Protein 7LHV (pdb70)

Organism: Arabidopsis thaliana (NCBI:txid3702)

Foldseek 3Di:
DDPVVVQCVQWVLVVDVVVDDCPPQVVLLLLLLVLLLLLQLLLLQLLCVLLVAQSVLSLLQQFQLLVLLSGQANFFLWHKGGENVLSNLLSVLCVVPPPPPSVVSLLSQLLLLLLLLVVLQVCLVVVVLVVQQLFDVLLVLLLLLLSLVQSLLCLCCQLQLHDFDDDLADVRSVVRCVVCNVVGDDPSNVLLVVLLVQLLVQCVVLVVDDPNVSSPSVSLVVSQVVSLVCCVPVVDPRFAWSAADDADFFDFDARDPCVCVVVSVVSSVVVSSCQSHPQLVLRVVLCVVQPHDDDSSSNSSSQSSSSNVSSRRRHGRMGTYPSSSVSSSVSVNRGSSSSVSSSVSSNCCSHPVRVVRRSGTSSSSSSVSSSSSVVSNCCVVLVVCVVPPVVSNVLNVVLNVCVHHPPSVRSVVVSVVVSVVVVLVDLQAFDKAWFWDFPTTHCPPDDVDQPVGTHDFQETEMEGQEAEEDSHLVVVLVVLCVLVVVLVVCVPDPDHDHRHAEYEYECPNHPAYDPSNLVSVLVSCVVCVVSNHQYAYAAADPRRVVVNVVNCVCVVRHVVRYYHGSVVNVVVVVD/DDPVVVQCVQWVLVVDVVVDDCPPQVVLLLLLLVLLLLLQLLLLQLLCVLLVAQSVLSLLQQFQLLVLLSGQANFFLWHKGGENVLSNLLSVLCVVPPPPPSVVSLLSQLLLLLLLLVVLQVCLVVVVLVVQQLFDVLLVLLLLLLSLVQSLLCLCCQLQLHDFDDDLADVRSVVRCVVCNVVGDDPSNVLLVVLLVQLLVQCVVLVVDDPNVSSPSVSLVVSQVVSLVCCVPVVDPRFAWSAADDADFFDFDARDPCVCVVVSVVSSVVVSSCQSHPQLVLRVVLCVVQPHDDDSSSNSSSQSSSSNVSSRRRHGRMGTYPSSSVSSSVSVNRGSSSSVSSSVSSNCCSHPVRVVRRSGTSSSSSSVSSSSSVVSNCCVVLVVCVVPPVVSNVLNVVLNVCVHHPPSVRSVVVSVVVSVVVVLVDLQAFDKAWFWDFPTTHCPPDDVDQPVGTHDFQETEMEGQEAEEDSHLVVVLVVLCVLVVVLVVCVPDPDHDHRHAEYEYECPNHPAYDPSNLVSVLVSCVVCVVSNHQYAYAAADPRRVVVNVVNCVCVVRHVVRYYHGSVVNVVVVVD

Secondary structure (DSSP, 8-state):
--HHHHHHHH-TTHHHHSS--HHHHHHHHHHHHHHHHHHHHHHHHHHHHHTTS-THHHHHHHHHHHHHHHHH-S-SS--EE--HHHHHHHHHHHHHH-SS-SSHHHHHHHHHHHHHHHHHHHHHHTT-GGGTTTS-HHHHHHHHHHHHHHHHHHHHHHHHSS-----SSHHHHHHHHHHHGGG--HHHHHHHHHHHHHHHHHHHHHHHSSS--THHHHHHHHHHHHHHHHHTTT--SS--B------S---------GGGHHHHHHHHHHHHHHIIIIIHHHHHHHHHHTT----HHHHHHHHHHHHHHHHHTT----EE-HHHHHHHHHTT--STHHHHHHHHHHHHIIIIIHHHHTT-BHHHHHHHHHHHHHTT--HHHHHHHHHH-HHHHHHHHHHHHHHHHS-HHHHHHHHHHHHHHHHHHHHTS--EEEE-STT--BTTTT----SS----TEEEEEEE-S-B-TTTHHHHHHHHHHHHHHHHHHHTSSS----EEEEEEE-SS---B-HHHHHHHHHHHHHHHHTT-EEEE-S--HHHHHHHHHHTHHHHH-GGGB-S-HHHHHHHHH-/--HHHHHHHH-TTHHHHSS--HHHHHHHHHHHHHHHHHHHHHHHHHHHHHTTS-THHHHHHHHHHHHHHHHH-S-SS--EE--HHHHHHHHHHHHHH-SS-SSHHHHHHHHHHHHHHHHHHHHHHTT-GGGTTTS-HHHHHHHHHHHHHHHHHHHHHHHHSS-----SSHHHHHHHHHHHGGG--HHHHHHHHHHHHHHHHHHHHHHHSSS--THHHHHHHHHHHHHHHHHTTT--SS--B------S---------GGGHHHHHHHHHHHHHHIIIIIHHHHHHHHHHTT----HHHHHHHHHHHHHHHHHTT----EE-HHHHHHHHHTT--STHHHHHHHHHHHHIIIIIHHHHTT-BHHHHHHHHHHHHHTT--HHHHHHHHHH-HHHHHHHHHHHHHHHHS-HHHHHHHHHHHHHHHHHHHHTS--EEEE-STT--BTTTT----SS----TEEEEEEE-S-B-TTTHHHHHHHHHHHHHHHHHHHTSSS----EEEEEEE-SS---B-HHHHHHHHHHHHHHHHTT-EEEE-S--HHHHHHHHHHTHHHHH-GGGB-S-HHHHHHHHH-

Structure (mmCIF, N/CA/C/O backbone):
data_7LHV
#
_entry.id   7LHV
#
_cell.length_a   1.00
_cell.length_b   1.00
_cell.length_c   1.00
_cell.angle_alpha   90.00
_cell.angle_beta   90.00
_cell.angle_gamma   90.00
#
_symmetry.space_group_name_H-M   'P 1'
#
loop_
_entity.id
_entity.type
_entity.pdbx_description
1 polymer 'Sulfate transporter 4.1, chloroplastic'
2 non-polymer '(2S,3R,4E)-2-amino-3-hydroxyoctadec-4-en-1-yl dihydrogen phosphate'
3 non-polymer 'SULFATE ION'
4 non-polymer 1-palmitoyl-2-oleoyl-sn-glycero-3-phosphocholine
5 water water
#
loop_
_atom_site.group_PDB
_atom_site.id
_atom_site.type_symbol
_atom_site.label_atom_id
_atom_site.label_alt_id
_atom_site.label_comp_id
_atom_site.label_asym_id
_atom_site.label_entity_id
_atom_site.label_seq_id
_atom_site.pdbx_PDB_ins_code
_atom_site.Cartn_x
_atom_site.Cartn_y
_atom_site.Cartn_z
_atom_site.occupancy
_atom_site.B_iso_or_equiv
_atom_site.auth_seq_id
_atom_site.auth_comp_id
_atom_site.auth_asym_id
_atom_site.auth_atom_id
_atom_site.pdbx_PDB_model_num
ATOM 1 N N . MET A 1 70 ? 112.808 61.816 91.335 1.00 126.38 70 MET A N 1
ATOM 2 C CA . MET A 1 70 ? 113.816 62.869 91.353 1.00 126.38 70 MET A CA 1
ATOM 3 C C . MET A 1 70 ? 115.215 62.284 91.516 1.00 126.38 70 MET A C 1
ATOM 4 O O . MET A 1 70 ? 115.557 61.753 92.573 1.00 126.38 70 MET A O 1
ATOM 9 N N . ARG A 1 71 ? 116.019 62.384 90.462 1.00 124.16 71 ARG A N 1
ATOM 10 C CA . ARG A 1 71 ? 117.370 61.850 90.487 1.00 124.16 71 ARG A CA 1
ATOM 11 C C . ARG A 1 71 ? 118.300 62.765 91.279 1.00 124.16 71 ARG A C 1
ATOM 12 O O . ARG A 1 71 ? 118.000 63.934 91.536 1.00 124.16 71 ARG A O 1
ATOM 20 N N . LEU A 1 72 ? 119.449 62.207 91.667 1.00 117.48 72 LEU A N 1
ATOM 21 C CA . LEU A 1 72 ? 120.409 62.962 92.466 1.00 117.48 72 LEU A CA 1
ATOM 22 C C . LEU A 1 72 ? 121.010 64.123 91.685 1.00 117.48 72 LEU A C 1
ATOM 23 O O . LEU A 1 72 ? 121.278 65.180 92.266 1.00 117.48 72 LEU A O 1
ATOM 28 N N . VAL A 1 73 ? 121.220 63.952 90.377 1.00 115.44 73 VAL A N 1
ATOM 29 C CA . VAL A 1 73 ? 121.854 64.998 89.579 1.00 115.44 73 VAL A CA 1
ATOM 30 C C . VAL A 1 73 ? 121.008 66.265 89.557 1.00 115.44 73 VAL A C 1
ATOM 31 O O . VAL A 1 73 ? 121.546 67.378 89.495 1.00 115.44 73 VAL A O 1
ATOM 35 N N . ASP A 1 74 ? 119.684 66.127 89.603 1.00 114.52 74 ASP A N 1
ATOM 36 C CA . ASP A 1 74 ? 118.803 67.289 89.621 1.00 114.52 74 ASP A CA 1
ATOM 37 C C . ASP A 1 74 ? 118.516 67.775 91.036 1.00 114.52 74 ASP A C 1
ATOM 38 O O . ASP A 1 74 ? 118.487 68.986 91.279 1.00 114.52 74 ASP A O 1
ATOM 43 N N . TRP A 1 75 ? 118.307 66.850 91.976 1.00 112.52 75 TRP A N 1
ATOM 44 C CA . TRP A 1 75 ? 118.013 67.233 93.355 1.00 112.52 75 TRP A CA 1
ATOM 45 C C . TRP A 1 75 ? 119.183 67.977 93.989 1.00 112.52 75 TRP A C 1
ATOM 46 O O . TRP A 1 75 ? 118.989 68.994 94.671 1.00 112.52 75 TRP A O 1
ATOM 57 N N . ILE A 1 76 ? 120.406 67.485 93.774 1.00 105.08 76 ILE A N 1
ATOM 58 C CA . ILE A 1 76 ? 121.586 68.125 94.347 1.00 105.08 76 ILE A CA 1
ATOM 59 C C . ILE A 1 76 ? 121.760 69.528 93.784 1.00 105.08 76 ILE A C 1
ATOM 60 O O . ILE A 1 76 ? 122.033 70.481 94.523 1.00 105.08 76 ILE A O 1
ATOM 65 N N . ASP A 1 77 ? 121.601 69.679 92.466 1.00 101.25 77 ASP A N 1
ATOM 66 C CA . ASP A 1 77 ? 121.714 71.000 91.859 1.00 101.25 77 ASP A CA 1
ATOM 67 C C . ASP A 1 77 ? 120.610 71.932 92.338 1.00 101.25 77 ASP A C 1
ATOM 68 O O . ASP A 1 77 ? 120.835 73.140 92.474 1.00 101.25 77 ASP A O 1
ATOM 73 N N . THR A 1 78 ? 119.412 71.399 92.582 1.00 101.45 78 THR A N 1
ATOM 74 C CA . THR A 1 78 ? 118.317 72.229 93.073 1.00 101.45 78 THR A CA 1
ATOM 75 C C . THR A 1 78 ? 118.595 72.732 94.486 1.00 101.45 78 THR A C 1
ATOM 76 O O . THR A 1 78 ? 118.397 73.915 94.784 1.00 101.45 78 THR A O 1
ATOM 80 N N . LEU A 1 79 ? 119.058 71.847 95.369 1.00 95.34 79 LEU A N 1
ATOM 81 C CA . LEU A 1 79 ? 119.263 72.250 96.756 1.00 95.34 79 LEU A CA 1
ATOM 82 C C . LEU A 1 79 ? 120.584 72.980 96.969 1.00 95.34 79 LEU A C 1
ATOM 83 O O . LEU A 1 79 ? 120.665 73.861 97.832 1.00 95.34 79 LEU A O 1
ATOM 88 N N . PHE A 1 80 ? 121.622 72.640 96.203 1.00 86.27 80 PHE A N 1
ATOM 89 C CA . PHE A 1 80 ? 122.964 73.186 96.397 1.00 86.27 80 PHE A CA 1
ATOM 90 C C . PHE A 1 80 ? 123.401 73.900 95.124 1.00 86.27 80 PHE A C 1
ATOM 91 O O . PHE A 1 80 ? 123.964 73.273 94.214 1.00 86.27 80 PHE A O 1
ATOM 99 N N . PRO A 1 81 ? 123.167 75.208 95.018 1.00 77.96 81 PRO A N 1
ATOM 100 C CA . PRO A 1 81 ? 123.608 75.935 93.816 1.00 77.96 81 PRO A CA 1
ATOM 101 C C . PRO A 1 81 ? 125.116 75.984 93.648 1.00 77.96 81 PRO A C 1
ATOM 102 O O . PRO A 1 81 ? 125.587 76.291 92.546 1.00 77.96 81 PRO A O 1
ATOM 106 N N . CYS A 1 82 ? 125.886 75.694 94.701 1.00 79.96 82 CYS A N 1
ATOM 107 C CA . CYS A 1 82 ? 127.341 75.737 94.596 1.00 79.96 82 CYS A CA 1
ATOM 108 C C . CYS A 1 82 ? 127.847 74.802 93.505 1.00 79.96 82 CYS A C 1
ATOM 109 O O . CYS A 1 82 ? 128.801 75.130 92.787 1.00 79.96 82 CYS A O 1
ATOM 112 N N . PHE A 1 83 ? 127.199 73.646 93.346 1.00 85.64 83 PHE A N 1
ATOM 113 C CA . PHE A 1 83 ? 127.626 72.688 92.334 1.00 85.64 83 PHE A CA 1
ATOM 114 C C . PHE A 1 83 ? 127.562 73.269 90.930 1.00 85.64 83 PHE A C 1
ATOM 115 O O . PHE A 1 83 ? 128.233 72.753 90.031 1.00 85.64 83 PHE A O 1
ATOM 123 N N . ARG A 1 84 ? 126.793 74.345 90.730 1.00 81.69 84 ARG A N 1
ATOM 124 C CA . ARG A 1 84 ? 126.763 74.999 89.427 1.00 81.69 84 ARG A CA 1
ATOM 125 C C . ARG A 1 84 ? 128.156 75.406 88.971 1.00 81.69 84 ARG A C 1
ATOM 126 O O . ARG A 1 84 ? 128.425 75.440 87.766 1.00 81.69 84 ARG A O 1
ATOM 134 N N . TRP A 1 85 ? 129.055 75.717 89.907 1.00 80.02 85 TRP A N 1
ATOM 135 C CA . TRP A 1 85 ? 130.441 75.976 89.544 1.00 80.02 85 TRP A CA 1
ATOM 136 C C . TRP A 1 85 ? 131.379 74.833 89.905 1.00 80.02 85 TRP A C 1
ATOM 137 O O . TRP A 1 85 ? 132.555 74.881 89.529 1.00 80.02 85 TRP A O 1
ATOM 148 N N . ILE A 1 86 ? 130.901 73.813 90.619 1.00 84.57 86 ILE A N 1
ATOM 149 C CA . ILE A 1 86 ? 131.761 72.676 90.929 1.00 84.57 86 ILE A CA 1
ATOM 150 C C . ILE A 1 86 ? 131.961 71.799 89.701 1.00 84.57 86 ILE A C 1
ATOM 151 O O . ILE A 1 86 ? 133.081 71.361 89.412 1.00 84.57 86 ILE A O 1
ATOM 156 N N . ARG A 1 87 ? 130.885 71.525 88.959 1.00 90.85 87 ARG A N 1
ATOM 157 C CA . ARG A 1 87 ? 130.994 70.666 87.784 1.00 90.85 87 ARG A CA 1
ATOM 158 C C . ARG A 1 87 ? 131.863 71.309 86.712 1.00 90.85 87 ARG A C 1
ATOM 159 O O . ARG A 1 87 ? 132.744 70.660 86.136 1.00 90.85 87 ARG A O 1
ATOM 167 N N . THR A 1 88 ? 131.636 72.590 86.433 1.00 92.18 88 THR A N 1
ATOM 168 C CA . THR A 1 88 ? 132.418 73.312 85.432 1.00 92.18 88 THR A CA 1
ATOM 169 C C . THR A 1 88 ? 133.553 74.064 86.124 1.00 92.18 88 THR A C 1
ATOM 170 O O . THR A 1 88 ? 133.538 75.285 86.280 1.00 92.18 88 THR A O 1
ATOM 174 N N . TYR A 1 89 ? 134.557 73.297 86.541 1.00 92.73 89 TYR A N 1
ATOM 175 C CA . TYR A 1 89 ? 135.674 73.822 87.319 1.00 92.73 89 TYR A CA 1
ATOM 176 C C . TYR A 1 89 ? 136.975 73.457 86.614 1.00 92.73 89 TYR A C 1
ATOM 177 O O . TYR A 1 89 ? 137.361 72.284 86.583 1.00 92.73 89 TYR A O 1
ATOM 186 N N . ARG A 1 90 ? 137.648 74.460 86.058 1.00 95.70 90 ARG A N 1
ATOM 187 C CA . ARG A 1 90 ? 138.937 74.269 85.395 1.00 95.70 90 ARG A CA 1
ATOM 188 C C . ARG A 1 90 ? 140.024 74.453 86.445 1.00 95.70 90 ARG A C 1
ATOM 189 O O . ARG A 1 90 ? 140.385 75.579 86.790 1.00 95.70 90 ARG A O 1
ATOM 197 N N . TRP A 1 91 ? 140.573 73.336 86.926 1.00 96.24 91 TRP A N 1
ATOM 198 C CA . TRP A 1 91 ? 141.398 73.352 88.130 1.00 96.24 91 TRP A CA 1
ATOM 199 C C . TRP A 1 91 ? 142.596 74.284 87.986 1.00 96.24 91 TRP A C 1
ATOM 200 O O . TRP A 1 91 ? 142.872 75.097 88.876 1.00 96.24 91 TRP A O 1
ATOM 211 N N . SER A 1 92 ? 143.291 74.209 86.846 1.00 96.26 92 SER A N 1
ATOM 212 C CA . SER A 1 92 ? 144.625 74.798 86.726 1.00 96.26 92 SER A CA 1
ATOM 213 C C . SER A 1 92 ? 144.622 76.292 87.034 1.00 96.26 92 SER A C 1
ATOM 214 O O . SER A 1 92 ? 145.413 76.767 87.856 1.00 96.26 92 SER A O 1
ATOM 217 N N . GLU A 1 93 ? 143.742 77.051 86.386 1.00 96.24 93 GLU A N 1
ATOM 218 C CA . GLU A 1 93 ? 143.719 78.494 86.606 1.00 96.24 93 GLU A CA 1
ATOM 219 C C . GLU A 1 93 ? 142.728 78.902 87.686 1.00 96.24 93 GLU A C 1
ATOM 220 O O . GLU A 1 93 ? 142.995 79.839 88.456 1.00 96.24 93 GLU A O 1
ATOM 226 N N . TYR A 1 94 ? 141.588 78.213 87.758 1.00 90.06 94 TYR A N 1
ATOM 227 C CA . TYR A 1 94 ? 140.566 78.592 88.725 1.00 90.06 94 TYR A CA 1
ATOM 228 C C . TYR A 1 94 ? 141.065 78.417 90.150 1.00 90.06 94 TYR A C 1
ATOM 229 O O . TYR A 1 94 ? 140.764 79.244 91.014 1.00 90.06 94 TYR A O 1
ATOM 238 N N . PHE A 1 95 ? 141.825 77.353 90.427 1.00 88.64 95 PHE A N 1
ATOM 239 C CA . PHE A 1 95 ? 142.276 77.139 91.798 1.00 88.64 95 PHE A CA 1
ATOM 240 C C . PHE A 1 95 ? 143.202 78.264 92.242 1.00 88.64 95 PHE A C 1
ATOM 241 O O . PHE A 1 95 ? 143.034 78.824 93.329 1.00 88.64 95 PHE A O 1
ATOM 249 N N . LYS A 1 96 ? 144.189 78.613 91.414 1.00 86.16 96 LYS A N 1
ATOM 250 C CA . LYS A 1 96 ? 145.127 79.657 91.811 1.00 86.16 96 LYS A CA 1
ATOM 251 C C . LYS A 1 96 ? 144.418 81.000 91.951 1.00 86.16 96 LYS A C 1
ATOM 252 O O . LYS A 1 96 ? 144.656 81.744 92.913 1.00 86.16 96 LYS A O 1
ATOM 258 N N . LEU A 1 97 ? 143.522 81.320 91.010 1.00 81.78 97 LEU A N 1
ATOM 259 C CA . LEU A 1 97 ? 142.805 82.590 91.093 1.00 81.78 97 LEU A CA 1
ATOM 260 C C . LEU A 1 97 ? 141.909 82.645 92.325 1.00 81.78 97 LEU A C 1
ATOM 261 O O . LEU A 1 97 ? 141.864 83.665 93.023 1.00 81.78 97 LEU A O 1
ATOM 266 N N . ASP A 1 98 ? 141.197 81.554 92.617 1.00 78.16 98 ASP A N 1
ATOM 267 C CA . ASP A 1 98 ? 140.329 81.515 93.784 1.00 78.16 98 ASP A CA 1
ATOM 268 C C . ASP A 1 98 ? 141.129 81.609 95.075 1.00 78.16 98 ASP A C 1
ATOM 269 O O . ASP A 1 98 ? 140.716 82.295 96.011 1.00 78.16 98 ASP A O 1
ATOM 274 N N . LEU A 1 99 ? 142.269 80.920 95.148 1.00 76.54 99 LEU A N 1
ATOM 275 C CA . LEU A 1 99 ? 143.089 80.975 96.352 1.00 76.54 99 LEU A CA 1
ATOM 276 C C . LEU A 1 99 ? 143.610 82.386 96.591 1.00 76.54 99 LEU A C 1
ATOM 277 O O . LEU A 1 99 ? 143.547 82.904 97.715 1.00 76.54 99 LEU A O 1
ATOM 282 N N . MET A 1 100 ? 144.121 83.030 95.539 1.00 76.48 100 MET A N 1
ATOM 283 C CA . MET A 1 100 ? 144.616 84.392 95.694 1.00 76.48 100 MET A CA 1
ATOM 284 C C . MET A 1 100 ? 143.496 85.345 96.089 1.00 76.48 100 MET A C 1
ATOM 285 O O . MET A 1 100 ? 143.668 86.176 96.990 1.00 76.48 100 MET A O 1
ATOM 290 N N . ALA A 1 101 ? 142.334 85.232 95.438 1.00 70.01 101 ALA A N 1
ATOM 291 C CA . ALA A 1 101 ? 141.217 86.112 95.761 1.00 70.01 101 ALA A CA 1
ATOM 292 C C . ALA A 1 101 ? 140.734 85.893 97.188 1.00 70.01 101 ALA A C 1
ATOM 293 O O . ALA A 1 101 ? 140.422 86.855 97.898 1.00 70.01 101 ALA A O 1
ATOM 295 N N . GLY A 1 102 ? 140.663 84.636 97.626 1.00 66.42 102 GLY A N 1
ATOM 296 C CA . GLY A 1 102 ? 140.227 84.361 98.983 1.00 66.42 102 GLY A CA 1
ATOM 297 C C . GLY A 1 102 ? 141.187 84.896 100.024 1.00 66.42 102 GLY A C 1
ATOM 298 O O . GLY A 1 102 ? 140.763 85.483 101.022 1.00 66.42 102 GLY A O 1
ATOM 299 N N . ILE A 1 103 ? 142.492 84.710 99.807 1.00 65.90 103 ILE A N 1
ATOM 300 C CA . ILE A 1 103 ? 143.478 85.247 100.742 1.00 65.90 103 ILE A CA 1
ATOM 301 C C . ILE A 1 103 ? 143.376 86.765 100.801 1.00 65.90 103 ILE A C 1
ATOM 302 O O . ILE A 1 103 ? 143.379 87.367 101.884 1.00 65.90 103 ILE A O 1
ATOM 307 N N . THR A 1 104 ? 143.267 87.405 99.635 1.00 65.66 104 THR A N 1
ATOM 308 C CA . THR A 1 104 ? 143.175 88.860 99.581 1.00 65.66 104 THR A CA 1
ATOM 309 C C . THR A 1 104 ? 141.938 89.365 100.315 1.00 65.66 104 THR A C 1
ATOM 310 O O . THR A 1 104 ? 142.012 90.308 101.115 1.00 65.66 104 THR A O 1
ATOM 314 N N . VAL A 1 105 ? 140.790 88.730 100.074 1.00 61.87 105 VAL A N 1
ATOM 315 C CA . VAL A 1 105 ? 139.551 89.176 100.697 1.00 61.87 105 VAL A CA 1
ATOM 316 C C . VAL A 1 105 ? 139.588 88.937 102.201 1.00 61.87 105 VAL A C 1
ATOM 317 O O . VAL A 1 105 ? 139.124 89.773 102.977 1.00 61.87 105 VAL A O 1
ATOM 321 N N . GLY A 1 106 ? 140.138 87.804 102.643 1.00 61.41 106 GLY A N 1
ATOM 322 C CA . GLY A 1 106 ? 140.236 87.561 104.074 1.00 61.41 106 GLY A CA 1
ATOM 323 C C . GLY A 1 106 ? 141.136 88.559 104.776 1.00 61.41 106 GLY A C 1
ATOM 324 O O . GLY A 1 106 ? 140.823 89.032 105.877 1.00 61.41 106 GLY A O 1
ATOM 325 N N . ILE A 1 107 ? 142.266 88.896 104.148 1.00 59.55 107 ILE A N 1
ATOM 326 C CA . ILE A 1 107 ? 143.165 89.896 104.717 1.00 59.55 107 ILE A CA 1
ATOM 327 C C . ILE A 1 107 ? 142.469 91.246 104.807 1.00 59.55 107 ILE A C 1
ATOM 328 O O . ILE A 1 107 ? 142.589 91.956 105.812 1.00 59.55 107 ILE A O 1
ATOM 333 N N . MET A 1 108 ? 141.727 91.623 103.763 1.00 60.73 108 MET A N 1
ATOM 334 C CA . MET A 1 108 ? 140.981 92.877 103.818 1.00 60.73 108 MET A CA 1
ATOM 335 C C . MET A 1 108 ? 139.836 92.812 104.822 1.00 60.73 108 MET A C 1
ATOM 336 O O . MET A 1 108 ? 139.423 93.844 105.361 1.00 60.73 108 MET A O 1
ATOM 341 N N . LEU A 1 109 ? 139.327 91.612 105.102 1.00 57.88 109 LEU A N 1
ATOM 342 C CA . LEU A 1 109 ? 138.076 91.470 105.838 1.00 57.88 109 LEU A CA 1
ATOM 343 C C . LEU A 1 109 ? 138.281 91.439 107.346 1.00 57.88 109 LEU A C 1
ATOM 344 O O . LEU A 1 109 ? 137.484 92.027 108.085 1.00 57.88 109 LEU A O 1
ATOM 349 N N . VAL A 1 110 ? 139.318 90.756 107.825 1.00 59.19 110 VAL A N 1
ATOM 350 C CA . VAL A 1 110 ? 139.485 90.571 109.269 1.00 59.19 110 VAL A CA 1
ATOM 351 C C . VAL A 1 110 ? 139.487 91.917 110.000 1.00 59.19 110 VAL A C 1
ATOM 352 O O . VAL A 1 110 ? 138.641 92.130 110.892 1.00 59.19 110 VAL A O 1
ATOM 356 N N . PRO A 1 111 ? 140.373 92.868 109.656 1.00 58.39 111 PRO A N 1
ATOM 357 C CA . PRO A 1 111 ? 140.307 94.172 110.334 1.00 58.39 111 PRO A CA 1
ATOM 358 C C . PRO A 1 111 ? 139.009 94.911 110.082 1.00 58.39 111 PRO A C 1
ATOM 359 O O . PRO A 1 111 ? 138.483 95.566 110.989 1.00 58.39 111 PRO A O 1
ATOM 363 N N . GLN A 1 112 ? 138.471 94.815 108.865 1.00 56.02 112 GLN A N 1
ATOM 364 C CA . GLN A 1 112 ? 137.194 95.452 108.574 1.00 56.02 112 GLN A CA 1
ATOM 365 C C . GLN A 1 112 ? 136.071 94.818 109.379 1.00 56.02 112 GLN A C 1
ATOM 366 O O . GLN A 1 112 ? 135.161 95.516 109.834 1.00 56.02 112 GLN A O 1
ATOM 372 N N . ALA A 1 113 ? 136.115 93.497 109.560 1.00 55.25 113 ALA A N 1
ATOM 373 C CA . ALA A 1 113 ? 135.099 92.830 110.366 1.00 55.25 113 ALA A CA 1
ATOM 374 C C . ALA A 1 113 ? 135.131 93.324 111.805 1.00 55.25 113 ALA A C 1
ATOM 375 O O . ALA A 1 113 ? 134.087 93.653 112.382 1.00 55.25 113 ALA A O 1
ATOM 377 N N . MET A 1 114 ? 136.326 93.399 112.401 1.00 57.94 114 MET A N 1
ATOM 378 C CA . MET A 1 114 ? 136.407 93.898 113.774 1.00 57.94 114 MET A CA 1
ATOM 379 C C . MET A 1 114 ? 135.967 95.357 113.866 1.00 57.94 114 MET A C 1
ATOM 380 O O . MET A 1 114 ? 135.269 95.745 114.812 1.00 57.94 114 MET A O 1
ATOM 385 N N . SER A 1 115 ? 136.360 96.180 112.890 1.00 54.63 115 SER A N 1
ATOM 386 C CA . SER A 1 115 ? 135.986 97.591 112.913 1.00 54.63 115 SER A CA 1
ATOM 387 C C . SER A 1 115 ? 134.477 97.771 112.802 1.00 54.63 115 SER A C 1
ATOM 388 O O . SER A 1 115 ? 133.888 98.597 113.510 1.00 54.63 115 SER A O 1
ATOM 391 N N . TYR A 1 116 ? 133.832 97.007 111.918 1.00 54.46 116 TYR A N 1
ATOM 392 C CA . TYR A 1 116 ? 132.385 97.103 111.775 1.00 54.46 116 TYR A CA 1
ATOM 393 C C . TYR A 1 116 ? 131.662 96.574 113.004 1.00 54.46 116 TYR A C 1
ATOM 394 O O . TYR A 1 116 ? 130.614 97.110 113.379 1.00 54.46 116 TYR A O 1
ATOM 403 N N . ALA A 1 117 ? 132.191 95.524 113.638 1.00 53.29 117 ALA A N 1
ATOM 404 C CA . ALA A 1 117 ? 131.602 95.060 114.889 1.00 53.29 117 ALA A CA 1
ATOM 405 C C . ALA A 1 117 ? 131.686 96.135 115.959 1.00 53.29 117 ALA A C 1
ATOM 406 O O . ALA A 1 117 ? 130.741 96.328 116.732 1.00 53.29 117 ALA A O 1
ATOM 408 N N . LYS A 1 118 ? 132.815 96.842 116.025 1.00 56.61 118 LYS A N 1
ATOM 409 C CA . LYS A 1 118 ? 132.927 97.963 116.953 1.00 56.61 118 LYS A CA 1
ATOM 410 C C . LYS A 1 118 ? 131.926 99.060 116.615 1.00 56.61 118 LYS A C 1
ATOM 411 O O . LYS A 1 118 ? 131.370 99.702 117.512 1.00 56.61 118 LYS A O 1
ATOM 417 N N . LEU A 1 119 ? 131.693 99.297 115.321 1.00 53.87 119 LEU A N 1
ATOM 418 C CA . LEU A 1 119 ? 130.733 100.319 114.914 1.00 53.87 119 LEU A CA 1
ATOM 419 C C . LEU A 1 119 ? 129.319 99.972 115.364 1.00 53.87 119 LEU A C 1
ATOM 420 O O . LEU A 1 119 ? 128.557 100.855 115.775 1.00 53.87 119 LEU A O 1
ATOM 425 N N . ALA A 1 120 ? 128.948 98.694 115.293 1.00 52.95 120 ALA A N 1
ATOM 426 C CA . ALA A 1 120 ? 127.601 98.274 115.659 1.00 52.95 120 ALA A CA 1
ATOM 427 C C . ALA A 1 120 ? 127.353 98.304 117.159 1.00 52.95 120 ALA A C 1
ATOM 428 O O . ALA A 1 120 ? 126.208 98.118 117.582 1.00 52.95 120 ALA A O 1
ATOM 430 N N . GLY A 1 121 ? 128.383 98.531 117.971 1.00 54.37 121 GLY A N 1
ATOM 431 C CA . GLY A 1 121 ? 128.250 98.504 119.409 1.00 54.37 121 GLY A CA 1
ATOM 432 C C . GLY A 1 121 ? 128.584 97.178 120.051 1.00 54.37 121 GLY A C 1
ATOM 433 O O . GLY A 1 121 ? 128.680 97.111 121.284 1.00 54.37 121 GLY A O 1
ATOM 434 N N . LEU A 1 122 ? 128.755 96.124 119.266 1.00 51.70 122 LEU A N 1
ATOM 435 C CA . LEU A 1 122 ? 129.152 94.831 119.787 1.00 51.70 122 LEU A CA 1
ATOM 436 C C . LEU A 1 122 ? 130.660 94.789 120.007 1.00 51.70 122 LEU A C 1
ATOM 437 O O . LEU A 1 122 ? 131.403 95.583 119.427 1.00 51.70 122 LEU A O 1
ATOM 442 N N . PRO A 1 123 ? 131.139 93.881 120.855 1.00 54.53 123 PRO A N 1
ATOM 443 C CA . PRO A 1 123 ? 132.580 93.690 120.971 1.00 54.53 123 PRO A CA 1
ATOM 444 C C . PRO A 1 123 ? 133.158 93.213 119.654 1.00 54.53 123 PRO A C 1
ATOM 445 O O . PRO A 1 123 ? 132.459 92.579 118.842 1.00 54.53 123 PRO A O 1
ATOM 449 N N . PRO A 1 124 ? 134.435 93.506 119.393 1.00 56.55 124 PRO A N 1
ATOM 450 C CA . PRO A 1 124 ? 134.989 93.255 118.051 1.00 56.55 124 PRO A CA 1
ATOM 451 C C . PRO A 1 124 ? 134.905 91.809 117.596 1.00 56.55 124 PRO A C 1
ATOM 452 O O . PRO A 1 124 ? 134.739 91.560 116.397 1.00 56.55 124 PRO A O 1
ATOM 456 N N . ILE A 1 125 ? 135.007 90.847 118.516 1.00 59.01 125 ILE A N 1
ATOM 457 C CA . ILE A 1 125 ? 135.056 89.441 118.123 1.00 59.01 125 ILE A CA 1
ATOM 458 C C . ILE A 1 125 ? 133.805 89.047 117.351 1.00 59.01 125 ILE A C 1
ATOM 459 O O . ILE A 1 125 ? 133.865 88.212 116.441 1.00 59.01 125 ILE A O 1
ATOM 464 N N . TYR A 1 126 ? 132.663 89.656 117.672 1.00 56.56 126 TYR A N 1
ATOM 465 C CA . TYR A 1 126 ? 131.419 89.288 117.009 1.00 56.56 126 TYR A CA 1
ATOM 466 C C . TYR A 1 126 ? 131.404 89.677 115.540 1.00 56.56 126 TYR A C 1
ATOM 467 O O . TYR A 1 126 ? 130.526 89.219 114.802 1.00 56.56 126 TYR A O 1
ATOM 476 N N . GLY A 1 127 ? 132.338 90.518 115.096 1.00 56.20 127 GLY A N 1
ATOM 477 C CA . GLY A 1 127 ? 132.519 90.699 113.667 1.00 56.20 127 GLY A CA 1
ATOM 478 C C . GLY A 1 127 ? 133.066 89.450 113.001 1.00 56.20 127 GLY A C 1
ATOM 479 O O . GLY A 1 127 ? 132.556 89.008 111.968 1.00 56.20 127 GLY A O 1
ATOM 480 N N . LEU A 1 128 ? 134.093 88.845 113.607 1.00 57.39 128 LEU A N 1
ATOM 481 C CA . LEU A 1 128 ? 134.702 87.656 113.021 1.00 57.39 128 LEU A CA 1
ATOM 482 C C . LEU A 1 128 ? 133.702 86.515 112.930 1.00 57.39 128 LEU A C 1
ATOM 483 O O . LEU A 1 128 ? 133.646 85.808 111.918 1.00 57.39 128 LEU A O 1
ATOM 488 N N . TYR A 1 129 ? 132.900 86.322 113.980 1.00 56.16 129 TYR A N 1
ATOM 489 C CA . TYR A 1 129 ? 131.811 85.354 113.913 1.00 56.16 129 TYR A CA 1
ATOM 490 C C . TYR A 1 129 ? 130.916 85.643 112.717 1.00 56.16 129 TYR A C 1
ATOM 491 O O . TYR A 1 129 ? 130.573 84.739 111.946 1.00 56.16 129 TYR A O 1
ATOM 500 N N . SER A 1 130 ? 130.568 86.916 112.519 1.00 53.31 130 SER A N 1
ATOM 501 C CA . SER A 1 130 ? 129.707 87.306 111.412 1.00 53.31 130 SER A CA 1
ATOM 502 C C . SER A 1 130 ? 130.356 87.081 110.057 1.00 53.31 130 SER A C 1
ATOM 503 O O . SER A 1 130 ? 129.664 87.167 109.039 1.00 53.31 130 SER A O 1
ATOM 506 N N . SER A 1 131 ? 131.661 86.818 110.015 1.00 58.52 131 SER A N 1
ATOM 507 C CA . SER A 1 131 ? 132.333 86.450 108.781 1.00 58.52 131 SER A CA 1
ATOM 508 C C . SER A 1 131 ? 132.664 84.970 108.699 1.00 58.52 131 SER A C 1
ATOM 509 O O . SER A 1 131 ? 133.084 84.508 107.636 1.00 58.52 131 SER A O 1
ATOM 512 N N . PHE A 1 132 ? 132.509 84.219 109.791 1.00 58.22 132 PHE A N 1
ATOM 513 C CA . PHE A 1 132 ? 132.956 82.832 109.783 1.00 58.22 132 PHE A CA 1
ATOM 514 C C . PHE A 1 132 ? 131.895 81.892 109.225 1.00 58.22 132 PHE A C 1
ATOM 515 O O . PHE A 1 132 ? 132.073 81.302 108.156 1.00 58.22 132 PHE A O 1
ATOM 523 N N . VAL A 1 133 ? 130.775 81.755 109.924 1.00 57.47 133 VAL A N 1
ATOM 524 C CA . VAL A 1 133 ? 129.802 80.713 109.604 1.00 57.47 133 VAL A CA 1
ATOM 525 C C . VAL A 1 133 ? 128.956 81.084 108.388 1.00 57.47 133 VAL A C 1
ATOM 526 O O . VAL A 1 133 ? 128.787 80.237 107.501 1.00 57.47 133 VAL A O 1
ATOM 530 N N . PRO A 1 134 ? 128.398 82.298 108.287 1.00 55.01 134 PRO A N 1
ATOM 531 C CA . PRO A 1 134 ? 127.601 82.603 107.087 1.00 55.01 134 PRO A CA 1
ATOM 532 C C . PRO A 1 134 ? 128.372 82.445 105.789 1.00 55.01 134 PRO A C 1
ATOM 533 O O . PRO A 1 134 ? 127.805 81.956 104.804 1.00 55.01 134 PRO A O 1
ATOM 537 N N . VAL A 1 135 ? 129.658 82.802 105.766 1.00 56.61 135 VAL A N 1
ATOM 538 C CA . VAL A 1 135 ? 130.434 82.684 104.533 1.00 56.61 135 VAL A CA 1
ATOM 539 C C . VAL A 1 135 ? 130.456 81.239 104.052 1.00 56.61 135 VAL A C 1
ATOM 540 O O . VAL A 1 135 ? 130.086 80.945 102.909 1.00 56.61 135 VAL A O 1
ATOM 544 N N . PHE A 1 136 ? 130.836 80.307 104.935 1.00 58.98 136 PHE A N 1
ATOM 545 C CA . PHE A 1 136 ? 130.777 78.892 104.578 1.00 58.98 136 PHE A CA 1
ATOM 546 C C . PHE A 1 136 ? 129.386 78.494 104.122 1.00 58.98 136 PHE A C 1
ATOM 547 O O . PHE A 1 136 ? 129.235 77.669 103.215 1.00 58.98 136 PHE A O 1
ATOM 555 N N . VAL A 1 137 ? 128.353 79.063 104.739 1.00 54.60 137 VAL A N 1
ATOM 556 C CA . VAL A 1 137 ? 127.003 78.753 104.295 1.00 54.60 137 VAL A CA 1
ATOM 557 C C . VAL A 1 137 ? 126.744 79.369 102.929 1.00 54.60 137 VAL A C 1
ATOM 558 O O . VAL A 1 137 ? 126.222 78.706 102.025 1.00 54.60 137 VAL A O 1
ATOM 562 N N . TYR A 1 138 ? 127.143 80.629 102.738 1.00 55.06 138 TYR A N 1
ATOM 563 C CA . TYR A 1 138 ? 126.826 81.299 101.483 1.00 55.06 138 TYR A CA 1
ATOM 564 C C . TYR A 1 138 ? 127.491 80.600 100.309 1.00 55.06 138 TYR A C 1
ATOM 565 O O . TYR A 1 138 ? 126.859 80.378 99.269 1.00 55.06 138 TYR A O 1
ATOM 574 N N . ALA A 1 139 ? 128.754 80.204 100.471 1.00 57.21 139 ALA A N 1
ATOM 575 C CA . ALA A 1 139 ? 129.461 79.510 99.403 1.00 57.21 139 ALA A CA 1
ATOM 576 C C . ALA A 1 139 ? 128.762 78.223 98.999 1.00 57.21 139 ALA A C 1
ATOM 577 O O . ALA A 1 139 ? 128.987 77.731 97.890 1.00 57.21 139 ALA A O 1
ATOM 579 N N . ILE A 1 140 ? 127.924 77.667 99.871 1.00 61.55 140 ILE A N 1
ATOM 580 C CA . ILE A 1 140 ? 127.143 76.494 99.505 1.00 61.55 140 ILE A CA 1
ATOM 581 C C . ILE A 1 140 ? 125.778 76.878 98.942 1.00 61.55 140 ILE A C 1
ATOM 582 O O . ILE A 1 140 ? 125.264 76.195 98.052 1.00 61.55 140 ILE A O 1
ATOM 587 N N . PHE A 1 141 ? 125.184 77.971 99.421 1.00 58.30 141 PHE A N 1
ATOM 588 C CA . PHE A 1 141 ? 123.813 78.315 99.066 1.00 58.30 141 PHE A CA 1
ATOM 589 C C . PHE A 1 141 ? 123.700 79.621 98.292 1.00 58.30 141 PHE A C 1
ATOM 590 O O . PHE A 1 141 ? 122.582 80.086 98.049 1.00 58.30 141 PHE A O 1
ATOM 598 N N . GLY A 1 142 ? 124.813 80.223 97.898 1.00 57.22 142 GLY A N 1
ATOM 599 C CA . GLY A 1 142 ? 124.795 81.486 97.189 1.00 57.22 142 GLY A CA 1
ATOM 600 C C . GLY A 1 142 ? 124.933 81.306 95.690 1.00 57.22 142 GLY A C 1
ATOM 601 O O . GLY A 1 142 ? 125.676 80.451 95.216 1.00 57.22 142 GLY A O 1
ATOM 602 N N . SER A 1 143 ? 124.205 82.135 94.945 1.00 62.09 143 SER A N 1
ATOM 603 C CA . SER A 1 143 ? 124.247 82.084 93.490 1.00 62.09 143 SER A CA 1
ATOM 604 C C . SER A 1 143 ? 125.409 82.871 92.905 1.00 62.09 143 SER A C 1
ATOM 605 O O . SER A 1 143 ? 125.948 82.480 91.864 1.00 62.09 143 SER A O 1
ATOM 608 N N . SER A 1 144 ? 125.802 83.969 93.542 1.00 62.31 144 SER A N 1
ATOM 609 C CA . SER A 1 144 ? 126.895 84.781 93.026 1.00 62.31 144 SER A CA 1
ATOM 610 C C . SER A 1 144 ? 128.232 84.093 93.265 1.00 62.31 144 SER A C 1
ATOM 611 O O . SER A 1 144 ? 128.429 83.412 94.273 1.00 62.31 144 SER A O 1
ATOM 614 N N . ARG A 1 145 ? 129.155 84.271 92.322 1.00 66.38 145 ARG A N 1
ATOM 615 C CA . ARG A 1 145 ? 130.477 83.672 92.415 1.00 66.38 145 ARG A CA 1
ATOM 616 C C . ARG A 1 145 ? 131.562 84.663 92.813 1.00 66.38 145 ARG A C 1
ATOM 617 O O . ARG A 1 145 ? 132.687 84.240 93.095 1.00 66.38 145 ARG A O 1
ATOM 625 N N . GLN A 1 146 ? 131.260 85.960 92.844 1.00 63.42 146 GLN A N 1
ATOM 626 C CA . GLN A 1 146 ? 132.219 86.964 93.273 1.00 63.42 146 GLN A CA 1
ATOM 627 C C . GLN A 1 146 ? 131.768 87.770 94.481 1.00 63.42 146 GLN A C 1
ATOM 628 O O . GLN A 1 146 ? 132.570 88.544 95.013 1.00 63.42 146 GLN A O 1
ATOM 634 N N . LEU A 1 147 ? 130.523 87.625 94.921 1.00 55.48 147 LEU A N 1
ATOM 635 C CA . LEU A 1 147 ? 130.034 88.409 96.046 1.00 55.48 147 LEU A CA 1
ATOM 636 C C . LEU A 1 147 ? 130.708 87.976 97.340 1.00 55.48 147 LEU A C 1
ATOM 637 O O . LEU A 1 147 ? 130.884 86.784 97.600 1.00 55.48 147 LEU A O 1
ATOM 642 N N . ALA A 1 148 ? 131.081 88.957 98.156 1.00 55.07 148 ALA A N 1
ATOM 643 C CA . ALA A 1 148 ? 131.709 88.719 99.448 1.00 55.07 148 ALA A CA 1
ATOM 644 C C . ALA A 1 148 ? 130.714 89.035 100.554 1.00 55.07 148 ALA A C 1
ATOM 645 O O . ALA A 1 148 ? 130.143 90.129 100.587 1.00 55.07 148 ALA A O 1
ATOM 647 N N . ILE A 1 149 ? 130.523 88.082 101.464 1.00 53.77 149 ILE A N 1
ATOM 648 C CA . ILE A 1 149 ? 129.491 88.147 102.492 1.00 53.77 149 ILE A CA 1
ATOM 649 C C . ILE A 1 149 ? 130.152 88.416 103.834 1.00 53.77 149 ILE A C 1
ATOM 650 O O . ILE A 1 149 ? 131.144 87.768 104.187 1.00 53.77 149 ILE A O 1
ATOM 655 N N . GLY A 1 150 ? 129.611 89.377 104.577 1.00 50.88 150 GLY A N 1
ATOM 656 C CA . GLY A 1 150 ? 130.139 89.726 105.871 1.00 50.88 150 GLY A CA 1
ATOM 657 C C . GLY A 1 150 ? 129.566 91.030 106.380 1.00 50.88 150 GLY A C 1
ATOM 658 O O . GLY A 1 150 ? 128.590 91.556 105.838 1.00 50.88 150 GLY A O 1
ATOM 659 N N . PRO A 1 151 ? 130.153 91.569 107.446 1.00 50.39 151 PRO A N 1
ATOM 660 C CA . PRO A 1 151 ? 129.706 92.870 107.950 1.00 50.39 151 PRO A CA 1
ATOM 661 C C . PRO A 1 151 ? 129.913 93.966 106.918 1.00 50.39 151 PRO A C 1
ATOM 662 O O . PRO A 1 151 ? 130.898 93.971 106.178 1.00 50.39 151 PRO A O 1
ATOM 666 N N . VAL A 1 152 ? 128.969 94.904 106.876 1.00 51.56 152 VAL A N 1
ATOM 667 C CA . VAL A 1 152 ? 129.075 96.089 106.037 1.00 51.56 152 VAL A CA 1
ATOM 668 C C . VAL A 1 152 ? 128.757 97.304 106.897 1.00 51.56 152 VAL A C 1
ATOM 669 O O . VAL A 1 152 ? 128.201 97.192 107.991 1.00 51.56 152 VAL A O 1
ATOM 673 N N . ALA A 1 153 ? 129.140 98.478 106.395 1.00 52.24 153 ALA A N 1
ATOM 674 C CA . ALA A 1 153 ? 128.983 99.698 107.179 1.00 52.24 153 ALA A CA 1
ATOM 675 C C . ALA A 1 153 ? 127.514 100.020 107.431 1.00 52.24 153 ALA A C 1
ATOM 676 O O . ALA A 1 153 ? 127.131 100.360 108.555 1.00 52.24 153 ALA A O 1
ATOM 678 N N . LEU A 1 154 ? 126.673 99.902 106.403 1.00 49.18 154 LEU A N 1
ATOM 679 C CA . LEU A 1 154 ? 125.285 100.332 106.530 1.00 49.18 154 LEU A CA 1
ATOM 680 C C . LEU A 1 154 ? 124.494 99.408 107.449 1.00 49.18 154 LEU A C 1
ATOM 681 O O . LEU A 1 154 ? 123.739 99.872 108.312 1.00 49.18 154 LEU A O 1
ATOM 686 N N . VAL A 1 155 ? 124.640 98.095 107.272 1.00 47.87 155 VAL A N 1
ATOM 687 C CA . VAL A 1 155 ? 123.913 97.155 108.117 1.00 47.87 155 VAL A CA 1
ATOM 688 C C . VAL A 1 155 ? 124.391 97.257 109.559 1.00 47.87 155 VAL A C 1
ATOM 689 O O . VAL A 1 155 ? 123.594 97.157 110.497 1.00 47.87 155 VAL A O 1
ATOM 693 N N . SER A 1 156 ? 125.693 97.469 109.760 1.00 49.41 156 SER A N 1
ATOM 694 C CA . SER A 1 156 ? 126.203 97.678 111.111 1.00 49.41 156 SER A CA 1
ATOM 695 C C . SER A 1 156 ? 125.615 98.938 111.733 1.00 49.41 156 SER A C 1
ATOM 696 O O . SER A 1 156 ? 125.266 98.949 112.918 1.00 49.41 156 SER A O 1
ATOM 699 N N . LEU A 1 157 ? 125.495 100.010 110.947 1.00 49.56 157 LEU A N 1
ATOM 700 C CA . LEU A 1 157 ? 124.881 101.232 111.455 1.00 49.56 157 LEU A CA 1
ATOM 701 C C . LEU A 1 157 ? 123.424 101.008 111.838 1.00 49.56 157 LEU A C 1
ATOM 702 O O . LEU A 1 157 ? 122.968 101.490 112.879 1.00 49.56 157 LEU A O 1
ATOM 707 N N . LEU A 1 158 ? 122.674 100.285 111.004 1.00 51.84 158 LEU A N 1
ATOM 708 C CA . LEU A 1 158 ? 121.270 100.021 111.315 1.00 51.84 158 LEU A CA 1
ATOM 709 C C . LEU A 1 158 ? 121.131 99.148 112.558 1.00 51.84 158 LEU A C 1
ATOM 710 O O . LEU A 1 158 ? 120.245 99.375 113.393 1.00 51.84 158 LEU A O 1
ATOM 715 N N . VAL A 1 159 ? 121.992 98.138 112.691 1.00 51.63 159 VAL A N 1
ATOM 716 C CA . VAL A 1 159 ? 121.977 97.286 113.875 1.00 51.63 159 VAL A CA 1
ATOM 717 C C . VAL A 1 159 ? 122.273 98.108 115.119 1.00 51.63 159 VAL A C 1
ATOM 718 O O . VAL A 1 159 ? 121.604 97.965 116.149 1.00 51.63 159 VAL A O 1
ATOM 722 N N . SER A 1 160 ? 123.276 98.985 115.043 1.00 57.91 160 SER A N 1
ATOM 723 C CA . SER A 1 160 ? 123.583 99.853 116.173 1.00 57.91 160 SER A CA 1
ATOM 724 C C . SER A 1 160 ? 122.406 100.756 116.504 1.00 57.91 160 SER A C 1
ATOM 725 O O . SER A 1 160 ? 122.092 100.970 117.680 1.00 57.91 160 SER A O 1
ATOM 728 N N . ASN A 1 161 ? 121.744 101.292 115.479 1.00 60.34 161 ASN A N 1
ATOM 729 C CA . ASN A 1 161 ? 120.593 102.159 115.697 1.00 60.34 161 ASN A CA 1
ATOM 730 C C . ASN A 1 161 ? 119.498 101.424 116.462 1.00 60.34 161 ASN A C 1
ATOM 731 O O . ASN A 1 161 ? 118.990 101.919 117.476 1.00 60.34 161 ASN A O 1
ATOM 736 N N . ALA A 1 162 ? 119.151 100.219 116.007 1.00 61.73 162 ALA A N 1
ATOM 737 C CA . ALA A 1 162 ? 118.098 99.454 116.670 1.00 61.73 162 ALA A CA 1
ATOM 738 C C . ALA A 1 162 ? 118.488 99.086 118.099 1.00 61.73 162 ALA A C 1
ATOM 739 O O . ALA A 1 162 ? 117.696 99.257 119.037 1.00 61.73 162 ALA A O 1
ATOM 741 N N . LEU A 1 163 ? 119.713 98.590 118.290 1.00 67.69 163 LEU A N 1
ATOM 742 C CA . LEU A 1 163 ? 120.125 98.163 119.623 1.00 67.69 163 LEU A CA 1
ATOM 743 C C . LEU A 1 163 ? 120.142 99.333 120.596 1.00 67.69 163 LEU A C 1
ATOM 744 O O . LEU A 1 163 ? 119.653 99.215 121.724 1.00 67.69 163 LEU A O 1
ATOM 749 N N . GLY A 1 164 ? 120.697 100.472 120.178 1.00 71.05 164 GLY A N 1
ATOM 750 C CA . GLY A 1 164 ? 120.693 101.642 121.036 1.00 71.05 164 GLY A CA 1
ATOM 751 C C . GLY A 1 164 ? 119.299 102.151 121.324 1.00 71.05 164 GLY A C 1
ATOM 752 O O . GLY A 1 164 ? 119.034 102.659 122.417 1.00 71.05 164 GLY A O 1
ATOM 753 N N . GLY A 1 165 ? 118.389 102.030 120.355 1.00 73.92 165 GLY A N 1
ATOM 754 C CA . GLY A 1 165 ? 117.001 102.345 120.631 1.00 73.92 165 GLY A CA 1
ATOM 755 C C . GLY A 1 165 ? 116.348 101.396 121.611 1.00 73.92 165 GLY A C 1
ATOM 756 O O . GLY A 1 165 ? 115.362 101.769 122.254 1.00 73.92 165 GLY A O 1
ATOM 757 N N . ILE A 1 166 ? 116.876 100.180 121.744 1.00 75.93 166 ILE A N 1
ATOM 758 C CA . ILE A 1 166 ? 116.320 99.228 122.702 1.00 75.93 166 ILE A CA 1
ATOM 759 C C . ILE A 1 166 ? 117.165 99.170 123.972 1.00 75.93 166 ILE A C 1
ATOM 760 O O . ILE A 1 166 ? 116.677 99.477 125.065 1.00 75.93 166 ILE A O 1
ATOM 765 N N . ALA A 1 167 ? 118.430 98.779 123.842 1.00 83.51 167 ALA A N 1
ATOM 766 C CA . ALA A 1 167 ? 119.310 98.570 124.986 1.00 83.51 167 ALA A CA 1
ATOM 767 C C . ALA A 1 167 ? 120.350 99.680 125.063 1.00 83.51 167 ALA A C 1
ATOM 768 O O . ALA A 1 167 ? 120.896 100.104 124.040 1.00 83.51 167 ALA A O 1
ATOM 770 N N . ASP A 1 168 ? 120.626 100.146 126.281 1.00 96.56 168 ASP A N 1
ATOM 771 C CA . ASP A 1 168 ? 121.514 101.290 126.462 1.00 96.56 168 ASP A CA 1
ATOM 772 C C . ASP A 1 168 ? 122.963 100.875 126.721 1.00 96.56 168 ASP A C 1
ATOM 773 O O . ASP A 1 168 ? 123.856 101.205 125.935 1.00 96.56 168 ASP A O 1
ATOM 778 N N . THR A 1 169 ? 123.213 100.149 127.816 1.00 99.27 169 THR A N 1
ATOM 779 C CA . THR A 1 169 ? 124.577 99.797 128.197 1.00 99.27 169 THR A CA 1
ATOM 780 C C . THR A 1 169 ? 124.668 98.381 128.754 1.00 99.27 169 THR A C 1
ATOM 781 O O . THR A 1 169 ? 125.569 98.083 129.546 1.00 99.27 169 THR A O 1
ATOM 785 N N . ASN A 1 170 ? 123.744 97.500 128.366 1.00 94.98 170 ASN A N 1
ATOM 786 C CA . ASN A 1 170 ? 123.764 96.141 128.897 1.00 94.98 170 ASN A CA 1
ATOM 787 C C . ASN A 1 170 ? 125.023 95.394 128.476 1.00 94.98 170 ASN A C 1
ATOM 788 O O . ASN A 1 170 ? 125.627 94.683 129.287 1.00 94.98 170 ASN A O 1
ATOM 793 N N . GLU A 1 171 ? 125.410 95.516 127.202 1.00 94.40 171 GLU A N 1
ATOM 794 C CA . GLU A 1 171 ? 126.586 94.866 126.626 1.00 94.40 171 GLU A CA 1
ATOM 795 C C . GLU A 1 171 ? 126.393 93.352 126.571 1.00 94.40 171 GLU A C 1
ATOM 796 O O . GLU A 1 171 ? 127.217 92.629 126.004 1.00 94.40 171 GLU A O 1
ATOM 802 N N . GLU A 1 172 ? 125.291 92.870 127.129 1.00 88.51 172 GLU A N 1
ATOM 803 C CA . GLU A 1 172 ? 124.909 91.467 127.071 1.00 88.51 172 GLU A CA 1
ATOM 804 C C . GLU A 1 172 ? 123.588 91.259 126.355 1.00 88.51 172 GLU A C 1
ATOM 805 O O . GLU A 1 172 ? 123.440 90.288 125.609 1.00 88.51 172 GLU A O 1
ATOM 811 N N . LEU A 1 173 ? 122.618 92.148 126.571 1.00 80.43 173 LEU A N 1
ATOM 812 C CA . LEU A 1 173 ? 121.404 92.123 125.766 1.00 80.43 173 LEU A CA 1
ATOM 813 C C . LEU A 1 173 ? 121.677 92.578 124.340 1.00 80.43 173 LEU A C 1
ATOM 814 O O . LEU A 1 173 ? 120.941 92.201 123.423 1.00 80.43 173 LEU A O 1
ATOM 819 N N . HIS A 1 174 ? 122.728 93.377 124.132 1.00 80.37 174 HIS A N 1
ATOM 820 C CA . HIS A 1 174 ? 123.089 93.795 122.781 1.00 80.37 174 HIS A CA 1
ATOM 821 C C . HIS A 1 174 ? 123.419 92.597 121.902 1.00 80.37 174 HIS A C 1
ATOM 822 O O . HIS A 1 174 ? 122.990 92.526 120.745 1.00 80.37 174 HIS A O 1
ATOM 829 N N . ILE A 1 175 ? 124.183 91.645 122.437 1.00 70.23 175 ILE A N 1
ATOM 830 C CA . ILE A 1 175 ? 124.604 90.489 121.651 1.00 70.23 175 ILE A CA 1
ATOM 831 C C . ILE A 1 175 ? 123.401 89.640 121.260 1.00 70.23 175 ILE A C 1
ATOM 832 O O . ILE A 1 175 ? 123.241 89.251 120.096 1.00 70.23 175 ILE A O 1
ATOM 837 N N . GLU A 1 176 ? 122.541 89.332 122.235 1.00 72.26 176 GLU A N 1
ATOM 838 C CA . GLU A 1 176 ? 121.364 88.520 121.950 1.00 72.26 176 GLU A CA 1
ATOM 839 C C . GLU A 1 176 ? 120.426 89.234 120.989 1.00 72.26 176 GLU A C 1
ATOM 840 O O . GLU A 1 176 ? 119.832 88.605 120.108 1.00 72.26 176 GLU A O 1
ATOM 846 N N . LEU A 1 177 ? 120.280 90.550 121.144 1.00 67.17 177 LEU A N 1
ATOM 847 C CA . LEU A 1 177 ? 119.435 91.310 120.233 1.00 67.17 177 LEU A CA 1
ATOM 848 C C . LEU A 1 177 ? 119.992 91.295 118.818 1.00 67.17 177 LEU A C 1
ATOM 849 O O . LEU A 1 177 ? 119.235 91.170 117.852 1.00 67.17 177 LEU A O 1
ATOM 854 N N . ALA A 1 178 ? 121.313 91.418 118.670 1.00 58.94 178 ALA A N 1
ATOM 855 C CA . ALA A 1 178 ? 121.914 91.372 117.339 1.00 58.94 178 ALA A CA 1
ATOM 856 C C . ALA A 1 178 ? 121.740 90.001 116.695 1.00 58.94 178 ALA A C 1
ATOM 857 O O . ALA A 1 178 ? 121.437 89.902 115.498 1.00 58.94 178 ALA A O 1
ATOM 859 N N . ILE A 1 179 ? 121.924 88.931 117.470 1.00 56.51 179 ILE A N 1
ATOM 860 C CA . ILE A 1 179 ? 121.757 87.585 116.927 1.00 56.51 179 ILE A CA 1
ATOM 861 C C . ILE A 1 179 ? 120.304 87.340 116.528 1.00 56.51 179 ILE A C 1
ATOM 862 O O . ILE A 1 179 ? 120.020 86.765 115.465 1.00 56.51 179 ILE A O 1
ATOM 867 N N . LEU A 1 180 ? 119.360 87.773 117.366 1.00 56.32 180 LEU A N 1
ATOM 868 C CA . LEU A 1 180 ? 117.950 87.645 117.016 1.00 56.32 180 LEU A CA 1
ATOM 869 C C . LEU A 1 180 ? 117.611 88.470 115.784 1.00 56.32 180 LEU A C 1
ATOM 870 O O . LEU A 1 180 ? 116.805 88.048 114.947 1.00 56.32 180 LEU A O 1
ATOM 875 N N . LEU A 1 181 ? 118.207 89.657 115.659 1.00 52.48 181 LEU A N 1
ATOM 876 C CA . LEU A 1 181 ? 117.992 90.474 114.474 1.00 52.48 181 LEU A CA 1
ATOM 877 C C . LEU A 1 181 ? 118.495 89.764 113.230 1.00 52.48 181 LEU A C 1
ATOM 878 O O . LEU A 1 181 ? 117.853 89.812 112.176 1.00 52.48 181 LEU A O 1
ATOM 883 N N . ALA A 1 182 ? 119.643 89.095 113.334 1.00 50.64 182 ALA A N 1
ATOM 884 C CA . ALA A 1 182 ? 120.151 88.326 112.203 1.00 50.64 182 ALA A CA 1
ATOM 885 C C . ALA A 1 182 ? 119.205 87.192 111.834 1.00 50.64 182 ALA A C 1
ATOM 886 O O . ALA A 1 182 ? 118.956 86.942 110.650 1.00 50.64 182 ALA A O 1
ATOM 888 N N . LEU A 1 183 ? 118.669 86.492 112.838 1.00 51.41 183 LEU A N 1
ATOM 889 C CA . LEU A 1 183 ? 117.723 85.411 112.559 1.00 51.41 183 LEU A CA 1
ATOM 890 C C . LEU A 1 183 ? 116.462 85.932 111.882 1.00 51.41 183 LEU A C 1
ATOM 891 O O . LEU A 1 183 ? 115.964 85.327 110.924 1.00 51.41 183 LEU A O 1
ATOM 896 N N . LEU A 1 184 ? 115.926 87.052 112.370 1.00 49.20 184 LEU A N 1
ATOM 897 C CA . LEU A 1 184 ? 114.729 87.626 111.765 1.00 49.20 184 LEU A CA 1
ATOM 898 C C . LEU A 1 184 ? 115.001 88.087 110.340 1.00 49.20 184 LEU A C 1
ATOM 899 O O . LEU A 1 184 ? 114.164 87.903 109.450 1.00 49.20 184 LEU A O 1
ATOM 904 N N . VAL A 1 185 ? 116.168 88.691 110.105 1.00 50.17 185 VAL A N 1
ATOM 905 C CA . VAL A 1 185 ? 116.527 89.117 108.759 1.00 50.17 185 VAL A CA 1
ATOM 906 C C . VAL A 1 185 ? 116.628 87.915 107.834 1.00 50.17 185 VAL A C 1
ATOM 907 O O . VAL A 1 185 ? 116.145 87.946 106.697 1.00 50.17 185 VAL A O 1
ATOM 911 N N . GLY A 1 186 ? 117.249 86.833 108.305 1.00 49.53 186 GLY A N 1
ATOM 912 C CA . GLY A 1 186 ? 117.349 85.639 107.484 1.00 49.53 186 GLY A CA 1
ATOM 913 C C . GLY A 1 186 ? 115.997 85.039 107.155 1.00 49.53 186 GLY A C 1
ATOM 914 O O . GLY A 1 186 ? 115.756 84.615 106.023 1.00 49.53 186 GLY A O 1
ATOM 915 N N . ILE A 1 187 ? 115.095 84.999 108.137 1.00 49.92 187 ILE A N 1
ATOM 916 C CA . ILE A 1 187 ? 113.758 84.462 107.892 1.00 49.92 187 ILE A CA 1
ATOM 917 C C . ILE A 1 187 ? 113.009 85.327 106.885 1.00 49.92 187 ILE A C 1
ATOM 918 O O . ILE A 1 187 ? 112.370 84.812 105.958 1.00 49.92 187 ILE A O 1
ATOM 923 N N . LEU A 1 188 ? 113.077 86.651 107.043 1.00 50.49 188 LEU A N 1
ATOM 924 C CA . LEU A 1 188 ? 112.398 87.535 106.098 1.00 50.49 188 LEU A CA 1
ATOM 925 C C . LEU A 1 188 ? 112.975 87.396 104.697 1.00 50.49 188 LEU A C 1
ATOM 926 O O . LEU A 1 188 ? 112.230 87.399 103.712 1.00 50.49 188 LEU A O 1
ATOM 931 N N . GLU A 1 189 ? 114.300 87.279 104.583 1.00 53.07 189 GLU A N 1
ATOM 932 C CA . GLU A 1 189 ? 114.922 87.113 103.274 1.00 53.07 189 GLU A CA 1
ATOM 933 C C . GLU A 1 189 ? 114.517 85.795 102.630 1.00 53.07 189 GLU A C 1
ATOM 934 O O . GLU A 1 189 ? 114.239 85.745 101.428 1.00 53.07 189 GLU A O 1
ATOM 940 N N . CYS A 1 190 ? 114.482 84.712 103.410 1.00 53.59 190 CYS A N 1
ATOM 941 C CA . CYS A 1 190 ? 114.053 83.430 102.862 1.00 53.59 190 CYS A CA 1
ATOM 942 C C . CYS A 1 190 ? 112.601 83.483 102.409 1.00 53.59 190 CYS A C 1
ATOM 943 O O . CYS A 1 190 ? 112.246 82.913 101.370 1.00 53.59 190 CYS A O 1
ATOM 946 N N . ILE A 1 191 ? 111.744 84.160 103.176 1.00 53.78 191 ILE A N 1
ATOM 947 C CA . ILE A 1 191 ? 110.340 84.288 102.790 1.00 53.78 191 ILE A CA 1
ATOM 948 C C . ILE A 1 191 ? 110.212 85.089 101.500 1.00 53.78 191 ILE A C 1
ATOM 949 O O . ILE A 1 191 ? 109.481 84.705 100.580 1.00 53.78 191 ILE A O 1
ATOM 954 N N . MET A 1 192 ? 110.930 86.210 101.405 1.00 58.29 192 MET A N 1
ATOM 955 C CA . MET A 1 192 ? 110.837 87.054 100.219 1.00 58.29 192 MET A CA 1
ATOM 956 C C . MET A 1 192 ? 111.523 86.434 99.010 1.00 58.29 192 MET A C 1
ATOM 957 O O . MET A 1 192 ? 111.255 86.855 97.880 1.00 58.29 192 MET A O 1
ATOM 962 N N . GLY A 1 193 ? 112.414 85.470 99.215 1.00 54.86 193 GLY A N 1
ATOM 963 C CA . GLY A 1 193 ? 113.028 84.768 98.108 1.00 54.86 193 GLY A CA 1
ATOM 964 C C . GLY A 1 193 ? 112.199 83.600 97.618 1.00 54.86 193 GLY A C 1
ATOM 965 O O . GLY A 1 193 ? 112.138 83.340 96.413 1.00 54.86 193 GLY A O 1
ATOM 966 N N . LEU A 1 194 ? 111.570 82.874 98.546 1.00 59.38 194 LEU A N 1
ATOM 967 C CA . LEU A 1 194 ? 110.693 81.777 98.151 1.00 59.38 194 LEU A CA 1
ATOM 968 C C . LEU A 1 194 ? 109.444 82.291 97.447 1.00 59.38 194 LEU A C 1
ATOM 969 O O . LEU A 1 194 ? 109.015 81.723 96.436 1.00 59.38 194 LEU A O 1
ATOM 974 N N . LEU A 1 195 ? 108.850 83.365 97.962 1.00 60.30 195 LEU A N 1
ATOM 975 C CA . LEU A 1 195 ? 107.651 83.937 97.368 1.00 60.30 195 LEU A CA 1
ATOM 976 C C . LEU A 1 195 ? 107.951 84.854 96.192 1.00 60.30 195 LEU A C 1
ATOM 977 O O . LEU A 1 195 ? 107.011 85.341 95.558 1.00 60.30 195 LEU A O 1
ATOM 982 N N . ARG A 1 196 ? 109.227 85.100 95.894 1.00 61.52 196 ARG A N 1
ATOM 983 C CA . ARG A 1 196 ? 109.632 85.959 94.782 1.00 61.52 196 ARG A CA 1
ATOM 984 C C . ARG A 1 196 ? 108.979 87.335 94.871 1.00 61.52 196 ARG A C 1
ATOM 985 O O . ARG A 1 196 ? 108.493 87.878 93.880 1.00 61.52 196 ARG A O 1
ATOM 993 N N . LEU A 1 197 ? 108.975 87.906 96.075 1.00 60.88 197 LEU A N 1
ATOM 994 C CA . LEU A 1 197 ? 108.378 89.209 96.328 1.00 60.88 197 LEU A CA 1
ATOM 995 C C . LEU A 1 197 ? 109.406 90.332 96.328 1.00 60.88 197 LEU A C 1
ATOM 996 O O . LEU A 1 197 ? 109.143 91.402 96.884 1.00 60.88 197 LEU A O 1
ATOM 1001 N N . GLY A 1 198 ? 110.572 90.111 95.721 1.00 56.25 198 GLY A N 1
ATOM 1002 C CA . GLY A 1 198 ? 111.597 91.137 95.705 1.00 56.25 198 GLY A CA 1
ATOM 1003 C C . GLY A 1 198 ? 111.255 92.341 94.856 1.00 56.25 198 GLY A C 1
ATOM 1004 O O . GLY A 1 198 ? 111.803 93.422 95.087 1.00 56.25 198 GLY A O 1
ATOM 1005 N N . TRP A 1 199 ? 110.358 92.182 93.881 1.00 56.06 199 TRP A N 1
ATOM 1006 C CA . TRP A 1 199 ? 109.998 93.295 93.011 1.00 56.06 199 TRP A CA 1
ATOM 1007 C C . TRP A 1 199 ? 109.194 94.367 93.734 1.00 56.06 199 TRP A C 1
ATOM 1008 O O . TRP A 1 199 ? 109.063 95.478 93.213 1.00 56.06 199 TRP A O 1
ATOM 1019 N N . LEU A 1 200 ? 108.654 94.065 94.915 1.00 54.82 200 LEU A N 1
ATOM 1020 C CA . LEU A 1 200 ? 107.886 95.051 95.666 1.00 54.82 200 LEU A CA 1
ATOM 1021 C C . LEU A 1 200 ? 108.748 96.170 96.227 1.00 54.82 200 LEU A C 1
ATOM 1022 O O . LEU A 1 200 ? 108.202 97.192 96.653 1.00 54.82 200 LEU A O 1
ATOM 1027 N N . ILE A 1 201 ? 110.068 96.006 96.238 1.00 54.29 201 ILE A N 1
ATOM 1028 C CA . ILE A 1 201 ? 110.961 96.997 96.808 1.00 54.29 201 ILE A CA 1
ATOM 1029 C C . ILE A 1 201 ? 111.773 97.726 95.742 1.00 54.29 201 ILE A C 1
ATOM 1030 O O . ILE A 1 201 ? 112.121 98.896 95.938 1.00 54.29 201 ILE A O 1
ATOM 1035 N N . ARG A 1 202 ? 112.049 97.088 94.605 1.00 53.93 202 ARG A N 1
ATOM 1036 C CA . ARG A 1 202 ? 112.927 97.655 93.588 1.00 53.93 202 ARG A CA 1
ATOM 1037 C C . ARG A 1 202 ? 112.327 98.853 92.865 1.00 53.93 202 ARG A C 1
ATOM 1038 O O . ARG A 1 202 ? 112.944 99.339 91.912 1.00 53.93 202 ARG A O 1
ATOM 1046 N N . PHE A 1 203 ? 111.156 99.339 93.272 1.00 48.71 203 PHE A N 1
ATOM 1047 C CA . PHE A 1 203 ? 110.630 100.574 92.709 1.00 48.71 203 PHE A CA 1
ATOM 1048 C C . PHE A 1 203 ? 111.308 101.812 93.276 1.00 48.71 203 PHE A C 1
ATOM 1049 O O . PHE A 1 203 ? 111.096 102.908 92.749 1.00 48.71 203 PHE A O 1
ATOM 1057 N N . ILE A 1 204 ? 112.103 101.667 94.335 1.00 50.22 204 ILE A N 1
ATOM 1058 C CA . ILE A 1 204 ? 112.745 102.817 94.960 1.00 50.22 204 ILE A CA 1
ATOM 1059 C C . ILE A 1 204 ? 113.851 103.333 94.052 1.00 50.22 204 ILE A C 1
ATOM 1060 O O . ILE A 1 204 ? 114.701 102.565 93.584 1.00 50.22 204 ILE A O 1
ATOM 1065 N N . SER A 1 205 ? 113.843 104.638 93.796 1.00 51.43 205 SER A N 1
ATOM 1066 C CA . SER A 1 205 ? 114.795 105.228 92.870 1.00 51.43 205 SER A CA 1
ATOM 1067 C C . SER A 1 205 ? 116.211 105.131 93.418 1.00 51.43 205 SER A C 1
ATOM 1068 O O . SER A 1 205 ? 116.432 105.096 94.630 1.00 51.43 205 SER A O 1
ATOM 1071 N N . HIS A 1 206 ? 117.180 105.074 92.504 1.00 53.13 206 HIS A N 1
ATOM 1072 C CA . HIS A 1 206 ? 118.573 104.988 92.923 1.00 53.13 206 HIS A CA 1
ATOM 1073 C C . HIS A 1 206 ? 119.048 106.282 93.566 1.00 53.13 206 HIS A C 1
ATOM 1074 O O . HIS A 1 206 ? 119.975 106.259 94.381 1.00 53.13 206 HIS A O 1
ATOM 1081 N N . SER A 1 207 ? 118.439 107.416 93.215 1.00 50.88 207 SER A N 1
ATOM 1082 C CA . SER A 1 207 ? 118.810 108.678 93.846 1.00 50.88 207 SER A CA 1
ATOM 1083 C C . SER A 1 207 ? 118.487 108.665 95.333 1.00 50.88 207 SER A C 1
ATOM 1084 O O . SER A 1 207 ? 119.272 109.155 96.151 1.00 50.88 207 SER A O 1
ATOM 1087 N N . VAL A 1 208 ? 117.330 108.114 95.697 1.00 48.57 208 VAL A N 1
ATOM 1088 C CA . VAL A 1 208 ? 116.948 108.033 97.102 1.00 48.57 208 VAL A CA 1
ATOM 1089 C C . VAL A 1 208 ? 117.936 107.169 97.874 1.00 48.57 208 VAL A C 1
ATOM 1090 O O . VAL A 1 208 ? 118.391 107.538 98.965 1.00 48.57 208 VAL A O 1
ATOM 1094 N N . ILE A 1 209 ? 118.294 106.013 97.313 1.00 50.07 209 ILE A N 1
ATOM 1095 C CA . ILE A 1 209 ? 119.241 105.119 97.971 1.00 50.07 209 ILE A CA 1
ATOM 1096 C C . ILE A 1 209 ? 120.604 105.784 98.097 1.00 50.07 209 ILE A C 1
ATOM 1097 O O . ILE A 1 209 ? 121.267 105.677 99.133 1.00 50.07 209 ILE A O 1
ATOM 1102 N N . SER A 1 210 ? 121.047 106.476 97.046 1.00 49.00 210 SER A N 1
ATOM 1103 C CA . SER A 1 210 ? 122.344 107.142 97.087 1.00 49.00 210 SER A CA 1
ATOM 1104 C C . SER A 1 210 ? 122.373 108.241 98.141 1.00 49.00 210 SER A C 1
ATOM 1105 O O . SER A 1 210 ? 123.355 108.373 98.880 1.00 49.00 210 SER A O 1
ATOM 1108 N N . GLY A 1 211 ? 121.308 109.039 98.227 1.00 48.15 211 GLY A N 1
ATOM 1109 C CA . GLY A 1 211 ? 121.264 110.080 99.243 1.00 48.15 211 GLY A CA 1
ATOM 1110 C C . GLY A 1 211 ? 121.232 109.520 100.649 1.00 48.15 211 GLY A C 1
ATOM 1111 O O . GLY A 1 211 ? 121.928 110.013 101.543 1.00 48.15 211 GLY A O 1
ATOM 1112 N N . PHE A 1 212 ? 120.430 108.474 100.864 1.00 48.32 212 PHE A N 1
ATOM 1113 C CA . PHE A 1 212 ? 120.383 107.838 102.173 1.00 48.32 212 PHE A CA 1
ATOM 1114 C C . PHE A 1 212 ? 121.740 107.260 102.552 1.00 48.32 212 PHE A C 1
ATOM 1115 O O . PHE A 1 212 ? 122.183 107.397 103.697 1.00 48.32 212 PHE A O 1
ATOM 1123 N N . THR A 1 213 ? 122.421 106.626 101.598 1.00 48.81 213 THR A N 1
ATOM 1124 C CA . THR A 1 213 ? 123.733 106.051 101.869 1.00 48.81 213 THR A CA 1
ATOM 1125 C C . THR A 1 213 ? 124.768 107.129 102.168 1.00 48.81 213 THR A C 1
ATOM 1126 O O . THR A 1 213 ? 125.611 106.953 103.052 1.00 48.81 213 THR A O 1
ATOM 1130 N N . SER A 1 214 ? 124.731 108.249 101.441 1.00 48.11 214 SER A N 1
ATOM 1131 C CA . SER A 1 214 ? 125.667 109.335 101.719 1.00 48.11 214 SER A CA 1
ATOM 1132 C C . SER A 1 214 ? 125.447 109.916 103.112 1.00 48.11 214 SER A C 1
ATOM 1133 O O . SER A 1 214 ? 126.409 110.161 103.857 1.00 48.11 214 SER A O 1
ATOM 1136 N N . ALA A 1 215 ? 124.185 110.149 103.481 1.00 49.21 215 ALA A N 1
ATOM 1137 C CA . ALA A 1 215 ? 123.900 110.656 104.819 1.00 49.21 215 ALA A CA 1
ATOM 1138 C C . ALA A 1 215 ? 124.329 109.658 105.886 1.00 49.21 215 ALA A C 1
ATOM 1139 O O . ALA A 1 215 ? 124.873 110.045 106.927 1.00 49.21 215 ALA A O 1
ATOM 1141 N N . SER A 1 216 ? 124.096 108.366 105.643 1.00 49.61 216 SER A N 1
ATOM 1142 C CA . SER A 1 216 ? 124.534 107.346 106.586 1.00 49.61 216 SER A CA 1
ATOM 1143 C C . SER A 1 216 ? 126.049 107.333 106.721 1.00 49.61 216 SER A C 1
ATOM 1144 O O . SER A 1 216 ? 126.576 107.129 107.816 1.00 49.61 216 SER A O 1
ATOM 1147 N N . ALA A 1 217 ? 126.769 107.532 105.616 1.00 47.05 217 ALA A N 1
ATOM 1148 C CA . ALA A 1 217 ? 128.226 107.569 105.679 1.00 47.05 217 ALA A CA 1
ATOM 1149 C C . ALA A 1 217 ? 128.713 108.746 106.512 1.00 47.05 217 ALA A C 1
ATOM 1150 O O . ALA A 1 217 ? 129.641 108.606 107.321 1.00 47.05 217 ALA A O 1
ATOM 1152 N N . ILE A 1 218 ? 128.101 109.917 106.329 1.00 47.99 218 ILE A N 1
ATOM 1153 C CA . ILE A 1 218 ? 128.488 111.074 107.136 1.00 47.99 218 ILE A CA 1
ATOM 1154 C C . ILE A 1 218 ? 128.191 110.821 108.611 1.00 47.99 218 ILE A C 1
ATOM 1155 O O . ILE A 1 218 ? 128.997 111.155 109.489 1.00 47.99 218 ILE A O 1
ATOM 1160 N N . VAL A 1 219 ? 127.034 110.226 108.905 1.00 49.22 219 VAL A N 1
ATOM 1161 C CA . VAL A 1 219 ? 126.682 109.918 110.290 1.00 49.22 219 VAL A CA 1
ATOM 1162 C C . VAL A 1 219 ? 127.674 108.929 110.889 1.00 49.22 219 VAL A C 1
ATOM 1163 O O . VAL A 1 219 ? 128.086 109.066 112.046 1.00 49.22 219 VAL A O 1
ATOM 1167 N N . ILE A 1 220 ? 128.072 107.918 110.116 1.00 50.02 220 ILE A N 1
ATOM 1168 C CA . ILE A 1 220 ? 129.026 106.925 110.601 1.00 50.02 220 ILE A CA 1
ATOM 1169 C C . ILE A 1 220 ? 130.366 107.576 110.914 1.00 50.02 220 ILE A C 1
ATOM 1170 O O . ILE A 1 220 ? 130.976 107.310 111.958 1.00 50.02 220 ILE A O 1
ATOM 1175 N N . GLY A 1 221 ? 130.846 108.441 110.018 1.00 54.01 221 GLY A N 1
ATOM 1176 C CA . GLY A 1 221 ? 132.102 109.126 110.276 1.00 54.01 221 GLY A CA 1
ATOM 1177 C C . GLY A 1 221 ? 132.046 110.013 111.506 1.00 54.01 221 GLY A C 1
ATOM 1178 O O . GLY A 1 221 ? 132.972 110.021 112.326 1.00 54.01 221 GLY A O 1
ATOM 1179 N N . LEU A 1 222 ? 130.957 110.771 111.656 1.00 59.46 222 LEU A N 1
ATOM 1180 C CA . LEU A 1 222 ? 130.828 111.638 112.821 1.00 59.46 222 LEU A CA 1
ATOM 1181 C C . LEU A 1 222 ? 130.620 110.853 114.108 1.00 59.46 222 LEU A C 1
ATOM 1182 O O . LEU A 1 222 ? 130.918 111.370 115.187 1.00 59.46 222 LEU A O 1
ATOM 1187 N N . SER A 1 223 ? 130.108 109.627 114.024 1.00 59.63 223 SER A N 1
ATOM 1188 C CA . SER A 1 223 ? 130.027 108.787 115.212 1.00 59.63 223 SER A CA 1
ATOM 1189 C C . SER A 1 223 ? 131.389 108.213 115.572 1.00 59.63 223 SER A C 1
ATOM 1190 O O . SER A 1 223 ? 131.716 108.079 116.756 1.00 59.63 223 SER A O 1
ATOM 1193 N N . GLN A 1 224 ? 132.192 107.871 114.566 1.00 60.90 224 GLN A N 1
ATOM 1194 C CA . GLN A 1 224 ? 133.493 107.266 114.814 1.00 60.90 224 GLN A CA 1
ATOM 1195 C C . GLN A 1 224 ? 134.571 108.281 115.165 1.00 60.90 224 GLN A C 1
ATOM 1196 O O . GLN A 1 224 ? 135.635 107.880 115.646 1.00 60.90 224 GLN A O 1
ATOM 1202 N N . ILE A 1 225 ? 134.335 109.575 114.935 1.00 66.72 225 ILE A N 1
ATOM 1203 C CA . ILE A 1 225 ? 135.330 110.575 115.319 1.00 66.72 225 ILE A CA 1
ATOM 1204 C C . ILE A 1 225 ? 135.533 110.618 116.833 1.00 66.72 225 ILE A C 1
ATOM 1205 O O . ILE A 1 225 ? 136.529 111.175 117.311 1.00 66.72 225 ILE A O 1
ATOM 1210 N N . LYS A 1 226 ? 134.614 110.032 117.607 1.00 68.19 226 LYS A N 1
ATOM 1211 C CA . LYS A 1 226 ? 134.739 110.071 119.061 1.00 68.19 226 LYS A CA 1
ATOM 1212 C C . LYS A 1 226 ? 135.967 109.312 119.546 1.00 68.19 226 LYS A C 1
ATOM 1213 O O . LYS A 1 226 ? 136.540 109.662 120.583 1.00 68.19 226 LYS A O 1
ATOM 1219 N N . TYR A 1 227 ? 136.381 108.270 118.822 1.00 68.77 227 TYR A N 1
ATOM 1220 C CA . TYR A 1 227 ? 137.603 107.564 119.190 1.00 68.77 227 TYR A CA 1
ATOM 1221 C C . TYR A 1 227 ? 138.831 108.421 118.917 1.00 68.77 227 TYR A C 1
ATOM 1222 O O . TYR A 1 227 ? 139.816 108.361 119.661 1.00 68.77 227 TYR A O 1
ATOM 1231 N N . PHE A 1 228 ? 138.796 109.211 117.843 1.00 72.12 228 PHE A N 1
ATOM 1232 C CA . PHE A 1 228 ? 139.875 110.158 117.591 1.00 72.12 228 PHE A CA 1
ATOM 1233 C C . PHE A 1 228 ? 139.940 111.208 118.690 1.00 72.12 228 PHE A C 1
ATOM 1234 O O . PHE A 1 228 ? 141.026 111.554 119.167 1.00 72.12 228 PHE A O 1
ATOM 1242 N N . LEU A 1 229 ? 138.781 111.726 119.103 1.00 73.57 229 LEU A N 1
ATOM 1243 C CA . LEU A 1 229 ? 138.753 112.770 120.123 1.00 73.57 229 LEU A CA 1
ATOM 1244 C C . LEU A 1 229 ? 139.275 112.256 121.456 1.00 73.57 229 LEU A C 1
ATOM 1245 O O . LEU A 1 229 ? 140.015 112.957 122.156 1.00 73.57 229 LEU A O 1
ATOM 1250 N N . GLY A 1 230 ? 138.904 111.034 121.827 1.00 75.16 230 GLY A N 1
ATOM 1251 C CA . GLY A 1 230 ? 139.349 110.433 123.064 1.00 75.16 230 GLY A CA 1
ATOM 1252 C C . GLY A 1 230 ? 138.349 110.459 124.197 1.00 75.16 230 GLY A C 1
ATOM 1253 O O . GLY A 1 230 ? 138.621 109.868 125.248 1.00 75.16 230 GLY A O 1
ATOM 1254 N N . TYR A 1 231 ? 137.205 111.118 124.025 1.00 75.43 231 TYR A N 1
ATOM 1255 C CA . TYR A 1 231 ? 136.172 111.155 125.048 1.00 75.43 231 TYR A CA 1
ATOM 1256 C C . TYR A 1 231 ? 134.845 110.710 124.452 1.00 75.43 231 TYR A C 1
ATOM 1257 O O . TYR A 1 231 ? 134.578 110.913 123.265 1.00 75.43 231 TYR A O 1
ATOM 1266 N N . SER A 1 232 ? 134.018 110.093 125.292 1.00 74.65 232 SER A N 1
ATOM 1267 C CA . SER A 1 232 ? 132.722 109.607 124.845 1.00 74.65 232 SER A CA 1
ATOM 1268 C C . SER A 1 232 ? 131.809 110.771 124.484 1.00 74.65 232 SER A C 1
ATOM 1269 O O . SER A 1 232 ? 131.765 111.788 125.180 1.00 74.65 232 SER A O 1
ATOM 1272 N N . ILE A 1 233 ? 131.077 110.616 123.387 1.00 72.48 233 ILE A N 1
ATOM 1273 C CA . ILE A 1 233 ? 130.158 111.635 122.912 1.00 72.48 233 ILE A CA 1
ATOM 1274 C C . ILE A 1 233 ? 128.741 111.081 122.986 1.00 72.48 233 ILE A C 1
ATOM 1275 O O . ILE A 1 233 ? 128.526 109.878 123.134 1.00 72.48 233 ILE A O 1
ATOM 1280 N N . ALA A 1 234 ? 127.763 111.980 122.893 1.00 76.54 234 ALA A N 1
ATOM 1281 C CA . ALA A 1 234 ? 126.370 111.558 122.935 1.00 76.54 234 ALA A CA 1
ATOM 1282 C C . ALA A 1 234 ? 126.055 110.666 121.745 1.00 76.54 234 ALA A C 1
ATOM 1283 O O . ALA A 1 234 ? 126.401 110.979 120.603 1.00 76.54 234 ALA A O 1
ATOM 1285 N N . ARG A 1 235 ? 125.392 109.550 122.022 1.00 74.49 235 ARG A N 1
ATOM 1286 C CA . ARG A 1 235 ? 125.069 108.556 121.007 1.00 74.49 235 ARG A CA 1
ATOM 1287 C C . ARG A 1 235 ? 123.747 108.933 120.349 1.00 74.49 235 ARG A C 1
ATOM 1288 O O . ARG A 1 235 ? 122.697 108.926 120.998 1.00 74.49 235 ARG A O 1
ATOM 1296 N N . SER A 1 236 ? 123.799 109.260 119.060 1.00 72.25 236 SER A N 1
ATOM 1297 C CA . SER A 1 236 ? 122.595 109.584 118.310 1.00 72.25 236 SER A CA 1
ATOM 1298 C C . SER A 1 236 ? 122.873 109.409 116.825 1.00 72.25 236 SER A C 1
ATOM 1299 O O . SER A 1 236 ? 124.026 109.345 116.394 1.00 72.25 236 SER A O 1
ATOM 1302 N N . SER A 1 237 ? 121.793 109.327 116.054 1.00 67.30 237 SER A N 1
ATOM 1303 C CA . SER A 1 237 ? 121.860 109.199 114.607 1.00 67.30 237 SER A CA 1
ATOM 1304 C C . SER A 1 237 ? 121.631 110.523 113.891 1.00 67.30 237 SER A C 1
ATOM 1305 O O . SER A 1 237 ? 121.467 110.534 112.667 1.00 67.30 237 SER A O 1
ATOM 1308 N N . LYS A 1 238 ? 121.603 111.632 114.620 1.00 64.00 238 LYS A N 1
ATOM 1309 C CA . LYS A 1 238 ? 121.401 112.954 114.051 1.00 64.00 238 LYS A CA 1
ATOM 1310 C C . LYS A 1 238 ? 122.658 113.794 114.235 1.00 64.00 238 LYS A C 1
ATOM 1311 O O . LYS A 1 238 ? 123.380 113.649 115.224 1.00 64.00 238 LYS A O 1
ATOM 1317 N N . ILE A 1 239 ? 122.913 114.678 113.269 1.00 64.32 239 ILE A N 1
ATOM 1318 C CA . ILE A 1 239 ? 124.159 115.438 113.269 1.00 64.32 239 ILE A CA 1
ATOM 1319 C C . ILE A 1 239 ? 124.179 116.465 114.393 1.00 64.32 239 ILE A C 1
ATOM 1320 O O . ILE A 1 239 ? 125.217 116.684 115.030 1.00 64.32 239 ILE A O 1
ATOM 1325 N N . VAL A 1 240 ? 123.048 117.128 114.641 1.00 68.61 240 VAL A N 1
ATOM 1326 C CA . VAL A 1 240 ? 123.029 118.222 115.611 1.00 68.61 240 VAL A CA 1
ATOM 1327 C C . VAL A 1 240 ? 123.389 117.755 117.019 1.00 68.61 240 VAL A C 1
ATOM 1328 O O . VAL A 1 240 ? 124.258 118.380 117.647 1.00 68.61 240 VAL A O 1
ATOM 1332 N N . PRO A 1 241 ? 122.773 116.701 117.577 1.00 67.09 241 PRO A N 1
ATOM 1333 C CA . PRO A 1 241 ? 123.218 116.242 118.905 1.00 67.09 241 PRO A CA 1
ATOM 1334 C C . PRO A 1 241 ? 124.664 115.782 118.936 1.00 67.09 241 PRO A C 1
ATOM 1335 O O . PRO A 1 241 ? 125.353 116.000 119.939 1.00 67.09 241 PRO A O 1
ATOM 1339 N N . ILE A 1 242 ? 125.152 115.161 117.860 1.00 67.44 242 ILE A N 1
ATOM 1340 C CA . ILE A 1 242 ? 126.540 114.705 117.832 1.00 67.44 242 ILE A CA 1
ATOM 1341 C C . ILE A 1 242 ? 127.489 115.892 117.921 1.00 67.44 242 ILE A C 1
ATOM 1342 O O . ILE A 1 242 ? 128.443 115.895 118.709 1.00 67.44 242 ILE A O 1
ATOM 1347 N N . VAL A 1 243 ? 127.234 116.926 117.117 1.00 68.95 243 VAL A N 1
ATOM 1348 C CA . VAL A 1 243 ? 128.101 118.099 117.123 1.00 68.95 243 VAL A CA 1
ATOM 1349 C C . VAL A 1 243 ? 127.996 118.833 118.453 1.00 68.95 243 VAL A C 1
ATOM 1350 O O . VAL A 1 243 ? 128.997 119.333 118.983 1.00 68.95 243 VAL A O 1
ATOM 1354 N N . GLU A 1 244 ? 126.788 118.905 119.021 1.00 73.61 244 GLU A N 1
ATOM 1355 C CA . GLU A 1 244 ? 126.624 119.544 120.322 1.00 73.61 244 GLU A CA 1
ATOM 1356 C C . GLU A 1 244 ? 127.417 118.814 121.398 1.00 73.61 244 GLU A C 1
ATOM 1357 O O . GLU A 1 244 ? 128.078 119.447 122.228 1.00 73.61 244 GLU A O 1
ATOM 1363 N N . SER A 1 245 ? 127.369 117.481 121.395 1.00 72.91 245 SER A N 1
ATOM 1364 C CA . SER A 1 245 ? 128.126 116.710 122.373 1.00 72.91 245 SER A CA 1
ATOM 1365 C C . SER A 1 245 ? 129.625 116.879 122.178 1.00 72.91 245 SER A C 1
ATOM 1366 O O . SER A 1 245 ? 130.377 116.969 123.155 1.00 72.91 245 SER A O 1
ATOM 1369 N N . ILE A 1 246 ? 130.081 116.907 120.924 1.00 73.32 246 ILE A N 1
ATOM 1370 C CA . ILE A 1 246 ? 131.505 117.094 120.662 1.00 73.32 246 ILE A CA 1
ATOM 1371 C C . ILE A 1 246 ? 131.965 118.447 121.190 1.00 73.32 246 ILE A C 1
ATOM 1372 O O . ILE A 1 246 ? 133.011 118.556 121.844 1.00 73.32 246 ILE A O 1
ATOM 1377 N N . ILE A 1 247 ? 131.181 119.496 120.930 1.00 77.55 247 ILE A N 1
ATOM 1378 C CA . ILE A 1 247 ? 131.523 120.825 121.430 1.00 77.55 247 ILE A CA 1
ATOM 1379 C C . ILE A 1 247 ? 131.520 120.839 122.953 1.00 77.55 247 ILE A C 1
ATOM 1380 O O . ILE A 1 247 ? 132.400 121.437 123.586 1.00 77.55 247 ILE A O 1
ATOM 1385 N N . ALA A 1 248 ? 130.532 120.182 123.569 1.00 78.91 248 ALA A N 1
ATOM 1386 C CA . ALA A 1 248 ? 130.453 120.154 125.025 1.00 78.91 248 ALA A CA 1
ATOM 1387 C C . ALA A 1 248 ? 131.665 119.462 125.635 1.00 78.91 248 ALA A C 1
ATOM 1388 O O . ALA A 1 248 ? 132.223 119.935 126.632 1.00 78.91 248 ALA A O 1
ATOM 1390 N N . GLY A 1 249 ? 132.086 118.346 125.052 1.00 79.45 249 GLY A N 1
ATOM 1391 C CA . GLY A 1 249 ? 133.198 117.588 125.580 1.00 79.45 249 GLY A CA 1
ATOM 1392 C C . GLY A 1 249 ? 134.570 118.016 125.120 1.00 79.45 249 GLY A C 1
ATOM 1393 O O . GLY A 1 249 ? 135.561 117.438 125.578 1.00 79.45 249 GLY A O 1
ATOM 1394 N N . ALA A 1 250 ? 134.665 119.011 124.233 1.00 80.63 250 ALA A N 1
ATOM 1395 C CA . ALA A 1 250 ? 135.962 119.471 123.742 1.00 80.63 250 ALA A CA 1
ATOM 1396 C C . ALA A 1 250 ? 136.967 119.767 124.849 1.00 80.63 250 ALA A C 1
ATOM 1397 O O . ALA A 1 250 ? 138.172 119.810 124.580 1.00 80.63 250 ALA A O 1
ATOM 1399 N N . ASP A 1 251 ? 136.509 119.979 126.084 1.00 84.29 251 ASP A N 1
ATOM 1400 C CA . ASP A 1 251 ? 137.426 120.180 127.200 1.00 84.29 251 ASP A CA 1
ATOM 1401 C C . ASP A 1 251 ? 138.143 118.903 127.625 1.00 84.29 251 ASP A C 1
ATOM 1402 O O . ASP A 1 251 ? 139.078 118.981 128.428 1.00 84.29 251 ASP A O 1
ATOM 1407 N N . LYS A 1 252 ? 137.731 117.740 127.117 1.00 82.11 252 LYS A N 1
ATOM 1408 C CA . LYS A 1 252 ? 138.361 116.465 127.442 1.00 82.11 252 LYS A CA 1
ATOM 1409 C C . LYS A 1 252 ? 139.167 115.910 126.271 1.00 82.11 252 LYS A C 1
ATOM 1410 O O . LYS A 1 252 ? 139.306 114.694 126.126 1.00 82.11 252 LYS A O 1
ATOM 1416 N N . PHE A 1 253 ? 139.703 116.789 125.431 1.00 82.60 253 PHE A N 1
ATOM 1417 C CA . PHE A 1 253 ? 140.435 116.358 124.248 1.00 82.60 253 PHE A CA 1
ATOM 1418 C C . PHE A 1 253 ? 141.795 115.783 124.626 1.00 82.60 253 PHE A C 1
ATOM 1419 O O . PHE A 1 253 ? 142.460 116.268 125.546 1.00 82.60 253 PHE A O 1
ATOM 1427 N N . GLN A 1 254 ? 142.207 114.737 123.909 1.00 85.01 254 GLN A N 1
ATOM 1428 C CA . GLN A 1 254 ? 143.524 114.135 124.069 1.00 85.01 254 GLN A CA 1
ATOM 1429 C C . GLN A 1 254 ? 144.262 114.155 122.738 1.00 85.01 254 GLN A C 1
ATOM 1430 O O . GLN A 1 254 ? 143.672 113.890 121.687 1.00 85.01 254 GLN A O 1
ATOM 1436 N N . TRP A 1 255 ? 145.555 114.465 122.791 1.00 89.72 255 TRP A N 1
ATOM 1437 C CA . TRP A 1 255 ? 146.393 114.564 121.599 1.00 89.72 255 TRP A CA 1
ATOM 1438 C C . TRP A 1 255 ? 146.836 113.210 121.040 1.00 89.72 255 TRP A C 1
ATOM 1439 O O . TRP A 1 255 ? 146.796 113.028 119.816 1.00 89.72 255 TRP A O 1
ATOM 1450 N N . PRO A 1 256 ? 147.294 112.258 121.860 1.00 87.15 256 PRO A N 1
ATOM 1451 C CA . PRO A 1 256 ? 147.825 110.998 121.304 1.00 87.15 256 PRO A CA 1
ATOM 1452 C C . PRO A 1 256 ? 146.810 110.248 120.453 1.00 87.15 256 PRO A C 1
ATOM 1453 O O . PRO A 1 256 ? 147.142 109.852 119.325 1.00 87.15 256 PRO A O 1
ATOM 1457 N N . PRO A 1 257 ? 145.584 109.986 120.944 1.00 83.83 257 PRO A N 1
ATOM 1458 C CA . PRO A 1 257 ? 144.649 109.232 120.092 1.00 83.83 257 PRO A CA 1
ATOM 1459 C C . PRO A 1 257 ? 144.286 109.965 118.816 1.00 83.83 257 PRO A C 1
ATOM 1460 O O . PRO A 1 257 ? 144.150 109.332 117.763 1.00 83.83 257 PRO A O 1
ATOM 1464 N N . PHE A 1 258 ? 144.140 111.291 118.876 1.00 79.72 258 PHE A N 1
ATOM 1465 C CA . PHE A 1 258 ? 143.810 112.045 117.673 1.00 79.72 258 PHE A CA 1
ATOM 1466 C C . PHE A 1 258 ? 144.940 111.985 116.656 1.00 79.72 258 PHE A C 1
ATOM 1467 O O . PHE A 1 258 ? 144.694 111.805 115.459 1.00 79.72 258 PHE A O 1
ATOM 1475 N N . VAL A 1 259 ? 146.186 112.129 117.113 1.00 80.40 259 VAL A N 1
ATOM 1476 C CA . VAL A 1 259 ? 147.323 112.065 116.197 1.00 80.40 259 VAL A CA 1
ATOM 1477 C C . VAL A 1 259 ? 147.430 110.676 115.581 1.00 80.40 259 VAL A C 1
ATOM 1478 O O . VAL A 1 259 ? 147.651 110.527 114.372 1.00 80.40 259 VAL A O 1
ATOM 1482 N N . MET A 1 260 ? 147.269 109.637 116.403 1.00 80.98 260 MET A N 1
ATOM 1483 C CA . MET A 1 260 ? 147.337 108.272 115.893 1.00 80.98 260 MET A CA 1
ATOM 1484 C C . MET A 1 260 ? 146.254 108.024 114.851 1.00 80.98 260 MET A C 1
ATOM 1485 O O . MET A 1 260 ? 146.524 107.479 113.772 1.00 80.98 260 MET A O 1
ATOM 1490 N N . GLY A 1 261 ? 145.021 108.434 115.150 1.00 75.83 261 GLY A N 1
ATOM 1491 C CA . GLY A 1 261 ? 143.940 108.238 114.203 1.00 75.83 261 GLY A CA 1
ATOM 1492 C C . GLY A 1 261 ? 144.142 109.011 112.917 1.00 75.83 261 GLY A C 1
ATOM 1493 O O . GLY A 1 261 ? 143.898 108.488 111.828 1.00 75.83 261 GLY A O 1
ATOM 1494 N N . SER A 1 262 ? 144.594 110.263 113.021 1.00 77.35 262 SER A N 1
ATOM 1495 C CA . SER A 1 262 ? 144.819 111.066 111.825 1.00 77.35 262 SER A CA 1
ATOM 1496 C C . SER A 1 262 ? 145.906 110.460 110.947 1.00 77.35 262 SER A C 1
ATOM 1497 O O . SER A 1 262 ? 145.746 110.369 109.725 1.00 77.35 262 SER A O 1
ATOM 1500 N N . LEU A 1 263 ? 147.018 110.028 111.552 1.00 76.25 263 LEU A N 1
ATOM 1501 C CA . LEU A 1 263 ? 148.087 109.423 110.764 1.00 76.25 263 LEU A CA 1
ATOM 1502 C C . LEU A 1 263 ? 147.635 108.119 110.119 1.00 76.25 263 LEU A C 1
ATOM 1503 O O . LEU A 1 263 ? 147.933 107.865 108.944 1.00 76.25 263 LEU A O 1
ATOM 1508 N N . ILE A 1 264 ? 146.913 107.280 110.865 1.00 73.78 264 ILE A N 1
ATOM 1509 C CA . ILE A 1 264 ? 146.456 106.015 110.298 1.00 73.78 264 ILE A CA 1
ATOM 1510 C C . ILE A 1 264 ? 145.488 106.264 109.149 1.00 73.78 264 ILE A C 1
ATOM 1511 O O . ILE A 1 264 ? 145.571 105.618 108.099 1.00 73.78 264 ILE A O 1
ATOM 1516 N N . LEU A 1 265 ? 144.561 107.210 109.322 1.00 72.37 265 LEU A N 1
ATOM 1517 C CA . LEU A 1 265 ? 143.608 107.519 108.263 1.00 72.37 265 LEU A CA 1
ATOM 1518 C C . LEU A 1 265 ? 144.309 108.076 107.031 1.00 72.37 265 LEU A C 1
ATOM 1519 O O . LEU A 1 265 ? 143.959 107.727 105.898 1.00 72.37 265 LEU A O 1
ATOM 1524 N N . VAL A 1 266 ? 145.304 108.945 107.232 1.00 76.79 266 VAL A N 1
ATOM 1525 C CA . VAL A 1 266 ? 146.046 109.499 106.102 1.00 76.79 266 VAL A CA 1
ATOM 1526 C C . VAL A 1 266 ? 146.773 108.393 105.350 1.00 76.79 266 VAL A C 1
ATOM 1527 O O . VAL A 1 266 ? 146.747 108.345 104.113 1.00 76.79 266 VAL A O 1
ATOM 1531 N N . ILE A 1 267 ? 147.426 107.485 106.078 1.00 77.49 267 ILE A N 1
ATOM 1532 C CA . ILE A 1 267 ? 148.142 106.390 105.430 1.00 77.49 267 ILE A CA 1
ATOM 1533 C C . ILE A 1 267 ? 147.175 105.501 104.660 1.00 77.49 267 ILE A C 1
ATOM 1534 O O . ILE A 1 267 ? 147.448 105.100 103.522 1.00 77.49 267 ILE A O 1
ATOM 1539 N N . LEU A 1 268 ? 146.027 105.182 105.264 1.00 75.32 268 LEU A N 1
ATOM 1540 C CA . LEU A 1 268 ? 145.048 104.328 104.600 1.00 75.32 268 LEU A CA 1
ATOM 1541 C C . LEU A 1 268 ? 144.523 104.975 103.326 1.00 75.32 268 LEU A C 1
ATOM 1542 O O . LEU A 1 268 ? 144.412 104.315 102.286 1.00 75.32 268 LEU A O 1
ATOM 1547 N N . GLN A 1 269 ? 144.195 106.267 103.385 1.00 79.80 269 GLN A N 1
ATOM 1548 C CA . GLN A 1 269 ? 143.662 106.940 102.207 1.00 79.80 269 GLN A CA 1
ATOM 1549 C C . GLN A 1 269 ? 144.719 107.077 101.118 1.00 79.80 269 GLN A C 1
ATOM 1550 O O . GLN A 1 269 ? 144.412 106.935 99.929 1.00 79.80 269 GLN A O 1
ATOM 1556 N N . VAL A 1 270 ? 145.971 107.341 101.500 1.00 82.45 270 VAL A N 1
ATOM 1557 C CA . VAL A 1 270 ? 147.048 107.412 100.516 1.00 82.45 270 VAL A CA 1
ATOM 1558 C C . VAL A 1 270 ? 147.237 106.063 99.835 1.00 82.45 270 VAL A C 1
ATOM 1559 O O . VAL A 1 270 ? 147.379 105.984 98.607 1.00 82.45 270 VAL A O 1
ATOM 1563 N N . MET A 1 271 ? 147.237 104.980 100.618 1.00 83.75 271 MET A N 1
ATOM 1564 C CA . MET A 1 271 ? 147.382 103.650 100.036 1.00 83.75 271 MET A CA 1
ATOM 1565 C C . MET A 1 271 ? 146.227 103.331 99.097 1.00 83.75 271 MET A C 1
ATOM 1566 O O . MET A 1 271 ? 146.438 102.788 98.007 1.00 83.75 271 MET A O 1
ATOM 1571 N N . LYS A 1 272 ? 145.000 103.662 99.502 1.00 83.79 272 LYS A N 1
ATOM 1572 C CA . LYS A 1 272 ? 143.844 103.383 98.657 1.00 83.79 272 LYS A CA 1
ATOM 1573 C C . LYS A 1 272 ? 143.907 104.172 97.355 1.00 83.79 272 LYS A C 1
ATOM 1574 O O . LYS A 1 272 ? 143.626 103.630 96.278 1.00 83.79 272 LYS A O 1
ATOM 1580 N N . HIS A 1 273 ? 144.280 105.453 97.430 1.00 91.70 273 HIS A N 1
ATOM 1581 C CA . HIS A 1 273 ? 144.374 106.265 96.221 1.00 91.70 273 HIS A CA 1
ATOM 1582 C C . HIS A 1 273 ? 145.476 105.767 95.296 1.00 91.70 273 HIS A C 1
ATOM 1583 O O . HIS A 1 273 ? 145.299 105.741 94.075 1.00 91.70 273 HIS A O 1
ATOM 1590 N N . VAL A 1 274 ? 146.621 105.369 95.855 1.00 93.05 274 VAL A N 1
ATOM 1591 C CA . VAL A 1 274 ? 147.695 104.833 95.023 1.00 93.05 274 VAL A CA 1
ATOM 1592 C C . VAL A 1 274 ? 147.255 103.536 94.359 1.00 93.05 274 VAL A C 1
ATOM 1593 O O . VAL A 1 274 ? 147.511 103.312 93.168 1.00 93.05 274 VAL A O 1
ATOM 1597 N N . GLY A 1 275 ? 146.582 102.664 95.112 1.00 96.10 275 GLY A N 1
ATOM 1598 C CA . GLY A 1 275 ? 146.111 101.416 94.537 1.00 96.10 275 GLY A CA 1
ATOM 1599 C C . GLY A 1 275 ? 145.102 101.623 93.423 1.00 96.10 275 GLY A C 1
ATOM 1600 O O . GLY A 1 275 ? 145.139 100.931 92.404 1.00 96.10 275 GLY A O 1
ATOM 1601 N N . LYS A 1 276 ? 144.184 102.573 93.606 1.00 99.31 276 LYS A N 1
ATOM 1602 C CA . LYS A 1 276 ? 143.179 102.818 92.576 1.00 99.31 276 LYS A CA 1
ATOM 1603 C C . LYS A 1 276 ? 143.765 103.557 91.379 1.00 99.31 276 LYS A C 1
ATOM 1604 O O . LYS A 1 276 ? 143.268 103.407 90.257 1.00 99.31 276 LYS A O 1
ATOM 1610 N N . ALA A 1 277 ? 144.819 104.347 91.591 1.00 101.15 277 ALA A N 1
ATOM 1611 C CA . ALA A 1 277 ? 145.427 105.079 90.483 1.00 101.15 277 ALA A CA 1
ATOM 1612 C C . ALA A 1 277 ? 146.169 104.143 89.538 1.00 101.15 277 ALA A C 1
ATOM 1613 O O . ALA A 1 277 ? 146.051 104.267 88.314 1.00 101.15 277 ALA A O 1
ATOM 1615 N N . LYS A 1 278 ? 146.934 103.204 90.084 1.00 104.05 278 LYS A N 1
ATOM 1616 C CA . LYS A 1 278 ? 147.692 102.264 89.274 1.00 104.05 278 LYS A CA 1
ATOM 1617 C C . LYS A 1 278 ? 146.835 101.056 88.913 1.00 104.05 278 LYS A C 1
ATOM 1618 O O . LYS A 1 278 ? 145.864 100.721 89.597 1.00 104.05 278 LYS A O 1
ATOM 1624 N N . LYS A 1 279 ? 147.207 100.402 87.814 1.00 107.24 279 LYS A N 1
ATOM 1625 C CA . LYS A 1 279 ? 146.468 99.244 87.331 1.00 107.24 279 LYS A CA 1
ATOM 1626 C C . LYS A 1 279 ? 147.004 97.931 87.880 1.00 107.24 279 LYS A C 1
ATOM 1627 O O . LYS A 1 279 ? 146.225 96.996 88.100 1.00 107.24 279 LYS A O 1
ATOM 1633 N N . GLU A 1 280 ? 148.313 97.836 88.103 1.00 105.71 280 GLU A N 1
ATOM 1634 C CA . GLU A 1 280 ? 148.928 96.616 88.612 1.00 105.71 280 GLU A CA 1
ATOM 1635 C C . GLU A 1 280 ? 149.135 96.630 90.117 1.00 105.71 280 GLU A C 1
ATOM 1636 O O . GLU A 1 280 ? 149.067 95.571 90.748 1.00 105.71 280 GLU A O 1
ATOM 1642 N N . LEU A 1 281 ? 149.385 97.796 90.703 1.00 99.69 281 LEU A N 1
ATOM 1643 C CA . LEU A 1 281 ? 149.582 97.921 92.147 1.00 99.69 281 LEU A CA 1
ATOM 1644 C C . LEU A 1 281 ? 148.263 98.204 92.859 1.00 99.69 281 LEU A C 1
ATOM 1645 O O . LEU A 1 281 ? 148.144 99.137 93.650 1.00 99.69 281 LEU A O 1
ATOM 1650 N N . GLN A 1 282 ? 147.255 97.383 92.578 1.00 94.78 282 GLN A N 1
ATOM 1651 C CA . GLN A 1 282 ? 145.911 97.583 93.102 1.00 94.78 282 GLN A CA 1
ATOM 1652 C C . GLN A 1 282 ? 145.611 96.723 94.321 1.00 94.78 282 GLN A C 1
ATOM 1653 O O . GLN A 1 282 ? 144.495 96.787 94.846 1.00 94.78 282 GLN A O 1
ATOM 1659 N N . PHE A 1 283 ? 146.569 95.923 94.785 1.00 92.87 283 PHE A N 1
ATOM 1660 C CA . PHE A 1 283 ? 146.349 95.111 95.972 1.00 92.87 283 PHE A CA 1
ATOM 1661 C C . PHE A 1 283 ? 146.417 95.925 97.256 1.00 92.87 283 PHE A C 1
ATOM 1662 O O . PHE A 1 283 ? 145.944 95.455 98.296 1.00 92.87 283 PHE A O 1
ATOM 1670 N N . LEU A 1 284 ? 146.979 97.135 97.200 1.00 84.54 284 LEU A N 1
ATOM 1671 C CA . LEU A 1 284 ? 147.097 97.960 98.397 1.00 84.54 284 LEU A CA 1
ATOM 1672 C C . LEU A 1 284 ? 145.740 98.249 99.018 1.00 84.54 284 LEU A C 1
ATOM 1673 O O . LEU A 1 284 ? 145.630 98.343 100.245 1.00 84.54 284 LEU A O 1
ATOM 1678 N N . ARG A 1 285 ? 144.696 98.381 98.192 1.00 80.11 285 ARG A N 1
ATOM 1679 C CA . ARG A 1 285 ? 143.353 98.596 98.721 1.00 80.11 285 ARG A CA 1
ATOM 1680 C C . ARG A 1 285 ? 142.965 97.502 99.704 1.00 80.11 285 ARG A C 1
ATOM 1681 O O . ARG A 1 285 ? 142.303 97.766 100.714 1.00 80.11 285 ARG A O 1
ATOM 1689 N N . ALA A 1 286 ? 143.361 96.262 99.421 1.00 73.59 286 ALA A N 1
ATOM 1690 C CA . ALA A 1 286 ? 143.091 95.175 100.351 1.00 73.59 286 ALA A CA 1
ATOM 1691 C C . ALA A 1 286 ? 144.041 95.189 101.536 1.00 73.59 286 ALA A C 1
ATOM 1692 O O . ALA A 1 286 ? 143.657 94.773 102.635 1.00 73.59 286 ALA A O 1
ATOM 1694 N N . ALA A 1 287 ? 145.275 95.649 101.340 1.00 75.22 287 ALA A N 1
ATOM 1695 C CA . ALA A 1 287 ? 146.253 95.664 102.417 1.00 75.22 287 ALA A CA 1
ATOM 1696 C C . ALA A 1 287 ? 146.182 96.924 103.267 1.00 75.22 287 ALA A C 1
ATOM 1697 O O . ALA A 1 287 ? 146.851 96.987 104.303 1.00 75.22 287 ALA A O 1
ATOM 1699 N N . ALA A 1 288 ? 145.401 97.921 102.856 1.00 73.92 288 ALA A N 1
ATOM 1700 C CA . ALA A 1 288 ? 145.323 99.162 103.624 1.00 73.92 288 ALA A CA 1
ATOM 1701 C C . ALA A 1 288 ? 144.747 98.966 105.021 1.00 73.92 288 ALA A C 1
ATOM 1702 O O . ALA A 1 288 ? 145.379 99.426 105.988 1.00 73.92 288 ALA A O 1
ATOM 1704 N N . PRO A 1 289 ? 143.586 98.323 105.216 1.00 71.75 289 PRO A N 1
ATOM 1705 C CA . PRO A 1 289 ? 143.076 98.184 106.590 1.00 71.75 289 PRO A CA 1
ATOM 1706 C C . PRO A 1 289 ? 144.000 97.405 107.509 1.00 71.75 289 PRO A C 1
ATOM 1707 O O . PRO A 1 289 ? 144.117 97.747 108.691 1.00 71.75 289 PRO A O 1
ATOM 1711 N N . LEU A 1 290 ? 144.668 96.370 107.001 1.00 73.54 290 LEU A N 1
ATOM 1712 C CA . LEU A 1 290 ? 145.581 95.604 107.843 1.00 73.54 290 LEU A CA 1
ATOM 1713 C C . LEU A 1 290 ? 146.820 96.418 108.191 1.00 73.54 290 LEU A C 1
ATOM 1714 O O . LEU A 1 290 ? 147.198 96.521 109.366 1.00 73.54 290 LEU A O 1
ATOM 1719 N N . THR A 1 291 ? 147.443 97.032 107.182 1.00 77.58 291 THR A N 1
ATOM 1720 C CA . THR A 1 291 ? 148.712 97.722 107.388 1.00 77.58 291 THR A CA 1
ATOM 1721 C C . THR A 1 291 ? 148.591 98.775 108.480 1.00 77.58 291 THR A C 1
ATOM 1722 O O . THR A 1 291 ? 149.452 98.870 109.363 1.00 77.58 291 THR A O 1
ATOM 1726 N N . GLY A 1 292 ? 147.503 99.546 108.458 1.00 79.20 292 GLY A N 1
ATOM 1727 C CA . GLY A 1 292 ? 147.309 100.557 109.483 1.00 79.20 292 GLY A CA 1
ATOM 1728 C C . GLY A 1 292 ? 147.379 99.972 110.879 1.00 79.20 292 GLY A C 1
ATOM 1729 O O . GLY A 1 292 ? 148.099 100.482 111.742 1.00 79.20 292 GLY A O 1
ATOM 1730 N N . ILE A 1 293 ? 146.681 98.856 111.102 1.00 77.49 293 ILE A N 1
ATOM 1731 C CA . ILE A 1 293 ? 146.784 98.185 112.394 1.00 77.49 293 ILE A CA 1
ATOM 1732 C C . ILE A 1 293 ? 148.222 97.768 112.653 1.00 77.49 293 ILE A C 1
ATOM 1733 O O . ILE A 1 293 ? 148.791 98.066 113.712 1.00 77.49 293 ILE A O 1
ATOM 1738 N N . VAL A 1 294 ? 148.849 97.126 111.664 1.00 80.82 294 VAL A N 1
ATOM 1739 C CA . VAL A 1 294 ? 150.244 96.731 111.804 1.00 80.82 294 VAL A CA 1
ATOM 1740 C C . VAL A 1 294 ? 151.096 97.948 112.117 1.00 80.82 294 VAL A C 1
ATOM 1741 O O . VAL A 1 294 ? 152.077 97.858 112.866 1.00 80.82 294 VAL A O 1
ATOM 1745 N N . LEU A 1 295 ? 150.713 99.110 111.592 1.00 85.46 295 LEU A N 1
ATOM 1746 C CA . LEU A 1 295 ? 151.382 100.341 111.982 1.00 85.46 295 LEU A CA 1
ATOM 1747 C C . LEU A 1 295 ? 151.019 100.719 113.412 1.00 85.46 295 LEU A C 1
ATOM 1748 O O . LEU A 1 295 ? 151.893 100.816 114.283 1.00 85.46 295 LEU A O 1
ATOM 1753 N N . GLY A 1 296 ? 149.722 100.881 113.685 1.00 84.77 296 GLY A N 1
ATOM 1754 C CA . GLY A 1 296 ? 149.314 101.487 114.944 1.00 84.77 296 GLY A CA 1
ATOM 1755 C C . GLY A 1 296 ? 149.787 100.704 116.150 1.00 84.77 296 GLY A C 1
ATOM 1756 O O . GLY A 1 296 ? 150.396 101.261 117.069 1.00 84.77 296 GLY A O 1
ATOM 1757 N N . THR A 1 297 ? 149.561 99.387 116.134 1.00 86.75 297 THR A N 1
ATOM 1758 C CA . THR A 1 297 ? 149.992 98.535 117.236 1.00 86.75 297 THR A CA 1
ATOM 1759 C C . THR A 1 297 ? 151.472 98.724 117.526 1.00 86.75 297 THR A C 1
ATOM 1760 O O . THR A 1 297 ? 151.889 98.736 118.690 1.00 86.75 297 THR A O 1
ATOM 1764 N N . THR A 1 298 ? 152.275 98.908 116.475 1.00 89.69 298 THR A N 1
ATOM 1765 C CA . THR A 1 298 ? 153.709 99.093 116.661 1.00 89.69 298 THR A CA 1
ATOM 1766 C C . THR A 1 298 ? 153.986 100.275 117.581 1.00 89.69 298 THR A C 1
ATOM 1767 O O . THR A 1 298 ? 154.733 100.151 118.560 1.00 89.69 298 THR A O 1
ATOM 1771 N N . ILE A 1 299 ? 153.352 101.420 117.312 1.00 91.87 299 ILE A N 1
ATOM 1772 C CA . ILE A 1 299 ? 153.527 102.569 118.197 1.00 91.87 299 ILE A CA 1
ATOM 1773 C C . ILE A 1 299 ? 152.944 102.275 119.571 1.00 91.87 299 ILE A C 1
ATOM 1774 O O . ILE A 1 299 ? 153.481 102.722 120.592 1.00 91.87 299 ILE A O 1
ATOM 1779 N N . ALA A 1 300 ? 151.851 101.513 119.628 1.00 94.71 300 ALA A N 1
ATOM 1780 C CA . ALA A 1 300 ? 151.309 101.116 120.920 1.00 94.71 300 ALA A CA 1
ATOM 1781 C C . ALA A 1 300 ? 152.258 100.205 121.686 1.00 94.71 300 ALA A C 1
ATOM 1782 O O . ALA A 1 300 ? 152.118 100.072 122.907 1.00 94.71 300 ALA A O 1
ATOM 1784 N N . LYS A 1 301 ? 153.219 99.581 121.005 1.00 97.03 301 LYS A N 1
ATOM 1785 C CA . LYS A 1 301 ? 154.176 98.692 121.647 1.00 97.03 301 LYS A CA 1
ATOM 1786 C C . LYS A 1 301 ? 155.572 99.289 121.745 1.00 97.03 301 LYS A C 1
ATOM 1787 O O . LYS A 1 301 ? 156.505 98.581 122.139 1.00 97.03 301 LYS A O 1
ATOM 1793 N N . VAL A 1 302 ? 155.745 100.564 121.403 1.00 102.02 302 VAL A N 1
ATOM 1794 C CA . VAL A 1 302 ? 157.053 101.204 121.477 1.00 102.02 302 VAL A CA 1
ATOM 1795 C C . VAL A 1 302 ? 156.987 102.390 122.429 1.00 102.02 302 VAL A C 1
ATOM 1796 O O . VAL A 1 302 ? 157.694 102.428 123.441 1.00 102.02 302 VAL A O 1
ATOM 1800 N N . PHE A 1 303 ? 156.136 103.363 122.112 1.00 105.06 303 PHE A N 1
ATOM 1801 C CA . PHE A 1 303 ? 156.032 104.575 122.914 1.00 105.06 303 PHE A CA 1
ATOM 1802 C C . PHE A 1 303 ? 155.026 104.450 124.048 1.00 105.06 303 PHE A C 1
ATOM 1803 O O . PHE A 1 303 ? 155.165 105.141 125.066 1.00 105.06 303 PHE A O 1
ATOM 1811 N N . HIS A 1 304 ? 154.025 103.582 123.899 1.00 104.54 304 HIS A N 1
ATOM 1812 C CA . HIS A 1 304 ? 152.975 103.358 124.887 1.00 104.54 304 HIS A CA 1
ATOM 1813 C C . HIS A 1 304 ? 152.321 104.667 125.313 1.00 104.54 304 HIS A C 1
ATOM 1814 O O . HIS A 1 304 ? 152.511 105.109 126.454 1.00 104.54 304 HIS A O 1
ATOM 1821 N N . PRO A 1 305 ? 151.564 105.321 124.435 1.00 103.62 305 PRO A N 1
ATOM 1822 C CA . PRO A 1 305 ? 150.858 106.547 124.828 1.00 103.62 305 PRO A CA 1
ATOM 1823 C C . PRO A 1 305 ? 149.867 106.270 125.942 1.00 103.62 305 PRO A C 1
ATOM 1824 O O . PRO A 1 305 ? 149.241 105.200 125.979 1.00 103.62 305 PRO A O 1
ATOM 1828 N N . PRO A 1 306 ? 149.698 107.209 126.876 1.00 101.92 306 PRO A N 1
ATOM 1829 C CA . PRO A 1 306 ? 148.832 106.924 128.033 1.00 101.92 306 PRO A CA 1
ATOM 1830 C C . PRO A 1 306 ? 147.351 106.967 127.706 1.00 101.92 306 PRO A C 1
ATOM 1831 O O . PRO A 1 306 ? 146.579 106.176 128.262 1.00 101.92 306 PRO A O 1
ATOM 1835 N N . SER A 1 307 ? 146.929 107.864 126.819 1.00 97.00 307 SER A N 1
ATOM 1836 C CA . SER A 1 307 ? 145.513 108.130 126.602 1.00 97.00 307 SER A CA 1
ATOM 1837 C C . SER A 1 307 ? 144.893 107.275 125.506 1.00 97.00 307 SER A C 1
ATOM 1838 O O . SER A 1 307 ? 143.693 107.411 125.245 1.00 97.00 307 SER A O 1
ATOM 1841 N N . ILE A 1 308 ? 145.663 106.406 124.863 1.00 96.40 308 ILE A N 1
ATOM 1842 C CA . ILE A 1 308 ? 145.106 105.522 123.846 1.00 96.40 308 ILE A CA 1
ATOM 1843 C C . ILE A 1 308 ? 144.426 104.342 124.525 1.00 96.40 308 ILE A C 1
ATOM 1844 O O . ILE A 1 308 ? 144.763 103.962 125.652 1.00 96.40 308 ILE A O 1
ATOM 1849 N N . SER A 1 309 ? 143.456 103.755 123.833 1.00 85.81 309 SER A N 1
ATOM 1850 C CA . SER A 1 309 ? 142.684 102.637 124.353 1.00 85.81 309 SER A CA 1
ATOM 1851 C C . SER A 1 309 ? 142.804 101.448 123.412 1.00 85.81 309 SER A C 1
ATOM 1852 O O . SER A 1 309 ? 142.771 101.606 122.188 1.00 85.81 309 SER A O 1
ATOM 1855 N N . LEU A 1 310 ? 142.947 100.263 123.989 1.00 83.65 310 LEU A N 1
ATOM 1856 C CA . LEU A 1 310 ? 143.052 99.024 123.238 1.00 83.65 310 LEU A CA 1
ATOM 1857 C C . LEU A 1 310 ? 141.731 98.266 123.293 1.00 83.65 310 LEU A C 1
ATOM 1858 O O . LEU A 1 310 ? 140.877 98.520 124.144 1.00 83.65 310 LEU A O 1
ATOM 1863 N N . VAL A 1 311 ? 141.570 97.320 122.364 1.00 81.75 311 VAL A N 1
ATOM 1864 C CA . VAL A 1 311 ? 140.318 96.578 122.286 1.00 81.75 311 VAL A CA 1
ATOM 1865 C C . VAL A 1 311 ? 140.140 95.637 123.468 1.00 81.75 311 VAL A C 1
ATOM 1866 O O . VAL A 1 311 ? 139.025 95.162 123.714 1.00 81.75 311 VAL A O 1
ATOM 1870 N N . GLY A 1 312 ? 141.206 95.349 124.206 1.00 86.17 312 GLY A N 1
ATOM 1871 C CA . GLY A 1 312 ? 141.110 94.473 125.352 1.00 86.17 312 GLY A CA 1
ATOM 1872 C C . GLY A 1 312 ? 141.126 93.007 124.965 1.00 86.17 312 GLY A C 1
ATOM 1873 O O . GLY A 1 312 ? 141.328 92.630 123.809 1.00 86.17 312 GLY A O 1
ATOM 1874 N N . GLU A 1 313 ? 140.904 92.166 125.974 1.00 87.74 313 GLU A N 1
ATOM 1875 C CA . GLU A 1 313 ? 140.925 90.724 125.768 1.00 87.74 313 GLU A CA 1
ATOM 1876 C C . GLU A 1 313 ? 139.812 90.300 124.819 1.00 87.74 313 GLU A C 1
ATOM 1877 O O . GLU A 1 313 ? 138.680 90.782 124.912 1.00 87.74 313 GLU A O 1
ATOM 1883 N N . ILE A 1 314 ? 140.141 89.395 123.903 1.00 79.96 314 ILE A N 1
ATOM 1884 C CA . ILE A 1 314 ? 139.209 88.888 122.907 1.00 79.96 314 ILE A CA 1
ATOM 1885 C C . ILE A 1 314 ? 139.104 87.380 123.098 1.00 79.96 314 ILE A C 1
ATOM 1886 O O . ILE A 1 314 ? 140.133 86.705 123.167 1.00 79.96 314 ILE A O 1
ATOM 1891 N N . PRO A 1 315 ? 137.901 86.819 123.208 1.00 78.93 315 PRO A N 1
ATOM 1892 C CA . PRO A 1 315 ? 137.779 85.370 123.405 1.00 78.93 315 PRO A CA 1
ATOM 1893 C C . PRO A 1 315 ? 138.328 84.591 122.218 1.00 78.93 315 PRO A C 1
ATOM 1894 O O . PRO A 1 315 ? 138.230 85.016 121.066 1.00 78.93 315 PRO A O 1
ATOM 1898 N N . GLN A 1 316 ? 138.902 83.430 122.516 1.00 78.07 316 GLN A N 1
ATOM 1899 C CA . GLN A 1 316 ? 139.548 82.587 121.524 1.00 78.07 316 GLN A CA 1
ATOM 1900 C C . GLN A 1 316 ? 138.711 81.343 121.268 1.00 78.07 316 GLN A C 1
ATOM 1901 O O . GLN A 1 316 ? 138.234 80.702 122.209 1.00 78.07 316 GLN A O 1
ATOM 1907 N N . GLY A 1 317 ? 138.536 81.004 119.995 1.00 73.14 317 GLY A N 1
ATOM 1908 C CA . GLY A 1 317 ? 137.827 79.793 119.639 1.00 73.14 317 GLY A CA 1
ATOM 1909 C C . GLY A 1 317 ? 136.648 80.024 118.719 1.00 73.14 317 GLY A C 1
ATOM 1910 O O . GLY A 1 317 ? 136.120 81.137 118.638 1.00 73.14 317 GLY A O 1
ATOM 1911 N N . LEU A 1 318 ? 136.229 78.974 118.019 1.00 66.77 318 LEU A N 1
ATOM 1912 C CA . LEU A 1 318 ? 135.095 79.076 117.120 1.00 66.77 318 LEU A CA 1
ATOM 1913 C C . LEU A 1 318 ? 133.800 79.239 117.915 1.00 66.77 318 LEU A C 1
ATOM 1914 O O . LEU A 1 318 ? 133.684 78.743 119.038 1.00 66.77 318 LEU A O 1
ATOM 1919 N N . PRO A 1 319 ? 132.814 79.939 117.358 1.00 66.12 319 PRO A N 1
ATOM 1920 C CA . PRO A 1 319 ? 131.525 80.065 118.043 1.00 66.12 319 PRO A CA 1
ATOM 1921 C C . PRO A 1 319 ? 130.815 78.726 118.149 1.00 66.12 319 PRO A C 1
ATOM 1922 O O . PRO A 1 319 ? 130.993 77.833 117.316 1.00 66.12 319 PRO A O 1
ATOM 1926 N N . THR A 1 320 ? 130.004 78.593 119.193 1.00 68.75 320 THR A N 1
ATOM 1927 C CA . THR A 1 320 ? 129.255 77.374 119.456 1.00 68.75 320 THR A CA 1
ATOM 1928 C C . THR A 1 320 ? 127.780 77.561 119.122 1.00 68.75 320 THR A C 1
ATOM 1929 O O . THR A 1 320 ? 127.258 78.678 119.096 1.00 68.75 320 THR A O 1
ATOM 1933 N N . PHE A 1 321 ? 127.110 76.440 118.861 1.00 67.86 321 PHE A N 1
ATOM 1934 C CA . PHE A 1 321 ? 125.695 76.470 118.521 1.00 67.86 321 PHE A CA 1
ATOM 1935 C C . PHE A 1 321 ? 124.870 76.920 119.719 1.00 67.86 321 PHE A C 1
ATOM 1936 O O . PHE A 1 321 ? 125.063 76.433 120.837 1.00 67.86 321 PHE A O 1
ATOM 1944 N N . SER A 1 322 ? 123.945 77.847 119.482 1.00 70.51 322 SER A N 1
ATOM 1945 C CA . SER A 1 322 ? 123.068 78.341 120.540 1.00 70.51 322 SER A CA 1
ATOM 1946 C C . SER A 1 322 ? 121.868 79.015 119.898 1.00 70.51 322 SER A C 1
ATOM 1947 O O . SER A 1 322 ? 122.035 79.962 119.123 1.00 70.51 322 SER A O 1
ATOM 1950 N N . PHE A 1 323 ? 120.670 78.533 120.215 1.00 75.97 323 PHE A N 1
ATOM 1951 C CA . PHE A 1 323 ? 119.462 79.197 119.760 1.00 75.97 323 PHE A CA 1
ATOM 1952 C C . PHE A 1 323 ? 119.322 80.550 120.453 1.00 75.97 323 PHE A C 1
ATOM 1953 O O . PHE A 1 323 ? 119.786 80.727 121.581 1.00 75.97 323 PHE A O 1
ATOM 1961 N N . PRO A 1 324 ? 118.701 81.527 119.795 1.00 80.25 324 PRO A N 1
ATOM 1962 C CA . PRO A 1 324 ? 118.444 82.811 120.459 1.00 80.25 324 PRO A CA 1
ATOM 1963 C C . PRO A 1 324 ? 117.516 82.642 121.654 1.00 80.25 324 PRO A C 1
ATOM 1964 O O . PRO A 1 324 ? 116.620 81.797 121.659 1.00 80.25 324 PRO A O 1
ATOM 1968 N N . ARG A 1 325 ? 117.743 83.463 122.680 1.00 87.46 325 ARG A N 1
ATOM 1969 C CA . ARG A 1 325 ? 116.965 83.393 123.909 1.00 87.46 325 ARG A CA 1
ATOM 1970 C C . ARG A 1 325 ? 116.155 84.649 124.199 1.00 87.46 325 ARG A C 1
ATOM 1971 O O . ARG A 1 325 ? 115.479 84.702 125.233 1.00 87.46 325 ARG A O 1
ATOM 1979 N N . SER A 1 326 ? 116.193 85.653 123.330 1.00 79.24 326 SER A N 1
ATOM 1980 C CA . SER A 1 326 ? 115.538 86.931 123.580 1.00 79.24 326 SER A CA 1
ATOM 1981 C C . SER A 1 326 ? 114.407 87.178 122.590 1.00 79.24 326 SER A C 1
ATOM 1982 O O . SER A 1 326 ? 114.265 88.274 122.046 1.00 79.24 326 SER A O 1
ATOM 1985 N N . PHE A 1 327 ? 113.576 86.159 122.360 1.00 71.09 327 PHE A N 1
ATOM 1986 C CA . PHE A 1 327 ? 112.445 86.313 121.450 1.00 71.09 327 PHE A CA 1
ATOM 1987 C C . PHE A 1 327 ? 111.439 87.344 121.948 1.00 71.09 327 PHE A C 1
ATOM 1988 O O . PHE A 1 327 ? 110.600 87.801 121.164 1.00 71.09 327 PHE A O 1
ATOM 1996 N N . ASP A 1 328 ? 111.509 87.721 123.228 1.00 74.53 328 ASP A N 1
ATOM 1997 C CA . ASP A 1 328 ? 110.536 88.645 123.801 1.00 74.53 328 ASP A CA 1
ATOM 1998 C C . ASP A 1 328 ? 110.588 90.012 123.132 1.00 74.53 328 ASP A C 1
ATOM 1999 O O . ASP A 1 328 ? 109.571 90.714 123.077 1.00 74.53 328 ASP A O 1
ATOM 2004 N N . HIS A 1 329 ? 111.751 90.407 122.620 1.00 69.06 329 HIS A N 1
ATOM 2005 C CA . HIS A 1 329 ? 111.900 91.670 121.912 1.00 69.06 329 HIS A CA 1
ATOM 2006 C C . HIS A 1 329 ? 111.698 91.529 120.414 1.00 69.06 329 HIS A C 1
ATOM 2007 O O . HIS A 1 329 ? 111.856 92.514 119.687 1.00 69.06 329 HIS A O 1
ATOM 2014 N N . ALA A 1 330 ? 111.348 90.332 119.941 1.00 64.64 330 ALA A N 1
ATOM 2015 C CA . ALA A 1 330 ? 111.296 90.090 118.504 1.00 64.64 330 ALA A CA 1
ATOM 2016 C C . ALA A 1 330 ? 110.342 91.048 117.808 1.00 64.64 330 ALA A C 1
ATOM 2017 O O . ALA A 1 330 ? 110.657 91.563 116.732 1.00 64.64 330 ALA A O 1
ATOM 2019 N N . LYS A 1 331 ? 109.177 91.313 118.406 1.00 69.98 331 LYS A N 1
ATOM 2020 C CA . LYS A 1 331 ? 108.213 92.207 117.769 1.00 69.98 331 LYS A CA 1
ATOM 2021 C C . LYS A 1 331 ? 108.755 93.623 117.630 1.00 69.98 331 LYS A C 1
ATOM 2022 O O . LYS A 1 331 ? 108.350 94.357 116.721 1.00 69.98 331 LYS A O 1
ATOM 2028 N N . THR A 1 332 ? 109.665 94.026 118.513 1.00 68.91 332 THR A N 1
ATOM 2029 C CA . THR A 1 332 ? 110.273 95.344 118.391 1.00 68.91 332 THR A CA 1
ATOM 2030 C C . THR A 1 332 ? 111.226 95.409 117.204 1.00 68.91 332 THR A C 1
ATOM 2031 O O . THR A 1 332 ? 111.498 96.498 116.686 1.00 68.91 332 THR A O 1
ATOM 2035 N N . LEU A 1 333 ? 111.739 94.261 116.760 1.00 60.42 333 LEU A N 1
ATOM 2036 C CA . LEU A 1 333 ? 112.794 94.216 115.758 1.00 60.42 333 LEU A CA 1
ATOM 2037 C C . LEU A 1 333 ? 112.291 93.999 114.336 1.00 60.42 333 LEU A C 1
ATOM 2038 O O . LEU A 1 333 ? 113.102 94.022 113.408 1.00 60.42 333 LEU A O 1
ATOM 2043 N N . LEU A 1 334 ? 110.992 93.780 114.133 1.00 58.68 334 LEU A N 1
ATOM 2044 C CA . LEU A 1 334 ? 110.478 93.693 112.766 1.00 58.68 334 LEU A CA 1
ATOM 2045 C C . LEU A 1 334 ? 110.737 94.958 111.954 1.00 58.68 334 LEU A C 1
ATOM 2046 O O . LEU A 1 334 ? 111.158 94.835 110.790 1.00 58.68 334 LEU A O 1
ATOM 2051 N N . PRO A 1 335 ? 110.507 96.177 112.464 1.00 60.65 335 PRO A N 1
ATOM 2052 C CA . PRO A 1 335 ? 110.775 97.359 111.626 1.00 60.65 335 PRO A CA 1
ATOM 2053 C C . PRO A 1 335 ? 112.219 97.462 111.165 1.00 60.65 335 PRO A C 1
ATOM 2054 O O . PRO A 1 335 ? 112.470 97.954 110.059 1.00 60.65 335 PRO A O 1
ATOM 2058 N N . THR A 1 336 ? 113.179 97.024 111.983 1.00 56.56 336 THR A N 1
ATOM 2059 C CA . THR A 1 336 ? 114.570 97.006 111.539 1.00 56.56 336 THR A CA 1
ATOM 2060 C C . THR A 1 336 ? 114.848 95.807 110.638 1.00 56.56 336 THR A C 1
ATOM 2061 O O . THR A 1 336 ? 115.494 95.947 109.594 1.00 56.56 336 THR A O 1
ATOM 2065 N N . SER A 1 337 ? 114.339 94.628 111.012 1.00 53.55 337 SER A N 1
ATOM 2066 C CA . SER A 1 337 ? 114.578 93.420 110.227 1.00 53.55 337 SER A CA 1
ATOM 2067 C C . SER A 1 337 ? 114.103 93.586 108.792 1.00 53.55 337 SER A C 1
ATOM 2068 O O . SER A 1 337 ? 114.746 93.096 107.858 1.00 53.55 337 SER A O 1
ATOM 2071 N N . ALA A 1 338 ? 112.964 94.250 108.597 1.00 54.36 338 ALA A N 1
ATOM 2072 C CA . ALA A 1 338 ? 112.520 94.559 107.245 1.00 54.36 338 ALA A CA 1
ATOM 2073 C C . ALA A 1 338 ? 113.490 95.512 106.562 1.00 54.36 338 ALA A C 1
ATOM 2074 O O . ALA A 1 338 ? 113.939 95.258 105.437 1.00 54.36 338 ALA A O 1
ATOM 2076 N N . LEU A 1 339 ? 113.860 96.594 107.251 1.00 53.22 339 LEU A N 1
ATOM 2077 C CA . LEU A 1 339 ? 114.717 97.611 106.650 1.00 53.22 339 LEU A CA 1
ATOM 2078 C C . LEU A 1 339 ? 116.024 97.006 106.161 1.00 53.22 339 LEU A C 1
ATOM 2079 O O . LEU A 1 339 ? 116.392 97.158 104.988 1.00 53.22 339 LEU A O 1
ATOM 2084 N N . ILE A 1 340 ? 116.720 96.280 107.037 1.00 50.26 340 ILE A N 1
ATOM 2085 C CA . ILE A 1 340 ? 117.944 95.596 106.632 1.00 50.26 340 ILE A CA 1
ATOM 2086 C C . ILE A 1 340 ? 117.668 94.682 105.451 1.00 50.26 340 ILE A C 1
ATOM 2087 O O . ILE A 1 340 ? 118.411 94.682 104.461 1.00 50.26 340 ILE A O 1
ATOM 2092 N N . THR A 1 341 ? 116.571 93.921 105.512 1.00 50.78 341 THR A N 1
ATOM 2093 C CA . THR A 1 341 ? 116.222 93.050 104.398 1.00 50.78 341 THR A CA 1
ATOM 2094 C C . THR A 1 341 ? 116.059 93.853 103.118 1.00 50.78 341 THR A C 1
ATOM 2095 O O . THR A 1 341 ? 116.551 93.449 102.058 1.00 50.78 341 THR A O 1
ATOM 2099 N N . GLY A 1 342 ? 115.411 95.016 103.207 1.00 49.37 342 GLY A N 1
ATOM 2100 C CA . GLY A 1 342 ? 115.280 95.859 102.033 1.00 49.37 342 GLY A CA 1
ATOM 2101 C C . GLY A 1 342 ? 116.627 96.208 101.438 1.00 49.37 342 GLY A C 1
ATOM 2102 O O . GLY A 1 342 ? 116.810 96.155 100.219 1.00 49.37 342 GLY A O 1
ATOM 2103 N N . VAL A 1 343 ? 117.603 96.513 102.296 1.00 51.76 343 VAL A N 1
ATOM 2104 C CA . VAL A 1 343 ? 118.956 96.782 101.821 1.00 51.76 343 VAL A CA 1
ATOM 2105 C C . VAL A 1 343 ? 119.465 95.603 101.005 1.00 51.76 343 VAL A C 1
ATOM 2106 O O . VAL A 1 343 ? 119.962 95.769 99.883 1.00 51.76 343 VAL A O 1
ATOM 2110 N N . ALA A 1 344 ? 119.298 94.388 101.531 1.00 50.72 344 ALA A N 1
ATOM 2111 C CA . ALA A 1 344 ? 119.754 93.210 100.807 1.00 50.72 344 ALA A CA 1
ATOM 2112 C C . ALA A 1 344 ? 119.047 93.070 99.470 1.00 50.72 344 ALA A C 1
ATOM 2113 O O . ALA A 1 344 ? 119.641 92.582 98.504 1.00 50.72 344 ALA A O 1
ATOM 2115 N N . ILE A 1 345 ? 117.782 93.485 99.391 1.00 51.35 345 ILE A N 1
ATOM 2116 C CA . ILE A 1 345 ? 117.077 93.430 98.117 1.00 51.35 345 ILE A CA 1
ATOM 2117 C C . ILE A 1 345 ? 117.627 94.478 97.161 1.00 51.35 345 ILE A C 1
ATOM 2118 O O . ILE A 1 345 ? 117.735 94.242 95.952 1.00 51.35 345 ILE A O 1
ATOM 2123 N N . LEU A 1 346 ? 118.001 95.643 97.684 1.00 52.24 346 LEU A N 1
ATOM 2124 C CA . LEU A 1 346 ? 118.347 96.764 96.820 1.00 52.24 346 LEU A CA 1
ATOM 2125 C C . LEU A 1 346 ? 119.833 96.823 96.498 1.00 52.24 346 LEU A C 1
ATOM 2126 O O . LEU A 1 346 ? 120.204 97.165 95.370 1.00 52.24 346 LEU A O 1
ATOM 2131 N N . GLU A 1 347 ? 120.695 96.497 97.459 1.00 55.18 347 GLU A N 1
ATOM 2132 C CA . GLU A 1 347 ? 122.136 96.634 97.279 1.00 55.18 347 GLU A CA 1
ATOM 2133 C C . GLU A 1 347 ? 122.819 95.306 96.971 1.00 55.18 347 GLU A C 1
ATOM 2134 O O . GLU A 1 347 ? 123.482 95.177 95.939 1.00 55.18 347 GLU A O 1
ATOM 2140 N N . SER A 1 348 ? 122.671 94.313 97.851 1.00 52.65 348 SER A N 1
ATOM 2141 C CA . SER A 1 348 ? 123.394 93.055 97.679 1.00 52.65 348 SER A CA 1
ATOM 2142 C C . SER A 1 348 ? 122.982 92.342 96.398 1.00 52.65 348 SER A C 1
ATOM 2143 O O . SER A 1 348 ? 123.834 91.837 95.654 1.00 52.65 348 SER A O 1
ATOM 2146 N N . VAL A 1 349 ? 121.679 92.290 96.121 1.00 53.99 349 VAL A N 1
ATOM 2147 C CA . VAL A 1 349 ? 121.211 91.647 94.899 1.00 53.99 349 VAL A CA 1
ATOM 2148 C C . VAL A 1 349 ? 121.676 92.427 93.677 1.00 53.99 349 VAL A C 1
ATOM 2149 O O . VAL A 1 349 ? 122.011 91.841 92.642 1.00 53.99 349 VAL A O 1
ATOM 2153 N N . GLY A 1 350 ? 121.709 93.756 93.773 1.00 54.97 350 GLY A N 1
ATOM 2154 C CA . GLY A 1 350 ? 122.228 94.551 92.672 1.00 54.97 350 GLY A CA 1
ATOM 2155 C C . GLY A 1 350 ? 123.689 94.267 92.388 1.00 54.97 350 GLY A C 1
ATOM 2156 O O . GLY A 1 350 ? 124.095 94.155 91.227 1.00 54.97 350 GLY A O 1
ATOM 2157 N N . ILE A 1 351 ? 124.498 94.141 93.442 1.00 53.63 351 ILE A N 1
ATOM 2158 C CA . ILE A 1 351 ? 125.907 93.799 93.267 1.00 53.63 351 ILE A CA 1
ATOM 2159 C C . ILE A 1 351 ? 126.043 92.426 92.626 1.00 53.63 351 ILE A C 1
ATOM 2160 O O . ILE A 1 351 ? 126.855 92.226 91.715 1.00 53.63 351 ILE A O 1
ATOM 2165 N N . ALA A 1 352 ? 125.251 91.457 93.095 1.00 55.02 352 ALA A N 1
ATOM 2166 C CA . ALA A 1 352 ? 125.318 90.118 92.522 1.00 55.02 352 ALA A CA 1
ATOM 2167 C C . ALA A 1 352 ? 124.950 90.128 91.044 1.00 55.02 352 ALA A C 1
ATOM 2168 O O . ALA A 1 352 ? 125.623 89.491 90.227 1.00 55.02 352 ALA A O 1
ATOM 2170 N N . LYS A 1 353 ? 123.889 90.853 90.680 1.00 57.46 353 LYS A N 1
ATOM 2171 C CA . LYS A 1 353 ? 123.464 90.901 89.284 1.00 57.46 353 LYS A CA 1
ATOM 2172 C C . LYS A 1 353 ? 124.499 91.595 88.407 1.00 57.46 353 LYS A C 1
ATOM 2173 O O . LYS A 1 353 ? 124.779 91.139 87.292 1.00 57.46 353 LYS A O 1
ATOM 2179 N N . ALA A 1 354 ? 125.075 92.699 88.890 1.00 57.98 354 ALA A N 1
ATOM 2180 C CA . ALA A 1 354 ? 126.100 93.388 88.113 1.00 57.98 354 ALA A CA 1
ATOM 2181 C C . ALA A 1 354 ? 127.318 92.500 87.901 1.00 57.98 354 ALA A C 1
ATOM 2182 O O . ALA A 1 354 ? 127.858 92.428 86.790 1.00 57.98 354 ALA A O 1
ATOM 2184 N N . LEU A 1 355 ? 127.758 91.804 88.953 1.00 59.59 355 LEU A N 1
ATOM 2185 C CA . LEU A 1 355 ? 128.905 90.913 88.816 1.00 59.59 355 LEU A CA 1
ATOM 2186 C C . LEU A 1 355 ? 128.598 89.753 87.879 1.00 59.59 355 LEU A C 1
ATOM 2187 O O . LEU A 1 355 ? 129.461 89.337 87.100 1.00 59.59 355 LEU A O 1
ATOM 2192 N N . ALA A 1 356 ? 127.382 89.208 87.948 1.00 60.27 356 ALA A N 1
ATOM 2193 C CA . ALA A 1 356 ? 127.013 88.112 87.060 1.00 60.27 356 ALA A CA 1
ATOM 2194 C C . ALA A 1 356 ? 126.992 88.562 85.607 1.00 60.27 356 ALA A C 1
ATOM 2195 O O . ALA A 1 356 ? 127.440 87.832 84.716 1.00 60.27 356 ALA A O 1
ATOM 2197 N N . ALA A 1 357 ? 126.467 89.761 85.346 1.00 61.69 357 ALA A N 1
ATOM 2198 C CA . ALA A 1 357 ? 126.475 90.288 83.987 1.00 61.69 357 ALA A CA 1
ATOM 2199 C C . ALA A 1 357 ? 127.898 90.528 83.499 1.00 61.69 357 ALA A C 1
ATOM 2200 O O . ALA A 1 357 ? 128.211 90.284 82.328 1.00 61.69 357 ALA A O 1
ATOM 2202 N N . LYS A 1 358 ? 128.774 91.013 84.382 1.00 65.28 358 LYS A N 1
ATOM 2203 C CA . LYS A 1 358 ? 130.163 91.236 83.993 1.00 65.28 358 LYS A CA 1
ATOM 2204 C C . LYS A 1 358 ? 130.884 89.926 83.698 1.00 65.28 358 LYS A C 1
ATOM 2205 O O . LYS A 1 358 ? 131.681 89.848 82.756 1.00 65.28 358 LYS A O 1
ATOM 2211 N N . ASN A 1 359 ? 130.625 88.887 84.492 1.00 68.39 359 ASN A N 1
ATOM 2212 C CA . ASN A 1 359 ? 131.417 87.666 84.462 1.00 68.39 359 ASN A CA 1
ATOM 2213 C C . ASN A 1 359 ? 130.767 86.538 83.669 1.00 68.39 359 ASN A C 1
ATOM 2214 O O . ASN A 1 359 ? 131.223 85.394 83.761 1.00 68.39 359 ASN A O 1
ATOM 2219 N N . ARG A 1 360 ? 129.710 86.828 82.910 1.00 74.55 360 ARG A N 1
ATOM 2220 C CA . ARG A 1 360 ? 129.162 85.901 81.921 1.00 74.55 360 ARG A CA 1
ATOM 2221 C C . ARG A 1 360 ? 128.618 84.625 82.567 1.00 74.55 360 ARG A C 1
ATOM 2222 O O . ARG A 1 360 ? 129.015 83.508 82.231 1.00 74.55 360 ARG A O 1
ATOM 2230 N N . TYR A 1 361 ? 127.691 84.804 83.506 1.00 65.86 361 TYR A N 1
ATOM 2231 C CA . TYR A 1 361 ? 126.953 83.671 84.046 1.00 65.86 361 TYR A CA 1
ATOM 2232 C C . TYR A 1 361 ? 125.581 84.145 84.504 1.00 65.86 361 TYR A C 1
ATOM 2233 O O . TYR A 1 361 ? 125.360 85.334 84.745 1.00 65.86 361 TYR A O 1
ATOM 2242 N N . GLU A 1 362 ? 124.656 83.194 84.605 1.00 70.30 362 GLU A N 1
ATOM 2243 C CA . GLU A 1 362 ? 123.274 83.504 84.943 1.00 70.30 362 GLU A CA 1
ATOM 2244 C C . GLU A 1 362 ? 123.105 83.697 86.441 1.00 70.30 362 GLU A C 1
ATOM 2245 O O . GLU A 1 362 ? 123.785 83.058 87.248 1.00 70.30 362 GLU A O 1
ATOM 2251 N N . LEU A 1 363 ? 122.178 84.577 86.810 1.00 63.21 363 LEU A N 1
ATOM 2252 C CA . LEU A 1 363 ? 121.842 84.804 88.206 1.00 63.21 363 LEU A CA 1
ATOM 2253 C C . LEU A 1 363 ? 120.421 85.337 88.281 1.00 63.21 363 LEU A C 1
ATOM 2254 O O . LEU A 1 363 ? 120.005 86.134 87.436 1.00 63.21 363 LEU A O 1
ATOM 2259 N N . ASP A 1 364 ? 119.685 84.896 89.296 1.00 62.19 364 ASP A N 1
ATOM 2260 C CA . ASP A 1 364 ? 118.325 85.348 89.538 1.00 62.19 364 ASP A CA 1
ATOM 2261 C C . ASP A 1 364 ? 118.227 85.996 90.912 1.00 62.19 364 ASP A C 1
ATOM 2262 O O . ASP A 1 364 ? 118.948 85.624 91.842 1.00 62.19 364 ASP A O 1
ATOM 2267 N N . SER A 1 365 ? 117.334 86.977 91.029 1.00 57.78 365 SER A N 1
ATOM 2268 C CA . SER A 1 365 ? 117.230 87.768 92.246 1.00 57.78 365 SER A CA 1
ATOM 2269 C C . SER A 1 365 ? 116.508 87.043 93.371 1.00 57.78 365 SER A C 1
ATOM 2270 O O . SER A 1 365 ? 116.482 87.556 94.493 1.00 57.78 365 SER A O 1
ATOM 2273 N N . ASN A 1 366 ? 115.914 85.883 93.105 1.00 57.78 366 ASN A N 1
ATOM 2274 C CA . ASN A 1 366 ? 115.186 85.156 94.137 1.00 57.78 366 ASN A CA 1
ATOM 2275 C C . ASN A 1 366 ? 116.048 84.102 94.819 1.00 57.78 366 ASN A C 1
ATOM 2276 O O . ASN A 1 366 ? 116.037 83.995 96.052 1.00 57.78 366 ASN A O 1
ATOM 2281 N N . SER A 1 367 ? 116.803 83.322 94.043 1.00 58.51 367 SER A N 1
ATOM 2282 C CA . SER A 1 367 ? 117.706 82.349 94.648 1.00 58.51 367 SER A CA 1
ATOM 2283 C C . SER A 1 367 ? 118.808 83.044 95.435 1.00 58.51 367 SER A C 1
ATOM 2284 O O . SER A 1 367 ? 119.280 82.521 96.450 1.00 58.51 367 SER A O 1
ATOM 2287 N N . GLU A 1 368 ? 119.231 84.226 94.983 1.00 54.81 368 GLU A N 1
ATOM 2288 C CA . GLU A 1 368 ? 120.229 84.979 95.734 1.00 54.81 368 GLU A CA 1
ATOM 2289 C C . GLU A 1 368 ? 119.689 85.421 97.088 1.00 54.81 368 GLU A C 1
ATOM 2290 O O . GLU A 1 368 ? 120.386 85.320 98.106 1.00 54.81 368 GLU A O 1
ATOM 2296 N N . LEU A 1 369 ? 118.448 85.913 97.126 1.00 51.85 369 LEU A N 1
ATOM 2297 C CA . LEU A 1 369 ? 117.843 86.272 98.406 1.00 51.85 369 LEU A CA 1
ATOM 2298 C C . LEU A 1 369 ? 117.665 85.052 99.296 1.00 51.85 369 LEU A C 1
ATOM 2299 O O . LEU A 1 369 ? 117.854 85.132 100.513 1.00 51.85 369 LEU A O 1
ATOM 2304 N N . PHE A 1 370 ? 117.288 83.914 98.712 1.00 52.78 370 PHE A N 1
ATOM 2305 C CA . PHE A 1 370 ? 117.156 82.704 99.513 1.00 52.78 370 PHE A CA 1
ATOM 2306 C C . PHE A 1 370 ? 118.501 82.295 100.107 1.00 52.78 370 PHE A C 1
ATOM 2307 O O . PHE A 1 370 ? 118.577 81.885 101.272 1.00 52.78 370 PHE A O 1
ATOM 2315 N N . GLY A 1 371 ? 119.574 82.404 99.322 1.00 51.72 371 GLY A N 1
ATOM 2316 C CA . GLY A 1 371 ? 120.895 82.086 99.838 1.00 51.72 371 GLY A CA 1
ATOM 2317 C C . GLY A 1 371 ? 121.334 83.024 100.945 1.00 51.72 371 GLY A C 1
ATOM 2318 O O . GLY A 1 371 ? 121.901 82.589 101.952 1.00 51.72 371 GLY A O 1
ATOM 2319 N N . LEU A 1 372 ? 121.077 84.324 100.777 1.00 50.53 372 LEU A N 1
ATOM 2320 C CA . LEU A 1 372 ? 121.381 85.276 101.843 1.00 50.53 372 LEU A CA 1
ATOM 2321 C C . LEU A 1 372 ? 120.597 84.955 103.107 1.00 50.53 372 LEU A C 1
ATOM 2322 O O . LEU A 1 372 ? 121.139 85.025 104.215 1.00 50.53 372 LEU A O 1
ATOM 2327 N N . GLY A 1 373 ? 119.317 84.614 102.962 1.00 50.06 373 GLY A N 1
ATOM 2328 C CA . GLY A 1 373 ? 118.519 84.274 104.126 1.00 50.06 373 GLY A CA 1
ATOM 2329 C C . GLY A 1 373 ? 119.019 83.036 104.843 1.00 50.06 373 GLY A C 1
ATOM 2330 O O . GLY A 1 373 ? 119.076 83.002 106.073 1.00 50.06 373 GLY A O 1
ATOM 2331 N N . VAL A 1 374 ? 119.383 82.001 104.085 1.00 49.19 374 VAL A N 1
ATOM 2332 C CA . VAL A 1 374 ? 119.910 80.787 104.703 1.00 49.19 374 VAL A CA 1
ATOM 2333 C C . VAL A 1 374 ? 121.219 81.084 105.426 1.00 49.19 374 VAL A C 1
ATOM 2334 O O . VAL A 1 374 ? 121.451 80.612 106.549 1.00 49.19 374 VAL A O 1
ATOM 2338 N N . ALA A 1 375 ? 122.092 81.875 104.795 1.00 48.56 375 ALA A N 1
ATOM 2339 C CA . ALA A 1 375 ? 123.349 82.244 105.435 1.00 48.56 375 ALA A CA 1
ATOM 2340 C C . ALA A 1 375 ? 123.104 83.005 106.729 1.00 48.56 375 ALA A C 1
ATOM 2341 O O . ALA A 1 375 ? 123.755 82.740 107.745 1.00 48.56 375 ALA A O 1
ATOM 2343 N N . ASN A 1 376 ? 122.160 83.946 106.714 1.00 47.09 376 ASN A N 1
ATOM 2344 C CA . ASN A 1 376 ? 121.859 84.713 107.918 1.00 47.09 376 ASN A CA 1
ATOM 2345 C C . ASN A 1 376 ? 121.282 83.826 109.013 1.00 47.09 376 ASN A C 1
ATOM 2346 O O . ASN A 1 376 ? 121.616 83.990 110.191 1.00 47.09 376 ASN A O 1
ATOM 2351 N N . ILE A 1 377 ? 120.410 82.884 108.648 1.00 49.83 377 ILE A N 1
ATOM 2352 C CA . ILE A 1 377 ? 119.808 82.001 109.646 1.00 49.83 377 ILE A CA 1
ATOM 2353 C C . ILE A 1 377 ? 120.878 81.151 110.321 1.00 49.83 377 ILE A C 1
ATOM 2354 O O . ILE A 1 377 ? 120.922 81.032 111.554 1.00 49.83 377 ILE A O 1
ATOM 2359 N N . LEU A 1 378 ? 121.769 80.555 109.524 1.00 51.48 378 LEU A N 1
ATOM 2360 C CA . LEU A 1 378 ? 122.830 79.744 110.114 1.00 51.48 378 LEU A CA 1
ATOM 2361 C C . LEU A 1 378 ? 123.805 80.590 110.928 1.00 51.48 378 LEU A C 1
ATOM 2362 O O . LEU A 1 378 ? 124.264 80.154 111.994 1.00 51.48 378 LEU A O 1
ATOM 2367 N N . GLY A 1 379 ? 124.128 81.796 110.461 1.00 53.12 379 GLY A N 1
ATOM 2368 C CA . GLY A 1 379 ? 124.970 82.675 111.251 1.00 53.12 379 GLY A CA 1
ATOM 2369 C C . GLY A 1 379 ? 124.347 83.020 112.590 1.00 53.12 379 GLY A C 1
ATOM 2370 O O . GLY A 1 379 ? 125.036 83.060 113.611 1.00 53.12 379 GLY A O 1
ATOM 2371 N N . SER A 1 380 ? 123.037 83.268 112.605 1.00 52.15 380 SER A N 1
ATOM 2372 C CA . SER A 1 380 ? 122.348 83.509 113.866 1.00 52.15 380 SER A CA 1
ATOM 2373 C C . SER A 1 380 ? 122.434 82.291 114.768 1.00 52.15 380 SER A C 1
ATOM 2374 O O . SER A 1 380 ? 122.654 82.416 115.978 1.00 52.15 380 SER A O 1
ATOM 2377 N N . LEU A 1 381 ? 122.264 81.100 114.196 1.00 58.03 381 LEU A N 1
ATOM 2378 C CA . LEU A 1 381 ? 122.448 79.888 114.982 1.00 58.03 381 LEU A CA 1
ATOM 2379 C C . LEU A 1 381 ? 123.868 79.743 115.509 1.00 58.03 381 LEU A C 1
ATOM 2380 O O . LEU A 1 381 ? 124.070 79.029 116.495 1.00 58.03 381 LEU A O 1
ATOM 2385 N N . PHE A 1 382 ? 124.847 80.398 114.890 1.00 58.46 382 PHE A N 1
ATOM 2386 C CA . PHE A 1 382 ? 126.230 80.325 115.352 1.00 58.46 382 PHE A CA 1
ATOM 2387 C C . PHE A 1 382 ? 126.749 81.692 115.785 1.00 58.46 382 PHE A C 1
ATOM 2388 O O . PHE A 1 382 ? 127.899 82.050 115.520 1.00 58.46 382 PHE A O 1
ATOM 2396 N N . SER A 1 383 ? 125.904 82.473 116.461 1.00 55.93 383 SER A N 1
ATOM 2397 C CA . SER A 1 383 ? 126.297 83.723 117.117 1.00 55.93 383 SER A CA 1
ATOM 2398 C C . SER A 1 383 ? 126.894 84.730 116.131 1.00 55.93 383 SER A C 1
ATOM 2399 O O . SER A 1 383 ? 128.048 85.140 116.244 1.00 55.93 383 SER A O 1
ATOM 2402 N N . ALA A 1 384 ? 126.077 85.143 115.165 1.00 51.28 384 ALA A N 1
ATOM 2403 C CA . ALA A 1 384 ? 126.473 86.156 114.200 1.00 51.28 384 ALA A CA 1
ATOM 2404 C C . ALA A 1 384 ? 125.354 87.170 114.022 1.00 51.28 384 ALA A C 1
ATOM 2405 O O . ALA A 1 384 ? 124.178 86.858 114.215 1.00 51.28 384 ALA A O 1
ATOM 2407 N N . TYR A 1 385 ? 125.730 88.385 113.649 1.00 48.64 385 TYR A N 1
ATOM 2408 C CA . TYR A 1 385 ? 124.794 89.467 113.391 1.00 48.64 385 TYR A CA 1
ATOM 2409 C C . TYR A 1 385 ? 124.712 89.732 111.889 1.00 48.64 385 TYR A C 1
ATOM 2410 O O . TYR A 1 385 ? 125.597 89.309 111.138 1.00 48.64 385 TYR A O 1
ATOM 2419 N N . PRO A 1 386 ? 123.657 90.405 111.408 1.00 46.89 386 PRO A N 1
ATOM 2420 C CA . PRO A 1 386 ? 123.311 90.317 109.980 1.00 46.89 386 PRO A CA 1
ATOM 2421 C C . PRO A 1 386 ? 124.472 90.660 109.055 1.00 46.89 386 PRO A C 1
ATOM 2422 O O . PRO A 1 386 ? 125.223 91.609 109.288 1.00 46.89 386 PRO A O 1
ATOM 2426 N N . ALA A 1 387 ? 124.606 89.870 107.993 1.00 48.16 387 ALA A N 1
ATOM 2427 C CA . ALA A 1 387 ? 125.684 90.012 107.028 1.00 48.16 387 ALA A CA 1
ATOM 2428 C C . ALA A 1 387 ? 125.102 90.034 105.624 1.00 48.16 387 ALA A C 1
ATOM 2429 O O . ALA A 1 387 ? 124.306 89.160 105.267 1.00 48.16 387 ALA A O 1
ATOM 2431 N N . THR A 1 388 ? 125.500 91.029 104.831 1.00 49.88 388 THR A N 1
ATOM 2432 C CA . THR A 1 388 ? 125.059 91.123 103.445 1.00 49.88 388 THR A CA 1
ATOM 2433 C C . THR A 1 388 ? 126.250 91.321 102.517 1.00 49.88 388 THR A C 1
ATOM 2434 O O . THR A 1 388 ? 127.401 91.266 102.958 1.00 49.88 388 THR A O 1
ATOM 2438 N N . GLY A 1 389 ? 125.984 91.549 101.234 1.00 52.71 389 GLY A N 1
ATOM 2439 C CA . GLY A 1 389 ? 127.061 91.766 100.287 1.00 52.71 389 GLY A CA 1
ATOM 2440 C C . GLY A 1 389 ? 127.785 93.075 100.537 1.00 52.71 389 GLY A C 1
ATOM 2441 O O . GLY A 1 389 ? 127.211 94.055 101.008 1.00 52.71 389 GLY A O 1
ATOM 2442 N N . SER A 1 390 ? 129.072 93.086 100.208 1.00 54.61 390 SER A N 1
ATOM 2443 C CA . SER A 1 390 ? 129.941 94.228 100.456 1.00 54.61 390 SER A CA 1
ATOM 2444 C C . SER A 1 390 ? 130.325 94.879 99.137 1.00 54.61 390 SER A C 1
ATOM 2445 O O . SER A 1 390 ? 130.783 94.199 98.218 1.00 54.61 390 SER A O 1
ATOM 2448 N N A PHE A 1 391 ? 130.132 96.197 99.051 0.50 56.97 391 PHE A N 1
ATOM 2449 N N B PHE A 1 391 ? 130.142 96.196 99.047 0.50 56.97 391 PHE A N 1
ATOM 2450 C CA A PHE A 1 391 ? 130.534 96.930 97.855 0.50 56.97 391 PHE A CA 1
ATOM 2451 C CA B PHE A 1 391 ? 130.532 96.908 97.837 0.50 56.97 391 PHE A CA 1
ATOM 2452 C C A PHE A 1 391 ? 132.044 96.885 97.663 0.50 56.97 391 PHE A C 1
ATOM 2453 C C B PHE A 1 391 ? 132.045 96.934 97.659 0.50 56.97 391 PHE A C 1
ATOM 2454 O O A PHE A 1 391 ? 132.529 96.756 96.534 0.50 56.97 391 PHE A O 1
ATOM 2455 O O B PHE A 1 391 ? 132.532 96.901 96.523 0.50 56.97 391 PHE A O 1
ATOM 2470 N N . SER A 1 392 ? 132.801 97.001 98.755 1.00 59.07 392 SER A N 1
ATOM 2471 C CA . SER A 1 392 ? 134.255 97.050 98.657 1.00 59.07 392 SER A CA 1
ATOM 2472 C C . SER A 1 392 ? 134.851 95.661 98.472 1.00 59.07 392 SER A C 1
ATOM 2473 O O . SER A 1 392 ? 135.686 95.443 97.587 1.00 59.07 392 SER A O 1
ATOM 2476 N N . ARG A 1 393 ? 134.434 94.711 99.309 1.00 56.80 393 ARG A N 1
ATOM 2477 C CA . ARG A 1 393 ? 135.034 93.383 99.280 1.00 56.80 393 ARG A CA 1
ATOM 2478 C C . ARG A 1 393 ? 134.654 92.626 98.014 1.00 56.80 393 ARG A C 1
ATOM 2479 O O . ARG A 1 393 ? 135.479 91.896 97.457 1.00 56.80 393 ARG A O 1
ATOM 2487 N N . SER A 1 394 ? 133.414 92.781 97.544 1.00 59.10 394 SER A N 1
ATOM 2488 C CA . SER A 1 394 ? 133.022 92.129 96.298 1.00 59.10 394 SER A CA 1
ATOM 2489 C C . SER A 1 394 ? 133.820 92.672 95.124 1.00 59.10 394 SER A C 1
ATOM 2490 O O . SER A 1 394 ? 134.243 91.912 94.249 1.00 59.10 394 SER A O 1
ATOM 2493 N N . ALA A 1 395 ? 134.040 93.987 95.088 1.00 63.67 395 ALA A N 1
ATOM 2494 C CA . ALA A 1 395 ? 134.901 94.549 94.055 1.00 63.67 395 ALA A CA 1
ATOM 2495 C C . ALA A 1 395 ? 136.298 93.951 94.136 1.00 63.67 395 ALA A C 1
ATOM 2496 O O . ALA A 1 395 ? 136.785 93.357 93.167 1.00 63.67 395 ALA A O 1
ATOM 2498 N N . VAL A 1 396 ? 136.917 94.017 95.319 1.00 64.39 396 VAL A N 1
ATOM 2499 C CA . VAL A 1 396 ? 138.278 93.510 95.486 1.00 64.39 396 VAL A CA 1
ATOM 2500 C C . VAL A 1 396 ? 138.361 92.052 95.052 1.00 64.39 396 VAL A C 1
ATOM 2501 O O . VAL A 1 396 ? 139.355 91.618 94.459 1.00 64.39 396 VAL A O 1
ATOM 2505 N N . ASN A 1 397 ? 137.310 91.281 95.323 1.00 66.28 397 ASN A N 1
ATOM 2506 C CA . ASN A 1 397 ? 137.211 89.933 94.780 1.00 66.28 397 ASN A CA 1
ATOM 2507 C C . ASN A 1 397 ? 137.149 89.960 93.256 1.00 66.28 397 ASN A C 1
ATOM 2508 O O . ASN A 1 397 ? 137.701 89.079 92.588 1.00 66.28 397 ASN A O 1
ATOM 2513 N N . ASN A 1 398 ? 136.464 90.958 92.692 1.00 69.79 398 ASN A N 1
ATOM 2514 C CA . ASN A 1 398 ? 136.269 91.003 91.247 1.00 69.79 398 ASN A CA 1
ATOM 2515 C C . ASN A 1 398 ? 137.580 91.242 90.505 1.00 69.79 398 ASN A C 1
ATOM 2516 O O . ASN A 1 398 ? 137.909 90.502 89.572 1.00 69.79 398 ASN A O 1
ATOM 2521 N N . GLU A 1 399 ? 138.353 92.264 90.894 1.00 74.03 399 GLU A N 1
ATOM 2522 C CA . GLU A 1 399 ? 139.613 92.416 90.165 1.00 74.03 399 GLU A CA 1
ATOM 2523 C C . GLU A 1 399 ? 140.692 91.451 90.636 1.00 74.03 399 GLU A C 1
ATOM 2524 O O . GLU A 1 399 ? 141.773 91.426 90.040 1.00 74.03 399 GLU A O 1
ATOM 2530 N N . SER A 1 400 ? 140.437 90.661 91.675 1.00 74.50 400 SER A N 1
ATOM 2531 C CA . SER A 1 400 ? 141.341 89.573 92.026 1.00 74.50 400 SER A CA 1
ATOM 2532 C C . SER A 1 400 ? 141.137 88.343 91.153 1.00 74.50 400 SER A C 1
ATOM 2533 O O . SER A 1 400 ? 141.686 87.282 91.463 1.00 74.50 400 SER A O 1
ATOM 2536 N N . GLU A 1 401 ? 140.358 88.475 90.077 1.00 79.82 401 GLU A N 1
ATOM 2537 C CA . GLU A 1 401 ? 140.116 87.396 89.118 1.00 79.82 401 GLU A CA 1
ATOM 2538 C C . GLU A 1 401 ? 139.466 86.185 89.784 1.00 79.82 401 GLU A C 1
ATOM 2539 O O . GLU A 1 401 ? 139.743 85.039 89.429 1.00 79.82 401 GLU A O 1
ATOM 2545 N N . ALA A 1 402 ? 138.590 86.437 90.751 1.00 75.02 402 ALA A N 1
ATOM 2546 C CA . ALA A 1 402 ? 137.844 85.353 91.375 1.00 75.02 402 ALA A CA 1
ATOM 2547 C C . ALA A 1 402 ? 136.861 84.763 90.374 1.00 75.02 402 ALA A C 1
ATOM 2548 O O . ALA A 1 402 ? 136.113 85.494 89.718 1.00 75.02 402 ALA A O 1
ATOM 2550 N N . LYS A 1 403 ? 136.854 83.437 90.262 1.00 76.88 403 LYS A N 1
ATOM 2551 C CA . LYS A 1 403 ? 136.054 82.741 89.264 1.00 76.88 403 LYS A CA 1
ATOM 2552 C C . LYS A 1 403 ? 134.848 82.029 89.855 1.00 76.88 403 LYS A C 1
ATOM 2553 O O . LYS A 1 403 ? 133.734 82.175 89.343 1.00 76.88 403 LYS A O 1
ATOM 2559 N N . THR A 1 404 ? 135.035 81.260 90.917 1.00 73.51 404 THR A N 1
ATOM 2560 C CA . THR A 1 404 ? 133.961 80.496 91.531 1.00 73.51 404 THR A CA 1
ATOM 2561 C C . THR A 1 404 ? 133.725 80.987 92.956 1.00 73.51 404 THR A C 1
ATOM 2562 O O . THR A 1 404 ? 134.334 81.953 93.416 1.00 73.51 404 THR A O 1
ATOM 2566 N N . GLY A 1 405 ? 132.818 80.305 93.651 1.00 72.37 405 GLY A N 1
ATOM 2567 C CA . GLY A 1 405 ? 132.542 80.613 95.040 1.00 72.37 405 GLY A CA 1
ATOM 2568 C C . GLY A 1 405 ? 133.556 80.080 96.022 1.00 72.37 405 GLY A C 1
ATOM 2569 O O . GLY A 1 405 ? 133.452 80.369 97.217 1.00 72.37 405 GLY A O 1
ATOM 2570 N N . LEU A 1 406 ? 134.532 79.303 95.544 1.00 71.56 406 LEU A N 1
ATOM 2571 C CA . LEU A 1 406 ? 135.589 78.814 96.422 1.00 71.56 406 LEU A CA 1
ATOM 2572 C C . LEU A 1 406 ? 136.350 79.962 97.067 1.00 71.56 406 LEU A C 1
ATOM 2573 O O . LEU A 1 406 ? 136.818 79.833 98.204 1.00 71.56 406 LEU A O 1
ATOM 2578 N N . SER A 1 407 ? 136.471 81.094 96.368 1.00 69.73 407 SER A N 1
ATOM 2579 C CA . SER A 1 407 ? 137.108 82.267 96.954 1.00 69.73 407 SER A CA 1
ATOM 2580 C C . SER A 1 407 ? 136.436 82.671 98.256 1.00 69.73 407 SER A C 1
ATOM 2581 O O . SER A 1 407 ? 137.098 83.191 99.162 1.00 69.73 407 SER A O 1
ATOM 2584 N N . GLY A 1 408 ? 135.125 82.455 98.368 1.00 67.86 408 GLY A N 1
ATOM 2585 C CA . GLY A 1 408 ? 134.466 82.671 99.644 1.00 67.86 408 GLY A CA 1
ATOM 2586 C C . GLY A 1 408 ? 134.950 81.705 100.707 1.00 67.86 408 GLY A C 1
ATOM 2587 O O . GLY A 1 408 ? 135.360 82.117 101.795 1.00 67.86 408 GLY A O 1
ATOM 2588 N N . LEU A 1 409 ? 134.950 80.407 100.386 1.00 66.68 409 LEU A N 1
ATOM 2589 C CA . LEU A 1 409 ? 135.334 79.397 101.368 1.00 66.68 409 LEU A CA 1
ATOM 2590 C C . LEU A 1 409 ? 136.719 79.680 101.928 1.00 66.68 409 LEU A C 1
ATOM 2591 O O . LEU A 1 409 ? 136.909 79.728 103.149 1.00 66.68 409 LEU A O 1
ATOM 2596 N N . ILE A 1 410 ? 137.691 79.911 101.042 1.00 65.72 410 ILE A N 1
ATOM 2597 C CA . ILE A 1 410 ? 139.044 80.224 101.487 1.00 65.72 410 ILE A CA 1
ATOM 2598 C C . ILE A 1 410 ? 139.020 81.418 102.428 1.00 65.72 410 ILE A C 1
ATOM 2599 O O . ILE A 1 410 ? 139.618 81.388 103.511 1.00 65.72 410 ILE A O 1
ATOM 2604 N N . THR A 1 411 ? 138.282 82.466 102.052 1.00 63.43 411 THR A N 1
ATOM 2605 C CA . THR A 1 411 ? 138.148 83.624 102.927 1.00 63.43 411 THR A CA 1
ATOM 2606 C C . THR A 1 411 ? 137.663 83.196 104.301 1.00 63.43 411 THR A C 1
ATOM 2607 O O . THR A 1 411 ? 138.286 83.515 105.321 1.00 63.43 411 THR A O 1
ATOM 2611 N N . GLY A 1 412 ? 136.586 82.410 104.338 1.00 62.69 412 GLY A N 1
ATOM 2612 C CA . GLY A 1 412 ? 136.090 81.925 105.612 1.00 62.69 412 GLY A CA 1
ATOM 2613 C C . GLY A 1 412 ? 137.144 81.154 106.376 1.00 62.69 412 GLY A C 1
ATOM 2614 O O . GLY A 1 412 ? 137.309 81.341 107.584 1.00 62.69 412 GLY A O 1
ATOM 2615 N N . ILE A 1 413 ? 137.906 80.313 105.671 1.00 61.73 413 ILE A N 1
ATOM 2616 C CA . ILE A 1 413 ? 138.968 79.558 106.327 1.00 61.73 413 ILE A CA 1
ATOM 2617 C C . ILE A 1 413 ? 139.939 80.511 107.004 1.00 61.73 413 ILE A C 1
ATOM 2618 O O . ILE A 1 413 ? 140.317 80.310 108.167 1.00 61.73 413 ILE A O 1
ATOM 2623 N N . ILE A 1 414 ? 140.311 81.592 106.314 1.00 62.94 414 ILE A N 1
ATOM 2624 C CA . ILE A 1 414 ? 141.196 82.584 106.915 1.00 62.94 414 ILE A CA 1
ATOM 2625 C C . ILE A 1 414 ? 140.601 83.082 108.223 1.00 62.94 414 ILE A C 1
ATOM 2626 O O . ILE A 1 414 ? 141.270 83.100 109.264 1.00 62.94 414 ILE A O 1
ATOM 2631 N N . ILE A 1 415 ? 139.311 83.430 108.199 1.00 63.10 415 ILE A N 1
ATOM 2632 C CA . ILE A 1 415 ? 138.643 83.878 109.416 1.00 63.10 415 ILE A CA 1
ATOM 2633 C C . ILE A 1 415 ? 138.789 82.828 110.504 1.00 63.10 415 ILE A C 1
ATOM 2634 O O . ILE A 1 415 ? 139.200 83.129 111.632 1.00 63.10 415 ILE A O 1
ATOM 2639 N N . GLY A 1 416 ? 138.519 81.567 110.158 1.00 65.72 416 GLY A N 1
ATOM 2640 C CA . GLY A 1 416 ? 138.657 80.506 111.138 1.00 65.72 416 GLY A CA 1
ATOM 2641 C C . GLY A 1 416 ? 140.047 80.466 111.733 1.00 65.72 416 GLY A C 1
ATOM 2642 O O . GLY A 1 416 ? 140.207 80.360 112.953 1.00 65.72 416 GLY A O 1
ATOM 2643 N N . CYS A 1 417 ? 141.070 80.619 110.885 1.00 68.67 417 CYS A N 1
ATOM 2644 C CA . CYS A 1 417 ? 142.439 80.627 111.382 1.00 68.67 417 CYS A CA 1
ATOM 2645 C C . CYS A 1 417 ? 142.618 81.711 112.435 1.00 68.67 417 CYS A C 1
ATOM 2646 O O . CYS A 1 417 ? 143.166 81.458 113.515 1.00 68.67 417 CYS A O 1
ATOM 2649 N N . SER A 1 418 ? 142.116 82.916 112.153 1.00 68.10 418 SER A N 1
ATOM 2650 C CA . SER A 1 418 ? 142.170 83.977 113.150 1.00 68.10 418 SER A CA 1
ATOM 2651 C C . SER A 1 418 ? 141.505 83.526 114.441 1.00 68.10 418 SER A C 1
ATOM 2652 O O . SER A 1 418 ? 142.116 83.566 115.517 1.00 68.10 418 SER A O 1
ATOM 2655 N N . LEU A 1 419 ? 140.288 82.988 114.331 1.00 66.29 419 LEU A N 1
ATOM 2656 C CA . LEU A 1 419 ? 139.541 82.587 115.514 1.00 66.29 419 LEU A CA 1
ATOM 2657 C C . LEU A 1 419 ? 140.252 81.487 116.281 1.00 66.29 419 LEU A C 1
ATOM 2658 O O . LEU A 1 419 ? 139.913 81.232 117.441 1.00 66.29 419 LEU A O 1
ATOM 2663 N N . LEU A 1 420 ? 141.231 80.833 115.661 1.00 68.77 420 LEU A N 1
ATOM 2664 C CA . LEU A 1 420 ? 142.008 79.815 116.345 1.00 68.77 420 LEU A CA 1
ATOM 2665 C C . LEU A 1 420 ? 143.389 80.293 116.760 1.00 68.77 420 LEU A C 1
ATOM 2666 O O . LEU A 1 420 ? 143.953 79.750 117.715 1.00 68.77 420 LEU A O 1
ATOM 2671 N N . PHE A 1 421 ? 143.957 81.288 116.077 1.00 73.02 421 PHE A N 1
ATOM 2672 C CA . PHE A 1 421 ? 145.368 81.572 116.310 1.00 73.02 421 PHE A CA 1
ATOM 2673 C C . PHE A 1 421 ? 145.689 83.048 116.506 1.00 73.02 421 PHE A C 1
ATOM 2674 O O . PHE A 1 421 ? 146.658 83.383 117.195 1.00 73.02 421 PHE A O 1
ATOM 2682 N N . LEU A 1 422 ? 144.896 83.938 115.915 1.00 75.15 422 LEU A N 1
ATOM 2683 C CA . LEU A 1 422 ? 145.243 85.352 115.897 1.00 75.15 422 LEU A CA 1
ATOM 2684 C C . LEU A 1 422 ? 144.535 86.172 116.965 1.00 75.15 422 LEU A C 1
ATOM 2685 O O . LEU A 1 422 ? 144.870 87.348 117.138 1.00 75.15 422 LEU A O 1
ATOM 2690 N N . THR A 1 423 ? 143.575 85.592 117.684 1.00 76.46 423 THR A N 1
ATOM 2691 C CA . THR A 1 423 ? 142.891 86.340 118.735 1.00 76.46 423 THR A CA 1
ATOM 2692 C C . THR A 1 423 ? 143.807 86.817 119.861 1.00 76.46 423 THR A C 1
ATOM 2693 O O . THR A 1 423 ? 143.608 87.952 120.327 1.00 76.46 423 THR A O 1
ATOM 2697 N N . PRO A 1 424 ? 144.782 86.041 120.360 1.00 78.24 424 PRO A N 1
ATOM 2698 C CA . PRO A 1 424 ? 145.638 86.582 121.430 1.00 78.24 424 PRO A CA 1
ATOM 2699 C C . PRO A 1 424 ? 146.405 87.828 121.023 1.00 78.24 424 PRO A C 1
ATOM 2700 O O . PRO A 1 424 ? 146.643 88.700 121.868 1.00 78.24 424 PRO A O 1
ATOM 2704 N N . MET A 1 425 ? 146.800 87.940 119.756 1.00 81.22 425 MET A N 1
ATOM 2705 C CA . MET A 1 425 ? 147.532 89.108 119.287 1.00 81.22 425 MET A CA 1
ATOM 2706 C C . MET A 1 425 ? 146.627 90.285 118.960 1.00 81.22 425 MET A C 1
ATOM 2707 O O . MET A 1 425 ? 147.135 91.378 118.691 1.00 81.22 425 MET A O 1
ATOM 2712 N N . PHE A 1 426 ? 145.307 90.094 118.970 1.00 76.26 426 PHE A N 1
ATOM 2713 C CA . PHE A 1 426 ? 144.392 91.169 118.613 1.00 76.26 426 PHE A CA 1
ATOM 2714 C C . PHE A 1 426 ? 144.155 92.153 119.748 1.00 76.26 426 PHE A C 1
ATOM 2715 O O . PHE A 1 426 ? 143.653 93.251 119.495 1.00 76.26 426 PHE A O 1
ATOM 2723 N N . LYS A 1 427 ? 144.515 91.798 120.984 1.00 82.14 427 LYS A N 1
ATOM 2724 C CA . LYS A 1 427 ? 144.225 92.655 122.127 1.00 82.14 427 LYS A CA 1
ATOM 2725 C C . LYS A 1 427 ? 145.094 93.904 122.176 1.00 82.14 427 LYS A C 1
ATOM 2726 O O . LYS A 1 427 ? 144.811 94.800 122.977 1.00 82.14 427 LYS A O 1
ATOM 2732 N N . TYR A 1 428 ? 146.134 93.990 121.352 1.00 83.93 428 TYR A N 1
ATOM 2733 C CA . TYR A 1 428 ? 146.992 95.165 121.309 1.00 83.93 428 TYR A CA 1
ATOM 2734 C C . TYR A 1 428 ? 146.565 96.175 120.253 1.00 83.93 428 TYR A C 1
ATOM 2735 O O . TYR A 1 428 ? 147.251 97.186 120.074 1.00 83.93 428 TYR A O 1
ATOM 2744 N N . ILE A 1 429 ? 145.465 95.930 119.550 1.00 77.88 429 ILE A N 1
ATOM 2745 C CA . ILE A 1 429 ? 145.002 96.831 118.499 1.00 77.88 429 ILE A CA 1
ATOM 2746 C C . ILE A 1 429 ? 144.343 98.048 119.137 1.00 77.88 429 ILE A C 1
ATOM 2747 O O . ILE A 1 429 ? 143.391 97.896 119.915 1.00 77.88 429 ILE A O 1
ATOM 2752 N N . PRO A 1 430 ? 144.811 99.260 118.852 1.00 75.04 430 PRO A N 1
ATOM 2753 C CA . PRO A 1 430 ? 144.142 100.450 119.385 1.00 75.04 430 PRO A CA 1
ATOM 2754 C C . PRO A 1 430 ? 142.755 100.625 118.787 1.00 75.04 430 PRO A C 1
ATOM 2755 O O . PRO A 1 430 ? 142.486 100.228 117.653 1.00 75.04 430 PRO A O 1
ATOM 2759 N N . GLN A 1 431 ? 141.864 101.225 119.578 1.00 72.26 431 GLN A N 1
ATOM 2760 C CA . GLN A 1 431 ? 140.515 101.496 119.093 1.00 72.26 431 GLN A CA 1
ATOM 2761 C C . GLN A 1 431 ? 140.506 102.605 118.051 1.00 72.26 431 GLN A C 1
ATOM 2762 O O . GLN A 1 431 ? 139.663 102.598 117.144 1.00 72.26 431 GLN A O 1
ATOM 2768 N N . CYS A 1 432 ? 141.422 103.568 118.164 1.00 69.48 432 CYS A N 1
ATOM 2769 C CA . CYS A 1 432 ? 141.496 104.628 117.165 1.00 69.48 432 CYS A CA 1
ATOM 2770 C C . CYS A 1 432 ? 141.868 104.079 115.796 1.00 69.48 432 CYS A C 1
ATOM 2771 O O . CYS A 1 432 ? 141.448 104.631 114.775 1.00 69.48 432 CYS A O 1
ATOM 2774 N N . ALA A 1 433 ? 142.641 102.990 115.747 1.00 63.06 433 ALA A N 1
ATOM 2775 C CA . ALA A 1 433 ? 142.941 102.357 114.464 1.00 63.06 433 ALA A CA 1
ATOM 2776 C C . ALA A 1 433 ? 141.681 101.807 113.810 1.00 63.06 433 ALA A C 1
ATOM 2777 O O . ALA A 1 433 ? 141.468 101.984 112.605 1.00 63.06 433 ALA A O 1
ATOM 2779 N N . LEU A 1 434 ? 140.830 101.135 114.587 1.00 60.90 434 LEU A N 1
ATOM 2780 C CA . LEU A 1 434 ? 139.574 100.629 114.045 1.00 60.90 434 LEU A CA 1
ATOM 2781 C C . LEU A 1 434 ? 138.661 101.772 113.619 1.00 60.90 434 LEU A C 1
ATOM 2782 O O . LEU A 1 434 ? 137.968 101.680 112.598 1.00 60.90 434 LEU A O 1
ATOM 2787 N N . ALA A 1 435 ? 138.644 102.859 114.394 1.00 60.42 435 ALA A N 1
ATOM 2788 C CA . ALA A 1 435 ? 137.861 104.024 113.998 1.00 60.42 435 ALA A CA 1
ATOM 2789 C C . ALA A 1 435 ? 138.358 104.597 112.677 1.00 60.42 435 ALA A C 1
ATOM 2790 O O . ALA A 1 435 ? 137.558 104.979 111.816 1.00 60.42 435 ALA A O 1
ATOM 2792 N N . ALA A 1 436 ? 139.679 104.668 112.504 1.00 58.95 436 ALA A N 1
ATOM 2793 C CA . ALA A 1 436 ? 140.238 105.159 111.251 1.00 58.95 436 ALA A CA 1
ATOM 2794 C C . ALA A 1 436 ? 139.884 104.237 110.094 1.00 58.95 436 ALA A C 1
ATOM 2795 O O . ALA A 1 436 ? 139.620 104.700 108.981 1.00 58.95 436 ALA A O 1
ATOM 2797 N N . ILE A 1 437 ? 139.876 102.927 110.338 1.00 56.30 437 ILE A N 1
ATOM 2798 C CA . ILE A 1 437 ? 139.494 101.983 109.289 1.00 56.30 437 ILE A CA 1
ATOM 2799 C C . ILE A 1 437 ? 138.043 102.199 108.877 1.00 56.30 437 ILE A C 1
ATOM 2800 O O . ILE A 1 437 ? 137.718 102.198 107.684 1.00 56.30 437 ILE A O 1
ATOM 2805 N N . VAL A 1 438 ? 137.148 102.389 109.849 1.00 53.61 438 VAL A N 1
ATOM 2806 C CA . VAL A 1 438 ? 135.743 102.636 109.522 1.00 53.61 438 VAL A CA 1
ATOM 2807 C C . VAL A 1 438 ? 135.591 103.943 108.752 1.00 53.61 438 VAL A C 1
ATOM 2808 O O . VAL A 1 438 ? 134.823 104.026 107.783 1.00 53.61 438 VAL A O 1
ATOM 2812 N N . ILE A 1 439 ? 136.304 104.987 109.177 1.00 55.85 439 ILE A N 1
ATOM 2813 C CA . ILE A 1 439 ? 136.213 106.276 108.497 1.00 55.85 439 ILE A CA 1
ATOM 2814 C C . ILE A 1 439 ? 136.699 106.156 107.059 1.00 55.85 439 ILE A C 1
ATOM 2815 O O . ILE A 1 439 ? 136.081 106.692 106.132 1.00 55.85 439 ILE A O 1
ATOM 2820 N N . SER A 1 440 ? 137.811 105.449 106.848 1.00 56.68 440 SER A N 1
ATOM 2821 C CA . SER A 1 440 ? 138.315 105.241 105.495 1.00 56.68 440 SER A CA 1
ATOM 2822 C C . SER A 1 440 ? 137.336 104.428 104.659 1.00 56.68 440 SER A C 1
ATOM 2823 O O . SER A 1 440 ? 137.154 104.698 103.467 1.00 56.68 440 SER A O 1
ATOM 2826 N N . ALA A 1 441 ? 136.705 103.421 105.262 1.00 52.12 441 ALA A N 1
ATOM 2827 C CA . ALA A 1 441 ? 135.749 102.599 104.528 1.00 52.12 441 ALA A CA 1
ATOM 2828 C C . ALA A 1 441 ? 134.537 103.409 104.092 1.00 52.12 441 ALA A C 1
ATOM 2829 O O . ALA A 1 441 ? 134.031 103.226 102.979 1.00 52.12 441 ALA A O 1
ATOM 2831 N N . VAL A 1 442 ? 134.046 104.302 104.957 1.00 53.82 442 VAL A N 1
ATOM 2832 C CA . VAL A 1 442 ? 132.844 105.070 104.631 1.00 53.82 442 VAL A CA 1
ATOM 2833 C C . VAL A 1 442 ? 133.131 106.372 103.897 1.00 53.82 442 VAL A C 1
ATOM 2834 O O . VAL A 1 442 ? 132.185 107.033 103.446 1.00 53.82 442 VAL A O 1
ATOM 2838 N N . SER A 1 443 ? 134.398 106.772 103.768 1.00 55.61 443 SER A N 1
ATOM 2839 C CA . SER A 1 443 ? 134.702 107.964 102.984 1.00 55.61 443 SER A CA 1
ATOM 2840 C C . SER A 1 443 ? 134.326 107.778 101.522 1.00 55.61 443 SER A C 1
ATOM 2841 O O . SER A 1 443 ? 133.945 108.744 100.852 1.00 55.61 443 SER A O 1
ATOM 2844 N N . GLY A 1 444 ? 134.427 106.554 101.009 1.00 54.61 444 GLY A N 1
ATOM 2845 C CA . GLY A 1 444 ? 134.015 106.277 99.648 1.00 54.61 444 GLY A CA 1
ATOM 2846 C C . GLY A 1 444 ? 132.524 106.145 99.444 1.00 54.61 444 GLY A C 1
ATOM 2847 O O . GLY A 1 444 ? 132.075 106.080 98.296 1.00 54.61 444 GLY A O 1
ATOM 2848 N N . LEU A 1 445 ? 131.748 106.097 100.525 1.00 53.09 445 LEU A N 1
ATOM 2849 C CA . LEU A 1 445 ? 130.299 106.007 100.430 1.00 53.09 445 LEU A CA 1
ATOM 2850 C C . LEU A 1 445 ? 129.620 107.363 100.296 1.00 53.09 445 LEU A C 1
ATOM 2851 O O . LEU A 1 445 ? 128.433 107.408 99.959 1.00 53.09 445 LEU A O 1
ATOM 2856 N N . VAL A 1 446 ? 130.332 108.462 100.541 1.00 55.37 446 VAL A N 1
ATOM 2857 C CA . VAL A 1 446 ? 129.769 109.797 100.358 1.00 55.37 446 VAL A CA 1
ATOM 2858 C C . VAL A 1 446 ? 129.811 110.078 98.859 1.00 55.37 446 VAL A C 1
ATOM 2859 O O . VAL A 1 446 ? 130.818 110.545 98.326 1.00 55.37 446 VAL A O 1
ATOM 2863 N N . ASP A 1 447 ? 128.708 109.788 98.179 1.00 59.15 447 ASP A N 1
ATOM 2864 C CA . ASP A 1 447 ? 128.702 109.683 96.725 1.00 59.15 447 ASP A CA 1
ATOM 2865 C C . ASP A 1 447 ? 128.137 110.963 96.108 1.00 59.15 447 ASP A C 1
ATOM 2866 O O . ASP A 1 447 ? 127.024 111.012 95.588 1.00 59.15 447 ASP A O 1
ATOM 2871 N N . TYR A 1 448 ? 128.948 112.020 96.183 1.00 61.46 448 TYR A N 1
ATOM 2872 C CA . TYR A 1 448 ? 128.585 113.312 95.613 1.00 61.46 448 TYR A CA 1
ATOM 2873 C C . TYR A 1 448 ? 128.700 113.342 94.095 1.00 61.46 448 TYR A C 1
ATOM 2874 O O . TYR A 1 448 ? 128.132 114.240 93.460 1.00 61.46 448 TYR A O 1
ATOM 2883 N N . ASP A 1 449 ? 129.428 112.395 93.500 1.00 64.09 449 ASP A N 1
ATOM 2884 C CA . ASP A 1 449 ? 129.517 112.339 92.046 1.00 64.09 449 ASP A CA 1
ATOM 2885 C C . ASP A 1 449 ? 128.149 112.097 91.424 1.00 64.09 449 ASP A C 1
ATOM 2886 O O . ASP A 1 449 ? 127.805 112.706 90.405 1.00 64.09 449 ASP A O 1
ATOM 2891 N N . GLU A 1 450 ? 127.351 111.215 92.029 1.00 60.69 450 GLU A N 1
ATOM 2892 C CA . GLU A 1 450 ? 125.995 111.010 91.537 1.00 60.69 450 GLU A CA 1
ATOM 2893 C C . GLU A 1 450 ? 125.152 112.259 91.731 1.00 60.69 450 GLU A C 1
ATOM 2894 O O . GLU A 1 450 ? 124.277 112.550 90.915 1.00 60.69 450 GLU A O 1
ATOM 2900 N N . ALA A 1 451 ? 125.390 113.008 92.809 1.00 56.08 451 ALA A N 1
ATOM 2901 C CA . ALA A 1 451 ? 124.662 114.259 92.999 1.00 56.08 451 ALA A CA 1
ATOM 2902 C C . ALA A 1 451 ? 124.971 115.247 91.883 1.00 56.08 451 ALA A C 1
ATOM 2903 O O . ALA A 1 451 ? 124.065 115.897 91.346 1.00 56.08 451 ALA A O 1
ATOM 2905 N N . ILE A 1 452 ? 126.246 115.364 91.510 1.00 59.02 452 ILE A N 1
ATOM 2906 C CA . ILE A 1 452 ? 126.621 116.248 90.409 1.00 59.02 452 ILE A CA 1
ATOM 2907 C C . ILE A 1 452 ? 126.006 115.764 89.101 1.00 59.02 452 ILE A C 1
ATOM 2908 O O . ILE A 1 452 ? 125.497 116.560 88.301 1.00 59.02 452 ILE A O 1
ATOM 2913 N N . PHE A 1 453 ? 126.039 114.450 88.865 1.00 59.55 453 PHE A N 1
ATOM 2914 C CA . PHE A 1 453 ? 125.451 113.900 87.647 1.00 59.55 453 PHE A CA 1
ATOM 2915 C C . PHE A 1 453 ? 123.954 114.177 87.579 1.00 59.55 453 PHE A C 1
ATOM 2916 O O . PHE A 1 453 ? 123.431 114.553 86.523 1.00 59.55 453 PHE A O 1
ATOM 2924 N N . LEU A 1 454 ? 123.249 113.995 88.697 1.00 56.55 454 LEU A N 1
ATOM 2925 C CA . LEU A 1 454 ? 121.819 114.276 88.734 1.00 56.55 454 LEU A CA 1
ATOM 2926 C C . LEU A 1 454 ? 121.543 115.750 88.490 1.00 56.55 454 LEU A C 1
ATOM 2927 O O . LEU A 1 454 ? 120.610 116.100 87.761 1.00 56.55 454 LEU A O 1
ATOM 2932 N N . TRP A 1 455 ? 122.340 116.633 89.094 1.00 58.80 455 TRP A N 1
ATOM 2933 C CA . TRP A 1 455 ? 122.157 118.057 88.846 1.00 58.80 455 TRP A CA 1
ATOM 2934 C C . TRP A 1 455 ? 122.347 118.374 87.370 1.00 58.80 455 TRP A C 1
ATOM 2935 O O . TRP A 1 455 ? 121.643 119.224 86.813 1.00 58.80 455 TRP A O 1
ATOM 2946 N N . ARG A 1 456 ? 123.295 117.699 86.721 1.00 64.79 456 ARG A N 1
ATOM 2947 C CA . ARG A 1 456 ? 123.530 117.945 85.304 1.00 64.79 456 ARG A CA 1
ATOM 2948 C C . ARG A 1 456 ? 122.387 117.416 84.444 1.00 64.79 456 ARG A C 1
ATOM 2949 O O . ARG A 1 456 ? 122.008 118.052 83.454 1.00 64.79 456 ARG A O 1
ATOM 2957 N N . VAL A 1 457 ? 121.822 116.264 84.801 1.00 63.35 457 VAL A N 1
ATOM 2958 C CA . VAL A 1 457 ? 120.885 115.585 83.909 1.00 63.35 457 VAL A CA 1
ATOM 2959 C C . VAL A 1 457 ? 119.436 115.777 84.344 1.00 63.35 457 VAL A C 1
ATOM 2960 O O . VAL A 1 457 ? 118.636 116.370 83.612 1.00 63.35 457 VAL A O 1
ATOM 2964 N N . ASP A 1 458 ? 119.082 115.281 85.529 1.00 59.82 458 ASP A N 1
ATOM 2965 C CA . ASP A 1 458 ? 117.689 115.211 85.963 1.00 59.82 458 ASP A CA 1
ATOM 2966 C C . ASP A 1 458 ? 117.542 115.920 87.301 1.00 59.82 458 ASP A C 1
ATOM 2967 O O . ASP A 1 458 ? 117.963 115.392 88.334 1.00 59.82 458 ASP A O 1
ATOM 2972 N N . LYS A 1 459 ? 116.927 117.104 87.288 1.00 55.64 459 LYS A N 1
ATOM 2973 C CA . LYS A 1 459 ? 116.818 117.892 88.510 1.00 55.64 459 LYS A CA 1
ATOM 2974 C C . LYS A 1 459 ? 115.756 117.363 89.466 1.00 55.64 459 LYS A C 1
ATOM 2975 O O . LYS A 1 459 ? 115.824 117.660 90.661 1.00 55.64 459 LYS A O 1
ATOM 2981 N N . ARG A 1 460 ? 114.780 116.596 88.982 1.00 54.27 460 ARG A N 1
ATOM 2982 C CA . ARG A 1 460 ? 113.859 115.931 89.898 1.00 54.27 460 ARG A CA 1
ATOM 2983 C C . ARG A 1 460 ? 114.583 114.879 90.731 1.00 54.27 460 ARG A C 1
ATOM 2984 O O . ARG A 1 460 ? 114.378 114.784 91.947 1.00 54.27 460 ARG A O 1
ATOM 2992 N N . ASP A 1 461 ? 115.442 114.086 90.088 1.00 55.18 461 ASP A N 1
ATOM 2993 C CA . ASP A 1 461 ? 116.240 113.110 90.817 1.00 55.18 461 ASP A CA 1
ATOM 2994 C C . ASP A 1 461 ? 117.214 113.797 91.762 1.00 55.18 461 ASP A C 1
ATOM 2995 O O . ASP A 1 461 ? 117.466 113.307 92.868 1.00 55.18 461 ASP A O 1
ATOM 3000 N N . PHE A 1 462 ? 117.778 114.933 91.344 1.00 51.11 462 PHE A N 1
ATOM 3001 C CA . PHE A 1 462 ? 118.649 115.689 92.237 1.00 51.11 462 PHE A CA 1
ATOM 3002 C C . PHE A 1 462 ? 117.885 116.193 93.452 1.00 51.11 462 PHE A C 1
ATOM 3003 O O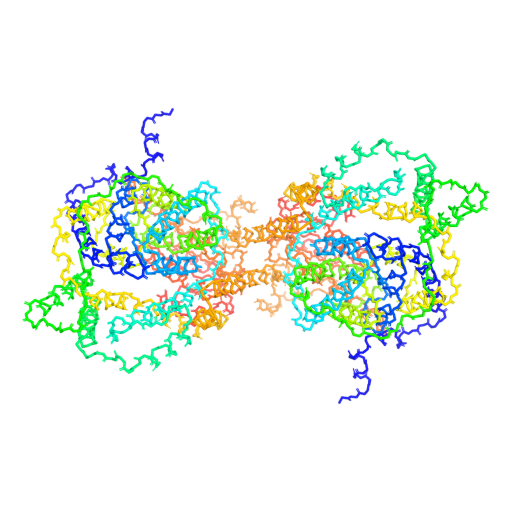 . PHE A 1 462 ? 118.408 116.182 94.571 1.00 51.11 462 PHE A O 1
ATOM 3011 N N . SER A 1 463 ? 116.651 116.660 93.249 1.00 50.46 463 SER A N 1
ATOM 3012 C CA . SER A 1 463 ? 115.838 117.107 94.374 1.00 50.46 463 SER A CA 1
ATOM 3013 C C . SER A 1 463 ? 115.542 115.958 95.326 1.00 50.46 463 SER A C 1
ATOM 3014 O O . SER A 1 463 ? 115.600 116.126 96.549 1.00 50.46 463 SER A O 1
ATOM 3017 N N . LEU A 1 464 ? 115.220 114.782 94.784 1.00 48.23 464 LEU A N 1
ATOM 3018 C CA . LEU A 1 464 ? 114.998 113.615 95.633 1.00 48.23 464 LEU A CA 1
ATOM 3019 C C . LEU A 1 464 ? 116.254 113.268 96.424 1.00 48.23 464 LEU A C 1
ATOM 3020 O O . LEU A 1 464 ? 116.190 112.996 97.630 1.00 48.23 464 LEU A O 1
ATOM 3025 N N . TRP A 1 465 ? 117.409 113.278 95.758 1.00 49.18 465 TRP A N 1
ATOM 3026 C CA . TRP A 1 465 ? 118.669 112.963 96.421 1.00 49.18 465 TRP A CA 1
ATOM 3027 C C . TRP A 1 465 ? 118.942 113.942 97.552 1.00 49.18 465 TRP A C 1
ATOM 3028 O O . TRP A 1 465 ? 119.269 113.540 98.674 1.00 49.18 465 TRP A O 1
ATOM 3039 N N . THR A 1 466 ? 118.791 115.239 97.276 1.00 48.07 466 THR A N 1
ATOM 3040 C CA . THR A 1 466 ? 119.079 116.256 98.280 1.00 48.07 466 THR A CA 1
ATOM 3041 C C . THR A 1 466 ? 118.118 116.165 99.457 1.00 48.07 466 THR A C 1
ATOM 3042 O O . THR A 1 466 ? 118.537 116.263 100.616 1.00 48.07 466 THR A O 1
ATOM 3046 N N . ILE A 1 467 ? 116.825 115.975 99.183 1.00 45.88 467 ILE A N 1
ATOM 3047 C CA . ILE A 1 467 ? 115.846 115.891 100.262 1.00 45.88 467 ILE A CA 1
ATOM 3048 C C . ILE A 1 467 ? 116.129 114.684 101.143 1.00 45.88 467 ILE A C 1
ATOM 3049 O O . ILE A 1 467 ? 116.152 114.785 102.375 1.00 45.88 467 ILE A O 1
ATOM 3054 N N . THR A 1 468 ? 116.363 113.522 100.525 1.00 44.96 468 THR A N 1
ATOM 3055 C CA . THR A 1 468 ? 116.624 112.321 101.310 1.00 44.96 468 THR A CA 1
ATOM 3056 C C . THR A 1 468 ? 117.894 112.470 102.134 1.00 44.96 468 THR A C 1
ATOM 3057 O O . THR A 1 468 ? 117.914 112.124 103.322 1.00 44.96 468 THR A O 1
ATOM 3061 N N . SER A 1 469 ? 118.959 113.004 101.530 1.00 47.09 469 SER A N 1
ATOM 3062 C CA . SER A 1 469 ? 120.215 113.164 102.250 1.00 47.09 469 SER A CA 1
ATOM 3063 C C . SER A 1 469 ? 120.061 114.120 103.424 1.00 47.09 469 SER A C 1
ATOM 3064 O O . SER A 1 469 ? 120.499 113.822 104.541 1.00 47.09 469 SER A O 1
ATOM 3067 N N . THR A 1 470 ? 119.422 115.271 103.197 1.00 47.50 470 THR A N 1
ATOM 3068 C CA . THR A 1 470 ? 119.273 116.256 104.263 1.00 47.50 470 THR A CA 1
ATOM 3069 C C . THR A 1 470 ? 118.409 115.724 105.398 1.00 47.50 470 THR A C 1
ATOM 3070 O O . THR A 1 470 ? 118.737 115.906 106.577 1.00 47.50 470 THR A O 1
ATOM 3074 N N . ILE A 1 471 ? 117.305 115.055 105.066 1.00 46.77 471 ILE A N 1
ATOM 3075 C CA . ILE A 1 471 ? 116.411 114.564 106.107 1.00 46.77 471 ILE A CA 1
ATOM 3076 C C . ILE A 1 471 ? 117.071 113.443 106.899 1.00 46.77 471 ILE A C 1
ATOM 3077 O O . ILE A 1 471 ? 116.960 113.392 108.129 1.00 46.77 471 ILE A O 1
ATOM 3082 N N . THR A 1 472 ? 117.782 112.537 106.223 1.00 47.53 472 THR A N 1
ATOM 3083 C CA . THR A 1 472 ? 118.494 111.493 106.950 1.00 47.53 472 THR A CA 1
ATOM 3084 C C . THR A 1 472 ? 119.613 112.073 107.805 1.00 47.53 472 THR A C 1
ATOM 3085 O O . THR A 1 472 ? 119.893 111.554 108.891 1.00 47.53 472 THR A O 1
ATOM 3089 N N . LEU A 1 473 ? 120.251 113.148 107.346 1.00 49.54 473 LEU A N 1
ATOM 3090 C CA . LEU A 1 473 ? 121.322 113.764 108.117 1.00 49.54 473 LEU A CA 1
ATOM 3091 C C . LEU A 1 473 ? 120.786 114.422 109.382 1.00 49.54 473 LEU A C 1
ATOM 3092 O O . LEU A 1 473 ? 121.312 114.200 110.480 1.00 49.54 473 LEU A O 1
ATOM 3097 N N . PHE A 1 474 ? 119.734 115.230 109.254 1.00 50.20 474 PHE A N 1
ATOM 3098 C CA . PHE A 1 474 ? 119.254 116.026 110.378 1.00 50.20 474 PHE A CA 1
ATOM 3099 C C . PHE A 1 474 ? 118.243 115.282 111.239 1.00 50.20 474 PHE A C 1
ATOM 3100 O O . PHE A 1 474 ? 118.236 115.445 112.462 1.00 50.20 474 PHE A O 1
ATOM 3108 N N . PHE A 1 475 ? 117.387 114.477 110.628 1.00 53.82 475 PHE A N 1
ATOM 3109 C CA . PHE A 1 475 ? 116.441 113.653 111.355 1.00 53.82 475 PHE A CA 1
ATOM 3110 C C . PHE A 1 475 ? 116.978 112.226 111.421 1.00 53.82 475 PHE A C 1
ATOM 3111 O O . PHE A 1 475 ? 118.112 111.947 111.025 1.00 53.82 475 PHE A O 1
ATOM 3119 N N . GLY A 1 476 ? 116.168 111.308 111.924 1.00 58.37 476 GLY A N 1
ATOM 3120 C CA . GLY A 1 476 ? 116.628 109.951 112.122 1.00 58.37 476 GLY A CA 1
ATOM 3121 C C . GLY A 1 476 ? 116.831 109.202 110.819 1.00 58.37 476 GLY A C 1
ATOM 3122 O O . GLY A 1 476 ? 116.466 109.646 109.730 1.00 58.37 476 GLY A O 1
ATOM 3123 N N . ILE A 1 477 ?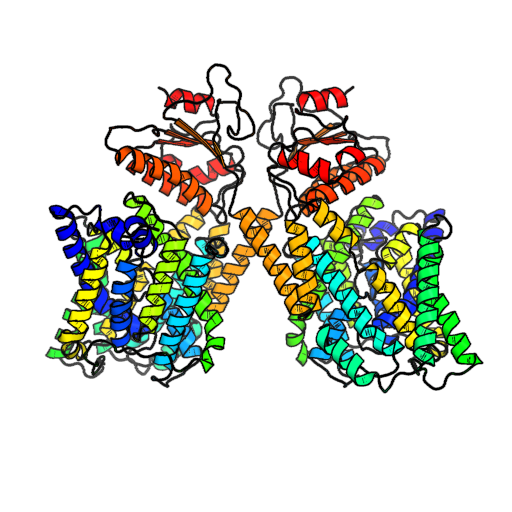 117.461 108.033 110.944 1.00 58.68 477 ILE A N 1
ATOM 3124 C CA . ILE A 1 477 ? 117.572 107.123 109.809 1.00 58.68 477 ILE A CA 1
ATOM 3125 C C . ILE A 1 477 ? 116.192 106.649 109.377 1.00 58.68 477 ILE A C 1
ATOM 3126 O O . ILE A 1 477 ? 115.886 106.582 108.182 1.00 58.68 477 ILE A O 1
ATOM 3131 N N . GLU A 1 478 ? 115.340 106.306 110.346 1.00 62.72 478 GLU A N 1
ATOM 3132 C CA . GLU A 1 478 ? 114.008 105.804 110.028 1.00 62.72 478 GLU A CA 1
ATOM 3133 C C . GLU A 1 478 ? 113.160 106.864 109.338 1.00 62.72 478 GLU A C 1
ATOM 3134 O O . GLU A 1 478 ? 112.425 106.562 108.393 1.00 62.72 478 GLU A O 1
ATOM 3140 N N . ILE A 1 479 ? 113.247 108.114 109.798 1.00 59.57 479 ILE A N 1
ATOM 3141 C CA . ILE A 1 479 ? 112.503 109.191 109.150 1.00 59.57 479 ILE A CA 1
ATOM 3142 C C . ILE A 1 479 ? 112.981 109.383 107.718 1.00 59.57 479 ILE A C 1
ATOM 3143 O O . ILE A 1 479 ? 112.173 109.565 106.801 1.00 59.57 479 ILE A O 1
ATOM 3148 N N . GLY A 1 480 ? 114.297 109.351 107.501 1.00 53.61 480 GLY A N 1
ATOM 3149 C CA . GLY A 1 480 ? 114.816 109.482 106.149 1.00 53.61 480 GLY A CA 1
ATOM 3150 C C . GLY A 1 480 ? 114.385 108.345 105.242 1.00 53.61 480 GLY A C 1
ATOM 3151 O O . GLY A 1 480 ? 114.046 108.561 104.078 1.00 53.61 480 GLY A O 1
ATOM 3152 N N . VAL A 1 481 ? 114.390 107.118 105.767 1.00 55.74 481 VAL A N 1
ATOM 3153 C CA . VAL A 1 481 ? 113.931 105.970 104.991 1.00 55.74 481 VAL A CA 1
ATOM 3154 C C . VAL A 1 481 ? 112.464 106.133 104.622 1.00 55.74 481 VAL A C 1
ATOM 3155 O O . VAL A 1 481 ? 112.062 105.886 103.477 1.00 55.74 481 VAL A O 1
ATOM 3159 N N . LEU A 1 482 ? 111.641 106.547 105.587 1.00 54.24 482 LEU A N 1
ATOM 3160 C CA . LEU A 1 482 ? 110.219 106.728 105.322 1.00 54.24 482 LEU A CA 1
ATOM 3161 C C . LEU A 1 482 ? 109.986 107.817 104.286 1.00 54.24 482 LEU A C 1
ATOM 3162 O O . LEU A 1 482 ? 109.156 107.656 103.388 1.00 54.24 482 LEU A O 1
ATOM 3167 N N . VAL A 1 483 ? 110.716 108.929 104.386 1.00 49.17 483 VAL A N 1
ATOM 3168 C CA . VAL A 1 483 ? 110.565 110.009 103.412 1.00 49.17 483 VAL A CA 1
ATOM 3169 C C . VAL A 1 483 ? 110.977 109.547 102.022 1.00 49.17 483 VAL A C 1
ATOM 3170 O O . VAL A 1 483 ? 110.293 109.834 101.033 1.00 49.17 483 VAL A O 1
ATOM 3174 N N . GLY A 1 484 ? 112.098 108.831 101.917 1.00 48.81 484 GLY A N 1
ATOM 3175 C CA . GLY A 1 484 ? 112.535 108.362 100.611 1.00 48.81 484 GLY A CA 1
ATOM 3176 C C . GLY A 1 484 ? 111.555 107.392 99.981 1.00 48.81 484 GLY A C 1
ATOM 3177 O O . GLY A 1 484 ? 111.211 107.511 98.801 1.00 48.81 484 GLY A O 1
ATOM 3178 N N . VAL A 1 485 ? 111.077 106.425 100.767 1.00 49.75 485 VAL A N 1
ATOM 3179 C CA . VAL A 1 485 ? 110.113 105.458 100.250 1.00 49.75 485 VAL A CA 1
ATOM 3180 C C . VAL A 1 485 ? 108.811 106.153 99.874 1.00 49.75 485 VAL A C 1
ATOM 3181 O O . VAL A 1 485 ? 108.202 105.845 98.841 1.00 49.75 485 VAL A O 1
ATOM 3185 N N . GLY A 1 486 ? 108.366 107.104 100.696 1.00 49.67 486 GLY A N 1
ATOM 3186 C CA . GLY A 1 486 ? 107.136 107.811 100.396 1.00 49.67 486 GLY A CA 1
ATOM 3187 C C . GLY A 1 486 ? 107.230 108.648 99.137 1.00 49.67 486 GLY A C 1
ATOM 3188 O O . GLY A 1 486 ? 106.289 108.698 98.349 1.00 49.67 486 GLY A O 1
ATOM 3189 N N . PHE A 1 487 ? 108.362 109.322 98.933 1.00 49.73 487 PHE A N 1
ATOM 3190 C CA . PHE A 1 487 ? 108.531 110.115 97.721 1.00 49.73 487 PHE A CA 1
ATOM 3191 C C . PHE A 1 487 ? 108.632 109.227 96.487 1.00 49.73 487 PHE A C 1
ATOM 3192 O O . PHE A 1 487 ? 108.091 109.564 95.427 1.00 49.73 487 PHE A O 1
ATOM 3200 N N . SER A 1 488 ? 109.314 108.084 96.603 1.00 47.89 488 SER A N 1
ATOM 3201 C CA . SER A 1 488 ? 109.353 107.147 95.486 1.00 47.89 488 SER A CA 1
ATOM 3202 C C . SER A 1 488 ? 107.958 106.636 95.147 1.00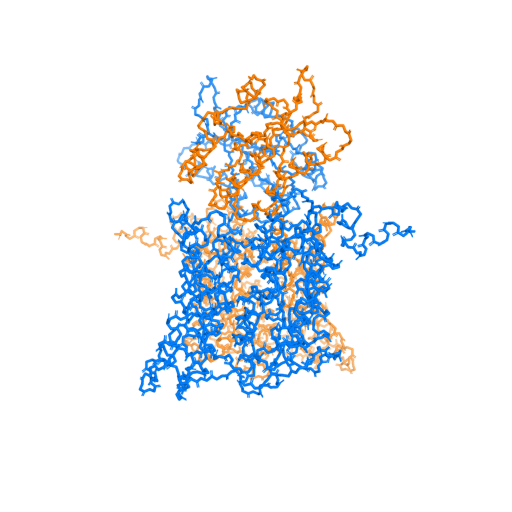 47.89 488 SER A C 1
ATOM 3203 O O . SER A 1 488 ? 107.588 106.552 93.969 1.00 47.89 488 SER A O 1
ATOM 3206 N N . LEU A 1 489 ? 107.166 106.296 96.168 1.00 46.69 489 LEU A N 1
ATOM 3207 C CA . LEU A 1 489 ? 105.792 105.863 95.929 1.00 46.69 489 LEU A CA 1
ATOM 3208 C C . LEU A 1 489 ? 104.959 106.977 95.314 1.00 46.69 489 LEU A C 1
ATOM 3209 O O . LEU A 1 489 ? 104.141 106.728 94.423 1.00 46.69 489 LEU A O 1
ATOM 3214 N N . ALA A 1 490 ? 105.139 108.209 95.787 1.00 48.60 490 ALA A N 1
ATOM 3215 C CA . ALA A 1 490 ? 104.388 109.328 95.237 1.00 48.60 490 ALA A CA 1
ATOM 3216 C C . ALA A 1 490 ? 104.701 109.518 93.764 1.00 48.60 490 ALA A C 1
ATOM 3217 O O . ALA A 1 490 ? 103.799 109.765 92.959 1.00 48.60 490 ALA A O 1
ATOM 3219 N N . PHE A 1 491 ? 105.973 109.394 93.386 1.00 51.32 491 PHE A N 1
ATOM 3220 C CA . PHE A 1 491 ? 106.332 109.585 91.984 1.00 51.32 491 PHE A CA 1
ATOM 3221 C C . PHE A 1 491 ? 105.872 108.412 91.124 1.00 51.32 491 PHE A C 1
ATOM 3222 O O . PHE A 1 491 ? 105.466 108.604 89.971 1.00 51.32 491 PHE A O 1
ATOM 3230 N N . VAL A 1 492 ? 105.902 107.193 91.670 1.00 48.77 492 VAL A N 1
ATOM 3231 C CA . VAL A 1 492 ? 105.357 106.046 90.945 1.00 48.77 492 VAL A CA 1
ATOM 3232 C C . VAL A 1 492 ? 103.866 106.235 90.698 1.00 48.77 492 VAL A C 1
ATOM 3233 O O . VAL A 1 492 ? 103.366 105.991 89.591 1.00 48.77 492 VAL A O 1
ATOM 3237 N N . ILE A 1 493 ? 103.135 106.681 91.719 1.00 48.13 493 ILE A N 1
ATOM 3238 C CA . ILE A 1 493 ? 101.698 106.893 91.587 1.00 48.13 493 ILE A CA 1
ATOM 3239 C C . ILE A 1 493 ? 101.410 108.032 90.618 1.00 48.13 493 ILE A C 1
ATOM 3240 O O . ILE A 1 493 ? 100.466 107.963 89.825 1.00 48.13 493 ILE A O 1
ATOM 3245 N N . HIS A 1 494 ? 102.213 109.096 90.663 1.00 51.15 494 HIS A N 1
ATOM 3246 C CA . HIS A 1 494 ? 102.030 110.198 89.727 1.00 51.15 494 HIS A CA 1
ATOM 3247 C C . HIS A 1 494 ? 102.253 109.747 88.291 1.00 51.15 494 HIS A C 1
ATOM 3248 O O . HIS A 1 494 ? 101.519 110.154 87.386 1.00 51.15 494 HIS A O 1
ATOM 3255 N N . GLU A 1 495 ? 103.273 108.920 88.057 1.00 51.47 495 GLU A N 1
ATOM 3256 C CA . GLU A 1 495 ? 103.499 108.414 86.707 1.00 51.47 495 GLU A CA 1
ATOM 3257 C C . GLU A 1 495 ? 102.367 107.500 86.260 1.00 51.47 495 GLU A C 1
ATOM 3258 O O . GLU A 1 495 ? 101.926 107.571 85.107 1.00 51.47 495 GLU A O 1
ATOM 3264 N N . SER A 1 496 ? 101.886 106.632 87.151 1.00 51.19 496 SER A N 1
ATOM 3265 C CA . SER A 1 496 ? 100.813 105.715 86.779 1.00 51.19 496 SER A CA 1
ATOM 3266 C C . SER A 1 496 ? 99.515 106.462 86.501 1.00 51.19 496 SER A C 1
ATOM 3267 O O . SER A 1 496 ? 98.750 106.078 85.612 1.00 51.19 496 SER A O 1
ATOM 3270 N N . ALA A 1 497 ? 99.256 107.533 87.244 1.00 50.18 497 ALA A N 1
ATOM 3271 C CA . ALA A 1 497 ? 97.991 108.248 87.185 1.00 50.18 497 ALA A CA 1
ATOM 3272 C C . ALA A 1 497 ? 97.933 109.302 86.090 1.00 50.18 497 ALA A C 1
ATOM 3273 O O . ALA A 1 497 ? 96.900 109.962 85.947 1.00 50.18 497 ALA A O 1
ATOM 3275 N N . ASN A 1 498 ? 98.998 109.489 85.316 1.00 50.78 498 ASN A N 1
ATOM 3276 C CA . ASN A 1 498 ? 99.018 110.471 84.231 1.00 50.78 498 ASN A CA 1
ATOM 3277 C C . ASN A 1 498 ? 99.523 109.816 82.953 1.00 50.78 498 ASN A C 1
ATOM 3278 O O . ASN A 1 498 ? 100.622 110.121 82.477 1.00 50.78 498 ASN A O 1
ATOM 3283 N N . PRO A 1 499 ? 98.739 108.917 82.364 1.00 51.67 499 PRO A N 1
ATOM 3284 C CA . PRO A 1 499 ? 99.158 108.288 81.111 1.00 51.67 499 PRO A CA 1
ATOM 3285 C C . PRO A 1 499 ? 99.113 109.271 79.953 1.00 51.67 499 PRO A C 1
ATOM 3286 O O . PRO A 1 499 ? 98.392 110.270 79.969 1.00 51.67 499 PRO A O 1
ATOM 3290 N N . HIS A 1 500 ? 99.910 108.971 78.934 1.00 60.29 500 HIS A N 1
ATOM 3291 C CA . HIS A 1 500 ? 99.963 109.809 77.746 1.00 60.29 500 HIS A CA 1
ATOM 3292 C C . HIS A 1 500 ? 98.820 109.449 76.810 1.00 60.29 500 HIS A C 1
ATOM 3293 O O . HIS A 1 500 ? 98.601 108.274 76.505 1.00 60.29 500 HIS A O 1
ATOM 3300 N N . ILE A 1 501 ? 98.085 110.463 76.364 1.00 60.11 501 ILE A N 1
ATOM 3301 C CA . ILE A 1 501 ? 96.970 110.297 75.443 1.00 60.11 501 ILE A CA 1
ATOM 3302 C C . ILE A 1 501 ? 97.229 111.180 74.231 1.00 60.11 501 ILE A C 1
ATOM 3303 O O . ILE A 1 501 ? 97.496 112.377 74.377 1.00 60.11 501 ILE A O 1
ATOM 3308 N N . ALA A 1 502 ? 97.147 110.593 73.042 1.00 63.36 502 ALA A N 1
ATOM 3309 C CA . ALA A 1 502 ? 97.532 111.266 71.813 1.00 63.36 502 ALA A CA 1
ATOM 3310 C C . ALA A 1 502 ? 96.316 111.527 70.936 1.00 63.36 502 ALA A C 1
ATOM 3311 O O . ALA A 1 502 ? 95.490 110.635 70.721 1.00 63.36 502 ALA A O 1
ATOM 3313 N N . VAL A 1 503 ? 96.218 112.752 70.426 1.00 67.03 503 VAL A N 1
ATOM 3314 C CA . VAL A 1 503 ? 95.178 113.125 69.475 1.00 67.03 503 VAL A CA 1
ATOM 3315 C C . VAL A 1 503 ? 95.769 112.935 68.083 1.00 67.03 503 VAL A C 1
ATOM 3316 O O . VAL A 1 503 ? 96.606 113.717 67.635 1.00 67.03 503 VAL A O 1
ATOM 3320 N N . LEU A 1 504 ? 95.328 111.887 67.397 1.00 66.05 504 LEU A N 1
ATOM 3321 C CA . LEU A 1 504 ? 95.908 111.529 66.111 1.00 66.05 504 LEU A CA 1
ATOM 3322 C C . LEU A 1 504 ? 95.369 112.413 64.995 1.00 66.05 504 LEU A C 1
ATOM 3323 O O . LEU A 1 504 ? 94.236 112.895 65.042 1.00 66.05 504 LEU A O 1
ATOM 3328 N N . GLY A 1 505 ? 96.201 112.615 63.981 1.00 82.69 505 GLY A N 1
ATOM 3329 C CA . GLY A 1 505 ? 95.806 113.391 62.828 1.00 82.69 505 GLY A CA 1
ATOM 3330 C C . GLY A 1 505 ? 95.471 112.506 61.651 1.00 82.69 505 GLY A C 1
ATOM 3331 O O . GLY A 1 505 ? 94.403 111.889 61.620 1.00 82.69 505 GLY A O 1
ATOM 3332 N N . ARG A 1 506 ? 96.375 112.427 60.680 1.00 92.47 506 ARG A N 1
ATOM 3333 C CA . ARG A 1 506 ? 96.150 111.567 59.529 1.00 92.47 506 ARG A CA 1
ATOM 3334 C C . ARG A 1 506 ? 96.088 110.112 59.977 1.00 92.47 506 ARG A C 1
ATOM 3335 O O . ARG A 1 506 ? 96.678 109.726 60.990 1.00 92.47 506 ARG A O 1
ATOM 3343 N N . LEU A 1 507 ? 95.352 109.304 59.213 1.00 92.35 507 LEU A N 1
ATOM 3344 C CA . LEU A 1 507 ? 95.008 107.956 59.658 1.00 92.35 507 LEU A CA 1
ATOM 3345 C C . LEU A 1 507 ? 96.232 107.108 59.981 1.00 92.35 507 LEU A C 1
ATOM 3346 O O . LEU A 1 507 ? 96.297 106.565 61.097 1.00 92.35 507 LEU A O 1
ATOM 3351 N N . PRO A 1 508 ? 97.257 106.964 59.084 1.00 92.84 508 PRO A N 1
ATOM 3352 C CA . PRO A 1 508 ? 98.504 106.298 59.480 1.00 92.84 508 PRO A CA 1
ATOM 3353 C C . PRO A 1 508 ? 99.468 107.259 60.168 1.00 92.84 508 PRO A C 1
ATOM 3354 O O . PRO A 1 508 ? 100.659 107.302 59.860 1.00 92.84 508 PRO A O 1
ATOM 3358 N N . GLY A 1 509 ? 98.943 108.039 61.111 1.00 85.36 509 GLY A N 1
ATOM 3359 C CA . GLY A 1 509 ? 99.745 109.034 61.789 1.00 85.36 509 GLY A CA 1
ATOM 3360 C C . GLY A 1 509 ? 99.810 108.830 63.285 1.00 85.36 509 GLY A C 1
ATOM 3361 O O . GLY A 1 509 ? 99.420 107.779 63.801 1.00 85.36 509 GLY A O 1
ATOM 3362 N N . THR A 1 510 ? 100.288 109.845 63.991 1.00 79.56 510 THR A N 1
ATOM 3363 C CA . THR A 1 510 ? 100.517 109.764 65.424 1.00 79.56 510 THR A CA 1
ATOM 3364 C C . THR A 1 510 ? 100.255 111.149 66.005 1.00 79.56 510 THR A C 1
ATOM 3365 O O . THR A 1 510 ? 99.603 111.981 65.367 1.00 79.56 510 THR A O 1
ATOM 3369 N N . THR A 1 511 ? 100.748 111.388 67.219 1.00 79.98 511 THR A N 1
ATOM 3370 C CA . THR A 1 511 ? 100.451 112.621 67.936 1.00 79.98 511 THR A CA 1
ATOM 3371 C C . THR A 1 511 ? 100.700 113.839 67.060 1.00 79.98 511 THR A C 1
ATOM 3372 O O . THR A 1 511 ? 101.730 113.940 66.389 1.00 79.98 511 THR A O 1
ATOM 3376 N N . VAL A 1 512 ? 99.735 114.757 67.054 1.00 85.80 512 VAL A N 1
ATOM 3377 C CA . VAL A 1 512 ? 99.863 115.974 66.261 1.00 85.80 512 VAL A CA 1
ATOM 3378 C C . VAL A 1 512 ? 100.587 117.087 67.008 1.00 85.80 512 VAL A C 1
ATOM 3379 O O . VAL A 1 512 ? 101.100 118.015 66.368 1.00 85.80 512 VAL A O 1
ATOM 3383 N N . TYR A 1 513 ? 100.648 117.021 68.340 1.00 93.71 513 TYR A N 1
ATOM 3384 C CA . TYR A 1 513 ? 101.229 118.116 69.106 1.00 93.71 513 TYR A CA 1
ATOM 3385 C C . TYR A 1 513 ? 102.731 118.219 68.879 1.00 93.71 513 TYR A C 1
ATOM 3386 O O . TYR A 1 513 ? 103.263 119.317 68.679 1.00 93.71 513 TYR A O 1
ATOM 3395 N N . ARG A 1 514 ? 103.431 117.093 68.903 1.00 96.48 514 ARG A N 1
ATOM 3396 C CA . ARG A 1 514 ? 104.886 117.117 68.815 1.00 96.48 514 ARG A CA 1
ATOM 3397 C C . ARG A 1 514 ? 105.453 116.211 67.736 1.00 96.48 514 ARG A C 1
ATOM 3398 O O . ARG A 1 514 ? 106.459 116.564 67.114 1.00 96.48 514 ARG A O 1
ATOM 3400 N N . ASN A 1 515 ? 104.837 115.056 67.487 1.00 90.77 515 ASN A N 1
ATOM 3401 C CA . ASN A 1 515 ? 105.473 114.054 66.638 1.00 90.77 515 ASN A CA 1
ATOM 3402 C C . ASN A 1 515 ? 105.445 114.466 65.169 1.00 90.77 515 ASN A C 1
ATOM 3403 O O . ASN A 1 515 ? 106.495 114.615 64.534 1.00 90.77 515 ASN A O 1
ATOM 3408 N N . ILE A 1 516 ? 104.253 114.651 64.608 1.00 92.72 516 ILE A N 1
ATOM 3409 C CA . ILE A 1 516 ? 104.094 114.939 63.188 1.00 92.72 516 ILE A CA 1
ATOM 3410 C C . ILE A 1 516 ? 103.269 116.207 63.026 1.00 92.72 516 ILE A C 1
ATOM 3411 O O . ILE A 1 516 ? 102.190 116.333 63.615 1.00 92.72 516 ILE A O 1
ATOM 3416 N N . LYS A 1 517 ? 103.780 117.142 62.224 1.00 102.24 517 LYS A N 1
ATOM 3417 C CA . LYS A 1 517 ? 103.056 118.353 61.859 1.00 102.24 517 LYS A CA 1
ATOM 3418 C C . LYS A 1 517 ? 102.783 118.429 60.362 1.00 102.24 517 LYS A C 1
ATOM 3419 O O . LYS A 1 517 ? 102.320 119.468 59.878 1.00 102.24 517 LYS A O 1
ATOM 3425 N N . GLN A 1 518 ? 103.053 117.358 59.621 1.00 108.13 518 GLN A N 1
ATOM 3426 C CA . GLN A 1 518 ? 102.909 117.380 58.174 1.00 108.13 518 GLN A CA 1
ATOM 3427 C C . GLN A 1 518 ? 101.438 117.419 57.773 1.00 108.13 518 GLN A C 1
ATOM 3428 O O . GLN A 1 518 ? 100.538 117.131 58.563 1.00 108.13 518 GLN A O 1
ATOM 3434 N N . TYR A 1 519 ? 101.203 117.802 56.519 1.00 113.52 519 TYR A N 1
ATOM 3435 C CA . TYR A 1 519 ? 99.861 117.875 55.944 1.00 113.52 519 TYR A CA 1
ATOM 3436 C C . TYR A 1 519 ? 99.873 117.184 54.587 1.00 113.52 519 TYR A C 1
ATOM 3437 O O . TYR A 1 519 ? 100.034 117.840 53.547 1.00 113.52 519 TYR A O 1
ATOM 3446 N N . PRO A 1 520 ? 99.702 115.856 54.549 1.00 113.18 520 PRO A N 1
ATOM 3447 C CA . PRO A 1 520 ? 99.624 115.166 53.252 1.00 113.18 520 PRO A CA 1
ATOM 3448 C C . PRO A 1 520 ? 98.307 115.424 52.532 1.00 113.18 520 PRO A C 1
ATOM 3449 O O . PRO A 1 520 ? 97.594 114.484 52.165 1.00 113.18 520 PRO A O 1
ATOM 3453 N N . GLU A 1 521 ? 97.975 116.709 52.361 1.00 114.15 521 GLU A N 1
ATOM 3454 C CA . GLU A 1 521 ? 96.789 117.204 51.661 1.00 114.15 521 GLU A CA 1
ATOM 3455 C C . GLU A 1 521 ? 95.514 116.952 52.459 1.00 114.15 521 GLU A C 1
ATOM 3456 O O . GLU A 1 521 ? 94.442 117.446 52.093 1.00 114.15 521 GLU A O 1
ATOM 3462 N N . ALA A 1 522 ? 95.621 116.198 53.549 1.00 105.77 522 ALA A N 1
ATOM 3463 C CA . ALA A 1 522 ? 94.492 115.958 54.444 1.00 105.77 522 ALA A CA 1
ATOM 3464 C C . ALA A 1 522 ? 95.048 115.405 55.743 1.00 105.77 522 ALA A C 1
ATOM 3465 O O . ALA A 1 522 ? 95.611 114.307 55.749 1.00 105.77 522 ALA A O 1
ATOM 3467 N N . TYR A 1 523 ? 94.899 116.150 56.836 1.00 97.78 523 TYR A N 1
ATOM 3468 C CA . TYR A 1 523 ? 95.460 115.727 58.112 1.00 97.78 523 TYR A CA 1
ATOM 3469 C C . TYR A 1 523 ? 94.388 115.465 59.161 1.00 97.78 523 TYR A C 1
ATOM 3470 O O . TYR A 1 523 ? 94.327 114.359 59.705 1.00 97.78 523 TYR A O 1
ATOM 3479 N N . THR A 1 524 ? 93.534 116.438 59.457 1.00 93.05 524 THR A N 1
ATOM 3480 C CA . THR A 1 524 ? 92.493 116.275 60.459 1.00 93.05 524 THR A CA 1
ATOM 3481 C C . THR A 1 524 ? 91.130 116.531 59.834 1.00 93.05 524 THR A C 1
ATOM 3482 O O . THR A 1 524 ? 91.012 117.230 58.822 1.00 93.05 524 THR A O 1
ATOM 3486 N N . TYR A 1 525 ? 90.103 115.944 60.438 1.00 88.33 525 TYR A N 1
ATOM 3487 C CA . TYR A 1 525 ? 88.739 116.039 59.941 1.00 88.33 525 TYR A CA 1
ATOM 3488 C C . TYR A 1 525 ? 87.876 116.810 60.929 1.00 88.33 525 TYR A C 1
ATOM 3489 O O . TYR A 1 525 ? 87.975 116.612 62.142 1.00 88.33 525 TYR A O 1
ATOM 3498 N N . ASN A 1 526 ? 87.034 117.694 60.398 1.00 86.34 526 ASN A N 1
ATOM 3499 C CA . ASN A 1 526 ? 86.121 118.454 61.239 1.00 86.34 526 ASN A CA 1
ATOM 3500 C C . ASN A 1 526 ? 85.015 117.547 61.760 1.00 86.34 526 ASN A C 1
ATOM 3501 O O . ASN A 1 526 ? 84.358 116.843 60.987 1.00 86.34 526 ASN A O 1
ATOM 3506 N N . GLY A 1 527 ? 84.811 117.564 63.072 1.00 79.59 527 GLY A N 1
ATOM 3507 C CA . GLY A 1 527 ? 83.777 116.789 63.710 1.00 79.59 527 GLY A CA 1
ATOM 3508 C C . GLY A 1 527 ? 84.242 115.483 64.317 1.00 79.59 527 GLY A C 1
ATOM 3509 O O . GLY A 1 527 ? 83.550 114.947 65.186 1.00 79.59 527 GLY A O 1
ATOM 3510 N N . ILE A 1 528 ? 85.399 114.972 63.908 1.00 68.99 528 ILE A N 1
ATOM 3511 C CA . ILE A 1 528 ? 85.901 113.682 64.364 1.00 68.99 528 ILE A CA 1
ATOM 3512 C C . ILE A 1 528 ? 87.171 113.910 65.167 1.00 68.99 528 ILE A C 1
ATOM 3513 O O . ILE A 1 528 ? 88.049 114.671 64.745 1.00 68.99 528 ILE A O 1
ATOM 3518 N N . VAL A 1 529 ? 87.260 113.261 66.325 1.00 64.08 529 VAL A N 1
ATOM 3519 C CA . VAL A 1 529 ? 88.456 113.271 67.155 1.00 64.08 529 VAL A CA 1
ATOM 3520 C C . VAL A 1 529 ? 88.920 111.834 67.332 1.00 64.08 529 VAL A C 1
ATOM 3521 O O . VAL A 1 529 ? 88.140 110.974 67.754 1.00 64.08 529 VAL A O 1
ATOM 3525 N N . ILE A 1 530 ? 90.184 111.576 67.007 1.00 59.25 530 ILE A N 1
ATOM 3526 C CA . ILE A 1 530 ? 90.785 110.253 67.136 1.00 59.25 530 ILE A CA 1
ATOM 3527 C C . ILE A 1 530 ? 91.743 110.292 68.316 1.00 59.25 530 ILE A C 1
ATOM 3528 O O . ILE A 1 530 ? 92.699 111.076 68.322 1.00 59.25 530 ILE A O 1
ATOM 3533 N N . VAL A 1 531 ? 91.495 109.442 69.308 1.00 58.97 531 VAL A N 1
ATOM 3534 C CA . VAL A 1 531 ? 92.238 109.439 70.561 1.00 58.97 531 VAL A CA 1
ATOM 3535 C C . VAL A 1 531 ? 92.888 108.076 70.739 1.00 58.97 531 VAL A C 1
ATOM 3536 O O . VAL A 1 531 ? 92.229 107.044 70.581 1.00 58.97 531 VAL A O 1
ATOM 3540 N N . ARG A 1 532 ? 94.176 108.073 71.070 1.00 60.15 532 ARG A N 1
ATOM 3541 C CA . ARG A 1 532 ? 94.921 106.855 71.352 1.00 60.15 532 ARG A CA 1
ATOM 3542 C C . ARG A 1 532 ? 95.441 106.913 72.778 1.00 60.15 532 ARG A C 1
ATOM 3543 O O . ARG A 1 532 ? 96.085 107.893 73.168 1.00 60.15 532 ARG A O 1
ATOM 3551 N N . ILE A 1 533 ? 95.159 105.871 73.552 1.00 57.03 533 ILE A N 1
ATOM 3552 C CA . ILE A 1 533 ? 95.647 105.763 74.919 1.00 57.03 533 ILE A CA 1
ATOM 3553 C C . ILE A 1 533 ? 96.946 104.969 74.881 1.00 57.03 533 ILE A C 1
ATOM 3554 O O . ILE A 1 533 ? 96.931 103.751 74.697 1.00 57.03 533 ILE A O 1
ATOM 3559 N N . ASP A 1 534 ? 98.071 105.656 75.064 1.00 56.87 534 ASP A N 1
ATOM 3560 C CA . ASP A 1 534 ? 99.375 105.018 74.942 1.00 56.87 534 ASP A CA 1
ATOM 3561 C C . ASP A 1 534 ? 99.767 104.283 76.216 1.00 56.87 534 ASP A C 1
ATOM 3562 O O . ASP A 1 534 ? 100.870 104.486 76.733 1.00 56.87 534 ASP A O 1
ATOM 3567 N N . SER A 1 535 ? 98.887 103.415 76.715 1.00 53.21 535 SER A N 1
ATOM 3568 C CA . SER A 1 535 ? 99.140 102.659 77.935 1.00 53.21 535 SER A CA 1
ATOM 3569 C C . SER A 1 535 ? 98.018 101.661 78.180 1.00 53.21 535 SER A C 1
ATOM 3570 O O . SER A 1 535 ? 96.898 101.859 77.694 1.00 53.21 535 SER A O 1
ATOM 3573 N N . PRO A 1 536 ? 98.272 100.579 78.913 1.00 50.56 536 PRO A N 1
ATOM 3574 C CA . PRO A 1 536 ? 97.166 99.736 79.371 1.00 50.56 536 PRO A CA 1
ATOM 3575 C C . PRO A 1 536 ? 96.275 100.501 80.334 1.00 50.56 536 PRO A C 1
ATOM 3576 O O . PRO A 1 536 ? 96.737 101.344 81.105 1.00 50.56 536 PRO A O 1
ATOM 3580 N N . ILE A 1 537 ? 94.984 100.195 80.290 1.00 48.83 537 ILE A N 1
ATOM 3581 C CA . ILE A 1 537 ? 93.992 100.866 81.118 1.00 48.83 537 ILE A CA 1
ATOM 3582 C C . ILE A 1 537 ? 93.664 99.965 82.299 1.00 48.83 537 ILE A C 1
ATOM 3583 O O . ILE A 1 537 ? 93.260 98.812 82.118 1.00 48.83 537 ILE A O 1
ATOM 3588 N N . TYR A 1 538 ? 93.838 100.488 83.507 1.00 48.51 538 TYR A N 1
ATOM 3589 C CA . TYR A 1 538 ? 93.508 99.756 84.721 1.00 48.51 538 TYR A CA 1
ATOM 3590 C C . TYR A 1 538 ? 93.068 100.767 85.773 1.00 48.51 538 TYR A C 1
ATOM 3591 O O . TYR A 1 538 ? 92.895 101.953 85.478 1.00 48.51 538 TYR A O 1
ATOM 3600 N N . PHE A 1 539 ? 92.878 100.297 87.006 1.00 47.67 539 PHE A N 1
ATOM 3601 C CA . PHE A 1 539 ? 92.214 101.120 88.012 1.00 47.67 539 PHE A CA 1
ATOM 3602 C C . PHE A 1 539 ? 93.007 102.365 88.385 1.00 47.67 539 PHE A C 1
ATOM 3603 O O . PHE A 1 539 ? 92.414 103.333 88.868 1.00 47.67 539 PHE A O 1
ATOM 3611 N N . ALA A 1 540 ? 94.325 102.365 88.185 1.00 49.22 540 ALA A N 1
ATOM 3612 C CA . ALA A 1 540 ? 95.124 103.507 88.618 1.00 49.22 540 ALA A CA 1
ATOM 3613 C C . ALA A 1 540 ? 94.947 104.704 87.691 1.00 49.22 540 ALA A C 1
ATOM 3614 O O . ALA A 1 540 ? 94.832 105.842 88.160 1.00 49.22 540 ALA A O 1
ATOM 3616 N N . ASN A 1 541 ? 94.927 104.481 86.380 1.00 48.47 541 ASN A N 1
ATOM 3617 C CA . ASN A 1 541 ? 94.882 105.578 85.422 1.00 48.47 541 ASN A CA 1
ATOM 3618 C C . ASN A 1 541 ? 93.506 105.775 84.802 1.00 48.47 541 ASN A C 1
ATOM 3619 O O . ASN A 1 541 ? 93.385 106.511 83.821 1.00 48.47 541 ASN A O 1
ATOM 3624 N N . ILE A 1 542 ? 92.470 105.132 85.340 1.00 52.44 542 ILE A N 1
ATOM 3625 C CA . ILE A 1 542 ? 91.150 105.246 84.731 1.00 52.44 542 ILE A CA 1
ATOM 3626 C C . ILE A 1 542 ? 90.545 106.626 84.963 1.00 52.44 542 ILE A C 1
ATOM 3627 O O . ILE A 1 542 ? 89.793 107.127 84.119 1.00 52.44 542 ILE A O 1
ATOM 3632 N N . SER A 1 543 ? 90.849 107.264 86.096 1.00 56.26 543 SER A N 1
ATOM 3633 C CA . SER A 1 543 ? 90.287 108.584 86.370 1.00 56.26 543 SER A CA 1
ATOM 3634 C C . SER A 1 543 ? 90.823 109.631 85.401 1.00 56.26 543 SER A C 1
ATOM 3635 O O . SER A 1 543 ? 90.060 110.463 84.892 1.00 56.26 543 SER A O 1
ATOM 3638 N N . TYR A 1 544 ? 92.130 109.609 85.136 1.00 53.96 544 TYR A N 1
ATOM 3639 C CA . TYR A 1 544 ? 92.708 110.561 84.194 1.00 53.96 544 TYR A CA 1
ATOM 3640 C C . TYR A 1 544 ? 92.137 110.363 82.797 1.00 53.96 544 TYR A C 1
ATOM 3641 O O . TYR A 1 544 ? 91.844 111.336 82.094 1.00 53.96 544 TYR A O 1
ATOM 3650 N N . ILE A 1 545 ? 91.978 109.108 82.377 1.00 54.03 545 ILE A N 1
ATOM 3651 C CA . ILE A 1 545 ? 91.420 108.834 81.058 1.00 54.03 545 ILE A CA 1
ATOM 3652 C C . ILE A 1 545 ? 89.972 109.298 80.988 1.00 54.03 545 ILE A C 1
ATOM 3653 O O . ILE A 1 545 ? 89.531 109.856 79.975 1.00 54.03 545 ILE A O 1
ATOM 3658 N N . LYS A 1 546 ? 89.211 109.085 82.064 1.00 57.85 546 LYS A N 1
ATOM 3659 C CA . LYS A 1 546 ? 87.834 109.563 82.097 1.00 57.85 546 LYS A CA 1
ATOM 3660 C C . LYS A 1 546 ? 87.775 111.078 81.968 1.00 57.85 546 LYS A C 1
ATOM 3661 O O . LYS A 1 546 ? 86.949 111.610 81.219 1.00 57.85 546 LYS A O 1
ATOM 3667 N N . ASP A 1 547 ? 88.651 111.791 82.680 1.00 56.93 547 ASP A N 1
ATOM 3668 C CA . ASP A 1 547 ? 88.667 113.250 82.582 1.00 56.93 547 ASP A CA 1
ATOM 3669 C C . ASP A 1 547 ? 89.047 113.710 81.179 1.00 56.93 547 ASP A C 1
ATOM 3670 O O . ASP A 1 547 ? 88.439 114.642 80.630 1.00 56.93 547 ASP A O 1
ATOM 3675 N N . ARG A 1 548 ? 90.054 113.069 80.582 1.00 61.98 548 ARG A N 1
ATOM 3676 C CA . ARG A 1 548 ? 90.481 113.449 79.239 1.00 61.98 548 ARG A CA 1
ATOM 3677 C C . ARG A 1 548 ? 89.380 113.209 78.219 1.00 61.98 548 ARG A C 1
ATOM 3678 O O . ARG A 1 548 ? 89.212 113.996 77.281 1.00 61.98 548 ARG A O 1
ATOM 3686 N N . LEU A 1 549 ? 88.629 112.117 78.371 1.00 62.15 549 LEU A N 1
ATOM 3687 C CA . LEU A 1 549 ? 87.538 111.851 77.442 1.00 62.15 549 LEU A CA 1
ATOM 3688 C C . LEU A 1 549 ? 86.336 112.751 77.709 1.00 62.15 549 LEU A C 1
ATOM 3689 O O . LEU A 1 549 ? 85.563 113.033 76.786 1.00 62.15 549 LEU A O 1
ATOM 3694 N N . ARG A 1 550 ? 86.157 113.206 78.951 1.00 60.71 550 ARG A N 1
ATOM 3695 C CA . ARG A 1 550 ? 85.082 114.137 79.269 1.00 60.71 550 ARG A CA 1
ATOM 3696 C C . ARG A 1 550 ? 85.391 115.566 78.850 1.00 60.71 550 ARG A C 1
ATOM 3697 O O . ARG A 1 550 ? 84.473 116.394 78.804 1.00 60.71 550 ARG A O 1
ATOM 3705 N N . GLU A 1 551 ? 86.660 115.886 78.590 1.00 68.00 551 GLU A N 1
ATOM 3706 C CA . GLU A 1 551 ? 86.972 117.214 78.064 1.00 68.00 551 GLU A CA 1
ATOM 3707 C C . GLU A 1 551 ? 86.205 117.496 76.778 1.00 68.00 551 GLU A C 1
ATOM 3708 O O . GLU A 1 551 ? 85.841 118.644 76.501 1.00 68.00 551 GLU A O 1
ATOM 3714 N N . TYR A 1 552 ? 85.939 116.461 75.981 1.00 69.82 552 TYR A N 1
ATOM 3715 C CA . TYR A 1 552 ? 85.169 116.652 74.755 1.00 69.82 552 TYR A CA 1
ATOM 3716 C C . TYR A 1 552 ? 83.707 116.965 75.057 1.00 69.82 552 TYR A C 1
ATOM 3717 O O . TYR A 1 552 ? 83.089 117.787 74.369 1.00 69.82 552 TYR A O 1
ATOM 3726 N N . GLU A 1 553 ? 83.140 116.341 76.093 1.00 72.04 553 GLU A N 1
ATOM 3727 C CA . GLU A 1 553 ? 81.798 116.720 76.523 1.00 72.04 553 GLU A CA 1
ATOM 3728 C C . GLU A 1 553 ? 81.770 118.161 77.005 1.00 72.04 553 GLU A C 1
ATOM 3729 O O . GLU A 1 553 ? 80.811 118.894 76.744 1.00 72.04 553 GLU A O 1
ATOM 3735 N N . VAL A 1 554 ? 82.803 118.576 77.739 1.00 77.35 554 VAL A N 1
ATOM 3736 C CA . VAL A 1 554 ? 82.867 119.957 78.212 1.00 77.35 554 VAL A CA 1
ATOM 3737 C C . VAL A 1 554 ? 82.950 120.920 77.034 1.00 77.35 554 VAL A C 1
ATOM 3738 O O . VAL A 1 554 ? 82.321 121.986 77.035 1.00 77.35 554 VAL A O 1
ATOM 3742 N N . ALA A 1 555 ? 83.727 120.562 76.011 1.00 84.96 555 ALA A N 1
ATOM 3743 C CA . ALA A 1 555 ? 83.801 121.390 74.811 1.00 84.96 555 ALA A CA 1
ATOM 3744 C C . ALA A 1 555 ? 82.448 121.474 74.114 1.00 84.96 555 ALA A C 1
ATOM 3745 O O . ALA A 1 555 ? 82.053 122.543 73.636 1.00 84.96 555 ALA A O 1
ATOM 3747 N N . VAL A 1 556 ? 81.725 120.353 74.043 1.00 87.62 556 VAL A N 1
ATOM 3748 C CA . VAL A 1 556 ? 80.396 120.360 73.433 1.00 87.62 556 VAL A CA 1
ATOM 3749 C C . VAL A 1 556 ? 79.442 121.242 74.231 1.00 87.62 556 VAL A C 1
ATOM 3750 O O . VAL A 1 556 ? 78.632 121.982 73.659 1.00 87.62 556 VAL A O 1
ATOM 3754 N N . ASP A 1 557 ? 79.513 121.166 75.560 1.00 87.37 557 ASP A N 1
ATOM 3755 C CA . ASP A 1 557 ? 78.668 122.008 76.403 1.00 87.37 557 ASP A CA 1
ATOM 3756 C C . ASP A 1 557 ? 78.984 123.483 76.195 1.00 87.37 557 ASP A C 1
ATOM 3757 O O . ASP A 1 557 ? 78.076 124.320 76.137 1.00 87.37 557 ASP A O 1
ATOM 3762 N N . LYS A 1 558 ? 80.271 123.821 76.084 1.00 96.01 558 LYS A N 1
ATOM 3763 C CA . LYS A 1 558 ? 80.653 125.201 75.802 1.00 96.01 558 LYS A CA 1
ATOM 3764 C C . LYS A 1 558 ? 80.135 125.647 74.441 1.00 96.01 558 LYS A C 1
ATOM 3765 O O . LYS A 1 558 ? 79.672 126.784 74.285 1.00 96.01 558 LYS A O 1
ATOM 3771 N N . TYR A 1 559 ? 80.211 124.767 73.439 1.00 103.52 559 TYR A N 1
ATOM 3772 C CA . TYR A 1 559 ? 79.697 125.098 72.114 1.00 103.52 559 TYR A CA 1
ATOM 3773 C C . TYR A 1 559 ? 78.195 125.352 72.150 1.00 103.52 559 TYR A C 1
ATOM 3774 O O . TYR A 1 559 ? 77.702 126.300 71.529 1.00 103.52 559 TYR A O 1
ATOM 3783 N N . THR A 1 560 ? 77.453 124.512 72.875 1.00 103.97 560 THR A N 1
ATOM 3784 C CA . THR A 1 560 ? 76.006 124.676 72.956 1.00 103.97 560 THR A CA 1
ATOM 3785 C C . THR A 1 560 ? 75.602 125.849 73.838 1.00 103.97 560 THR A C 1
ATOM 3786 O O . THR A 1 560 ? 74.482 126.352 73.701 1.00 103.97 560 THR A O 1
ATOM 3790 N N . ASN A 1 561 ? 76.480 126.293 74.733 1.00 106.37 561 ASN A N 1
ATOM 3791 C CA . ASN A 1 561 ? 76.190 127.418 75.612 1.00 106.37 561 ASN A CA 1
ATOM 3792 C C . ASN A 1 561 ? 76.521 128.765 74.983 1.00 106.37 561 ASN A C 1
ATOM 3793 O O . ASN A 1 561 ? 76.259 129.801 75.602 1.00 106.37 561 ASN A O 1
ATOM 3798 N N . ARG A 1 562 ? 77.087 128.780 73.778 1.00 111.82 562 ARG A N 1
ATOM 3799 C CA . ARG A 1 562 ? 77.407 130.028 73.106 1.00 111.82 562 ARG A CA 1
ATOM 3800 C C . ARG A 1 562 ? 76.148 130.628 72.481 1.00 111.82 562 ARG A C 1
ATOM 3801 O O . ARG A 1 562 ? 75.067 130.032 72.493 1.00 111.82 562 ARG A O 1
ATOM 3809 N N . GLY A 1 563 ? 76.292 131.828 71.924 1.00 118.78 563 GLY A N 1
ATOM 3810 C CA . GLY A 1 563 ? 75.188 132.514 71.290 1.00 118.78 563 GLY A CA 1
ATOM 3811 C C . GLY A 1 563 ? 74.874 132.078 69.879 1.00 118.78 563 GLY A C 1
ATOM 3812 O O . GLY A 1 563 ? 73.926 132.593 69.279 1.00 118.78 563 GLY A O 1
ATOM 3813 N N . LEU A 1 564 ? 75.640 131.139 69.328 1.00 121.07 564 LEU A N 1
ATOM 3814 C CA . LEU A 1 564 ? 75.423 130.642 67.978 1.00 121.07 564 LEU A CA 1
ATOM 3815 C C . LEU A 1 564 ? 75.466 129.120 67.984 1.00 121.07 564 LEU A C 1
ATOM 3816 O O . LEU A 1 564 ? 76.115 128.503 68.834 1.00 121.07 564 LEU A O 1
ATOM 3821 N N . GLU A 1 565 ? 74.765 128.522 67.024 1.00 119.93 565 GLU A N 1
ATOM 3822 C CA . GLU A 1 565 ? 74.683 127.070 66.927 1.00 119.93 565 GLU A CA 1
ATOM 3823 C C . GLU A 1 565 ? 75.976 126.521 66.337 1.00 119.93 565 GLU A C 1
ATOM 3824 O O . GLU A 1 565 ? 76.343 126.859 65.207 1.00 119.93 565 GLU A O 1
ATOM 3830 N N . VAL A 1 566 ? 76.664 125.674 67.099 1.00 114.09 566 VAL A N 1
ATOM 3831 C CA . VAL A 1 566 ? 77.906 125.059 66.647 1.00 114.09 566 VAL A CA 1
ATOM 3832 C C . VAL A 1 566 ? 78.082 123.732 67.373 1.00 114.09 566 VAL A C 1
ATOM 3833 O O . VAL A 1 566 ? 77.785 123.615 68.566 1.00 114.09 566 VAL A O 1
ATOM 3837 N N . ASP A 1 567 ? 78.553 122.725 66.638 1.00 106.07 567 ASP A N 1
ATOM 3838 C CA . ASP A 1 567 ? 78.829 121.410 67.213 1.00 106.07 567 ASP A CA 1
ATOM 3839 C C . ASP A 1 567 ? 79.890 120.750 66.344 1.00 106.07 567 ASP A C 1
ATOM 3840 O O . ASP A 1 567 ? 79.594 120.338 65.218 1.00 106.07 567 ASP A O 1
ATOM 3845 N N . ARG A 1 568 ? 81.115 120.653 66.859 1.00 98.84 568 ARG A N 1
ATOM 3846 C CA . ARG A 1 568 ? 82.234 120.117 66.097 1.00 98.84 568 ARG A CA 1
ATOM 3847 C C . ARG A 1 568 ? 82.790 118.828 66.691 1.00 98.84 568 ARG A C 1
ATOM 3848 O O . ARG A 1 568 ? 83.922 118.450 66.382 1.00 98.84 568 ARG A O 1
ATOM 3856 N N . ILE A 1 569 ? 82.023 118.147 67.540 1.00 85.38 569 ILE A N 1
ATOM 3857 C CA . ILE A 1 569 ? 82.395 116.841 68.077 1.00 85.38 569 ILE A CA 1
ATOM 3858 C C . ILE A 1 569 ? 81.186 115.933 67.891 1.00 85.38 569 ILE A C 1
ATOM 3859 O O . ILE A 1 569 ? 80.258 115.951 68.707 1.00 85.38 569 ILE A O 1
ATOM 3864 N N . ASN A 1 570 ? 81.187 115.138 66.822 1.00 78.15 570 ASN A N 1
ATOM 3865 C CA . ASN A 1 570 ? 80.123 114.181 66.564 1.00 78.15 570 ASN A CA 1
ATOM 3866 C C . ASN A 1 570 ? 80.546 112.740 66.781 1.00 78.15 570 ASN A C 1
ATOM 3867 O O . ASN A 1 570 ? 79.722 111.927 67.201 1.00 78.15 570 ASN A O 1
ATOM 3872 N N . PHE A 1 571 ? 81.805 112.406 66.505 1.00 69.76 571 PHE A N 1
ATOM 3873 C CA . PHE A 1 571 ? 82.326 111.060 66.689 1.00 69.76 571 PHE A CA 1
ATOM 3874 C C . PHE A 1 571 ? 83.639 111.127 67.451 1.00 69.76 571 PHE A C 1
ATOM 3875 O O . PHE A 1 571 ? 84.453 112.024 67.219 1.00 69.76 571 PHE A O 1
ATOM 3883 N N . VAL A 1 572 ? 83.837 110.178 68.362 1.00 63.81 572 VAL A N 1
ATOM 3884 C CA . VAL A 1 572 ? 85.093 110.026 69.085 1.00 63.81 572 VAL A CA 1
ATOM 3885 C C . VAL A 1 572 ? 85.569 108.597 68.888 1.00 63.81 572 VAL A C 1
ATOM 3886 O O . VAL A 1 572 ? 84.861 107.651 69.246 1.00 63.81 572 VAL A O 1
ATOM 3890 N N . ILE A 1 573 ? 86.765 108.440 68.331 1.00 62.23 573 ILE A N 1
ATOM 3891 C CA . ILE A 1 573 ? 87.331 107.134 68.016 1.00 62.23 573 ILE A CA 1
ATOM 3892 C C . ILE A 1 573 ? 88.497 106.880 68.954 1.00 62.23 573 ILE A C 1
ATOM 3893 O O . ILE A 1 573 ? 89.377 107.735 69.106 1.00 62.23 573 ILE A O 1
ATOM 3898 N N . LEU A 1 574 ? 88.506 105.711 69.587 1.00 61.85 574 LEU A N 1
ATOM 3899 C CA . LEU A 1 574 ? 89.585 105.312 70.481 1.00 61.85 574 LEU A CA 1
ATOM 3900 C C . LEU A 1 574 ? 90.485 104.314 69.770 1.00 61.85 574 LEU A C 1
ATOM 3901 O O . LEU A 1 574 ? 90.023 103.268 69.306 1.00 61.85 574 LEU A O 1
ATOM 3906 N N . GLU A 1 575 ? 91.769 104.648 69.692 1.00 65.91 575 GLU A N 1
ATOM 3907 C CA . GLU A 1 575 ? 92.788 103.728 69.209 1.00 65.91 575 GLU A CA 1
ATOM 3908 C C . GLU A 1 575 ? 93.289 102.925 70.398 1.00 65.91 575 GLU A C 1
ATOM 3909 O O . GLU A 1 575 ? 93.987 103.459 71.266 1.00 65.91 575 GLU A O 1
ATOM 3915 N N . MET A 1 576 ? 92.928 101.648 70.457 1.00 60.94 576 MET A N 1
ATOM 3916 C CA . MET A 1 576 ? 93.319 100.810 71.579 1.00 60.94 576 MET A CA 1
ATOM 3917 C C . MET A 1 576 ? 94.405 99.814 71.194 1.00 60.94 576 MET A C 1
ATOM 3918 O O . MET A 1 576 ? 94.588 98.803 71.877 1.00 60.94 576 MET A O 1
ATOM 3923 N N . SER A 1 577 ? 95.116 100.076 70.097 1.00 59.55 577 SER A N 1
ATOM 3924 C CA . SER A 1 577 ? 96.246 99.227 69.731 1.00 59.55 577 SER A CA 1
ATOM 3925 C C . SER A 1 577 ? 97.366 99.221 70.768 1.00 59.55 577 SER A C 1
ATOM 3926 O O . SER A 1 577 ? 97.878 98.127 71.064 1.00 59.55 577 SER A O 1
ATOM 3929 N N . PRO A 1 578 ? 97.799 100.347 71.352 1.00 55.47 578 PRO A N 1
ATOM 3930 C CA . PRO A 1 578 ? 98.818 100.264 72.404 1.00 55.47 578 PRO A CA 1
ATOM 3931 C C . PRO A 1 578 ? 98.276 99.823 73.749 1.00 55.47 578 PRO A C 1
ATOM 3932 O O . PRO A 1 578 ? 99.074 99.557 74.657 1.00 55.47 578 PRO A O 1
ATOM 3936 N N . VAL A 1 579 ? 96.957 99.738 73.911 1.00 53.72 579 VAL A N 1
ATOM 3937 C CA . VAL A 1 579 ? 96.353 99.297 75.165 1.00 53.72 579 VAL A CA 1
ATOM 3938 C C . VAL A 1 579 ? 96.558 97.789 75.256 1.00 53.72 579 VAL A C 1
ATOM 3939 O O . VAL A 1 579 ? 95.864 97.015 74.596 1.00 53.72 579 VAL A O 1
ATOM 3943 N N . THR A 1 580 ? 97.522 97.368 76.075 1.00 56.67 580 THR A N 1
ATOM 3944 C CA . THR A 1 580 ? 97.840 95.948 76.171 1.00 56.67 580 THR A CA 1
ATOM 3945 C C . THR A 1 580 ? 96.695 95.162 76.796 1.00 56.67 580 THR A C 1
ATOM 3946 O O . THR A 1 580 ? 96.348 94.076 76.320 1.00 56.67 580 THR A O 1
ATOM 3950 N N . HIS A 1 581 ? 96.090 95.696 77.856 1.00 55.60 581 HIS A N 1
ATOM 3951 C CA . HIS A 1 581 ? 95.026 94.994 78.557 1.00 55.60 581 HIS A CA 1
ATOM 3952 C C . HIS A 1 581 ? 94.139 96.013 79.255 1.00 55.60 581 HIS A C 1
ATOM 3953 O O . HIS A 1 581 ? 94.546 97.149 79.502 1.00 55.60 581 HIS A O 1
ATOM 3960 N N . ILE A 1 582 ? 92.916 95.588 79.570 1.00 57.02 582 ILE A N 1
ATOM 3961 C CA . ILE A 1 582 ? 91.968 96.405 80.316 1.00 57.02 582 ILE A CA 1
ATOM 3962 C C . ILE A 1 582 ? 91.311 95.549 81.388 1.00 57.02 582 ILE A C 1
ATOM 3963 O O . ILE A 1 582 ? 91.097 94.347 81.207 1.00 57.02 582 ILE A O 1
ATOM 3968 N N . ASP A 1 583 ? 90.998 96.177 82.516 1.00 57.46 583 ASP A N 1
ATOM 3969 C CA . ASP A 1 583 ? 90.353 95.511 83.632 1.00 57.46 583 ASP A CA 1
ATOM 3970 C C . ASP A 1 583 ? 88.872 95.889 83.683 1.00 57.46 583 ASP A C 1
ATOM 3971 O O . ASP A 1 583 ? 88.330 96.505 82.764 1.00 57.46 583 ASP A O 1
ATOM 3976 N N . SER A 1 584 ? 88.205 95.503 84.773 1.00 58.99 584 SER A N 1
ATOM 3977 C CA . SER A 1 584 ? 86.780 95.785 84.921 1.00 58.99 584 SER A CA 1
ATOM 3978 C C . SER A 1 584 ? 86.508 97.281 85.006 1.00 58.99 584 SER A C 1
ATOM 3979 O O . SER A 1 584 ? 85.516 97.773 84.453 1.00 58.99 584 SER A O 1
ATOM 3982 N N . SER A 1 585 ? 87.361 98.019 85.719 1.00 60.04 585 SER A N 1
ATOM 3983 C CA . SER A 1 585 ? 87.176 99.463 85.817 1.00 60.04 585 SER A CA 1
ATOM 3984 C C . SER A 1 585 ? 87.212 100.111 84.442 1.00 60.04 585 SER A C 1
ATOM 3985 O O . SER A 1 585 ? 86.468 101.061 84.172 1.00 60.04 585 SER A O 1
ATOM 3988 N N . ALA A 1 586 ? 88.059 99.595 83.551 1.00 59.00 586 ALA A N 1
ATOM 3989 C CA . ALA A 1 586 ? 88.167 100.162 82.213 1.00 59.00 586 ALA A CA 1
ATOM 3990 C C . ALA A 1 586 ? 86.859 100.026 81.445 1.00 59.00 586 ALA A C 1
ATOM 3991 O O . ALA A 1 586 ? 86.380 100.994 80.847 1.00 59.00 586 ALA A O 1
ATOM 3993 N N . VAL A 1 587 ? 86.262 98.833 81.448 1.00 61.85 587 VAL A N 1
ATOM 3994 C CA . VAL A 1 587 ? 85.029 98.640 80.691 1.00 61.85 587 VAL A CA 1
ATOM 3995 C C . VAL A 1 587 ? 83.868 99.378 81.346 1.00 61.85 587 VAL A C 1
ATOM 3996 O O . VAL A 1 587 ? 82.986 99.903 80.657 1.00 61.85 587 VAL A O 1
ATOM 4000 N N . GLU A 1 588 ? 83.843 99.439 82.682 1.00 65.82 588 GLU A N 1
ATOM 4001 C CA . GLU A 1 588 ? 82.803 100.220 83.349 1.00 65.82 588 GLU A CA 1
ATOM 4002 C C . GLU A 1 588 ? 82.889 101.693 82.963 1.00 65.82 588 GLU A C 1
ATOM 4003 O O . GLU A 1 588 ? 81.875 102.324 82.633 1.00 65.82 588 GLU A O 1
ATOM 4009 N N . ALA A 1 589 ? 84.098 102.256 82.982 1.00 61.41 589 ALA A N 1
ATOM 4010 C CA . ALA A 1 589 ? 84.264 103.649 82.588 1.00 61.41 589 ALA A CA 1
ATOM 4011 C C . ALA A 1 589 ? 83.932 103.850 81.117 1.00 61.41 589 ALA A C 1
ATOM 4012 O O . ALA A 1 589 ? 83.366 104.879 80.742 1.00 61.41 589 ALA A O 1
ATOM 4014 N N . LEU A 1 590 ? 84.288 102.888 80.266 1.00 63.89 590 LEU A N 1
ATOM 4015 C CA . LEU A 1 590 ? 83.966 103.011 78.850 1.00 63.89 590 LEU A CA 1
ATOM 4016 C C . LEU A 1 590 ? 82.460 103.028 78.627 1.00 63.89 590 LEU A C 1
ATOM 4017 O O . LEU A 1 590 ? 81.954 103.811 77.817 1.00 63.89 590 LEU A O 1
ATOM 4022 N N . LYS A 1 591 ? 81.725 102.179 79.350 1.00 66.95 591 LYS A N 1
ATOM 4023 C CA . LYS A 1 591 ? 80.269 102.197 79.249 1.00 66.95 591 LYS A CA 1
ATOM 4024 C C . LYS A 1 591 ? 79.694 103.517 79.752 1.00 66.95 591 LYS A C 1
ATOM 4025 O O . LYS A 1 591 ? 78.764 104.070 79.148 1.00 66.95 591 LYS A O 1
ATOM 4031 N N . GLU A 1 592 ? 80.236 104.040 80.856 1.00 67.84 592 GLU A N 1
ATOM 4032 C CA . GLU A 1 592 ? 79.756 105.321 81.369 1.00 67.84 592 GLU A CA 1
ATOM 4033 C C . GLU A 1 592 ? 79.999 106.449 80.370 1.00 67.84 592 GLU A C 1
ATOM 4034 O O . GLU A 1 592 ? 79.116 107.286 80.142 1.00 67.84 592 GLU A O 1
ATOM 4040 N N . LEU A 1 593 ? 81.190 106.494 79.769 1.00 66.30 593 LEU A N 1
ATOM 4041 C CA . LEU A 1 593 ? 81.475 107.522 78.770 1.00 66.30 593 LEU A CA 1
ATOM 4042 C C . LEU A 1 593 ? 80.619 107.350 77.526 1.00 66.30 593 LEU A C 1
ATOM 4043 O O . LEU A 1 593 ? 80.216 108.341 76.911 1.00 66.30 593 LEU A O 1
ATOM 4048 N N . TYR A 1 594 ? 80.326 106.110 77.129 1.00 67.97 594 TYR A N 1
ATOM 4049 C CA . TYR A 1 594 ? 79.430 105.919 75.994 1.00 67.97 594 TYR A CA 1
ATOM 4050 C C . TYR A 1 594 ? 78.037 106.456 76.297 1.00 67.97 594 TYR A C 1
ATOM 4051 O O . TYR A 1 594 ? 77.410 107.101 75.447 1.00 67.97 594 TYR A O 1
ATOM 4060 N N . GLN A 1 595 ? 77.531 106.192 77.504 1.00 71.75 595 GLN A N 1
ATOM 4061 C CA . GLN A 1 595 ? 76.221 106.715 77.875 1.00 71.75 595 GLN A CA 1
ATOM 4062 C C . GLN A 1 595 ? 76.226 108.239 77.907 1.00 71.75 595 GLN A C 1
ATOM 4063 O O . GLN A 1 595 ? 75.289 108.883 77.419 1.00 71.75 595 GLN A O 1
ATOM 4069 N N . GLU A 1 596 ? 77.282 108.835 78.467 1.00 68.78 596 GLU A N 1
ATOM 4070 C CA . GLU A 1 596 ? 77.367 110.292 78.499 1.00 68.78 596 GLU A CA 1
ATOM 4071 C C . GLU A 1 596 ? 77.494 110.880 77.097 1.00 68.78 596 GLU A C 1
ATOM 4072 O O . GLU A 1 596 ? 77.027 111.997 76.851 1.00 68.78 596 GLU A O 1
ATOM 4078 N N . TYR A 1 597 ? 78.135 110.157 76.177 1.00 67.64 597 TYR A N 1
ATOM 4079 C CA . TYR A 1 597 ? 78.229 110.619 74.796 1.00 67.64 597 TYR A CA 1
ATOM 4080 C C . TYR A 1 597 ? 76.878 110.548 74.096 1.00 67.64 597 TYR A C 1
ATOM 4081 O O . TYR A 1 597 ? 76.538 111.432 73.302 1.00 67.64 597 TYR A O 1
ATOM 4090 N N . LYS A 1 598 ? 76.101 109.493 74.362 1.00 70.96 598 LYS A N 1
ATOM 4091 C CA . LYS A 1 598 ? 74.720 109.459 73.883 1.00 70.96 598 LYS A CA 1
ATOM 4092 C C . LYS A 1 598 ? 73.903 110.613 74.447 1.00 70.96 598 LYS A C 1
ATOM 4093 O O . LYS A 1 598 ? 73.044 111.168 73.751 1.00 70.96 598 LYS A O 1
ATOM 4099 N N . THR A 1 599 ? 74.146 110.986 75.703 1.00 71.19 599 THR A N 1
ATOM 4100 C CA . THR A 1 599 ? 73.473 112.159 76.251 1.00 71.19 599 THR A CA 1
ATOM 4101 C C . THR A 1 599 ? 73.862 113.418 75.486 1.00 71.19 599 THR A C 1
ATOM 4102 O O . THR A 1 599 ? 73.018 114.283 75.226 1.00 71.19 599 THR A O 1
ATOM 4106 N N . ARG A 1 600 ? 75.131 113.530 75.099 1.00 72.59 600 ARG A N 1
ATOM 4107 C CA . ARG A 1 600 ? 75.633 114.680 74.361 1.00 72.59 600 ARG A CA 1
ATOM 4108 C C . ARG A 1 600 ? 75.543 114.501 72.852 1.00 72.59 600 ARG A C 1
ATOM 4109 O O . ARG A 1 600 ? 76.030 115.362 72.112 1.00 72.59 600 ARG A O 1
ATOM 4117 N N . ASP A 1 601 ? 74.942 113.406 72.383 1.00 73.53 601 ASP A N 1
ATOM 4118 C CA . ASP A 1 601 ? 74.827 113.108 70.954 1.00 73.53 601 ASP A CA 1
ATOM 4119 C C . ASP A 1 601 ? 76.201 112.952 70.303 1.00 73.53 601 ASP A C 1
ATOM 4120 O O . ASP A 1 601 ? 76.472 113.511 69.237 1.00 73.53 601 ASP A O 1
ATOM 4125 N N . ILE A 1 602 ? 77.076 112.184 70.948 1.00 70.14 602 ILE A N 1
ATOM 4126 C CA . ILE A 1 602 ? 78.404 111.870 70.435 1.00 70.14 602 ILE A CA 1
ATOM 4127 C C . ILE A 1 602 ? 78.504 110.361 70.266 1.00 70.14 602 ILE A C 1
ATOM 4128 O O . ILE A 1 602 ? 78.069 109.604 71.141 1.00 70.14 602 ILE A O 1
ATOM 4133 N N . GLN A 1 603 ? 79.061 109.928 69.139 1.00 68.38 603 GLN A N 1
ATOM 4134 C CA . GLN A 1 603 ? 79.217 108.511 68.844 1.00 68.38 603 GLN A CA 1
ATOM 4135 C C . GLN A 1 603 ? 80.575 108.024 69.331 1.00 68.38 603 GLN A C 1
ATOM 4136 O O . GLN A 1 603 ? 81.599 108.666 69.078 1.00 68.38 603 GLN A O 1
ATOM 4142 N N . LEU A 1 604 ? 80.581 106.888 70.020 1.00 65.94 604 LEU A N 1
ATOM 4143 C CA . LEU A 1 604 ? 81.810 106.267 70.492 1.00 65.94 604 LEU A CA 1
ATOM 4144 C C . LEU A 1 604 ? 82.144 105.073 69.611 1.00 65.94 604 LEU A C 1
ATOM 4145 O O . LEU A 1 604 ? 81.276 104.240 69.331 1.00 65.94 604 LEU A O 1
ATOM 4150 N N . ALA A 1 605 ? 83.400 104.988 69.185 1.00 66.41 605 ALA A N 1
ATOM 4151 C CA . ALA A 1 605 ? 83.872 103.895 68.352 1.00 66.41 605 ALA A CA 1
ATOM 4152 C C . ALA A 1 605 ? 85.174 103.348 68.915 1.00 66.41 605 ALA A C 1
ATOM 4153 O O . ALA A 1 605 ? 85.945 104.070 69.552 1.00 66.41 605 ALA A O 1
ATOM 4155 N N . ILE A 1 606 ? 85.406 102.060 68.685 1.00 67.66 606 ILE A N 1
ATOM 4156 C CA . ILE A 1 606 ? 86.641 101.388 69.072 1.00 67.66 606 ILE A CA 1
ATOM 4157 C C . ILE A 1 606 ? 87.345 100.935 67.803 1.00 67.66 606 ILE A C 1
ATOM 4158 O O . ILE A 1 606 ? 86.741 100.266 66.956 1.00 67.66 606 ILE A O 1
ATOM 4163 N N . SER A 1 607 ? 88.618 101.302 67.667 1.00 71.34 607 SER A N 1
ATOM 4164 C CA . SER A 1 607 ? 89.334 101.160 66.404 1.00 71.34 607 SER A CA 1
ATOM 4165 C C . SER A 1 607 ? 90.157 99.878 66.326 1.00 71.34 607 SER A C 1
ATOM 4166 O O . SER A 1 607 ? 89.933 99.053 65.437 1.00 71.34 607 SER A O 1
ATOM 4169 N N . ASN A 1 608 ? 91.118 99.698 67.230 1.00 72.91 608 ASN A N 1
ATOM 4170 C CA . ASN A 1 608 ? 92.059 98.578 67.167 1.00 72.91 608 ASN A CA 1
ATOM 4171 C C . ASN A 1 608 ? 92.049 97.834 68.493 1.00 72.91 608 ASN A C 1
ATOM 4172 O O . ASN A 1 608 ? 92.981 97.964 69.297 1.00 72.91 608 ASN A O 1
ATOM 4177 N N . PRO A 1 609 ? 91.017 97.034 68.754 1.00 72.77 609 PRO A N 1
ATOM 4178 C CA . PRO A 1 609 ? 90.977 96.292 70.018 1.00 72.77 609 PRO A CA 1
ATOM 4179 C C . PRO A 1 609 ? 91.976 95.146 70.001 1.00 72.77 609 PRO A C 1
ATOM 4180 O O . PRO A 1 609 ? 92.048 94.378 69.041 1.00 72.77 609 PRO A O 1
ATOM 4184 N N . ASN A 1 610 ? 92.751 95.043 71.073 1.00 75.35 610 ASN A N 1
ATOM 4185 C CA . ASN A 1 610 ? 93.611 93.891 71.268 1.00 75.35 610 ASN A CA 1
ATOM 4186 C C . ASN A 1 610 ? 92.758 92.651 71.522 1.00 75.35 610 ASN A C 1
ATOM 4187 O O . ASN A 1 610 ? 91.600 92.741 71.935 1.00 75.35 610 ASN A O 1
ATOM 4192 N N . LYS A 1 611 ? 93.338 91.479 71.255 1.00 76.99 611 LYS A N 1
ATOM 4193 C CA . LYS A 1 611 ? 92.582 90.239 71.398 1.00 76.99 611 LYS A CA 1
ATOM 4194 C C . LYS A 1 611 ? 92.086 90.058 72.828 1.00 76.99 611 LYS A C 1
ATOM 4195 O O . LYS A 1 611 ? 90.907 89.763 73.055 1.00 76.99 611 LYS A O 1
ATOM 4201 N N . ASP A 1 612 ? 92.971 90.247 73.808 1.00 76.66 612 ASP A N 1
ATOM 4202 C CA . ASP A 1 612 ? 92.543 90.210 75.203 1.00 76.66 612 ASP A CA 1
ATOM 4203 C C . ASP A 1 612 ? 91.587 91.353 75.511 1.00 76.66 612 ASP A C 1
ATOM 4204 O O . ASP A 1 612 ? 90.592 91.171 76.224 1.00 76.66 612 ASP A O 1
ATOM 4209 N N . VAL A 1 613 ? 91.874 92.542 74.980 1.00 70.27 613 VAL A N 1
ATOM 4210 C CA . VAL A 1 613 ? 90.992 93.687 75.177 1.00 70.27 613 VAL A CA 1
ATOM 4211 C C . VAL A 1 613 ? 89.626 93.422 74.560 1.00 70.27 613 VAL A C 1
ATOM 4212 O O . VAL A 1 613 ? 88.588 93.709 75.168 1.00 70.27 613 VAL A O 1
ATOM 4216 N N . HIS A 1 614 ? 89.601 92.873 73.344 1.00 72.09 614 HIS A N 1
ATOM 4217 C CA . HIS A 1 614 ? 88.328 92.565 72.702 1.00 72.09 614 HIS A CA 1
ATOM 4218 C C . HIS A 1 614 ? 87.555 91.515 73.487 1.00 72.09 614 HIS A C 1
ATOM 4219 O O . HIS A 1 614 ? 86.330 91.609 73.620 1.00 72.09 614 HIS A O 1
ATOM 4226 N N . LEU A 1 615 ? 88.251 90.502 74.007 1.00 70.37 615 LEU A N 1
ATOM 4227 C CA . LEU A 1 615 ? 87.578 89.481 74.802 1.00 70.37 615 LEU A CA 1
ATOM 4228 C C . LEU A 1 615 ? 86.970 90.079 76.064 1.00 70.37 615 LEU A C 1
ATOM 4229 O O . LEU A 1 615 ? 85.826 89.768 76.418 1.00 70.37 615 LEU A O 1
ATOM 4234 N N . THR A 1 616 ? 87.717 90.946 76.754 1.00 65.64 616 THR A N 1
ATOM 4235 C CA . THR A 1 616 ? 87.186 91.585 77.956 1.00 65.64 616 THR A CA 1
ATOM 4236 C C . THR A 1 616 ? 85.991 92.472 77.628 1.00 65.64 616 THR A C 1
ATOM 4237 O O . THR A 1 616 ? 84.994 92.482 78.359 1.00 65.64 616 THR A O 1
ATOM 4241 N N . ILE A 1 617 ? 86.070 93.218 76.524 1.00 66.99 617 ILE A N 1
ATOM 4242 C CA . ILE A 1 617 ? 84.961 94.079 76.124 1.00 66.99 617 ILE A CA 1
ATOM 4243 C C . ILE A 1 617 ? 83.722 93.247 75.823 1.00 66.99 617 ILE A C 1
ATOM 4244 O O . ILE A 1 617 ? 82.610 93.590 76.242 1.00 66.99 617 ILE A O 1
ATOM 4249 N N . ALA A 1 618 ? 83.893 92.136 75.102 1.00 68.00 618 ALA A N 1
ATOM 4250 C CA . ALA A 1 618 ? 82.756 91.276 74.790 1.00 68.00 618 ALA A CA 1
ATOM 4251 C C . ALA A 1 618 ? 82.163 90.663 76.052 1.00 68.00 618 ALA A C 1
ATOM 4252 O O . ALA A 1 618 ? 80.939 90.534 76.171 1.00 68.00 618 ALA A O 1
ATOM 4254 N N . ARG A 1 619 ? 83.013 90.265 77.000 1.00 68.62 619 ARG A N 1
ATOM 4255 C CA . ARG A 1 619 ? 82.511 89.687 78.243 1.00 68.62 619 ARG A CA 1
ATOM 4256 C C . ARG A 1 619 ? 81.736 90.710 79.064 1.00 68.62 619 ARG A C 1
ATOM 4257 O O . ARG A 1 619 ? 80.705 90.380 79.660 1.00 68.62 619 ARG A O 1
ATOM 4265 N N . SER A 1 620 ? 82.214 91.954 79.112 1.00 68.31 620 SER A N 1
ATOM 4266 C CA . SER A 1 620 ? 81.544 92.971 79.915 1.00 68.31 620 SER A CA 1
ATOM 4267 C C . SER A 1 620 ? 80.216 93.421 79.322 1.00 68.31 620 SER A C 1
ATOM 4268 O O . SER A 1 620 ? 79.485 94.163 79.987 1.00 68.31 620 SER A O 1
ATOM 4271 N N . GLY A 1 621 ? 79.889 93.005 78.102 1.00 70.96 621 GLY A N 1
ATOM 4272 C CA . GLY A 1 621 ? 78.655 93.418 77.471 1.00 70.96 621 GLY A CA 1
ATOM 4273 C C . GLY A 1 621 ? 78.709 94.753 76.766 1.00 70.96 621 GLY A C 1
ATOM 4274 O O . GLY A 1 621 ? 77.658 95.265 76.364 1.00 70.96 621 GLY A O 1
ATOM 4275 N N . MET A 1 622 ? 79.897 95.339 76.608 1.00 70.90 622 MET A N 1
ATOM 4276 C CA . MET A 1 622 ? 80.003 96.635 75.949 1.00 70.90 622 MET A CA 1
ATOM 4277 C C . MET A 1 622 ? 79.683 96.547 74.463 1.00 70.90 622 MET A C 1
ATOM 4278 O O . MET A 1 622 ? 79.148 97.505 73.891 1.00 70.90 622 MET A O 1
ATOM 4283 N N . VAL A 1 623 ? 80.005 95.422 73.820 1.00 72.21 623 VAL A N 1
ATOM 4284 C CA . VAL A 1 623 ? 79.742 95.281 72.388 1.00 72.21 623 VAL A CA 1
ATOM 4285 C C . VAL A 1 623 ? 78.249 95.369 72.109 1.00 72.21 623 VAL A C 1
ATOM 4286 O O . VAL A 1 623 ? 77.816 96.038 71.163 1.00 72.21 623 VAL A O 1
ATOM 4290 N N . GLU A 1 624 ? 77.437 94.696 72.926 1.00 74.98 624 GLU A N 1
ATOM 4291 C CA . GLU A 1 624 ? 75.992 94.767 72.751 1.00 74.98 624 GLU A CA 1
ATOM 4292 C C . GLU A 1 624 ? 75.455 96.153 73.078 1.00 74.98 624 GLU A C 1
ATOM 4293 O O . GLU A 1 624 ? 74.482 96.600 72.462 1.00 74.98 624 GLU A O 1
ATOM 4299 N N . LEU A 1 625 ? 76.067 96.844 74.042 1.00 69.37 625 LEU A N 1
ATOM 4300 C CA . LEU A 1 625 ? 75.577 98.162 74.435 1.00 69.37 625 LEU A CA 1
ATOM 4301 C C . LEU A 1 625 ? 75.840 99.199 73.350 1.00 69.37 625 LEU A C 1
ATOM 4302 O O . LEU A 1 625 ? 74.946 99.972 72.989 1.00 69.37 625 LEU A O 1
ATOM 4307 N N . VAL A 1 626 ? 77.062 99.234 72.814 1.00 71.02 626 VAL A N 1
ATOM 4308 C CA . VAL A 1 626 ? 77.412 100.255 71.832 1.00 71.02 626 VAL A CA 1
ATOM 4309 C C . VAL A 1 626 ? 77.160 99.813 70.397 1.00 71.02 626 VAL A C 1
ATOM 4310 O O . VAL A 1 626 ? 77.142 100.660 69.492 1.00 71.02 626 VAL A O 1
ATOM 4314 N N . GLY A 1 627 ? 76.969 98.520 70.156 1.00 74.61 627 GLY A N 1
ATOM 4315 C CA . GLY A 1 627 ? 76.732 98.041 68.811 1.00 74.61 627 GLY A CA 1
ATOM 4316 C C . GLY A 1 627 ? 77.969 97.443 68.177 1.00 74.61 627 GLY A C 1
ATOM 4317 O O . GLY A 1 627 ? 79.067 97.991 68.304 1.00 74.61 627 GLY A O 1
ATOM 4318 N N . LYS A 1 628 ? 77.802 96.312 67.489 1.00 77.77 628 LYS A N 1
ATOM 4319 C CA . LYS A 1 628 ? 78.942 95.658 66.858 1.00 77.77 628 LYS A CA 1
ATOM 4320 C C . LYS A 1 628 ? 79.440 96.442 65.648 1.00 77.77 628 LYS A C 1
ATOM 4321 O O . LYS A 1 628 ? 80.615 96.334 65.282 1.00 77.77 628 LYS A O 1
ATOM 4327 N N . GLU A 1 629 ? 78.573 97.245 65.029 1.00 75.42 629 GLU A N 1
ATOM 4328 C CA . GLU A 1 629 ? 78.952 97.991 63.836 1.00 75.42 629 GLU A CA 1
ATOM 4329 C C . GLU A 1 629 ? 79.970 99.089 64.112 1.00 75.42 629 GLU A C 1
ATOM 4330 O O . GLU A 1 629 ? 80.536 99.634 63.160 1.00 75.42 629 GLU A O 1
ATOM 4336 N N . TRP A 1 630 ? 80.214 99.430 65.376 1.00 74.28 630 TRP A N 1
ATOM 4337 C CA . TRP A 1 630 ? 81.168 100.470 65.733 1.00 74.28 630 TRP A CA 1
ATOM 4338 C C . TRP A 1 630 ? 82.518 99.915 66.163 1.00 74.28 630 TRP A C 1
ATOM 4339 O O . TRP A 1 630 ? 83.349 100.667 66.679 1.00 74.28 630 TRP A O 1
ATOM 4350 N N . PHE A 1 631 ? 82.755 98.623 65.969 1.00 74.50 631 PHE A N 1
ATOM 4351 C CA . PHE A 1 631 ? 84.039 98.005 66.263 1.00 74.50 631 PHE A CA 1
ATOM 4352 C C . PHE A 1 631 ? 84.739 97.665 64.956 1.00 74.50 631 PHE A C 1
ATOM 4353 O O . PHE A 1 631 ? 84.150 97.022 64.081 1.00 74.50 631 PHE A O 1
ATOM 4361 N N . PHE A 1 632 ? 85.994 98.090 64.831 1.00 78.58 632 PHE A N 1
ATOM 4362 C CA . PHE A 1 632 ? 86.742 97.896 63.596 1.00 78.58 632 PHE A CA 1
ATOM 4363 C C . PHE A 1 632 ? 88.096 97.255 63.861 1.00 78.58 632 PHE A C 1
ATOM 4364 O O . PHE A 1 632 ? 88.378 96.819 64.981 1.00 78.58 632 PHE A O 1
ATOM 4372 N N . VAL A 1 633 ? 88.931 97.181 62.828 1.00 81.51 633 VAL A N 1
ATOM 4373 C CA . VAL A 1 633 ? 90.295 96.684 62.962 1.00 81.51 633 VAL A CA 1
ATOM 4374 C C . VAL A 1 633 ? 91.336 97.718 62.569 1.00 81.51 633 VAL A C 1
ATOM 4375 O O . VAL A 1 633 ? 92.531 97.490 62.808 1.00 81.51 633 VAL A O 1
ATOM 4379 N N . ARG A 1 634 ? 90.932 98.836 61.968 1.00 85.68 634 ARG A N 1
ATOM 4380 C CA . ARG A 1 634 ? 91.846 99.888 61.550 1.00 85.68 634 ARG A CA 1
ATOM 4381 C C . ARG A 1 634 ? 91.190 101.236 61.808 1.00 85.68 634 ARG A C 1
ATOM 4382 O O . ARG A 1 634 ? 89.989 101.322 62.070 1.00 85.68 634 ARG A O 1
ATOM 4390 N N . VAL A 1 635 ? 91.997 102.295 61.754 1.00 86.54 635 VAL A N 1
ATOM 4391 C CA . VAL A 1 635 ? 91.437 103.637 61.880 1.00 86.54 635 VAL A CA 1
ATOM 4392 C C . VAL A 1 635 ? 90.890 104.127 60.545 1.00 86.54 635 VAL A C 1
ATOM 4393 O O . VAL A 1 635 ? 89.958 104.942 60.513 1.00 86.54 635 VAL A O 1
ATOM 4397 N N . HIS A 1 636 ? 91.439 103.636 59.433 1.00 92.94 636 HIS A N 1
ATOM 4398 C CA . HIS A 1 636 ? 91.044 104.141 58.124 1.00 92.94 636 HIS A CA 1
ATOM 4399 C C . HIS A 1 636 ? 89.567 103.882 57.860 1.00 92.94 636 HIS A C 1
ATOM 4400 O O . HIS A 1 636 ? 88.814 104.803 57.528 1.00 92.94 636 HIS A O 1
ATOM 4407 N N . ASP A 1 637 ? 89.130 102.631 58.027 1.00 89.91 637 ASP A N 1
ATOM 4408 C CA . ASP A 1 637 ? 87.730 102.303 57.780 1.00 89.91 637 ASP A CA 1
ATOM 4409 C C . ASP A 1 637 ? 86.805 102.938 58.813 1.00 89.91 637 ASP A C 1
ATOM 4410 O O . ASP A 1 637 ? 85.676 103.315 58.478 1.00 89.91 637 ASP A O 1
ATOM 4415 N N . ALA A 1 638 ? 87.261 103.070 60.061 1.00 86.02 638 ALA A N 1
ATOM 4416 C CA . ALA A 1 638 ? 86.454 103.736 61.079 1.00 86.02 638 ALA A CA 1
ATOM 4417 C C . ALA A 1 638 ? 86.169 105.180 60.692 1.00 86.02 638 ALA A C 1
ATOM 4418 O O . ALA A 1 638 ? 85.020 105.634 60.734 1.00 86.02 638 ALA A O 1
ATOM 4420 N N . VAL A 1 639 ? 87.205 105.919 60.296 1.00 85.28 639 VAL A N 1
ATOM 4421 C CA . VAL A 1 639 ? 86.998 107.303 59.885 1.00 85.28 639 VAL A CA 1
ATOM 4422 C C . VAL A 1 639 ? 86.196 107.366 58.591 1.00 85.28 639 VAL A C 1
ATOM 4423 O O . VAL A 1 639 ? 85.365 108.263 58.407 1.00 85.28 639 VAL A O 1
ATOM 4427 N N . GLN A 1 640 ? 86.410 106.408 57.685 1.00 90.79 640 GLN A N 1
ATOM 4428 C CA . GLN A 1 640 ? 85.661 106.402 56.433 1.00 90.79 640 GLN A CA 1
ATOM 4429 C C . GLN A 1 640 ? 84.167 106.231 56.676 1.00 90.79 640 GLN A C 1
ATOM 4430 O O . GLN A 1 640 ? 83.348 106.899 56.036 1.00 90.79 640 GLN A O 1
ATOM 4436 N N . VAL A 1 641 ? 83.788 105.339 57.593 1.00 88.99 641 VAL A N 1
ATOM 4437 C CA . VAL A 1 641 ? 82.369 105.177 57.893 1.00 88.99 641 VAL A CA 1
ATOM 4438 C C . VAL A 1 641 ? 81.842 106.303 58.773 1.00 88.99 641 VAL A C 1
ATOM 4439 O O . VAL A 1 641 ? 80.635 106.570 58.761 1.00 88.99 641 VAL A O 1
ATOM 4443 N N . CYS A 1 642 ? 82.707 106.973 59.539 1.00 85.34 642 CYS A N 1
ATOM 4444 C CA . CYS A 1 642 ? 82.253 108.120 60.317 1.00 85.34 642 CYS A CA 1
ATOM 4445 C C . CYS A 1 642 ? 81.940 109.314 59.424 1.00 85.34 642 CYS A C 1
ATOM 4446 O O . CYS A 1 642 ? 80.982 110.050 59.682 1.00 85.34 642 CYS A O 1
ATOM 4449 N N . LEU A 1 643 ? 82.741 109.533 58.376 1.00 87.33 643 LEU A N 1
ATOM 4450 C CA . LEU A 1 643 ? 82.434 110.605 57.432 1.00 87.33 643 LEU A CA 1
ATOM 4451 C C . LEU A 1 643 ? 81.116 110.352 56.712 1.00 87.33 643 LEU A C 1
ATOM 4452 O O . LEU A 1 643 ? 80.319 111.277 56.516 1.00 87.33 643 LEU A O 1
ATOM 4457 N N . GLN A 1 644 ? 80.869 109.111 56.311 1.00 94.30 644 GLN A N 1
ATOM 4458 C CA . GLN A 1 644 ? 79.645 108.766 55.600 1.00 94.30 644 GLN A CA 1
ATOM 4459 C C . GLN A 1 644 ? 78.449 108.711 56.545 1.00 94.30 644 GLN A C 1
ATOM 4460 O O . GLN A 1 644 ? 77.399 108.172 56.201 1.00 94.30 644 GLN A O 1
ATOM 4466 N N . MET B 1 70 ? 92.692 143.684 91.335 1.00 126.38 70 MET B N 1
ATOM 4467 C CA . MET B 1 70 ? 91.684 142.631 91.353 1.00 126.38 70 MET B CA 1
ATOM 4468 C C . MET B 1 70 ? 90.285 143.216 91.516 1.00 126.38 70 MET B C 1
ATOM 4469 O O . MET B 1 70 ? 89.943 143.747 92.573 1.00 126.38 70 MET B O 1
ATOM 4474 N N . ARG B 1 71 ? 89.481 143.116 90.462 1.00 124.16 71 ARG B N 1
ATOM 4475 C CA . ARG B 1 71 ? 88.130 143.650 90.487 1.00 124.16 71 ARG B CA 1
ATOM 4476 C C . ARG B 1 71 ? 87.200 142.735 91.279 1.00 124.16 71 ARG B C 1
ATOM 4477 O O . ARG B 1 71 ? 87.500 141.566 91.536 1.00 124.16 71 ARG B O 1
ATOM 4485 N N . LEU B 1 72 ? 86.051 143.293 91.667 1.00 117.48 72 LEU B N 1
ATOM 4486 C CA . LEU B 1 72 ? 85.091 142.538 92.466 1.00 117.48 72 LEU B CA 1
ATOM 4487 C C . LEU B 1 72 ? 84.490 141.377 91.685 1.00 117.48 72 LEU B C 1
ATOM 4488 O O . LEU B 1 72 ? 84.222 140.320 92.266 1.00 117.48 72 LEU B O 1
ATOM 4493 N N . VAL B 1 73 ? 84.280 141.548 90.377 1.00 115.44 73 VAL B N 1
ATOM 4494 C CA . VAL B 1 73 ? 83.646 140.502 89.579 1.00 115.44 73 VAL B CA 1
ATOM 4495 C C . VAL B 1 73 ? 84.492 139.235 89.557 1.00 115.44 73 VAL B C 1
ATOM 4496 O O . VAL B 1 73 ? 83.954 138.122 89.495 1.00 115.44 73 VAL B O 1
ATOM 4500 N N . ASP B 1 74 ? 85.816 139.373 89.603 1.00 114.52 74 ASP B N 1
ATOM 4501 C CA . ASP B 1 74 ? 86.697 138.211 89.621 1.00 114.52 74 ASP B CA 1
ATOM 4502 C C . ASP B 1 74 ? 86.984 137.725 91.036 1.00 114.52 74 ASP B C 1
ATOM 4503 O O . ASP B 1 74 ? 87.013 136.514 91.279 1.00 114.52 74 ASP B O 1
ATOM 4508 N N . TRP B 1 75 ? 87.193 138.650 91.976 1.00 112.52 75 TRP B N 1
ATOM 4509 C CA . TRP B 1 75 ? 87.487 138.267 93.355 1.00 112.52 75 TRP B CA 1
ATOM 4510 C C . TRP B 1 75 ? 86.317 137.523 93.989 1.00 112.52 75 TRP B C 1
ATOM 4511 O O . TRP B 1 75 ? 86.511 136.506 94.671 1.00 112.52 75 TRP B O 1
ATOM 4522 N N . ILE B 1 76 ? 85.094 138.015 93.774 1.00 105.08 76 ILE B N 1
ATOM 4523 C CA . ILE B 1 76 ? 83.914 137.375 94.347 1.00 105.08 76 ILE B CA 1
ATOM 4524 C C . ILE B 1 76 ? 83.740 135.972 93.784 1.00 105.08 76 ILE B C 1
ATOM 4525 O O . ILE B 1 76 ? 83.467 135.019 94.523 1.00 105.08 76 ILE B O 1
ATOM 4530 N N . ASP B 1 77 ? 83.899 135.821 92.466 1.00 101.25 77 ASP B N 1
ATOM 4531 C CA . ASP B 1 77 ? 83.786 134.500 91.859 1.00 101.25 77 ASP B CA 1
ATOM 4532 C C . ASP B 1 77 ? 84.890 133.568 92.338 1.00 101.25 77 ASP B C 1
ATOM 4533 O O . ASP B 1 77 ? 84.665 132.360 92.474 1.00 101.25 77 ASP B O 1
ATOM 4538 N N . THR B 1 78 ? 86.088 134.101 92.582 1.00 101.45 78 THR B N 1
ATOM 4539 C CA . THR B 1 78 ? 87.183 133.271 93.073 1.00 101.45 78 THR B CA 1
ATOM 4540 C C . THR B 1 78 ? 86.905 132.768 94.486 1.00 101.45 78 THR B C 1
ATOM 4541 O O . THR B 1 78 ? 87.103 131.585 94.784 1.00 101.45 78 THR B O 1
ATOM 4545 N N . LEU B 1 79 ? 86.442 133.653 95.369 1.00 95.34 79 LEU B N 1
ATOM 4546 C CA . LEU B 1 79 ? 86.237 133.250 96.756 1.00 95.34 79 LEU B CA 1
ATOM 4547 C C . LEU B 1 79 ? 84.916 132.520 96.969 1.00 95.34 79 LEU B C 1
ATOM 4548 O O . LEU B 1 79 ? 84.835 131.639 97.832 1.00 95.34 79 LEU B O 1
ATOM 4553 N N . PHE B 1 80 ? 83.878 132.860 96.203 1.00 86.27 80 PHE B N 1
ATOM 4554 C CA . PHE B 1 80 ? 82.536 132.314 96.397 1.00 86.27 80 PHE B CA 1
ATOM 4555 C C . PHE B 1 80 ? 82.099 131.600 95.124 1.00 86.27 80 PHE B C 1
ATOM 4556 O O . PHE B 1 80 ? 81.536 132.227 94.214 1.00 86.27 80 PHE B O 1
ATOM 4564 N N . PRO B 1 81 ? 82.333 130.292 95.018 1.00 77.96 81 PRO B N 1
ATOM 4565 C CA . PRO B 1 81 ? 81.892 129.565 93.816 1.00 77.96 81 PRO B CA 1
ATOM 4566 C C . PRO B 1 81 ? 80.384 129.516 93.648 1.00 77.96 81 PRO B C 1
ATOM 4567 O O . PRO B 1 81 ? 79.913 129.209 92.546 1.00 77.96 81 PRO B O 1
ATOM 4571 N N . CYS B 1 82 ? 79.614 129.806 94.701 1.00 79.96 82 CYS B N 1
ATOM 4572 C CA . CYS B 1 82 ? 78.159 129.763 94.596 1.00 79.96 82 CYS B CA 1
ATOM 4573 C C . CYS B 1 82 ? 77.653 130.698 93.505 1.00 79.96 82 CYS B C 1
ATOM 4574 O O . CYS B 1 82 ? 76.699 130.370 92.787 1.00 79.96 82 CYS B O 1
ATOM 4577 N N . PHE B 1 83 ? 78.301 131.854 93.346 1.00 85.64 83 PHE B N 1
ATOM 4578 C CA . PHE B 1 83 ? 77.874 132.812 92.334 1.00 85.64 83 PHE B CA 1
ATOM 4579 C C . PHE B 1 83 ? 77.938 132.231 90.930 1.00 85.64 83 PHE B C 1
ATOM 4580 O O . PHE B 1 83 ? 77.267 132.747 90.031 1.00 85.64 83 PHE B O 1
ATOM 4588 N N . ARG B 1 84 ? 78.707 131.155 90.730 1.00 81.69 84 ARG B N 1
ATOM 4589 C CA . ARG B 1 84 ? 78.737 130.501 89.427 1.00 81.69 84 ARG B CA 1
ATOM 4590 C C . ARG B 1 84 ? 77.344 130.094 88.971 1.00 81.69 84 ARG B C 1
ATOM 4591 O O . ARG B 1 84 ? 77.075 130.060 87.766 1.00 81.69 84 ARG B O 1
ATOM 4599 N N . TRP B 1 85 ? 76.445 129.783 89.907 1.00 80.02 85 TRP B N 1
ATOM 4600 C CA . TRP B 1 85 ? 75.059 129.524 89.544 1.00 80.02 85 TRP B CA 1
ATOM 4601 C C . TRP B 1 85 ? 74.121 130.667 89.905 1.00 80.02 85 TRP B C 1
ATOM 4602 O O . TRP B 1 85 ? 72.945 130.619 89.529 1.00 80.02 85 TRP B O 1
ATOM 4613 N N . ILE B 1 86 ? 74.599 131.687 90.619 1.00 84.57 86 ILE B N 1
ATOM 4614 C CA . ILE B 1 86 ? 73.739 132.824 90.929 1.00 84.57 86 ILE B CA 1
ATOM 4615 C C . ILE B 1 86 ? 73.539 133.701 89.701 1.00 84.57 86 ILE B C 1
ATOM 4616 O O . ILE B 1 86 ? 72.419 134.139 89.412 1.00 84.57 86 ILE B O 1
ATOM 4621 N N . ARG B 1 87 ? 74.615 133.975 88.959 1.00 90.85 87 ARG B N 1
ATOM 4622 C CA . ARG B 1 87 ? 74.506 134.834 87.784 1.00 90.85 87 ARG B CA 1
ATOM 4623 C C . ARG B 1 87 ? 73.637 134.191 86.712 1.00 90.85 87 ARG B C 1
ATOM 4624 O O . ARG B 1 87 ? 72.756 134.840 86.136 1.00 90.85 87 ARG B O 1
ATOM 4632 N N . THR B 1 88 ? 73.864 132.910 86.433 1.00 92.18 88 THR B N 1
ATOM 4633 C CA . THR B 1 88 ? 73.082 132.188 85.432 1.00 92.18 88 THR B CA 1
ATOM 4634 C C . THR B 1 88 ? 71.947 131.436 86.124 1.00 92.18 88 THR B C 1
ATOM 4635 O O . THR B 1 88 ? 71.962 130.215 86.280 1.00 92.18 88 THR B O 1
ATOM 4639 N N . TYR B 1 89 ? 70.943 132.203 86.541 1.00 92.73 89 TYR B N 1
ATOM 4640 C CA . TYR B 1 89 ? 69.826 131.678 87.319 1.00 92.73 89 TYR B CA 1
ATOM 4641 C C . TYR B 1 89 ? 68.525 132.043 86.614 1.00 92.73 89 TYR B C 1
ATOM 4642 O O . TYR B 1 89 ? 68.139 133.216 86.583 1.00 92.73 89 TYR B O 1
ATOM 4651 N N . ARG B 1 90 ? 67.852 131.040 86.058 1.00 95.70 90 ARG B N 1
ATOM 4652 C CA . ARG B 1 90 ? 66.563 131.231 85.395 1.00 95.70 90 ARG B CA 1
ATOM 4653 C C . ARG B 1 90 ? 65.476 131.047 86.445 1.00 95.70 90 ARG B C 1
ATOM 4654 O O . ARG B 1 90 ? 65.115 129.921 86.790 1.00 95.70 90 ARG B O 1
ATOM 4662 N N . TRP B 1 91 ? 64.927 132.164 86.926 1.00 96.24 91 TRP B N 1
ATOM 4663 C CA . TRP B 1 91 ? 64.102 132.148 88.130 1.00 96.24 91 TRP B CA 1
ATOM 4664 C C . TRP B 1 91 ? 62.904 131.216 87.986 1.00 96.24 91 TRP B C 1
ATOM 4665 O O . TRP B 1 91 ? 62.628 130.403 88.876 1.00 96.24 91 TRP B O 1
ATOM 4676 N N . SER B 1 92 ? 62.209 131.291 86.846 1.00 96.26 92 SER B N 1
ATOM 4677 C CA . SER B 1 92 ? 60.875 130.702 86.726 1.00 96.26 92 SER B CA 1
ATOM 4678 C C . SER B 1 92 ? 60.878 129.208 87.034 1.00 96.26 92 SER B C 1
ATOM 4679 O O . SER B 1 92 ? 60.087 128.733 87.856 1.00 96.26 92 SER B O 1
ATOM 4682 N N . GLU B 1 93 ? 61.758 128.449 86.386 1.00 96.24 93 GLU B N 1
ATOM 4683 C CA . GLU B 1 93 ? 61.781 127.006 86.606 1.00 96.24 93 GLU B CA 1
ATOM 4684 C C . GLU B 1 93 ? 62.772 126.598 87.686 1.00 96.24 93 GLU B C 1
ATOM 4685 O O . GLU B 1 93 ? 62.505 125.661 88.456 1.00 96.24 93 GLU B O 1
ATOM 4691 N N . TYR B 1 94 ? 63.912 127.287 87.758 1.00 90.06 94 TYR B N 1
ATOM 4692 C CA . TYR B 1 94 ? 64.934 126.908 88.725 1.00 90.06 94 TYR B CA 1
ATOM 4693 C C . TYR B 1 94 ? 64.435 127.083 90.150 1.00 90.06 94 TYR B C 1
ATOM 4694 O O . TYR B 1 94 ? 64.736 126.256 91.014 1.00 90.06 94 TYR B O 1
ATOM 4703 N N . PHE B 1 95 ? 63.675 128.147 90.427 1.00 88.64 95 PHE B N 1
ATOM 4704 C CA . PHE B 1 95 ? 63.224 128.361 91.798 1.00 88.64 95 PHE B CA 1
ATOM 4705 C C . PHE B 1 95 ? 62.298 127.236 92.242 1.00 88.64 95 PHE B C 1
ATOM 4706 O O . PHE B 1 95 ? 62.466 126.676 93.329 1.00 88.64 95 PHE B O 1
ATOM 4714 N N . LYS B 1 96 ? 61.311 126.887 91.414 1.00 86.16 96 LYS B N 1
ATOM 4715 C CA . LYS B 1 96 ? 60.373 125.843 91.811 1.00 86.16 96 LYS B CA 1
ATOM 4716 C C . LYS B 1 96 ? 61.082 124.500 91.951 1.00 86.16 96 LYS B C 1
ATOM 4717 O O . LYS B 1 96 ? 60.844 123.756 92.913 1.00 86.16 96 LYS B O 1
ATOM 4723 N N . LEU B 1 97 ? 61.978 124.180 91.010 1.00 81.78 97 LEU B N 1
ATOM 4724 C CA . LEU B 1 97 ? 62.695 122.910 91.093 1.00 81.78 97 LEU B CA 1
ATOM 4725 C C . LEU B 1 97 ? 63.591 122.855 92.325 1.00 81.78 97 LEU B C 1
ATOM 4726 O O . LEU B 1 97 ? 63.636 121.835 93.023 1.00 81.78 97 LEU B O 1
ATOM 4731 N N . ASP B 1 98 ? 64.303 123.946 92.617 1.00 78.16 98 ASP B N 1
ATOM 4732 C CA . ASP B 1 98 ? 65.171 123.985 93.784 1.00 78.16 98 ASP B CA 1
ATOM 4733 C C . ASP B 1 98 ? 64.371 123.891 95.075 1.00 78.16 98 ASP B C 1
ATOM 4734 O O . ASP B 1 98 ? 64.784 123.205 96.011 1.00 78.16 98 ASP B O 1
ATOM 4739 N N . LEU B 1 99 ? 63.231 124.580 95.148 1.00 76.54 99 LEU B N 1
ATOM 4740 C CA . LEU B 1 99 ? 62.411 124.525 96.352 1.00 76.54 99 LEU B CA 1
ATOM 4741 C C . LEU B 1 99 ? 61.890 123.114 96.591 1.00 76.54 99 LEU B C 1
ATOM 4742 O O . LEU B 1 99 ? 61.953 122.596 97.715 1.00 76.54 99 LEU B O 1
ATOM 4747 N N . MET B 1 100 ? 61.379 122.470 95.539 1.00 76.48 100 MET B N 1
ATOM 4748 C CA . MET B 1 100 ? 60.884 121.108 95.694 1.00 76.48 100 MET B CA 1
ATOM 4749 C C . MET B 1 100 ? 62.004 120.155 96.089 1.00 76.48 100 MET B C 1
ATOM 4750 O O . MET B 1 100 ? 61.832 119.324 96.990 1.00 76.48 100 MET B O 1
ATOM 4755 N N . ALA B 1 101 ? 63.166 120.268 95.438 1.00 70.01 101 ALA B N 1
ATOM 4756 C CA . ALA B 1 101 ? 64.283 119.388 95.761 1.00 70.01 101 ALA B CA 1
ATOM 4757 C C . ALA B 1 101 ? 64.766 119.607 97.188 1.00 70.01 101 ALA B C 1
ATOM 4758 O O . ALA B 1 101 ? 65.078 118.645 97.898 1.00 70.01 101 ALA B O 1
ATOM 4760 N N . GLY B 1 102 ? 64.837 120.864 97.626 1.00 66.42 102 GLY B N 1
ATOM 4761 C CA . GLY B 1 102 ? 65.273 121.139 98.983 1.00 66.42 102 GLY B CA 1
ATOM 4762 C C . GLY B 1 102 ? 64.313 120.604 100.024 1.00 66.42 102 GLY B C 1
ATOM 4763 O O . GLY B 1 102 ? 64.737 120.017 101.022 1.00 66.42 102 GLY B O 1
ATOM 4764 N N . ILE B 1 103 ? 63.008 120.790 99.807 1.00 65.90 103 ILE B N 1
ATOM 4765 C CA . ILE B 1 103 ? 62.022 120.253 100.742 1.00 65.90 103 ILE B CA 1
ATOM 4766 C C . ILE B 1 103 ? 62.124 118.735 100.801 1.00 65.90 103 ILE B C 1
ATOM 4767 O O . ILE B 1 103 ? 62.121 118.133 101.884 1.00 65.90 103 ILE B O 1
ATOM 4772 N N . THR B 1 104 ? 62.233 118.095 99.635 1.00 65.66 104 THR B N 1
ATOM 4773 C CA . THR B 1 104 ? 62.325 116.640 99.581 1.00 65.66 104 THR B CA 1
ATOM 4774 C C . THR B 1 104 ? 63.562 116.135 100.315 1.00 65.66 104 THR B C 1
ATOM 4775 O O . THR B 1 104 ? 63.488 115.192 101.115 1.00 65.66 104 THR B O 1
ATOM 4779 N N . VAL B 1 105 ? 64.710 116.770 100.074 1.00 61.87 105 VAL B N 1
ATOM 4780 C CA . VAL B 1 105 ? 65.949 116.324 100.697 1.00 61.87 105 VAL B CA 1
ATOM 4781 C C . VAL B 1 105 ? 65.912 116.563 102.201 1.00 61.87 105 VAL B C 1
ATOM 4782 O O . VAL B 1 105 ? 66.376 115.727 102.977 1.00 61.87 105 VAL B O 1
ATOM 4786 N N . GLY B 1 106 ? 65.362 117.696 102.643 1.00 61.41 106 GLY B N 1
ATOM 4787 C CA . GLY B 1 106 ? 65.264 117.939 104.074 1.00 61.41 106 GLY B CA 1
ATOM 4788 C C . GLY B 1 106 ? 64.364 116.941 104.776 1.00 61.41 106 GLY B C 1
ATOM 4789 O O . GLY B 1 106 ? 64.677 116.468 105.877 1.00 61.41 106 GLY B O 1
ATOM 4790 N N . ILE B 1 107 ? 63.234 116.604 104.148 1.00 59.55 107 ILE B N 1
ATOM 4791 C CA . ILE B 1 107 ? 62.335 115.604 104.717 1.00 59.55 107 ILE B CA 1
ATOM 4792 C C . ILE B 1 107 ? 63.031 114.254 104.807 1.00 59.55 107 ILE B C 1
ATOM 4793 O O . ILE B 1 107 ? 62.911 113.544 105.812 1.00 59.55 107 ILE B O 1
ATOM 4798 N N . MET B 1 108 ? 63.773 113.877 103.763 1.00 60.73 108 MET B N 1
ATOM 4799 C CA . MET B 1 108 ? 64.519 112.623 103.818 1.00 60.73 108 MET B CA 1
ATOM 4800 C C . MET B 1 108 ? 65.664 112.688 104.822 1.00 60.73 108 MET B C 1
ATOM 4801 O O . MET B 1 108 ? 66.077 111.656 105.361 1.00 60.73 108 MET B O 1
ATOM 4806 N N . LEU B 1 109 ? 66.173 113.888 105.102 1.00 57.88 109 LEU B N 1
ATOM 4807 C CA . LEU B 1 109 ? 67.424 114.030 105.838 1.00 57.88 109 LEU B CA 1
ATOM 4808 C C . LEU B 1 109 ? 67.219 114.061 107.346 1.00 57.88 109 LEU B C 1
ATOM 4809 O O . LEU B 1 109 ? 68.016 113.473 108.085 1.00 57.88 109 LEU B O 1
ATOM 4814 N N . VAL B 1 110 ? 66.182 114.744 107.825 1.00 59.19 110 VAL B N 1
ATOM 4815 C CA . VAL B 1 110 ? 66.015 114.929 109.269 1.00 59.19 110 VAL B CA 1
ATOM 4816 C C . VAL B 1 110 ? 66.013 113.583 110.000 1.00 59.19 110 VAL B C 1
ATOM 4817 O O . VAL B 1 110 ? 66.859 113.370 110.892 1.00 59.19 110 VAL B O 1
ATOM 4821 N N . PRO B 1 111 ? 65.127 112.632 109.656 1.00 58.39 111 PRO B N 1
ATOM 4822 C CA . PRO B 1 111 ? 65.193 111.328 110.334 1.00 58.39 111 PRO B CA 1
ATOM 4823 C C . PRO B 1 111 ? 66.491 110.589 110.082 1.00 58.39 111 PRO B C 1
ATOM 4824 O O . PRO B 1 111 ? 67.017 109.934 110.989 1.00 58.39 111 PRO B O 1
ATOM 4828 N N . GLN B 1 112 ? 67.029 110.685 108.865 1.00 56.02 112 GLN B N 1
ATOM 4829 C CA . GLN B 1 112 ? 68.306 110.048 108.574 1.00 56.02 112 GLN B CA 1
ATOM 4830 C C . GLN B 1 112 ? 69.429 110.682 109.379 1.00 56.02 112 GLN B C 1
ATOM 4831 O O . GLN B 1 112 ? 70.339 109.984 109.834 1.00 56.02 112 GLN B O 1
ATOM 4837 N N . ALA B 1 113 ? 69.385 112.003 109.560 1.00 55.25 113 ALA B N 1
ATOM 4838 C CA . ALA B 1 113 ? 70.401 112.670 110.366 1.00 55.25 113 ALA B CA 1
ATOM 4839 C C . ALA B 1 113 ? 70.369 112.176 111.805 1.00 55.25 113 ALA B C 1
ATOM 4840 O O . ALA B 1 113 ? 71.413 111.847 112.382 1.00 55.25 113 ALA B O 1
ATOM 4842 N N . MET B 1 114 ? 69.174 112.101 112.401 1.00 57.94 114 MET B N 1
ATOM 4843 C CA . MET B 1 114 ? 69.093 111.602 113.774 1.00 57.94 114 MET B CA 1
ATOM 4844 C C . MET B 1 114 ? 69.533 110.143 113.866 1.00 57.94 114 MET B C 1
ATOM 4845 O O . MET B 1 114 ? 70.231 109.755 114.812 1.00 57.94 114 MET B O 1
ATOM 4850 N N . SER B 1 115 ? 69.140 109.320 112.890 1.00 54.63 115 SER B N 1
ATOM 4851 C CA . SER B 1 115 ? 69.514 107.909 112.913 1.00 54.63 115 SER B CA 1
ATOM 4852 C C . SER B 1 115 ? 71.023 107.729 112.802 1.00 54.63 115 SER B C 1
ATOM 4853 O O . SER B 1 115 ? 71.612 106.903 113.510 1.00 54.63 115 SER B O 1
ATOM 4856 N N . TYR B 1 116 ? 71.668 108.493 111.918 1.00 54.46 116 TYR B N 1
ATOM 4857 C CA . TYR B 1 116 ? 73.115 108.397 111.775 1.00 54.46 116 TYR B CA 1
ATOM 4858 C C . TYR B 1 116 ? 73.838 108.926 113.004 1.00 54.46 116 TYR B C 1
ATOM 4859 O O . TYR B 1 116 ? 74.886 108.390 113.379 1.00 54.46 116 TYR B O 1
ATOM 4868 N N . ALA B 1 117 ? 73.309 109.976 113.638 1.00 53.29 117 ALA B N 1
ATOM 4869 C CA . ALA B 1 117 ? 73.898 110.440 114.889 1.00 53.29 117 ALA B CA 1
ATOM 4870 C C . ALA B 1 117 ? 73.814 109.365 115.959 1.00 53.29 117 ALA B C 1
ATOM 4871 O O . ALA B 1 117 ? 74.759 109.172 116.732 1.00 53.29 117 ALA B O 1
ATOM 4873 N N . LYS B 1 118 ? 72.685 108.658 116.025 1.00 56.61 118 LYS B N 1
ATOM 4874 C CA . LYS B 1 118 ? 72.573 107.537 116.953 1.00 56.61 118 LYS B CA 1
ATOM 4875 C C . LYS B 1 118 ? 73.574 106.440 116.615 1.00 56.61 118 LYS B C 1
ATOM 4876 O O . LYS B 1 118 ? 74.130 105.798 117.512 1.00 56.61 118 LYS B O 1
ATOM 4882 N N . LEU B 1 119 ? 73.807 106.203 115.321 1.00 53.87 119 LEU B N 1
ATOM 4883 C CA . LEU B 1 119 ? 74.767 105.181 114.914 1.00 53.87 119 LEU B CA 1
ATOM 4884 C C . LEU B 1 119 ? 76.181 105.528 115.364 1.00 53.87 119 LEU B C 1
ATOM 4885 O O . LEU B 1 119 ? 76.943 104.645 115.775 1.00 53.87 119 LEU B O 1
ATOM 4890 N N . ALA B 1 120 ? 76.552 106.806 115.293 1.00 52.95 120 ALA B N 1
ATOM 4891 C CA . ALA B 1 120 ? 77.899 107.226 115.659 1.00 52.95 120 ALA B CA 1
ATOM 4892 C C . ALA B 1 120 ? 78.147 107.196 117.159 1.00 52.95 120 ALA B C 1
ATOM 4893 O O . ALA B 1 120 ? 79.292 107.382 117.582 1.00 52.95 120 ALA B O 1
ATOM 4895 N N . GLY B 1 121 ? 77.117 106.969 117.971 1.00 54.37 121 GLY B N 1
ATOM 4896 C CA . GLY B 1 121 ? 77.250 106.996 119.409 1.00 54.37 121 GLY B CA 1
ATOM 4897 C C . GLY B 1 121 ? 76.916 108.322 120.051 1.00 54.37 121 GLY B C 1
ATOM 4898 O O . GLY B 1 121 ? 76.820 108.389 121.284 1.00 54.37 121 GLY B O 1
ATOM 4899 N N . LEU B 1 122 ? 76.745 109.376 119.266 1.00 51.70 122 LEU B N 1
ATOM 4900 C CA . LEU B 1 122 ? 76.348 110.669 119.787 1.00 51.70 122 LEU B CA 1
ATOM 4901 C C . LEU B 1 122 ? 74.840 110.711 120.007 1.00 51.70 122 LEU B C 1
ATOM 4902 O O . LEU B 1 122 ? 74.097 109.917 119.427 1.00 51.70 122 LEU B O 1
ATOM 4907 N N . PRO B 1 123 ? 74.361 111.619 120.855 1.00 54.53 123 PRO B N 1
ATOM 4908 C CA . PRO B 1 123 ? 72.920 111.810 120.971 1.00 54.53 123 PRO B CA 1
ATOM 4909 C C . PRO B 1 123 ? 72.342 112.287 119.654 1.00 54.53 123 PRO B C 1
ATOM 4910 O O . PRO B 1 123 ? 73.041 112.921 118.842 1.00 54.53 123 PRO B O 1
ATOM 4914 N N . PRO B 1 124 ? 71.065 111.994 119.393 1.00 56.55 124 PRO B N 1
ATOM 4915 C CA . PRO B 1 124 ? 70.511 112.245 118.051 1.00 56.55 124 PRO B CA 1
ATOM 4916 C C . PRO B 1 124 ? 70.595 113.691 117.596 1.00 56.55 124 PRO B C 1
ATOM 4917 O O . PRO B 1 124 ? 70.761 113.940 116.397 1.00 56.55 124 PRO B O 1
ATOM 4921 N N . ILE B 1 125 ? 70.493 114.653 118.516 1.00 59.01 125 ILE B N 1
ATOM 4922 C CA . ILE B 1 125 ? 70.444 116.059 118.123 1.00 59.01 125 ILE B CA 1
ATOM 4923 C C . ILE B 1 125 ? 71.695 116.453 117.351 1.00 59.01 125 ILE B C 1
ATOM 4924 O O . ILE B 1 125 ? 71.635 117.288 116.441 1.00 59.01 125 ILE B O 1
ATOM 4929 N N . TYR B 1 126 ? 72.837 115.844 117.672 1.00 56.56 126 TYR B N 1
ATOM 4930 C CA . TYR B 1 126 ? 74.081 116.212 117.009 1.00 56.56 126 TYR B CA 1
ATOM 4931 C C . TYR B 1 126 ? 74.096 115.823 115.540 1.00 56.56 126 TYR B C 1
ATOM 4932 O O . TYR B 1 126 ? 74.974 116.281 114.802 1.00 56.56 126 TYR B O 1
ATOM 4941 N N . GLY B 1 127 ? 73.162 114.982 115.096 1.00 56.20 127 GLY B N 1
ATOM 4942 C CA . GLY B 1 127 ? 72.981 114.801 113.667 1.00 56.20 127 GLY B CA 1
ATOM 4943 C C . GLY B 1 127 ? 72.434 116.050 113.001 1.00 56.20 127 GLY B C 1
ATOM 4944 O O . GLY B 1 127 ? 72.944 116.492 111.968 1.00 56.20 127 GLY B O 1
ATOM 4945 N N . LEU B 1 128 ? 71.407 116.655 113.607 1.00 57.39 128 LEU B N 1
ATOM 4946 C CA . LEU B 1 128 ? 70.798 117.844 113.021 1.00 57.39 128 LEU B CA 1
ATOM 4947 C C . LEU B 1 128 ? 71.798 118.985 112.930 1.00 57.39 128 LEU B C 1
ATOM 4948 O O . LEU B 1 128 ? 71.854 119.692 111.918 1.00 57.39 128 LEU B O 1
ATOM 4953 N N . TYR B 1 129 ? 72.600 119.178 113.980 1.00 56.16 129 TYR B N 1
ATOM 4954 C CA . TYR B 1 129 ? 73.689 120.146 113.913 1.00 56.16 129 TYR B CA 1
ATOM 4955 C C . TYR B 1 129 ? 74.584 119.857 112.717 1.00 56.16 129 TYR B C 1
ATOM 4956 O O . TYR B 1 129 ? 74.927 120.761 111.946 1.00 56.16 129 TYR B O 1
ATOM 4965 N N . SER B 1 130 ? 74.932 118.584 112.519 1.00 53.31 130 SER B N 1
ATOM 4966 C CA . SER B 1 130 ? 75.793 118.194 111.412 1.00 53.31 130 SER B CA 1
ATOM 4967 C C . SER B 1 130 ? 75.144 118.419 110.057 1.00 53.31 130 SER B C 1
ATOM 4968 O O . SER B 1 130 ? 75.836 118.333 109.039 1.00 53.31 130 SER B O 1
ATOM 4971 N N . SER B 1 131 ? 73.839 118.682 110.015 1.00 58.52 131 SER B N 1
ATOM 4972 C CA . SER B 1 131 ? 73.167 119.050 108.781 1.00 58.52 131 SER B CA 1
ATOM 4973 C C . SER B 1 131 ? 72.836 120.530 108.699 1.00 58.52 131 SER B C 1
ATOM 4974 O O . SER B 1 131 ? 72.416 120.992 107.636 1.00 58.52 131 SER B O 1
ATOM 4977 N N . PHE B 1 132 ? 72.991 121.281 109.791 1.00 58.22 132 PHE B N 1
ATOM 4978 C CA . PHE B 1 132 ? 72.544 122.668 109.783 1.00 58.22 132 PHE B CA 1
ATOM 4979 C C . PHE B 1 132 ? 73.605 123.608 109.225 1.00 58.22 132 PHE B C 1
ATOM 4980 O O . PHE B 1 132 ? 73.427 124.198 108.156 1.00 58.22 132 PHE B O 1
ATOM 4988 N N . VAL B 1 133 ? 74.725 123.745 109.924 1.00 57.47 133 VAL B N 1
ATOM 4989 C CA . VAL B 1 133 ? 75.698 124.787 109.604 1.00 57.47 133 VAL B CA 1
ATOM 4990 C C . VAL B 1 133 ? 76.544 124.416 108.388 1.00 57.47 133 VAL B C 1
ATOM 4991 O O . VAL B 1 133 ? 76.713 125.263 107.501 1.00 57.47 133 VAL B O 1
ATOM 4995 N N . PRO B 1 134 ? 77.102 123.202 108.287 1.00 55.01 134 PRO B N 1
ATOM 4996 C CA . PRO B 1 134 ? 77.899 122.897 107.087 1.00 55.01 134 PRO B CA 1
ATOM 4997 C C . PRO B 1 134 ? 77.128 123.055 105.789 1.00 55.01 134 PRO B C 1
ATOM 4998 O O . PRO B 1 134 ? 77.695 123.544 104.804 1.00 55.01 134 PRO B O 1
ATOM 5002 N N . VAL B 1 135 ? 75.842 122.698 105.766 1.00 56.61 135 VAL B N 1
ATOM 5003 C CA . VAL B 1 135 ? 75.066 122.816 104.533 1.00 56.61 135 VAL B CA 1
ATOM 5004 C C . VAL B 1 135 ? 75.044 124.261 104.052 1.00 56.61 135 VAL B C 1
ATOM 5005 O O . VAL B 1 135 ? 75.414 124.555 102.909 1.00 56.61 135 VAL B O 1
ATOM 5009 N N . PHE B 1 136 ? 74.664 125.193 104.935 1.00 58.98 136 PHE B N 1
ATOM 5010 C CA . PHE B 1 136 ? 74.723 126.608 104.578 1.00 58.98 136 PHE B CA 1
ATOM 5011 C C . PHE B 1 136 ? 76.114 127.006 104.122 1.00 58.98 136 PHE B C 1
ATOM 5012 O O . PHE B 1 136 ? 76.265 127.831 103.215 1.00 58.98 136 PHE B O 1
ATOM 5020 N N . VAL B 1 137 ? 77.147 126.437 104.739 1.00 54.60 137 VAL B N 1
ATOM 5021 C CA . VAL B 1 137 ? 78.497 126.747 104.295 1.00 54.60 137 VAL B CA 1
ATOM 5022 C C . VAL B 1 137 ? 78.756 126.131 102.929 1.00 54.60 137 VAL B C 1
ATOM 5023 O O . VAL B 1 137 ? 79.278 126.794 102.025 1.00 54.60 137 VAL B O 1
ATOM 5027 N N . TYR B 1 138 ? 78.357 124.871 102.738 1.00 55.06 138 TYR B N 1
ATOM 5028 C CA . TYR B 1 138 ? 78.674 124.201 101.483 1.00 55.06 138 TYR B CA 1
ATOM 5029 C C . TYR B 1 138 ? 78.009 124.900 100.309 1.00 55.06 138 TYR B C 1
ATOM 5030 O O . TYR B 1 138 ? 78.641 125.122 99.269 1.00 55.06 138 TYR B O 1
ATOM 5039 N N . ALA B 1 139 ? 76.746 125.296 100.471 1.00 57.21 139 ALA B N 1
ATOM 5040 C CA . ALA B 1 139 ? 76.039 125.990 99.403 1.00 57.21 139 ALA B CA 1
ATOM 5041 C C . ALA B 1 139 ? 76.738 127.277 98.999 1.00 57.21 139 ALA B C 1
ATOM 5042 O O . ALA B 1 139 ? 76.513 127.769 97.890 1.00 57.21 139 ALA B O 1
ATOM 5044 N N . ILE B 1 140 ? 77.576 127.833 99.871 1.00 61.55 140 ILE B N 1
ATOM 5045 C CA . ILE B 1 140 ? 78.357 129.006 99.505 1.00 61.55 140 ILE B CA 1
ATOM 5046 C C . ILE B 1 140 ? 79.722 128.622 98.942 1.00 61.55 140 ILE B C 1
ATOM 5047 O O . ILE B 1 140 ? 80.236 129.305 98.052 1.00 61.55 140 ILE B O 1
ATOM 5052 N N . PHE B 1 141 ? 80.316 127.529 99.421 1.00 58.30 141 PHE B N 1
ATOM 5053 C CA . PHE B 1 141 ? 81.687 127.185 99.066 1.00 58.30 141 PHE B CA 1
ATOM 5054 C C . PHE B 1 141 ? 81.800 125.879 98.292 1.00 58.30 141 PHE B C 1
ATOM 5055 O O . PHE B 1 141 ? 82.918 125.414 98.049 1.00 58.30 141 PHE B O 1
ATOM 5063 N N . GLY B 1 142 ? 80.687 125.277 97.898 1.00 57.22 142 GLY B N 1
ATOM 5064 C CA . GLY B 1 142 ? 80.705 124.014 97.189 1.00 57.22 142 GLY B CA 1
ATOM 5065 C C . GLY B 1 142 ? 80.567 124.194 95.690 1.00 57.22 142 GLY B C 1
ATOM 5066 O O . GLY B 1 142 ? 79.824 125.049 95.216 1.00 57.22 142 GLY B O 1
ATOM 5067 N N . SER B 1 143 ? 81.295 123.365 94.945 1.00 62.09 143 SER B N 1
ATOM 5068 C CA . SER B 1 143 ? 81.253 123.416 93.490 1.00 62.09 143 SER B CA 1
ATOM 5069 C C . SER B 1 143 ? 80.091 122.629 92.905 1.00 62.09 143 SER B C 1
ATOM 5070 O O . SER B 1 143 ? 79.552 123.020 91.864 1.00 62.09 143 SER B O 1
ATOM 5073 N N . SER B 1 144 ? 79.698 121.531 93.542 1.00 62.31 144 SER B N 1
ATOM 5074 C CA . SER B 1 144 ? 78.605 120.719 93.026 1.00 62.31 144 SER B CA 1
ATOM 5075 C C . SER B 1 144 ? 77.268 121.407 93.265 1.00 62.31 144 SER B C 1
ATOM 5076 O O . SER B 1 144 ? 77.071 122.088 94.273 1.00 62.31 144 SER B O 1
ATOM 5079 N N . ARG B 1 145 ? 76.345 121.229 92.322 1.00 66.38 145 ARG B N 1
ATOM 5080 C CA . ARG B 1 145 ? 75.023 121.828 92.415 1.00 66.38 145 ARG B CA 1
ATOM 5081 C C . ARG B 1 145 ? 73.938 120.837 92.813 1.00 66.38 145 ARG B C 1
ATOM 5082 O O . ARG B 1 145 ? 72.813 121.260 93.095 1.00 66.38 145 ARG B O 1
ATOM 5090 N N . GLN B 1 146 ? 74.240 119.540 92.844 1.00 63.42 146 GLN B N 1
ATOM 5091 C CA . GLN B 1 146 ? 73.281 118.536 93.273 1.00 63.42 146 GLN B CA 1
ATOM 5092 C C . GLN B 1 146 ? 73.732 117.730 94.481 1.00 63.42 146 GLN B C 1
ATOM 5093 O O . GLN B 1 146 ? 72.930 116.956 95.013 1.00 63.42 146 GLN B O 1
ATOM 5099 N N . LEU B 1 147 ? 74.977 117.875 94.921 1.00 55.48 147 LEU B N 1
ATOM 5100 C CA . LEU B 1 147 ? 75.466 117.091 96.046 1.00 55.48 147 LEU B CA 1
ATOM 5101 C C . LEU B 1 147 ? 74.792 117.524 97.340 1.00 55.48 147 LEU B C 1
ATOM 5102 O O . LEU B 1 147 ? 74.616 118.716 97.600 1.00 55.48 147 LEU B O 1
ATOM 5107 N N . ALA B 1 148 ? 74.419 116.543 98.156 1.00 55.07 148 ALA B N 1
ATOM 5108 C CA . ALA B 1 148 ? 73.791 116.781 99.448 1.00 55.07 148 ALA B CA 1
ATOM 5109 C C . ALA B 1 148 ? 74.786 116.465 100.554 1.00 55.07 148 ALA B C 1
ATOM 5110 O O . ALA B 1 148 ? 75.357 115.371 100.587 1.00 55.07 148 ALA B O 1
ATOM 5112 N N . ILE B 1 149 ? 74.977 117.418 101.464 1.00 53.77 149 ILE B N 1
ATOM 5113 C CA . ILE B 1 149 ? 76.009 117.353 102.492 1.00 53.77 149 ILE B CA 1
ATOM 5114 C C . ILE B 1 149 ? 75.348 117.084 103.834 1.00 53.77 149 ILE B C 1
ATOM 5115 O O . ILE B 1 149 ? 74.356 117.732 104.187 1.00 53.77 149 ILE B O 1
ATOM 5120 N N . GLY B 1 150 ? 75.889 116.123 104.577 1.00 50.88 150 GLY B N 1
ATOM 5121 C CA . GLY B 1 150 ? 75.361 115.774 105.871 1.00 50.88 150 GLY B CA 1
ATOM 5122 C C . GLY B 1 150 ? 75.934 114.470 106.380 1.00 50.88 150 GLY B C 1
ATOM 5123 O O . GLY B 1 150 ? 76.910 113.944 105.838 1.00 50.88 150 GLY B O 1
ATOM 5124 N N . PRO B 1 151 ? 75.347 113.931 107.446 1.00 50.39 151 PRO B N 1
ATOM 5125 C CA . PRO B 1 151 ? 75.794 112.630 107.950 1.00 50.39 151 PRO B CA 1
ATOM 5126 C C . PRO B 1 151 ? 75.587 111.534 106.918 1.00 50.39 151 PRO B C 1
ATOM 5127 O O . PRO B 1 151 ? 74.602 111.529 106.178 1.00 50.39 151 PRO B O 1
ATOM 5131 N N . VAL B 1 152 ? 76.531 110.596 106.876 1.00 51.56 152 VAL B N 1
ATOM 5132 C CA . VAL B 1 152 ? 76.425 109.411 106.037 1.00 51.56 152 VAL B CA 1
ATOM 5133 C C . VAL B 1 152 ? 76.743 108.196 106.897 1.00 51.56 152 VAL B C 1
ATOM 5134 O O . VAL B 1 152 ? 77.299 108.308 107.991 1.00 51.56 152 VAL B O 1
ATOM 5138 N N . ALA B 1 153 ? 76.360 107.022 106.395 1.00 52.24 153 ALA B N 1
ATOM 5139 C CA . ALA B 1 153 ? 76.517 105.802 107.179 1.00 52.24 153 ALA B CA 1
ATOM 5140 C C . ALA B 1 153 ? 77.986 105.480 107.431 1.00 52.24 153 ALA B C 1
ATOM 5141 O O . ALA B 1 153 ? 78.369 105.140 108.555 1.00 52.24 153 ALA B O 1
ATOM 5143 N N . LEU B 1 154 ? 78.827 105.598 106.403 1.00 49.18 154 LEU B N 1
ATOM 5144 C CA . LEU B 1 154 ? 80.215 105.168 106.530 1.00 49.18 154 LEU B CA 1
ATOM 5145 C C . LEU B 1 154 ? 81.006 106.092 107.449 1.00 49.18 154 LEU B C 1
ATOM 5146 O O . LEU B 1 154 ? 81.761 105.628 108.312 1.00 49.18 154 LEU B O 1
ATOM 5151 N N . VAL B 1 155 ? 80.860 107.405 107.272 1.00 47.87 155 VAL B N 1
ATOM 5152 C CA . VAL B 1 155 ? 81.587 108.345 108.117 1.00 47.87 155 VAL B CA 1
ATOM 5153 C C . VAL B 1 155 ? 81.109 108.243 109.559 1.00 47.87 155 VAL B C 1
ATOM 5154 O O . VAL B 1 155 ? 81.906 108.343 110.497 1.00 47.87 155 VAL B O 1
ATOM 5158 N N . SER B 1 156 ? 79.807 108.031 109.760 1.00 49.41 156 SER B N 1
ATOM 5159 C CA . SER B 1 156 ? 79.297 107.822 111.111 1.00 49.41 156 SER B CA 1
ATOM 5160 C C . SER B 1 156 ? 79.885 106.562 111.733 1.00 49.41 156 SER B C 1
ATOM 5161 O O . SER B 1 156 ? 80.234 106.551 112.918 1.00 49.41 156 SER B O 1
ATOM 5164 N N . LEU B 1 157 ? 80.005 105.490 110.947 1.00 49.56 157 LEU B N 1
ATOM 5165 C CA . LEU B 1 157 ? 80.619 104.268 111.455 1.00 49.56 157 LEU B CA 1
ATOM 5166 C C . LEU B 1 157 ? 82.076 104.492 111.838 1.00 49.56 157 LEU B C 1
ATOM 5167 O O . LEU B 1 157 ? 82.532 104.010 112.879 1.00 49.56 157 LEU B O 1
ATOM 5172 N N . LEU B 1 158 ? 82.826 105.215 111.004 1.00 51.84 158 LEU B N 1
ATOM 5173 C CA . LEU B 1 158 ? 84.230 105.479 111.315 1.00 51.84 158 LEU B CA 1
ATOM 5174 C C . LEU B 1 158 ? 84.369 106.352 112.558 1.00 51.84 158 LEU B C 1
ATOM 5175 O O . LEU B 1 158 ? 85.255 106.125 113.393 1.00 51.84 158 LEU B O 1
ATOM 5180 N N . VAL B 1 159 ? 83.508 107.362 112.691 1.00 51.63 159 VAL B N 1
ATOM 5181 C CA . VAL B 1 159 ? 83.523 108.214 113.875 1.00 51.63 159 VAL B CA 1
ATOM 5182 C C . VAL B 1 159 ? 83.227 107.392 115.119 1.00 51.63 159 VAL B C 1
ATOM 5183 O O . VAL B 1 159 ? 83.896 107.535 116.149 1.00 51.63 159 VAL B O 1
ATOM 5187 N N . SER B 1 160 ? 82.224 106.515 115.043 1.00 57.91 160 SER B N 1
ATOM 5188 C CA . SER B 1 160 ? 81.917 105.647 116.173 1.00 57.91 160 SER B CA 1
ATOM 5189 C C . SER B 1 160 ? 83.094 104.744 116.504 1.00 57.91 160 SER B C 1
ATOM 5190 O O . SER B 1 160 ? 83.408 104.530 117.680 1.00 57.91 160 SER B O 1
ATOM 5193 N N . ASN B 1 161 ? 83.756 104.208 115.479 1.00 60.34 161 ASN B N 1
ATOM 5194 C CA . ASN B 1 161 ? 84.907 103.341 115.697 1.00 60.34 161 ASN B CA 1
ATOM 5195 C C . ASN B 1 161 ? 86.002 104.076 116.462 1.00 60.34 161 ASN B C 1
ATOM 5196 O O . ASN B 1 161 ? 86.510 103.581 117.476 1.00 60.34 161 ASN B O 1
ATOM 5201 N N . ALA B 1 162 ? 86.349 105.281 116.007 1.00 61.73 162 ALA B N 1
ATOM 5202 C CA . ALA B 1 162 ? 87.402 106.046 116.670 1.00 61.73 162 ALA B CA 1
ATOM 5203 C C . ALA B 1 162 ? 87.012 106.414 118.099 1.00 61.73 162 ALA B C 1
ATOM 5204 O O . ALA B 1 162 ? 87.804 106.243 119.037 1.00 61.73 162 ALA B O 1
ATOM 5206 N N . LEU B 1 163 ? 85.787 106.910 118.290 1.00 67.69 163 LEU B N 1
ATOM 5207 C CA . LEU B 1 163 ? 85.375 107.337 119.623 1.00 67.69 163 LEU B CA 1
ATOM 5208 C C . LEU B 1 163 ? 85.358 106.167 120.596 1.00 67.69 163 LEU B C 1
ATOM 5209 O O . LEU B 1 163 ? 85.847 106.285 121.724 1.00 67.69 163 LEU B O 1
ATOM 5214 N N . GLY B 1 164 ? 84.803 105.028 120.178 1.00 71.05 164 GLY B N 1
ATOM 5215 C CA . GLY B 1 164 ? 84.807 103.858 121.036 1.00 71.05 164 GLY B CA 1
ATOM 5216 C C . GLY B 1 164 ? 86.201 103.349 121.324 1.00 71.05 164 GLY B C 1
ATOM 5217 O O . GLY B 1 164 ? 86.466 102.841 122.417 1.00 71.05 164 GLY B O 1
ATOM 5218 N N . GLY B 1 165 ? 87.111 103.470 120.355 1.00 73.92 165 GLY B N 1
ATOM 5219 C CA . GLY B 1 165 ? 88.499 103.155 120.631 1.00 73.92 165 GLY B CA 1
ATOM 5220 C C . GLY B 1 165 ? 89.152 104.104 121.611 1.00 73.92 165 GLY B C 1
ATOM 5221 O O . GLY B 1 165 ? 90.138 103.731 122.254 1.00 73.92 165 GLY B O 1
ATOM 5222 N N . ILE B 1 166 ? 88.624 105.320 121.744 1.00 75.93 166 ILE B N 1
ATOM 5223 C CA . ILE B 1 166 ? 89.180 106.272 122.702 1.00 75.93 166 ILE B CA 1
ATOM 5224 C C . ILE B 1 166 ? 88.335 106.330 123.972 1.00 75.93 166 ILE B C 1
ATOM 5225 O O . ILE B 1 166 ? 88.823 106.023 125.065 1.00 75.93 166 ILE B O 1
ATOM 5230 N N . ALA B 1 167 ? 87.070 106.721 123.842 1.00 83.51 167 ALA B N 1
ATOM 5231 C CA . ALA B 1 167 ? 86.190 106.930 124.986 1.00 83.51 167 ALA B CA 1
ATOM 5232 C C . ALA B 1 167 ? 85.150 105.820 125.063 1.00 83.51 167 ALA B C 1
ATOM 5233 O O . ALA B 1 167 ? 84.604 105.396 124.040 1.00 83.51 167 ALA B O 1
ATOM 5235 N N . ASP B 1 168 ? 84.874 105.354 126.281 1.00 96.56 168 ASP B N 1
ATOM 5236 C CA . ASP B 1 168 ? 83.986 104.210 126.462 1.00 96.56 168 ASP B CA 1
ATOM 5237 C C . ASP B 1 168 ? 82.537 104.625 126.721 1.00 96.56 168 ASP B C 1
ATOM 5238 O O . ASP B 1 168 ? 81.644 104.295 125.935 1.00 96.56 168 ASP B O 1
ATOM 5243 N N . THR B 1 169 ? 82.287 105.351 127.816 1.00 99.27 169 THR B N 1
ATOM 5244 C CA . THR B 1 169 ? 80.923 105.703 128.197 1.00 99.27 169 THR B CA 1
ATOM 5245 C C . THR B 1 169 ? 80.832 107.119 128.754 1.00 99.27 169 THR B C 1
ATOM 5246 O O . THR B 1 169 ? 79.931 107.417 129.546 1.00 99.27 169 THR B O 1
ATOM 5250 N N . ASN B 1 170 ? 81.756 108.000 128.366 1.00 94.98 170 ASN B N 1
ATOM 5251 C CA . ASN B 1 170 ? 81.736 109.359 128.897 1.00 94.98 170 ASN B CA 1
ATOM 5252 C C . ASN B 1 170 ? 80.477 110.106 128.476 1.00 94.98 170 ASN B C 1
ATOM 5253 O O . ASN B 1 170 ? 79.873 110.817 129.287 1.00 94.98 170 ASN B O 1
ATOM 5258 N N . GLU B 1 171 ? 80.090 109.984 127.202 1.00 94.40 171 GLU B N 1
ATOM 5259 C CA . GLU B 1 171 ? 78.914 110.634 126.626 1.00 94.40 171 GLU B CA 1
ATOM 5260 C C . GLU B 1 171 ? 79.107 112.148 126.571 1.00 94.40 171 GLU B C 1
ATOM 5261 O O . GLU B 1 171 ? 78.283 112.871 126.004 1.00 94.40 171 GLU B O 1
ATOM 5267 N N . GLU B 1 172 ? 80.209 112.630 127.129 1.00 88.51 172 GLU B N 1
ATOM 5268 C CA . GLU B 1 172 ? 80.591 114.033 127.071 1.00 88.51 172 GLU B CA 1
ATOM 5269 C C . GLU B 1 172 ? 81.912 114.241 126.355 1.00 88.51 172 GLU B C 1
ATOM 5270 O O . GLU B 1 172 ? 82.060 115.212 125.609 1.00 88.51 172 GLU B O 1
ATOM 5276 N N . LEU B 1 173 ? 82.882 113.352 126.571 1.00 80.43 173 LEU B N 1
ATOM 5277 C CA . LEU B 1 173 ? 84.096 113.377 125.766 1.00 80.43 173 LEU B CA 1
ATOM 5278 C C . LEU B 1 173 ? 83.823 112.922 124.340 1.00 80.43 173 LEU B C 1
ATOM 5279 O O . LEU B 1 173 ? 84.559 113.299 123.423 1.00 80.43 173 LEU B O 1
ATOM 5284 N N . HIS B 1 174 ? 82.772 112.123 124.132 1.00 80.37 174 HIS B N 1
ATOM 5285 C CA . HIS B 1 174 ? 82.411 111.705 122.781 1.00 80.37 174 HIS B CA 1
ATOM 5286 C C . HIS B 1 174 ? 82.081 112.903 121.902 1.00 80.37 174 HIS B C 1
ATOM 5287 O O . HIS B 1 174 ? 82.510 112.974 120.745 1.00 80.37 174 HIS B O 1
ATOM 5294 N N . ILE B 1 175 ? 81.317 113.855 1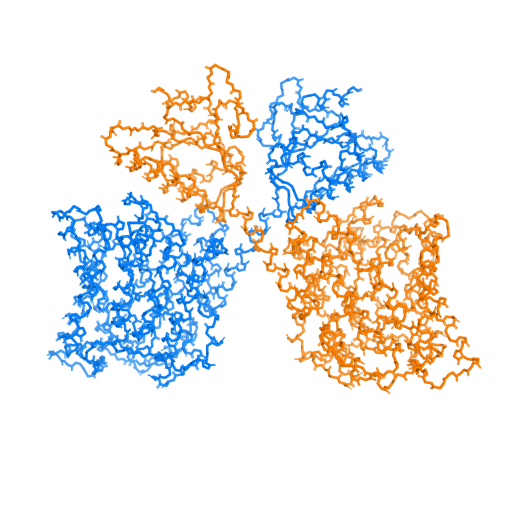22.437 1.00 70.23 175 ILE B N 1
ATOM 5295 C CA . ILE B 1 175 ? 80.896 115.011 121.651 1.00 70.23 175 ILE B CA 1
ATOM 5296 C C . ILE B 1 175 ? 82.099 115.860 121.260 1.00 70.23 175 ILE B C 1
ATOM 5297 O O . ILE B 1 175 ? 82.259 116.249 120.096 1.00 70.23 175 ILE B O 1
ATOM 5302 N N . GLU B 1 176 ? 82.959 116.168 122.235 1.00 72.26 176 GLU B N 1
ATOM 5303 C CA . GLU B 1 176 ? 84.136 116.980 121.950 1.00 72.26 176 GLU B CA 1
ATOM 5304 C C . GLU B 1 176 ? 85.074 116.266 120.989 1.00 72.26 176 GLU B C 1
ATOM 5305 O O . GLU B 1 176 ? 85.668 116.895 120.108 1.00 72.26 176 GLU B O 1
ATOM 5311 N N . LEU B 1 177 ? 85.220 114.950 121.144 1.00 67.17 177 LEU B N 1
ATOM 5312 C CA . LEU B 1 177 ? 86.065 114.190 120.233 1.00 67.17 177 LEU B CA 1
ATOM 5313 C C . LEU B 1 177 ? 85.508 114.205 118.818 1.00 67.17 177 LEU B C 1
ATOM 5314 O O . LEU B 1 177 ? 86.265 114.330 117.852 1.00 67.17 177 LEU B O 1
ATOM 5319 N N . ALA B 1 178 ? 84.187 114.082 118.670 1.00 58.94 178 ALA B N 1
ATOM 5320 C CA . ALA B 1 178 ? 83.586 114.128 117.339 1.00 58.94 178 ALA B CA 1
ATOM 5321 C C . ALA B 1 178 ? 83.760 115.499 116.695 1.00 58.94 178 ALA B C 1
ATOM 5322 O O . ALA B 1 178 ? 84.063 115.598 115.498 1.00 58.94 178 ALA B O 1
ATOM 5324 N N . ILE B 1 179 ? 83.576 116.569 117.470 1.00 56.51 179 ILE B N 1
ATOM 5325 C CA . ILE B 1 179 ? 83.743 117.915 116.927 1.00 56.51 179 ILE B CA 1
ATOM 5326 C C . ILE B 1 179 ? 85.196 118.160 116.528 1.00 56.51 179 ILE B C 1
ATOM 5327 O O . ILE B 1 179 ? 85.480 118.735 115.465 1.00 56.51 179 ILE B O 1
ATOM 5332 N N . LEU B 1 180 ? 86.140 117.727 117.366 1.00 56.32 180 LEU B N 1
ATOM 5333 C CA . LEU B 1 180 ? 87.550 117.855 117.016 1.00 56.32 180 LEU B CA 1
ATOM 5334 C C . LEU B 1 180 ? 87.889 117.030 115.784 1.00 56.32 180 LEU B C 1
ATOM 5335 O O . LEU B 1 180 ? 88.695 117.452 114.947 1.00 56.32 180 LEU B O 1
ATOM 5340 N N . LEU B 1 181 ? 87.293 115.843 115.659 1.00 52.48 181 LEU B N 1
ATOM 5341 C CA . LEU B 1 181 ? 87.508 115.026 114.474 1.00 52.48 181 LEU B CA 1
ATOM 5342 C C . LEU B 1 181 ? 87.005 115.736 113.230 1.00 52.48 181 LEU B C 1
ATOM 5343 O O . LEU B 1 181 ? 87.647 115.688 112.176 1.00 52.48 181 LEU B O 1
ATOM 5348 N N . ALA B 1 182 ? 85.857 116.405 113.334 1.00 50.64 182 ALA B N 1
ATOM 5349 C CA . ALA B 1 182 ? 85.349 117.174 112.203 1.00 50.64 182 ALA B CA 1
ATOM 5350 C C . ALA B 1 182 ? 86.295 118.308 111.834 1.00 50.64 182 ALA B C 1
ATOM 5351 O O . ALA B 1 182 ? 86.544 118.558 110.650 1.00 50.64 182 ALA B O 1
ATOM 5353 N N . LEU B 1 183 ? 86.831 119.008 112.838 1.00 51.41 183 LEU B N 1
ATOM 5354 C CA . LEU B 1 183 ? 87.777 120.089 112.559 1.00 51.41 183 LEU B CA 1
ATOM 5355 C C . LEU B 1 183 ? 89.038 119.568 111.882 1.00 51.41 183 LEU B C 1
ATOM 5356 O O . LEU B 1 183 ? 89.536 120.173 110.924 1.00 51.41 183 LEU B O 1
ATOM 5361 N N . LEU B 1 184 ? 89.574 118.448 112.370 1.00 49.20 184 LEU B N 1
ATOM 5362 C CA . LEU B 1 184 ? 90.771 117.874 111.765 1.00 49.20 184 LEU B CA 1
ATOM 5363 C C . LEU B 1 184 ? 90.499 117.413 110.340 1.00 49.20 184 LEU B C 1
ATOM 5364 O O . LEU B 1 184 ? 91.336 117.597 109.450 1.00 49.20 184 LEU B O 1
ATOM 5369 N N . VAL B 1 185 ? 89.332 116.809 110.105 1.00 50.17 185 VAL B N 1
ATOM 5370 C CA . VAL B 1 185 ? 88.973 116.383 108.759 1.00 50.17 185 VAL B CA 1
ATOM 5371 C C . VAL B 1 185 ? 88.872 117.585 107.834 1.00 50.17 185 VAL B C 1
ATOM 5372 O O . VAL B 1 185 ? 89.355 117.554 106.697 1.00 50.17 185 VAL B O 1
ATOM 5376 N N . GLY B 1 186 ? 88.251 118.667 108.305 1.00 49.53 186 GLY B N 1
ATOM 5377 C CA . GLY B 1 186 ? 88.151 119.861 107.484 1.00 49.53 186 GLY B CA 1
ATOM 5378 C C . GLY B 1 186 ? 89.503 120.461 107.155 1.00 49.53 186 GLY B C 1
ATOM 5379 O O . GLY B 1 186 ? 89.744 120.885 106.023 1.00 49.53 186 GLY B O 1
ATOM 5380 N N . ILE B 1 187 ? 90.405 120.501 108.137 1.00 49.92 187 ILE B N 1
ATOM 5381 C CA . ILE B 1 187 ? 91.742 121.038 107.892 1.00 49.92 187 ILE B CA 1
ATOM 5382 C C . ILE B 1 187 ? 92.491 120.173 106.885 1.00 49.92 187 ILE B C 1
ATOM 5383 O O . ILE B 1 187 ? 93.130 120.688 105.958 1.00 49.92 187 ILE B O 1
ATOM 5388 N N . LEU B 1 188 ? 92.423 118.849 107.043 1.00 50.49 188 LEU B N 1
ATOM 5389 C CA . LEU B 1 188 ? 93.102 117.965 106.098 1.00 50.49 188 LEU B CA 1
ATOM 5390 C C . LEU B 1 188 ? 92.525 118.104 104.697 1.00 50.49 188 LEU B C 1
ATOM 5391 O O . LEU B 1 188 ? 93.270 118.101 103.712 1.00 50.49 188 LEU B O 1
ATOM 5396 N N . GLU B 1 189 ? 91.200 118.221 104.583 1.00 53.07 189 GLU B N 1
ATOM 5397 C CA . GLU B 1 189 ? 90.578 118.387 103.274 1.00 53.07 189 GLU B CA 1
ATOM 5398 C C . GLU B 1 189 ? 90.983 119.705 102.630 1.00 53.07 189 GLU B C 1
ATOM 5399 O O . GLU B 1 189 ? 91.261 119.755 101.428 1.00 53.07 189 GLU B O 1
ATOM 5405 N N . CYS B 1 190 ? 91.018 120.788 103.410 1.00 53.59 190 CYS B N 1
ATOM 5406 C CA . CYS B 1 190 ? 91.447 122.070 102.862 1.00 53.59 190 CYS B CA 1
ATOM 5407 C C . CYS B 1 190 ? 92.899 122.017 102.409 1.00 53.59 190 CYS B C 1
ATOM 5408 O O . CYS B 1 190 ? 93.254 122.587 101.370 1.00 53.59 190 CYS B O 1
ATOM 5411 N N . ILE B 1 191 ? 93.756 121.340 103.176 1.00 53.78 191 ILE B N 1
ATOM 5412 C CA . ILE B 1 191 ? 95.160 121.212 102.790 1.00 53.78 191 ILE B CA 1
ATOM 5413 C C . ILE B 1 191 ? 95.288 120.411 101.500 1.00 53.78 191 ILE B C 1
ATOM 5414 O O . ILE B 1 191 ? 96.019 120.795 100.580 1.00 53.78 191 ILE B O 1
ATOM 5419 N N . MET B 1 192 ? 94.570 119.290 101.405 1.00 58.29 192 MET B N 1
ATOM 5420 C CA . MET B 1 192 ? 94.663 118.446 100.219 1.00 58.29 192 MET B CA 1
ATOM 5421 C C . MET B 1 192 ? 93.977 119.066 99.010 1.00 58.29 192 MET B C 1
ATOM 5422 O O . MET B 1 192 ? 94.245 118.645 97.880 1.00 58.29 192 MET B O 1
ATOM 5427 N N . GLY B 1 193 ? 93.086 120.030 99.215 1.00 54.86 193 GLY B N 1
ATOM 5428 C CA . GLY B 1 193 ? 92.472 120.732 98.108 1.00 54.86 193 GLY B CA 1
ATOM 5429 C C . GLY B 1 193 ? 93.301 121.900 97.618 1.00 54.86 193 GLY B C 1
ATOM 5430 O O . GLY B 1 193 ? 93.362 122.160 96.413 1.00 54.86 193 GLY B O 1
ATOM 5431 N N . LEU B 1 194 ? 93.930 122.626 98.546 1.00 59.38 194 LEU B N 1
ATOM 5432 C CA . LEU B 1 194 ? 94.807 123.723 98.151 1.00 59.38 194 LEU B CA 1
ATOM 5433 C C . LEU B 1 194 ? 96.056 123.209 97.447 1.00 59.38 194 LEU B C 1
ATOM 5434 O O . LEU B 1 194 ? 96.485 123.777 96.436 1.00 59.38 194 LEU B O 1
ATOM 5439 N N . LEU B 1 195 ? 96.650 122.135 97.962 1.00 60.30 195 LEU B N 1
ATOM 5440 C CA . LEU B 1 195 ? 97.849 121.563 97.368 1.00 60.30 195 LEU B CA 1
ATOM 5441 C C . LEU B 1 195 ? 97.549 120.646 96.192 1.00 60.30 195 LEU B C 1
ATOM 5442 O O . LEU B 1 195 ? 98.489 120.159 95.558 1.00 60.30 195 LEU B O 1
ATOM 5447 N N . ARG B 1 196 ? 96.273 120.400 95.894 1.00 61.52 196 ARG B N 1
ATOM 5448 C CA . ARG B 1 196 ? 95.868 119.541 94.782 1.00 61.52 196 ARG B CA 1
ATOM 5449 C C . ARG B 1 196 ? 96.521 118.165 94.871 1.00 61.52 196 ARG B C 1
ATOM 5450 O O . ARG B 1 196 ? 97.007 117.622 93.880 1.00 61.52 196 ARG B O 1
ATOM 5458 N N . LEU B 1 197 ? 96.525 117.594 96.075 1.00 60.88 197 LEU B N 1
ATOM 5459 C CA . LEU B 1 197 ? 97.122 116.291 96.328 1.00 60.88 197 LEU B CA 1
ATOM 5460 C C . LEU B 1 197 ? 96.094 115.168 96.328 1.00 60.88 197 LEU B C 1
ATOM 5461 O O . LEU B 1 197 ? 96.357 114.098 96.884 1.00 60.88 197 LEU B O 1
ATOM 5466 N N . GLY B 1 198 ? 94.928 115.389 95.721 1.00 56.25 198 GLY B N 1
ATOM 5467 C CA . GLY B 1 198 ? 93.903 114.363 95.705 1.00 56.25 198 GLY B CA 1
ATOM 5468 C C . GLY B 1 198 ? 94.245 113.159 94.856 1.00 56.25 198 GLY B C 1
ATOM 5469 O O . GLY B 1 198 ? 93.697 112.078 95.087 1.00 56.25 198 GLY B O 1
ATOM 5470 N N . TRP B 1 199 ? 95.142 113.318 93.881 1.00 56.06 199 TRP B N 1
ATOM 5471 C CA . TRP B 1 199 ? 95.502 112.205 93.011 1.00 56.06 199 TRP B CA 1
ATOM 5472 C C . TRP B 1 199 ? 96.306 111.133 93.734 1.00 56.06 199 TRP B C 1
ATOM 5473 O O . TRP B 1 199 ? 96.437 110.022 93.213 1.00 56.06 199 TRP B O 1
ATOM 5484 N N . LEU B 1 200 ? 96.846 111.435 94.915 1.00 54.82 200 LEU B N 1
ATOM 5485 C CA . LEU B 1 200 ? 97.614 110.449 95.666 1.00 54.82 200 LEU B CA 1
ATOM 5486 C C . LEU B 1 200 ? 96.752 109.330 96.227 1.00 54.82 200 LEU B C 1
ATOM 5487 O O . LEU B 1 200 ? 97.298 108.308 96.653 1.00 54.82 200 LEU B O 1
ATOM 5492 N N . ILE B 1 201 ? 95.432 109.494 96.238 1.00 54.29 201 ILE B N 1
ATOM 5493 C CA . ILE B 1 201 ? 94.539 108.503 96.808 1.00 54.29 201 ILE B CA 1
ATOM 5494 C C . ILE B 1 201 ? 93.727 107.774 95.742 1.00 54.29 201 ILE B C 1
ATOM 5495 O O . ILE B 1 201 ? 93.379 106.604 95.938 1.00 54.29 201 ILE B O 1
ATOM 5500 N N . ARG B 1 202 ? 93.451 108.412 94.605 1.00 53.93 202 ARG B N 1
ATOM 5501 C CA . ARG B 1 202 ? 92.573 107.845 93.588 1.00 53.93 202 ARG B CA 1
ATOM 5502 C C . ARG B 1 202 ? 93.173 106.647 92.865 1.00 53.93 202 ARG B C 1
ATOM 5503 O O . ARG B 1 202 ? 92.556 106.161 91.912 1.00 53.93 202 ARG B O 1
ATOM 5511 N N . PHE B 1 203 ? 94.344 106.161 93.272 1.00 48.71 203 PHE B N 1
ATOM 5512 C CA . PHE B 1 203 ? 94.870 104.926 92.709 1.00 48.71 203 PHE B CA 1
ATOM 5513 C C . PHE B 1 203 ? 94.192 103.688 93.276 1.00 48.71 203 PHE B C 1
ATOM 5514 O O . PHE B 1 203 ? 94.404 102.592 92.749 1.00 48.71 203 PHE B O 1
ATOM 5522 N N . ILE B 1 204 ? 93.397 103.833 94.335 1.00 50.22 204 ILE B N 1
ATOM 5523 C CA . ILE B 1 204 ? 92.755 102.683 94.960 1.00 50.22 204 ILE B CA 1
ATOM 5524 C C . ILE B 1 204 ? 91.649 102.167 94.052 1.00 50.22 204 ILE B C 1
ATOM 5525 O O . ILE B 1 204 ? 90.799 102.935 93.584 1.00 50.22 204 ILE B O 1
ATOM 5530 N N . SER B 1 205 ? 91.657 100.862 93.796 1.00 51.43 205 SER B N 1
ATOM 5531 C CA . SER B 1 205 ? 90.705 100.272 92.870 1.00 51.43 205 SER B CA 1
ATOM 5532 C C . SER B 1 205 ? 89.289 100.369 93.418 1.00 51.43 205 SER B C 1
ATOM 5533 O O . SER B 1 205 ? 89.068 100.404 94.630 1.00 51.43 205 SER B O 1
ATOM 5536 N N . HIS B 1 206 ? 88.320 100.426 92.504 1.00 53.13 206 HIS B N 1
ATOM 5537 C CA . HIS B 1 206 ? 86.927 100.512 92.923 1.00 53.13 206 HIS B CA 1
ATOM 5538 C C . HIS B 1 206 ? 86.452 99.218 93.566 1.00 53.13 206 HIS B C 1
ATOM 5539 O O . HIS B 1 206 ? 85.525 99.241 94.381 1.00 53.13 206 HIS B O 1
ATOM 5546 N N . SER B 1 207 ? 87.061 98.084 93.215 1.00 50.88 207 SER B N 1
ATOM 5547 C CA . SER B 1 207 ? 86.690 96.822 93.846 1.00 50.88 207 SER B CA 1
ATOM 5548 C C . SER B 1 207 ? 87.013 96.835 95.333 1.00 50.88 207 SER B C 1
ATOM 5549 O O . SER B 1 207 ? 86.228 96.345 96.151 1.00 50.88 207 SER B O 1
ATOM 5552 N N . VAL B 1 208 ? 88.170 97.386 95.697 1.00 48.57 208 VAL B N 1
ATOM 5553 C CA . VAL B 1 208 ? 88.552 97.467 97.102 1.00 48.57 208 VAL B CA 1
ATOM 5554 C C . VAL B 1 208 ? 87.564 98.331 97.874 1.00 48.57 208 VAL B C 1
ATOM 5555 O O . VAL B 1 208 ? 87.109 97.962 98.965 1.00 48.57 208 VAL B O 1
ATOM 5559 N N . ILE B 1 209 ? 87.206 99.487 97.313 1.00 50.07 209 ILE B N 1
ATOM 5560 C CA . ILE B 1 209 ? 86.259 100.381 97.971 1.00 50.07 209 ILE B CA 1
ATOM 5561 C C . ILE B 1 209 ? 84.896 99.716 98.097 1.00 50.07 209 ILE B C 1
ATOM 5562 O O . ILE B 1 209 ? 84.233 99.823 99.133 1.00 50.07 209 ILE B O 1
ATOM 5567 N N . SER B 1 210 ? 84.453 99.024 97.046 1.00 49.00 210 SER B N 1
ATOM 5568 C CA . SER B 1 210 ? 83.156 98.358 97.087 1.00 49.00 210 SER B CA 1
ATOM 5569 C C . SER B 1 210 ? 83.127 97.259 98.141 1.00 49.00 210 SER B C 1
ATOM 5570 O O . SER B 1 210 ? 82.145 97.127 98.880 1.00 49.00 210 SER B O 1
ATOM 5573 N N . GLY B 1 211 ? 84.192 96.461 98.227 1.00 48.15 211 GLY B N 1
ATOM 5574 C CA . GLY B 1 211 ? 84.236 95.420 99.243 1.00 48.15 211 GLY B CA 1
ATOM 5575 C C . GLY B 1 211 ? 84.268 95.980 100.649 1.00 48.15 211 GLY B C 1
ATOM 5576 O O . GLY B 1 211 ? 83.572 95.487 101.543 1.00 48.15 211 GLY B O 1
ATOM 5577 N N . PHE B 1 212 ? 85.070 97.026 100.864 1.00 48.32 212 PHE B N 1
ATOM 5578 C CA . PHE B 1 212 ? 85.117 97.662 102.173 1.00 48.32 212 PHE B CA 1
ATOM 5579 C C . PHE B 1 212 ? 83.760 98.240 102.552 1.00 48.32 212 PHE B C 1
ATOM 5580 O O . PHE B 1 212 ? 83.317 98.103 103.697 1.00 48.32 212 PHE B O 1
ATOM 5588 N N . THR B 1 213 ? 83.079 98.874 101.598 1.00 48.81 213 THR B N 1
ATOM 5589 C CA . THR B 1 213 ? 81.767 99.449 101.869 1.00 48.81 213 THR B CA 1
ATOM 5590 C C . THR B 1 213 ? 80.732 98.371 102.168 1.00 48.81 213 THR B C 1
ATOM 5591 O O . THR B 1 213 ? 79.889 98.547 103.052 1.00 48.81 213 THR B O 1
ATOM 5595 N N . SER B 1 214 ? 80.769 97.251 101.441 1.00 48.11 214 SER B N 1
ATOM 5596 C CA . SER B 1 214 ? 79.833 96.165 101.719 1.00 48.11 214 SER B CA 1
ATOM 5597 C C . SER B 1 214 ? 80.053 95.584 103.112 1.00 48.11 214 SER B C 1
ATOM 5598 O O . SER B 1 214 ? 79.091 95.339 103.857 1.00 48.11 214 SER B O 1
ATOM 5601 N N . ALA B 1 215 ? 81.315 95.351 103.481 1.00 49.21 215 ALA B N 1
ATOM 5602 C CA . ALA B 1 215 ? 81.600 94.844 104.819 1.00 49.21 215 ALA B CA 1
ATOM 5603 C C . ALA B 1 215 ? 81.171 95.842 105.886 1.00 49.21 215 ALA B C 1
ATOM 5604 O O . ALA B 1 215 ? 80.627 95.455 106.927 1.00 49.21 215 ALA B O 1
ATOM 5606 N N . SER B 1 216 ? 81.404 97.134 105.643 1.00 49.61 216 SER B N 1
ATOM 5607 C CA . SER B 1 216 ? 80.966 98.154 106.586 1.00 49.61 216 SER B CA 1
ATOM 5608 C C . SER B 1 216 ? 79.451 98.167 106.721 1.00 49.61 216 SER B C 1
ATOM 5609 O O . SER B 1 216 ? 78.924 98.371 107.816 1.00 49.61 216 SER B O 1
ATOM 5612 N N . ALA B 1 217 ? 78.731 97.968 105.616 1.00 47.05 217 ALA B N 1
ATOM 5613 C CA . ALA B 1 217 ? 77.274 97.931 105.679 1.00 47.05 217 ALA B CA 1
ATOM 5614 C C . ALA B 1 217 ? 76.787 96.754 106.512 1.00 47.05 217 ALA B C 1
ATOM 5615 O O . ALA B 1 217 ? 75.859 96.894 107.321 1.00 47.05 217 ALA B O 1
ATOM 5617 N N . ILE B 1 218 ? 77.399 95.583 106.329 1.00 47.99 218 ILE B N 1
ATOM 5618 C CA . ILE B 1 218 ? 77.012 94.426 107.136 1.00 47.99 218 ILE B CA 1
ATOM 5619 C C . ILE B 1 218 ? 77.309 94.679 108.611 1.00 47.99 218 ILE B C 1
ATOM 5620 O O . ILE B 1 218 ? 76.503 94.345 109.489 1.00 47.99 218 ILE B O 1
ATOM 5625 N N . VAL B 1 219 ? 78.466 95.274 108.905 1.00 49.22 219 VAL B N 1
ATOM 5626 C CA . VAL B 1 219 ? 78.818 95.582 110.290 1.00 49.22 219 VAL B CA 1
ATOM 5627 C C . VAL B 1 219 ? 77.826 96.571 110.889 1.00 49.22 219 VAL B C 1
ATOM 5628 O O . VAL B 1 219 ? 77.414 96.434 112.046 1.00 49.22 219 VAL B O 1
ATOM 5632 N N . ILE B 1 220 ? 77.428 97.582 110.116 1.00 50.02 220 ILE B N 1
ATOM 5633 C CA . ILE B 1 220 ? 76.474 98.575 110.601 1.00 50.02 220 ILE B CA 1
ATOM 5634 C C . ILE B 1 220 ? 75.134 97.924 110.914 1.00 50.02 220 ILE B C 1
ATOM 5635 O O . ILE B 1 220 ? 74.524 98.190 111.958 1.00 50.02 220 ILE B O 1
ATOM 5640 N N . GLY B 1 221 ? 74.654 97.059 110.018 1.00 54.01 221 GLY B N 1
ATOM 5641 C CA . GLY B 1 221 ? 73.398 96.374 110.276 1.00 54.01 221 GLY B CA 1
ATOM 5642 C C . GLY B 1 221 ? 73.454 95.487 111.506 1.00 54.01 221 GLY B C 1
ATOM 5643 O O . GLY B 1 221 ? 72.528 95.479 112.326 1.00 54.01 221 GLY B O 1
ATOM 5644 N N . LEU B 1 222 ? 74.543 94.729 111.656 1.00 59.46 222 LEU B N 1
ATOM 5645 C CA . LEU B 1 222 ? 74.672 93.862 112.821 1.00 59.46 222 LEU B CA 1
ATOM 5646 C C . LEU B 1 222 ? 74.880 94.647 114.108 1.00 59.46 222 LEU B C 1
ATOM 5647 O O . LEU B 1 222 ? 74.582 94.130 115.187 1.00 59.46 222 LEU B O 1
ATOM 5652 N N . SER B 1 223 ? 75.392 95.873 114.024 1.00 59.63 223 SER B N 1
ATOM 5653 C CA . SER B 1 223 ? 75.473 96.713 115.212 1.00 59.63 223 SER B CA 1
ATOM 5654 C C . SER B 1 223 ? 74.111 97.287 115.572 1.00 59.63 223 SER B C 1
ATOM 5655 O O . SER B 1 223 ? 73.784 97.421 116.756 1.00 59.63 223 SER B O 1
ATOM 5658 N N . GLN B 1 224 ? 73.308 97.629 114.566 1.00 60.90 224 GLN B N 1
ATOM 5659 C CA . GLN B 1 224 ? 72.007 98.234 114.814 1.00 60.90 224 GLN B CA 1
ATOM 5660 C C . GLN B 1 224 ? 70.929 97.219 115.165 1.00 60.90 224 GLN B C 1
ATOM 5661 O O . GLN B 1 224 ? 69.865 97.620 115.646 1.00 60.90 224 GLN B O 1
ATOM 5667 N N . ILE B 1 225 ? 71.165 95.925 114.935 1.00 66.72 225 ILE B N 1
ATOM 5668 C CA . ILE B 1 225 ? 70.170 94.925 115.319 1.00 66.72 225 ILE B CA 1
ATOM 5669 C C . ILE B 1 225 ? 69.967 94.882 116.833 1.00 66.72 225 ILE B C 1
ATOM 5670 O O . ILE B 1 225 ? 68.971 94.325 117.311 1.00 66.72 225 ILE B O 1
ATOM 5675 N N . LYS B 1 226 ? 70.886 95.468 117.607 1.00 68.19 226 LYS B N 1
ATOM 5676 C CA . LYS B 1 226 ? 70.761 95.429 119.061 1.00 68.19 226 LYS B CA 1
ATOM 5677 C C . LYS B 1 226 ? 69.533 96.188 119.546 1.00 68.19 226 LYS B C 1
ATOM 5678 O O . LYS B 1 226 ? 68.960 95.838 120.583 1.00 68.19 226 LYS B O 1
ATOM 5684 N N . TYR B 1 227 ? 69.119 97.230 118.822 1.00 68.77 227 TYR B N 1
ATOM 5685 C CA . TYR B 1 227 ? 67.897 97.936 119.190 1.00 68.77 227 TYR B CA 1
ATOM 5686 C C . TYR B 1 227 ? 66.669 97.079 118.917 1.00 68.77 227 TYR B C 1
ATOM 5687 O O . TYR B 1 227 ? 65.684 97.139 119.661 1.00 68.77 227 TYR B O 1
ATOM 5696 N N . PHE B 1 228 ? 66.704 96.289 117.843 1.00 72.12 228 PHE B N 1
ATOM 5697 C CA . PHE B 1 228 ? 65.625 95.342 117.591 1.00 72.12 228 PHE B CA 1
ATOM 5698 C C . PHE B 1 228 ? 65.560 94.292 118.690 1.00 72.12 228 PHE B C 1
ATOM 5699 O O . PHE B 1 228 ? 64.474 93.946 119.167 1.00 72.12 228 PHE B O 1
ATOM 5707 N N . LEU B 1 229 ? 66.719 93.774 119.103 1.00 73.57 229 LEU B N 1
ATOM 5708 C CA . LEU B 1 229 ? 66.747 92.730 120.123 1.00 73.57 229 LEU B CA 1
ATOM 5709 C C . LEU B 1 229 ? 66.225 93.244 121.456 1.00 73.57 229 LEU B C 1
ATOM 5710 O O . LEU B 1 229 ? 65.485 92.543 122.156 1.00 73.57 229 LEU B O 1
ATOM 5715 N N . GLY B 1 230 ? 66.596 94.466 121.827 1.00 75.16 230 GLY B N 1
ATOM 5716 C CA . GLY B 1 230 ? 66.151 95.067 123.064 1.00 75.16 230 GLY B CA 1
ATOM 5717 C C . GLY B 1 230 ? 67.151 95.041 124.197 1.00 75.16 230 GLY B C 1
ATOM 5718 O O . GLY B 1 230 ? 66.879 95.632 125.248 1.00 75.16 230 GLY B O 1
ATOM 5719 N N . TYR B 1 231 ? 68.295 94.382 124.025 1.00 75.43 231 TYR B N 1
ATOM 5720 C CA . TYR B 1 231 ? 69.328 94.345 125.048 1.00 75.43 231 TYR B CA 1
ATOM 5721 C C . TYR B 1 231 ? 70.655 94.790 124.452 1.00 75.43 231 TYR B C 1
ATOM 5722 O O . TYR B 1 231 ? 70.922 94.587 123.265 1.00 75.43 231 TYR B O 1
ATOM 5731 N N . SER B 1 232 ? 71.482 95.407 125.292 1.00 74.65 232 SER B N 1
ATOM 5732 C CA . SER B 1 232 ? 72.778 95.893 124.845 1.00 74.65 232 SER B CA 1
ATOM 5733 C C . SER B 1 232 ? 73.691 94.729 124.484 1.00 74.65 232 SER B C 1
ATOM 5734 O O . SER B 1 232 ? 73.735 93.712 125.180 1.00 74.65 232 SER B O 1
ATOM 5737 N N . ILE B 1 233 ? 74.423 94.884 123.387 1.00 72.48 233 ILE B N 1
ATOM 5738 C CA . ILE B 1 233 ? 75.342 93.865 122.912 1.00 72.48 233 ILE B CA 1
ATOM 5739 C C . ILE B 1 233 ? 76.759 94.419 122.986 1.00 72.48 233 ILE B C 1
ATOM 5740 O O . ILE B 1 233 ? 76.974 95.622 123.134 1.00 72.48 233 ILE B O 1
ATOM 5745 N N . ALA B 1 234 ? 77.737 93.520 122.893 1.00 76.54 234 ALA B N 1
ATOM 5746 C CA . ALA B 1 234 ? 79.130 93.942 122.935 1.00 76.54 234 ALA B CA 1
ATOM 5747 C C . ALA B 1 234 ? 79.445 94.834 121.745 1.00 76.54 234 ALA B C 1
ATOM 5748 O O . ALA B 1 234 ? 79.099 94.521 120.603 1.00 76.54 234 ALA B O 1
ATOM 5750 N N . ARG B 1 235 ? 80.108 95.950 122.022 1.00 74.49 235 ARG B N 1
ATOM 5751 C CA . ARG B 1 235 ? 80.431 96.944 121.007 1.00 74.49 235 ARG B CA 1
ATOM 5752 C C . ARG B 1 235 ? 81.753 96.567 120.349 1.00 74.49 235 ARG B C 1
ATOM 5753 O O . ARG B 1 235 ? 82.803 96.574 120.998 1.00 74.49 235 ARG B O 1
ATOM 5761 N N . SER B 1 236 ? 81.701 96.240 119.060 1.00 72.25 236 SER B N 1
ATOM 5762 C CA . SER B 1 236 ? 82.905 95.916 118.310 1.00 72.25 236 SER B CA 1
ATOM 5763 C C . SER B 1 236 ? 82.627 96.091 116.825 1.00 72.25 236 SER B C 1
ATOM 5764 O O . SER B 1 236 ? 81.474 96.155 116.394 1.00 72.25 236 SER B O 1
ATOM 5767 N N . SER B 1 237 ? 83.707 96.173 116.054 1.00 67.30 237 SER B N 1
ATOM 5768 C CA . SER B 1 237 ? 83.640 96.301 114.607 1.00 67.30 237 SER B CA 1
ATOM 5769 C C . SER B 1 237 ? 83.869 94.977 113.891 1.00 67.30 237 SER B C 1
ATOM 5770 O O . SER B 1 237 ? 84.033 94.966 112.667 1.00 67.30 237 SER B O 1
ATOM 5773 N N . LYS B 1 238 ? 83.897 93.868 114.620 1.00 64.00 238 LYS B N 1
ATOM 5774 C CA . LYS B 1 238 ? 84.099 92.546 114.051 1.00 64.00 238 LYS B CA 1
ATOM 5775 C C . LYS B 1 238 ? 82.842 91.706 114.235 1.00 64.00 238 LYS B C 1
ATOM 5776 O O . LYS B 1 238 ? 82.120 91.851 115.224 1.00 64.00 238 LYS B O 1
ATOM 5782 N N . ILE B 1 239 ? 82.587 90.822 113.269 1.00 64.32 239 ILE B N 1
ATOM 5783 C CA . ILE B 1 239 ? 81.341 90.062 113.269 1.00 64.32 239 ILE B CA 1
ATOM 5784 C C . ILE B 1 239 ? 81.321 89.035 114.393 1.00 64.32 239 ILE B C 1
ATOM 5785 O O . ILE B 1 239 ? 80.283 88.816 115.030 1.00 64.32 239 ILE B O 1
ATOM 5790 N N . VAL B 1 240 ? 82.452 88.372 114.641 1.00 68.61 240 VAL B N 1
ATOM 5791 C CA . VAL B 1 240 ? 82.471 87.278 115.611 1.00 68.61 240 VAL B CA 1
ATOM 5792 C C . VAL B 1 240 ? 82.111 87.745 117.019 1.00 68.61 240 VAL B C 1
ATOM 5793 O O . VAL B 1 240 ? 81.242 87.120 117.647 1.00 68.61 240 VAL B O 1
ATOM 5797 N N . PRO B 1 241 ? 82.727 88.799 117.577 1.00 67.09 241 PRO B N 1
ATOM 5798 C CA . PRO B 1 241 ? 82.282 89.258 118.905 1.00 67.09 241 PRO B CA 1
ATOM 5799 C C . PRO B 1 241 ? 80.836 89.718 118.936 1.00 67.09 241 PRO B C 1
ATOM 5800 O O . PRO B 1 241 ? 80.147 89.500 119.939 1.00 67.09 241 PRO B O 1
ATOM 5804 N N . ILE B 1 242 ? 80.348 90.339 117.860 1.00 67.44 242 ILE B N 1
ATOM 5805 C CA . ILE B 1 242 ? 78.960 90.795 117.832 1.00 67.44 242 ILE B CA 1
ATOM 5806 C C . ILE B 1 242 ? 78.011 89.608 117.921 1.00 67.44 242 ILE B C 1
ATOM 5807 O O . ILE B 1 242 ? 77.057 89.605 118.709 1.00 67.44 242 ILE B O 1
ATOM 5812 N N . VAL B 1 243 ? 78.266 88.574 117.117 1.00 68.95 243 VAL B N 1
ATOM 5813 C CA . VAL B 1 243 ? 77.399 87.401 117.123 1.00 68.95 243 VAL B CA 1
ATOM 5814 C C . VAL B 1 243 ? 77.504 86.667 118.453 1.00 68.95 243 VAL B C 1
ATOM 5815 O O . VAL B 1 243 ? 76.503 86.167 118.983 1.00 68.95 243 VAL B O 1
ATOM 5819 N N . GLU B 1 244 ? 78.712 86.595 119.021 1.00 73.61 244 GLU B N 1
ATOM 5820 C CA . GLU B 1 244 ? 78.876 85.956 120.322 1.00 73.61 244 GLU B CA 1
ATOM 5821 C C . GLU B 1 244 ? 78.083 86.686 121.398 1.00 73.61 244 GLU B C 1
ATOM 5822 O O . GLU B 1 244 ? 77.422 86.053 122.228 1.00 73.61 244 GLU B O 1
ATOM 5828 N N . SER B 1 245 ? 78.131 88.019 121.395 1.00 72.91 245 SER B N 1
ATOM 5829 C CA . SER B 1 245 ? 77.374 88.790 122.373 1.00 72.91 245 SER B CA 1
ATOM 5830 C C . SER B 1 245 ? 75.875 88.621 122.178 1.00 72.91 245 SER B C 1
ATOM 5831 O O . SER B 1 245 ? 75.123 88.531 123.155 1.00 72.91 245 SER B O 1
ATOM 5834 N N . ILE B 1 246 ? 75.419 88.593 120.924 1.00 73.32 246 ILE B N 1
ATOM 5835 C CA . ILE B 1 246 ? 73.995 88.406 120.662 1.00 73.32 246 ILE B CA 1
ATOM 5836 C C . ILE B 1 246 ? 73.535 87.053 121.190 1.00 73.32 246 ILE B C 1
ATOM 5837 O O . ILE B 1 246 ? 72.489 86.944 121.844 1.00 73.32 246 ILE B O 1
ATOM 5842 N N . ILE B 1 247 ? 74.319 86.004 120.930 1.00 77.55 247 ILE B N 1
ATOM 5843 C CA . ILE B 1 247 ? 73.977 84.675 121.430 1.00 77.55 247 ILE B CA 1
ATOM 5844 C C . ILE B 1 247 ? 73.980 84.661 122.953 1.00 77.55 247 ILE B C 1
ATOM 5845 O O . ILE B 1 247 ? 73.100 84.063 123.586 1.00 77.55 247 ILE B O 1
ATOM 5850 N N . ALA B 1 248 ? 74.968 85.318 123.569 1.00 78.91 248 ALA B N 1
ATOM 5851 C CA . ALA B 1 248 ? 75.047 85.346 125.025 1.00 78.91 248 ALA B CA 1
ATOM 5852 C C . ALA B 1 248 ? 73.835 86.038 125.635 1.00 78.91 248 ALA B C 1
ATOM 5853 O O . ALA B 1 248 ? 73.277 85.565 126.632 1.00 78.91 248 ALA B O 1
ATOM 5855 N N . GLY B 1 249 ? 73.414 87.154 125.052 1.00 79.45 249 GLY B N 1
ATOM 5856 C CA . GLY B 1 249 ? 72.302 87.912 125.580 1.00 79.45 249 GLY B CA 1
ATOM 5857 C C . GLY B 1 249 ? 70.930 87.484 125.120 1.00 79.45 249 GLY B C 1
ATOM 5858 O O . GLY B 1 249 ? 69.939 88.062 125.578 1.00 79.45 249 GLY B O 1
ATOM 5859 N N . ALA B 1 250 ? 70.835 86.489 124.233 1.00 80.63 250 ALA B N 1
ATOM 5860 C CA . ALA B 1 250 ? 69.538 86.029 123.742 1.00 80.63 250 ALA B CA 1
ATOM 5861 C C . ALA B 1 250 ? 68.533 85.733 124.849 1.00 80.63 250 ALA B C 1
ATOM 5862 O O . ALA B 1 250 ? 67.328 85.690 124.580 1.00 80.63 250 ALA B O 1
ATOM 5864 N N . ASP B 1 251 ? 68.991 85.521 126.084 1.00 84.29 251 ASP B N 1
ATOM 5865 C CA . ASP B 1 251 ? 68.074 85.320 127.200 1.00 84.29 251 ASP B CA 1
ATOM 5866 C C . ASP B 1 251 ? 67.357 86.597 127.625 1.00 84.29 251 ASP B C 1
ATOM 5867 O O . ASP B 1 251 ? 66.422 86.519 128.428 1.00 84.29 251 ASP B O 1
ATOM 5872 N N . LYS B 1 252 ? 67.769 87.760 127.117 1.00 82.11 252 LYS B N 1
ATOM 5873 C CA . LYS B 1 252 ? 67.139 89.035 127.442 1.00 82.11 252 LYS B CA 1
ATOM 5874 C C . LYS B 1 252 ? 66.333 89.590 126.271 1.00 82.11 252 LYS B C 1
ATOM 5875 O O . LYS B 1 252 ? 66.194 90.806 126.126 1.00 82.11 252 LYS B O 1
ATOM 5881 N N . PHE B 1 253 ? 65.797 88.711 125.431 1.00 82.60 253 PHE B N 1
ATOM 5882 C CA . PHE B 1 253 ? 65.065 89.142 124.248 1.00 82.60 253 PHE B CA 1
ATOM 5883 C C . PHE B 1 253 ? 63.705 89.717 124.626 1.00 82.60 253 PHE B C 1
ATOM 5884 O O . PHE B 1 253 ? 63.040 89.232 125.546 1.00 82.60 253 PHE B O 1
ATOM 5892 N N . GLN B 1 254 ? 63.293 90.763 123.909 1.00 85.01 254 GLN B N 1
ATOM 5893 C CA . GLN B 1 254 ? 61.976 91.365 124.069 1.00 85.01 254 GLN B CA 1
ATOM 5894 C C . GLN B 1 254 ? 61.238 91.345 122.738 1.00 85.01 254 GLN B C 1
ATOM 5895 O O . GLN B 1 254 ? 61.828 91.610 121.687 1.00 85.01 254 GLN B O 1
ATOM 5901 N N . TRP B 1 255 ? 59.945 91.035 122.791 1.00 89.72 255 TRP B N 1
ATOM 5902 C CA . TRP B 1 255 ? 59.107 90.936 121.599 1.00 89.72 255 TRP B CA 1
ATOM 5903 C C . TRP B 1 255 ? 58.664 92.290 121.040 1.00 89.72 255 TRP B C 1
ATOM 5904 O O . TRP B 1 255 ? 58.704 92.472 119.816 1.00 89.72 255 TRP B O 1
ATOM 5915 N N . PRO B 1 256 ? 58.206 93.242 121.860 1.00 87.15 256 PRO B N 1
ATOM 5916 C CA . PRO B 1 256 ? 57.675 94.502 121.304 1.00 87.15 256 PRO B CA 1
ATOM 5917 C C . PRO B 1 256 ? 58.690 95.252 120.453 1.00 87.15 256 PRO B C 1
ATOM 5918 O O . PRO B 1 256 ? 58.358 95.648 119.325 1.00 87.15 256 PRO B O 1
ATOM 5922 N N . PRO B 1 257 ? 59.916 95.514 120.944 1.00 83.83 257 PRO B N 1
ATOM 5923 C CA . PRO B 1 257 ? 60.851 96.268 120.092 1.00 83.83 257 PRO B CA 1
ATOM 5924 C C . PRO B 1 257 ? 61.214 95.535 118.816 1.00 83.83 257 PRO B C 1
ATOM 5925 O O . PRO B 1 257 ? 61.350 96.168 117.763 1.00 83.83 257 PRO B O 1
ATOM 5929 N N . PHE B 1 258 ? 61.360 94.209 118.876 1.00 79.72 258 PHE B N 1
ATOM 5930 C CA . PHE B 1 258 ? 61.690 93.455 117.673 1.00 79.72 258 PHE B CA 1
ATOM 5931 C C . PHE B 1 258 ? 60.560 93.515 116.656 1.00 79.72 258 PHE B C 1
ATOM 5932 O O . PHE B 1 258 ? 60.806 93.695 115.459 1.00 79.72 258 PHE B O 1
ATOM 5940 N N . VAL B 1 259 ? 59.314 93.371 117.113 1.00 80.40 259 VAL B N 1
ATOM 5941 C CA . VAL B 1 259 ? 58.177 93.435 116.197 1.00 80.40 259 VAL B CA 1
ATOM 5942 C C . VAL B 1 259 ? 58.070 94.824 115.581 1.00 80.40 259 VAL B C 1
ATOM 5943 O O . VAL B 1 259 ? 57.849 94.973 114.372 1.00 80.40 259 VAL B O 1
ATOM 5947 N N . MET B 1 260 ? 58.231 95.863 116.403 1.00 80.98 260 MET B N 1
ATOM 5948 C CA . MET B 1 260 ? 58.163 97.228 115.893 1.00 80.98 260 MET B CA 1
ATOM 5949 C C . MET B 1 260 ? 59.246 97.476 114.851 1.00 80.98 260 MET B C 1
ATOM 5950 O O . MET B 1 260 ? 58.976 98.021 113.772 1.00 80.98 260 MET B O 1
ATOM 5955 N N . GLY B 1 261 ? 60.479 97.066 115.150 1.00 75.83 261 GLY B N 1
ATOM 5956 C CA . GLY B 1 261 ? 61.560 97.262 114.203 1.00 75.83 261 GLY B CA 1
ATOM 5957 C C . GLY B 1 261 ? 61.358 96.489 112.917 1.00 75.83 261 GLY B C 1
ATOM 5958 O O . GLY B 1 261 ? 61.602 97.012 111.828 1.00 75.83 261 GLY B O 1
ATOM 5959 N N . SER B 1 262 ? 60.906 95.237 113.021 1.00 77.35 262 SER B N 1
ATOM 5960 C CA . SER B 1 262 ? 60.681 94.434 111.825 1.00 77.35 262 SER B CA 1
ATOM 5961 C C . SER B 1 262 ? 59.594 95.040 110.947 1.00 77.35 262 SER B C 1
ATOM 5962 O O . SER B 1 262 ? 59.754 95.131 109.725 1.00 77.35 262 SER B O 1
ATOM 5965 N N . LEU B 1 263 ? 58.482 95.472 111.552 1.00 76.25 263 LEU B N 1
ATOM 5966 C CA . LEU B 1 263 ? 57.413 96.077 110.764 1.00 76.25 263 LEU B CA 1
ATOM 5967 C C . LEU B 1 263 ? 57.865 97.381 110.119 1.00 76.25 263 LEU B C 1
ATOM 5968 O O . LEU B 1 263 ? 57.567 97.635 108.944 1.00 76.25 263 LEU B O 1
ATOM 5973 N N . ILE B 1 264 ? 58.587 98.220 110.865 1.00 73.78 264 ILE B N 1
ATOM 5974 C CA . ILE B 1 264 ? 59.044 99.485 110.298 1.00 73.78 264 ILE B CA 1
ATOM 5975 C C . ILE B 1 264 ? 60.012 99.236 109.149 1.00 73.78 264 ILE B C 1
ATOM 5976 O O . ILE B 1 264 ? 59.929 99.882 108.099 1.00 73.78 264 ILE B O 1
ATOM 5981 N N . LEU B 1 265 ? 60.939 98.290 109.322 1.00 72.37 265 LEU B N 1
ATOM 5982 C CA . LEU B 1 265 ? 61.892 97.981 108.263 1.00 72.37 265 LEU B CA 1
ATOM 5983 C C . LEU B 1 265 ? 61.191 97.424 107.031 1.00 72.37 265 LEU B C 1
ATOM 5984 O O . LEU B 1 265 ? 61.541 97.773 105.898 1.00 72.37 265 LEU B O 1
ATOM 5989 N N . VAL B 1 266 ? 60.196 96.555 107.232 1.00 76.79 266 VAL B N 1
ATOM 5990 C CA . VAL B 1 266 ? 59.454 96.001 106.102 1.00 76.79 266 VAL B CA 1
ATOM 5991 C C . VAL B 1 266 ? 58.727 97.107 105.350 1.00 76.79 266 VAL B C 1
ATOM 5992 O O . VAL B 1 266 ? 58.753 97.155 104.113 1.00 76.79 266 VAL B O 1
ATOM 5996 N N . ILE B 1 267 ? 58.074 98.015 106.078 1.00 77.49 267 ILE B N 1
ATOM 5997 C CA . ILE B 1 267 ? 57.358 99.110 105.430 1.00 77.49 267 ILE B CA 1
ATOM 5998 C C . ILE B 1 267 ? 58.325 99.999 104.660 1.00 77.49 267 ILE B C 1
ATOM 5999 O O . ILE B 1 267 ? 58.052 100.400 103.522 1.00 77.49 267 ILE B O 1
ATOM 6004 N N . LEU B 1 268 ? 59.473 100.318 105.264 1.00 75.32 268 LEU B N 1
ATOM 6005 C CA . LEU B 1 268 ? 60.452 101.172 104.600 1.00 75.32 268 LEU B CA 1
ATOM 6006 C C . LEU B 1 268 ? 60.977 100.525 103.326 1.00 75.32 268 LEU B C 1
ATOM 6007 O O . LEU B 1 268 ? 61.088 101.185 102.286 1.00 75.32 268 LEU B O 1
ATOM 6012 N N . GLN B 1 269 ? 61.305 99.233 103.385 1.00 79.80 269 GLN B N 1
ATOM 6013 C CA . GLN B 1 269 ? 61.838 98.560 102.207 1.00 79.80 269 GLN B CA 1
ATOM 6014 C C . GLN B 1 269 ? 60.781 98.423 101.118 1.00 79.80 269 GLN B C 1
ATOM 6015 O O . GLN B 1 269 ? 61.088 98.565 99.929 1.00 79.80 269 GLN B O 1
ATOM 6021 N N . VAL B 1 270 ? 59.529 98.159 101.500 1.00 82.45 270 VAL B N 1
ATOM 6022 C CA . VAL B 1 270 ? 58.452 98.088 100.516 1.00 82.45 270 VAL B CA 1
ATOM 6023 C C . VAL B 1 270 ? 58.263 99.437 99.835 1.00 82.45 270 VAL B C 1
ATOM 6024 O O . VAL B 1 270 ? 58.121 99.516 98.607 1.00 82.45 270 VAL B O 1
ATOM 6028 N N . MET B 1 271 ? 58.263 100.520 100.618 1.00 83.75 271 MET B N 1
ATOM 6029 C CA . MET B 1 271 ? 58.118 101.850 100.036 1.00 83.75 271 MET B CA 1
ATOM 6030 C C . MET B 1 271 ? 59.273 102.169 99.097 1.00 83.75 271 MET B C 1
ATOM 6031 O O . MET B 1 271 ? 59.062 102.712 98.007 1.00 83.75 271 MET B O 1
ATOM 6036 N N . LYS B 1 272 ? 60.500 101.838 99.502 1.00 83.79 272 LYS B N 1
ATOM 6037 C CA . LYS B 1 272 ? 61.656 102.117 98.657 1.00 83.79 272 LYS B CA 1
ATOM 6038 C C . LYS B 1 272 ? 61.593 101.328 97.355 1.00 83.79 272 LYS B C 1
ATOM 6039 O O . LYS B 1 272 ? 61.874 101.870 96.278 1.00 83.79 272 LYS B O 1
ATOM 6045 N N . HIS B 1 273 ? 61.220 100.047 97.430 1.00 91.70 273 HIS B N 1
ATOM 6046 C CA . HIS B 1 273 ? 61.126 99.235 96.221 1.00 91.70 273 HIS B CA 1
ATOM 6047 C C . HIS B 1 273 ? 60.024 99.733 95.296 1.00 91.70 273 HIS B C 1
ATOM 6048 O O . HIS B 1 273 ? 60.201 99.759 94.075 1.00 91.70 273 HIS B O 1
ATOM 6055 N N . VAL B 1 274 ? 58.879 100.131 95.855 1.00 93.05 274 VAL B N 1
ATOM 6056 C CA . VAL B 1 274 ? 57.805 100.667 95.023 1.00 93.05 274 VAL B CA 1
ATOM 6057 C C . VAL B 1 274 ? 58.245 101.964 94.359 1.00 93.05 274 VAL B C 1
ATOM 6058 O O . VAL B 1 274 ? 57.989 102.188 93.168 1.00 93.05 274 VAL B O 1
ATOM 6062 N N . GLY B 1 275 ? 58.918 102.836 95.112 1.00 96.10 275 GLY B N 1
ATOM 6063 C CA . GLY B 1 275 ? 59.389 104.084 94.537 1.00 96.10 275 GLY B CA 1
ATOM 6064 C C . GLY B 1 275 ? 60.398 103.877 93.423 1.00 96.10 275 GLY B C 1
ATOM 6065 O O . GLY B 1 275 ? 60.361 104.569 92.404 1.00 96.10 275 GLY B O 1
ATOM 6066 N N . LYS B 1 276 ? 61.316 102.927 93.606 1.00 99.31 276 LYS B N 1
ATOM 6067 C CA . LYS B 1 276 ? 62.321 102.682 92.576 1.00 99.31 276 LYS B CA 1
ATOM 6068 C C . LYS B 1 276 ? 61.735 101.943 91.379 1.00 99.31 276 LYS B C 1
ATOM 6069 O O . LYS B 1 276 ? 62.232 102.093 90.257 1.00 99.31 276 LYS B O 1
ATOM 6075 N N . ALA B 1 277 ? 60.681 101.153 91.591 1.00 101.15 277 ALA B N 1
ATOM 6076 C CA . ALA B 1 277 ? 60.073 100.421 90.483 1.00 101.15 277 ALA B CA 1
ATOM 6077 C C . ALA B 1 277 ? 59.331 101.357 89.538 1.00 101.15 277 ALA B C 1
ATOM 6078 O O . ALA B 1 277 ? 59.449 101.233 88.314 1.00 101.15 277 ALA B O 1
ATOM 6080 N N . LYS B 1 278 ? 58.566 102.296 90.084 1.00 104.05 278 LYS B N 1
ATOM 6081 C CA . LYS B 1 278 ? 57.808 103.236 89.274 1.00 104.05 278 LYS B CA 1
ATOM 6082 C C . LYS B 1 278 ? 58.665 104.444 88.913 1.00 104.05 278 LYS B C 1
ATOM 6083 O O . LYS B 1 278 ? 59.636 104.779 89.597 1.00 104.05 278 LYS B O 1
ATOM 6089 N N . LYS B 1 279 ? 58.293 105.098 87.814 1.00 107.24 279 LYS B N 1
ATOM 6090 C CA . LYS B 1 279 ? 59.032 106.256 87.331 1.00 107.24 279 LYS B CA 1
ATOM 6091 C C . LYS B 1 279 ? 58.496 107.569 87.880 1.00 107.24 279 LYS B C 1
ATOM 6092 O O . LYS B 1 279 ? 59.275 108.504 88.100 1.00 107.24 279 LYS B O 1
ATOM 6098 N N . GLU B 1 280 ? 57.187 107.664 88.103 1.00 105.71 280 GLU B N 1
ATOM 6099 C CA . GLU B 1 280 ? 56.572 108.884 88.612 1.00 105.71 280 GLU B CA 1
ATOM 6100 C C . GLU B 1 280 ? 56.365 108.870 90.117 1.00 105.71 280 GLU B C 1
ATOM 6101 O O . GLU B 1 280 ? 56.433 109.929 90.748 1.00 105.71 280 GLU B O 1
ATOM 6107 N N . LEU B 1 281 ? 56.115 107.704 90.703 1.00 99.69 281 LEU B N 1
ATOM 6108 C CA . LEU B 1 281 ? 55.918 107.579 92.147 1.00 99.69 281 LEU B CA 1
ATOM 6109 C C . LEU B 1 281 ? 57.237 107.296 92.859 1.00 99.69 281 LEU B C 1
ATOM 6110 O O . LEU B 1 281 ? 57.356 106.363 93.650 1.00 99.69 281 LEU B O 1
ATOM 6115 N N . GLN B 1 282 ? 58.245 108.117 92.578 1.00 94.78 282 GLN B N 1
ATOM 6116 C CA . GLN B 1 282 ? 59.589 107.917 93.102 1.00 94.78 282 GLN B CA 1
ATOM 6117 C C . GLN B 1 282 ? 59.889 108.777 94.321 1.00 94.78 282 GLN B C 1
ATOM 6118 O O . GLN B 1 282 ? 61.005 108.713 94.846 1.00 94.78 282 GLN B O 1
ATOM 6124 N N . PHE B 1 283 ? 58.931 109.577 94.785 1.00 92.87 283 PHE B N 1
ATOM 6125 C CA . PHE B 1 283 ? 59.151 110.389 95.972 1.00 92.87 283 PHE B CA 1
ATOM 6126 C C . PHE B 1 283 ? 59.083 109.575 97.256 1.00 92.87 283 PHE B C 1
ATOM 6127 O O . PHE B 1 283 ? 59.556 110.045 98.296 1.00 92.87 283 PHE B O 1
ATOM 6135 N N . LEU B 1 284 ? 58.521 108.365 97.200 1.00 84.54 284 LEU B N 1
ATOM 6136 C CA . LEU B 1 284 ? 58.403 107.540 98.397 1.00 84.54 284 LEU B CA 1
ATOM 6137 C C . LEU B 1 284 ? 59.760 107.251 99.018 1.00 84.54 284 LEU B C 1
ATOM 6138 O O . LEU B 1 284 ? 59.870 107.157 100.245 1.00 84.54 284 LEU B O 1
ATOM 6143 N N . ARG B 1 285 ? 60.804 107.119 98.192 1.00 80.11 285 ARG B N 1
ATOM 6144 C CA . ARG B 1 285 ? 62.147 106.904 98.721 1.00 80.11 285 ARG B CA 1
ATOM 6145 C C . ARG B 1 285 ? 62.535 107.998 99.704 1.00 80.11 285 ARG B C 1
ATOM 6146 O O . ARG B 1 285 ? 63.197 107.734 100.714 1.00 80.11 285 ARG B O 1
ATOM 6154 N N . ALA B 1 286 ? 62.139 109.238 99.421 1.00 73.59 286 ALA B N 1
ATOM 6155 C CA . ALA B 1 286 ? 62.409 110.325 100.351 1.00 73.59 286 ALA B CA 1
ATOM 6156 C C . ALA B 1 286 ? 61.459 110.311 101.536 1.00 73.59 286 ALA B C 1
ATOM 6157 O O . ALA B 1 286 ? 61.843 110.727 102.635 1.00 73.59 286 ALA B O 1
ATOM 6159 N N . ALA B 1 287 ? 60.225 109.851 101.340 1.00 75.22 287 ALA B N 1
ATOM 6160 C CA . ALA B 1 287 ? 59.247 109.836 102.417 1.00 75.22 287 ALA B CA 1
ATOM 6161 C C . ALA B 1 287 ? 59.318 108.576 103.267 1.00 75.22 287 ALA B C 1
ATOM 6162 O O . ALA B 1 287 ? 58.649 108.513 104.303 1.00 75.22 287 ALA B O 1
ATOM 6164 N N . ALA B 1 288 ? 60.099 107.579 102.856 1.00 73.92 288 ALA B N 1
ATOM 6165 C CA . ALA B 1 288 ? 60.177 106.338 103.624 1.00 73.92 288 ALA B CA 1
ATOM 6166 C C . ALA B 1 288 ? 60.753 106.534 105.021 1.00 73.92 288 ALA B C 1
ATOM 6167 O O . ALA B 1 288 ? 60.121 106.074 105.988 1.00 73.92 288 ALA B O 1
ATOM 6169 N N . PRO B 1 289 ? 61.914 107.177 105.216 1.00 71.75 289 PRO B N 1
ATOM 6170 C CA . PRO B 1 289 ? 62.424 107.316 106.590 1.00 71.75 289 PRO B CA 1
ATOM 6171 C C . PRO B 1 289 ? 61.500 108.095 107.509 1.00 71.75 289 PRO B C 1
ATOM 6172 O O . PRO B 1 289 ? 61.383 107.753 108.691 1.00 71.75 289 PRO B O 1
ATOM 6176 N N . LEU B 1 290 ? 60.832 109.130 107.001 1.00 73.54 290 LEU B N 1
ATOM 6177 C CA . LEU B 1 290 ? 59.919 109.896 107.843 1.00 73.54 290 LEU B CA 1
ATOM 6178 C C . LEU B 1 290 ? 58.680 109.082 108.191 1.00 73.54 290 LEU B C 1
ATOM 6179 O O . LEU B 1 290 ? 58.302 108.979 109.366 1.00 73.54 290 LEU B O 1
ATOM 6184 N N . THR B 1 291 ? 58.057 108.468 107.182 1.00 77.58 291 THR B N 1
ATOM 6185 C CA . THR B 1 291 ? 56.788 107.778 107.388 1.00 77.58 291 THR B CA 1
ATOM 6186 C C . THR B 1 291 ? 56.909 106.725 108.480 1.00 77.58 291 THR B C 1
ATOM 6187 O O . THR B 1 291 ? 56.048 106.630 109.363 1.00 77.58 291 THR B O 1
ATOM 6191 N N . GLY B 1 292 ? 57.997 105.954 108.458 1.00 79.20 292 GLY B N 1
ATOM 6192 C CA . GLY B 1 292 ? 58.191 104.943 109.483 1.00 79.20 292 GLY B CA 1
ATOM 6193 C C . GLY B 1 292 ? 58.121 105.528 110.879 1.00 79.20 292 GLY B C 1
ATOM 6194 O O . GLY B 1 292 ? 57.401 105.018 111.742 1.00 79.20 292 GLY B O 1
ATOM 6195 N N . ILE B 1 293 ? 58.819 106.644 111.102 1.00 77.49 293 ILE B N 1
ATOM 6196 C CA . ILE B 1 293 ? 58.716 107.315 112.394 1.00 77.49 293 ILE B CA 1
ATOM 6197 C C . ILE B 1 293 ? 57.278 107.732 112.653 1.00 77.49 293 ILE B C 1
ATOM 6198 O O . ILE B 1 293 ? 56.709 107.434 113.712 1.00 77.49 293 ILE B O 1
ATOM 6203 N N . VAL B 1 294 ? 56.651 108.374 111.664 1.00 80.82 294 VAL B N 1
ATOM 6204 C CA . VAL B 1 294 ? 55.256 108.769 111.804 1.00 80.82 294 VAL B CA 1
ATOM 6205 C C . VAL B 1 294 ? 54.404 107.552 112.117 1.00 80.82 294 VAL B C 1
ATOM 6206 O O . VAL B 1 294 ? 53.423 107.642 112.866 1.00 80.82 294 VAL B O 1
ATOM 6210 N N . LEU B 1 295 ? 54.787 106.390 111.592 1.00 85.46 295 LEU B N 1
ATOM 6211 C CA . LEU B 1 295 ? 54.118 105.159 111.982 1.00 85.46 295 LEU B CA 1
ATOM 6212 C C . LEU B 1 295 ? 54.481 104.781 113.412 1.00 85.46 295 LEU B C 1
ATOM 6213 O O . LEU B 1 295 ? 53.607 104.684 114.283 1.00 85.46 295 LEU B O 1
ATOM 6218 N N . GLY B 1 296 ? 55.778 104.619 113.685 1.00 84.77 296 GLY B N 1
ATOM 6219 C CA . GLY B 1 296 ? 56.186 104.013 114.944 1.00 84.77 296 GLY B CA 1
ATOM 6220 C C . GLY B 1 296 ? 55.713 104.796 116.150 1.00 84.77 296 GLY B C 1
ATOM 6221 O O . GLY B 1 296 ? 55.104 104.239 117.069 1.00 84.77 296 GLY B O 1
ATOM 6222 N N . THR B 1 297 ? 55.939 106.113 116.134 1.00 86.75 297 THR B N 1
ATOM 6223 C CA . THR B 1 297 ? 55.508 106.965 117.236 1.00 86.75 297 THR B CA 1
ATOM 6224 C C . THR B 1 297 ? 54.028 106.776 117.526 1.00 86.75 297 THR B C 1
ATOM 6225 O O . THR B 1 297 ? 53.611 106.764 118.690 1.00 86.75 297 THR B O 1
ATOM 6229 N N . THR B 1 298 ? 53.225 106.592 116.475 1.00 89.69 298 THR B N 1
ATOM 6230 C CA . THR B 1 298 ? 51.791 106.407 116.661 1.00 89.69 298 THR B CA 1
ATOM 6231 C C . THR B 1 298 ? 51.514 105.225 117.581 1.00 89.69 298 THR B C 1
ATOM 6232 O O . THR B 1 298 ? 50.767 105.349 118.560 1.00 89.69 298 THR B O 1
ATOM 6236 N N . ILE B 1 299 ? 52.148 104.080 117.312 1.00 91.87 299 ILE B N 1
ATOM 6237 C CA . ILE B 1 299 ? 51.973 102.931 118.197 1.00 91.87 299 ILE B CA 1
ATOM 6238 C C . ILE B 1 299 ? 52.556 103.225 119.571 1.00 91.87 299 ILE B C 1
ATOM 6239 O O . ILE B 1 299 ? 52.019 102.778 120.592 1.00 91.87 299 ILE B O 1
ATOM 6244 N N . ALA B 1 300 ? 53.649 103.987 119.628 1.00 94.71 300 ALA B N 1
ATOM 6245 C CA . ALA B 1 300 ? 54.191 104.384 120.920 1.00 94.71 300 ALA B CA 1
ATOM 6246 C C . ALA B 1 300 ? 53.242 105.295 121.686 1.00 94.71 300 ALA B C 1
ATOM 6247 O O . ALA B 1 300 ? 53.382 105.428 122.907 1.00 94.71 300 ALA B O 1
ATOM 6249 N N . LYS B 1 301 ? 52.281 105.919 121.005 1.00 97.03 301 LYS B N 1
ATOM 6250 C CA . LYS B 1 301 ? 51.324 106.808 121.647 1.00 97.03 301 LYS B CA 1
ATOM 6251 C C . LYS B 1 301 ? 49.928 106.211 121.745 1.00 97.03 301 LYS B C 1
ATOM 6252 O O . LYS B 1 301 ? 48.995 106.919 122.139 1.00 97.03 301 LYS B O 1
ATOM 6258 N N . VAL B 1 302 ? 49.755 104.936 121.403 1.00 102.02 302 VAL B N 1
ATOM 6259 C CA . VAL B 1 302 ? 48.447 104.296 121.477 1.00 102.02 302 VAL B CA 1
ATOM 6260 C C . VAL B 1 302 ? 48.513 103.110 122.429 1.00 102.02 302 VAL B C 1
ATOM 6261 O O . VAL B 1 302 ? 47.806 103.072 123.441 1.00 102.02 302 VAL B O 1
ATOM 6265 N N . PHE B 1 303 ? 49.364 102.137 122.112 1.00 105.06 303 PHE B N 1
ATOM 6266 C CA . PHE B 1 303 ? 49.468 100.925 122.914 1.00 105.06 303 PHE B CA 1
ATOM 6267 C C . PHE B 1 303 ? 50.474 101.050 124.048 1.00 105.06 303 PHE B C 1
ATOM 6268 O O . PHE B 1 303 ? 50.335 100.359 125.066 1.00 105.06 303 PHE B O 1
ATOM 6276 N N . HIS B 1 304 ? 51.475 101.918 123.899 1.00 104.54 304 HIS B N 1
ATOM 6277 C CA . HIS B 1 304 ? 52.525 102.142 124.887 1.00 104.54 304 HIS B CA 1
ATOM 6278 C C . HIS B 1 304 ? 53.179 100.833 125.313 1.00 104.54 304 HIS B C 1
ATOM 6279 O O . HIS B 1 304 ? 52.989 100.391 126.454 1.00 104.54 304 HIS B O 1
ATOM 6286 N N . PRO B 1 305 ? 53.936 100.179 124.435 1.00 103.62 305 PRO B N 1
ATOM 6287 C CA . PRO B 1 305 ? 54.642 98.953 124.828 1.00 103.62 305 PRO B CA 1
ATOM 6288 C C . PRO B 1 305 ? 55.633 99.230 125.942 1.00 103.62 305 PRO B C 1
ATOM 6289 O O . PRO B 1 305 ? 56.259 100.300 125.979 1.00 103.62 305 PRO B O 1
ATOM 6293 N N . PRO B 1 306 ? 55.802 98.291 126.876 1.00 101.92 306 PRO B N 1
ATOM 6294 C CA . PRO B 1 306 ? 56.668 98.576 128.033 1.00 101.92 306 PRO B CA 1
ATOM 6295 C C . PRO B 1 306 ? 58.149 98.533 127.706 1.00 101.92 306 PRO B C 1
ATOM 6296 O O . PRO B 1 306 ? 58.921 99.324 128.262 1.00 101.92 306 PRO B O 1
ATOM 6300 N N . SER B 1 307 ? 58.571 97.636 126.819 1.00 97.00 307 SER B N 1
ATOM 6301 C CA . SER B 1 307 ? 59.987 97.370 126.602 1.00 97.00 307 SER B CA 1
ATOM 6302 C C . SER B 1 307 ? 60.607 98.225 125.506 1.00 97.00 307 SER B C 1
ATOM 6303 O O . SER B 1 307 ? 61.807 98.089 125.245 1.00 97.00 307 SER B O 1
ATOM 6306 N N . ILE B 1 308 ? 59.837 99.094 124.863 1.00 96.40 308 ILE B N 1
ATOM 6307 C CA . ILE B 1 308 ? 60.394 99.978 123.846 1.00 96.40 308 ILE B CA 1
ATOM 6308 C C . ILE B 1 308 ? 61.074 101.158 124.525 1.00 96.40 308 ILE B C 1
ATOM 6309 O O . ILE B 1 308 ? 60.737 101.538 125.652 1.00 96.40 308 ILE B O 1
ATOM 6314 N N . SER B 1 309 ? 62.044 101.745 123.833 1.00 85.81 309 SER B N 1
ATOM 6315 C CA . SER B 1 309 ? 62.816 102.863 124.353 1.00 85.81 309 SER B CA 1
ATOM 6316 C C . SER B 1 309 ? 62.696 104.052 123.412 1.00 85.81 309 SER B C 1
ATOM 6317 O O . SER B 1 309 ? 62.729 103.894 122.188 1.00 85.81 309 SER B O 1
ATOM 6320 N N . LEU B 1 310 ? 62.553 105.237 123.989 1.00 83.65 310 LEU B N 1
ATOM 6321 C CA . LEU B 1 310 ? 62.448 106.476 123.238 1.00 83.65 310 LEU B CA 1
ATOM 6322 C C . LEU B 1 310 ? 63.769 107.234 123.293 1.00 83.65 310 LEU B C 1
ATOM 6323 O O . LEU B 1 310 ? 64.623 106.980 124.144 1.00 83.65 310 LEU B O 1
ATOM 6328 N N . VAL B 1 311 ? 63.930 108.180 122.364 1.00 81.75 311 VAL B N 1
ATOM 6329 C CA . VAL B 1 311 ? 65.182 108.922 122.286 1.00 81.75 311 VAL B CA 1
ATOM 6330 C C . VAL B 1 311 ? 65.360 109.863 123.468 1.00 81.75 311 VAL B C 1
ATOM 6331 O O . VAL B 1 311 ? 66.475 110.338 123.714 1.00 81.75 311 VAL B O 1
ATOM 6335 N N . GLY B 1 312 ? 64.294 110.151 124.206 1.00 86.17 312 GLY B N 1
ATOM 6336 C CA . GLY B 1 312 ? 64.390 111.027 125.352 1.00 86.17 312 GLY B CA 1
ATOM 6337 C C . GLY B 1 312 ? 64.374 112.493 124.965 1.00 86.17 312 GLY B C 1
ATOM 6338 O O . GLY B 1 312 ? 64.172 112.870 123.809 1.00 86.17 312 GLY B O 1
ATOM 6339 N N . GLU B 1 313 ? 64.596 113.334 125.974 1.00 87.74 313 GLU B N 1
ATOM 6340 C CA . GLU B 1 313 ? 64.575 114.776 125.768 1.00 87.74 313 GLU B CA 1
ATOM 6341 C C . GLU B 1 313 ? 65.688 115.200 124.819 1.00 87.74 313 GLU B C 1
ATOM 6342 O O . GLU B 1 313 ? 66.820 114.718 124.912 1.00 87.74 313 GLU B O 1
ATOM 6348 N N . ILE B 1 314 ? 65.359 116.105 123.903 1.00 79.96 314 ILE B N 1
ATOM 6349 C CA . ILE B 1 314 ? 66.291 116.612 122.907 1.00 79.96 314 ILE B CA 1
ATOM 6350 C C . ILE B 1 314 ? 66.396 118.120 123.098 1.00 79.96 314 ILE B C 1
ATOM 6351 O O . ILE B 1 314 ? 65.367 118.795 123.167 1.00 79.96 314 ILE B O 1
ATOM 6356 N N . PRO B 1 315 ? 67.599 118.681 123.208 1.00 78.93 315 PRO B N 1
ATOM 6357 C CA . PRO B 1 315 ? 67.721 120.130 123.405 1.00 78.93 315 PRO B CA 1
ATOM 6358 C C . PRO B 1 315 ? 67.172 120.909 122.218 1.00 78.93 315 PRO B C 1
ATOM 6359 O O . PRO B 1 315 ? 67.270 120.484 121.066 1.00 78.93 315 PRO B O 1
ATOM 6363 N N . GLN B 1 316 ? 66.598 122.070 122.516 1.00 78.07 316 GLN B N 1
ATOM 6364 C CA . GLN B 1 316 ? 65.952 122.913 121.524 1.00 78.07 316 GLN B CA 1
ATOM 6365 C C . GLN B 1 316 ? 66.789 124.157 121.268 1.00 78.07 316 GLN B C 1
ATOM 6366 O O . GLN B 1 316 ? 67.266 124.798 122.209 1.00 78.07 316 GLN B O 1
ATOM 6372 N N . GLY B 1 317 ? 66.964 124.496 119.995 1.00 73.14 317 GLY B N 1
ATOM 6373 C CA . GLY B 1 317 ? 67.673 125.707 119.639 1.00 73.14 317 GLY B CA 1
ATOM 6374 C C . GLY B 1 317 ? 68.852 125.476 118.719 1.00 73.14 317 GLY B C 1
ATOM 6375 O O . GLY B 1 317 ? 69.380 124.363 118.638 1.00 73.14 317 GLY B O 1
ATOM 6376 N N . LEU B 1 318 ? 69.271 126.526 118.019 1.00 66.77 318 LEU B N 1
ATOM 6377 C CA . LEU B 1 318 ? 70.405 126.424 117.120 1.00 66.77 318 LEU B CA 1
ATOM 6378 C C . LEU B 1 318 ? 71.700 126.261 117.915 1.00 66.77 318 LEU B C 1
ATOM 6379 O O . LEU B 1 318 ? 71.816 126.757 119.038 1.00 66.77 318 LEU B O 1
ATOM 6384 N N . PRO B 1 319 ? 72.686 125.561 117.358 1.00 66.12 319 PRO B N 1
ATOM 6385 C CA . PRO B 1 319 ? 73.975 125.435 118.043 1.00 66.12 319 PRO B CA 1
ATOM 6386 C C . PRO B 1 319 ? 74.685 126.774 118.149 1.00 66.12 319 PRO B C 1
ATOM 6387 O O . PRO B 1 319 ? 74.507 127.667 117.316 1.00 66.12 319 PRO B O 1
ATOM 6391 N N . THR B 1 320 ? 75.496 126.907 119.193 1.00 68.75 320 THR B N 1
ATOM 6392 C CA . THR B 1 320 ? 76.245 128.126 119.456 1.00 68.75 320 THR B CA 1
ATOM 6393 C C . THR B 1 320 ? 77.720 127.939 119.122 1.00 68.75 320 THR B C 1
ATOM 6394 O O . THR B 1 320 ? 78.242 126.822 119.096 1.00 68.75 320 THR B O 1
ATOM 6398 N N . PHE B 1 321 ? 78.390 129.060 118.861 1.00 67.86 321 PHE B N 1
ATOM 6399 C CA . PHE B 1 321 ? 79.805 129.030 118.521 1.00 67.86 321 PHE B CA 1
ATOM 6400 C C . PHE B 1 321 ? 80.630 128.580 119.719 1.00 67.86 321 PHE B C 1
ATOM 6401 O O . PHE B 1 321 ? 80.437 129.067 120.837 1.00 67.86 321 PHE B O 1
ATOM 6409 N N . SER B 1 322 ? 81.555 127.653 119.482 1.00 70.51 322 SER B N 1
ATOM 6410 C CA . SER B 1 322 ? 82.432 127.159 120.540 1.00 70.51 322 SER B CA 1
ATOM 6411 C C . SER B 1 322 ? 83.632 126.485 119.898 1.00 70.51 322 SER B C 1
ATOM 6412 O O . SER B 1 322 ? 83.465 125.538 119.123 1.00 70.51 322 SER B O 1
ATOM 6415 N N . PHE B 1 323 ? 84.830 126.967 120.215 1.00 75.97 323 PHE B N 1
ATOM 6416 C CA . PHE B 1 323 ? 86.038 126.303 119.760 1.00 75.97 323 PHE B CA 1
ATOM 6417 C C . PHE B 1 323 ? 86.178 124.950 120.453 1.00 75.97 323 PHE B C 1
ATOM 6418 O O . PHE B 1 323 ? 85.714 124.773 121.581 1.00 75.97 323 PHE B O 1
ATOM 6426 N N . PRO B 1 324 ? 86.799 123.973 119.795 1.00 80.25 324 PRO B N 1
ATOM 6427 C CA . PRO B 1 324 ? 87.056 122.689 120.459 1.00 80.25 324 PRO B CA 1
ATOM 6428 C C . PRO B 1 324 ? 87.984 122.858 121.654 1.00 80.25 324 PRO B C 1
ATOM 6429 O O . PRO B 1 324 ? 88.880 123.703 121.659 1.00 80.25 324 PRO B O 1
ATOM 6433 N N . ARG B 1 325 ? 87.757 122.037 122.680 1.00 87.46 325 ARG B N 1
ATOM 6434 C CA . ARG B 1 325 ? 88.535 122.107 123.909 1.00 87.46 325 ARG B CA 1
ATOM 6435 C C . ARG B 1 325 ? 89.345 120.851 124.199 1.00 87.46 325 ARG B C 1
ATOM 6436 O O . ARG B 1 325 ? 90.021 120.798 125.233 1.00 87.46 325 ARG B O 1
ATOM 6444 N N . SER B 1 326 ? 89.307 119.847 123.330 1.00 79.24 326 SER B N 1
ATOM 6445 C CA . SER B 1 326 ? 89.962 118.569 123.580 1.00 79.24 326 SER B CA 1
ATOM 6446 C C . SER B 1 326 ? 91.093 118.322 122.590 1.00 79.24 326 SER B C 1
ATOM 6447 O O . SER B 1 326 ? 91.235 117.226 122.046 1.00 79.24 326 SER B O 1
ATOM 6450 N N . PHE B 1 327 ? 91.924 119.341 122.360 1.00 71.09 327 PHE B N 1
ATOM 6451 C CA . PHE B 1 327 ? 93.055 119.187 121.450 1.00 71.09 327 PHE B CA 1
ATOM 6452 C C . PHE B 1 327 ? 94.061 118.156 121.948 1.00 71.09 327 PHE B C 1
ATOM 6453 O O . PHE B 1 327 ? 94.900 117.699 121.164 1.00 71.09 327 PHE B O 1
ATOM 6461 N N . ASP B 1 328 ? 93.991 117.779 123.228 1.00 74.53 328 ASP B N 1
ATOM 6462 C CA . ASP B 1 328 ? 94.964 116.855 123.801 1.00 74.53 328 ASP B CA 1
ATOM 6463 C C . ASP B 1 328 ? 94.912 115.488 123.132 1.00 74.53 328 ASP B C 1
ATOM 6464 O O . ASP B 1 328 ? 95.929 114.786 123.077 1.00 74.53 328 ASP B O 1
ATOM 6469 N N . HIS B 1 329 ? 93.749 115.093 122.620 1.00 69.06 329 HIS B N 1
ATOM 6470 C CA . HIS B 1 329 ? 93.600 113.830 121.912 1.00 69.06 329 HIS B CA 1
ATOM 6471 C C . HIS B 1 329 ? 93.802 113.971 120.414 1.00 69.06 329 HIS B C 1
ATOM 6472 O O . HIS B 1 329 ? 93.644 112.986 119.687 1.00 69.06 329 HIS B O 1
ATOM 6479 N N . ALA B 1 330 ? 94.152 115.168 119.941 1.00 64.64 330 ALA B N 1
ATOM 6480 C CA . ALA B 1 330 ? 94.204 115.410 118.504 1.00 64.64 330 ALA B CA 1
ATOM 6481 C C . ALA B 1 330 ? 95.158 114.452 117.808 1.00 64.64 330 ALA B C 1
ATOM 6482 O O . ALA B 1 330 ? 94.843 113.937 116.732 1.00 64.64 330 ALA B O 1
ATOM 6484 N N . LYS B 1 331 ? 96.323 114.187 118.406 1.00 69.98 331 LYS B N 1
ATOM 6485 C CA . LYS B 1 331 ? 97.287 113.293 117.769 1.00 69.98 331 LYS B CA 1
ATOM 6486 C C . LYS B 1 331 ? 96.745 111.877 117.630 1.00 69.98 331 LYS B C 1
ATOM 6487 O O . LYS B 1 331 ? 97.150 111.143 116.721 1.00 69.98 331 LYS B O 1
ATOM 6493 N N . THR B 1 332 ? 95.835 111.474 118.513 1.00 68.91 332 THR B N 1
ATOM 6494 C CA . THR B 1 332 ? 95.227 110.156 118.391 1.00 68.91 332 THR B CA 1
ATOM 6495 C C . THR B 1 332 ? 94.274 110.091 117.204 1.00 68.91 332 THR B C 1
ATOM 6496 O O . THR B 1 332 ? 94.002 109.002 116.686 1.00 68.91 332 THR B O 1
ATOM 6500 N N . LEU B 1 333 ? 93.761 111.239 116.760 1.00 60.42 333 LEU B N 1
ATOM 6501 C CA . LEU B 1 333 ? 92.706 111.284 115.758 1.00 60.42 333 LEU B CA 1
ATOM 6502 C C . LEU B 1 333 ? 93.209 111.501 114.336 1.00 60.42 333 LEU B C 1
ATOM 6503 O O . LEU B 1 333 ? 92.398 111.478 113.408 1.00 60.42 333 LEU B O 1
ATOM 6508 N N . LEU B 1 334 ? 94.508 111.720 114.133 1.00 58.68 334 LEU B N 1
ATOM 6509 C CA . LEU B 1 334 ? 95.022 111.807 112.766 1.00 58.68 334 LEU B CA 1
ATOM 6510 C C . LEU B 1 334 ? 94.763 110.542 111.954 1.00 58.68 334 LEU B C 1
ATOM 6511 O O . LEU B 1 334 ? 94.342 110.665 110.790 1.00 58.68 334 LEU B O 1
ATOM 6516 N N . PRO B 1 335 ? 94.993 109.323 112.464 1.00 60.65 335 PRO B N 1
ATOM 6517 C CA . PRO B 1 335 ? 94.725 108.141 111.626 1.00 60.65 335 PRO B CA 1
ATOM 6518 C C . PRO B 1 335 ? 93.281 108.038 111.165 1.00 60.65 335 PRO B C 1
ATOM 6519 O O . PRO B 1 335 ? 93.030 107.546 110.059 1.00 60.65 335 PRO B O 1
ATOM 6523 N N . THR B 1 336 ? 92.321 108.476 111.983 1.00 56.56 336 THR B N 1
ATOM 6524 C CA . THR B 1 336 ? 90.930 108.494 111.539 1.00 56.56 336 THR B CA 1
ATOM 6525 C C . THR B 1 336 ? 90.652 109.693 110.638 1.00 56.56 336 THR B C 1
ATOM 6526 O O . THR B 1 336 ? 90.006 109.553 109.594 1.00 56.56 336 THR B O 1
ATOM 6530 N N . SER B 1 337 ? 91.161 110.872 111.012 1.00 53.55 337 SER B N 1
ATOM 6531 C CA . SER B 1 337 ? 90.922 112.080 110.227 1.00 53.55 337 SER B CA 1
ATOM 6532 C C . SER B 1 337 ? 91.397 111.914 108.792 1.00 53.55 337 SER B C 1
ATOM 6533 O O . SER B 1 337 ? 90.754 112.404 107.858 1.00 53.55 337 SER B O 1
ATOM 6536 N N . ALA B 1 338 ? 92.536 111.250 108.597 1.00 54.36 338 ALA B N 1
ATOM 6537 C CA . ALA B 1 338 ? 92.980 110.941 107.245 1.00 54.36 338 ALA B CA 1
ATOM 6538 C C . ALA B 1 338 ? 92.010 109.988 106.562 1.00 54.36 338 ALA B C 1
ATOM 6539 O O . ALA B 1 338 ? 91.561 110.242 105.437 1.00 54.36 338 ALA B O 1
ATOM 6541 N N . LEU B 1 339 ? 91.640 108.906 107.251 1.00 53.22 339 LEU B N 1
ATOM 6542 C CA . LEU B 1 339 ? 90.783 107.889 106.650 1.00 53.22 339 LEU B CA 1
ATOM 6543 C C . LEU B 1 339 ? 89.476 108.494 106.161 1.00 53.22 339 LEU B C 1
ATOM 6544 O O . LEU B 1 339 ? 89.108 108.342 104.988 1.00 53.22 339 LEU B O 1
ATOM 6549 N N . ILE B 1 340 ? 88.780 109.220 107.037 1.00 50.26 340 ILE B N 1
ATOM 6550 C CA . ILE B 1 340 ? 87.556 109.904 106.632 1.00 50.26 340 ILE B CA 1
ATOM 6551 C C . ILE B 1 340 ? 87.832 110.818 105.451 1.00 50.26 340 ILE B C 1
ATOM 6552 O O . ILE B 1 340 ? 87.089 110.818 104.461 1.00 50.26 340 ILE B O 1
ATOM 6557 N N . THR B 1 341 ? 88.929 111.579 105.512 1.00 50.78 341 THR B N 1
ATOM 6558 C CA . THR B 1 341 ? 89.278 112.450 104.398 1.00 50.78 341 THR B CA 1
ATOM 6559 C C . THR B 1 341 ? 89.441 111.647 103.118 1.00 50.78 341 THR B C 1
ATOM 6560 O O . THR B 1 341 ? 88.949 112.051 102.058 1.00 50.78 341 THR B O 1
ATOM 6564 N N . GLY B 1 342 ? 90.089 110.484 103.207 1.00 49.37 342 GLY B N 1
ATOM 6565 C CA . GLY B 1 342 ? 90.220 109.641 102.033 1.00 49.37 342 GLY B CA 1
ATOM 6566 C C . GLY B 1 342 ? 88.873 109.292 101.438 1.00 49.37 342 GLY B C 1
ATOM 6567 O O . GLY B 1 342 ? 88.690 109.345 100.219 1.00 49.37 342 GLY B O 1
ATOM 6568 N N . VAL B 1 343 ? 87.897 108.987 102.296 1.00 51.76 343 VAL B N 1
ATOM 6569 C CA . VAL B 1 343 ? 86.544 108.718 101.821 1.00 51.76 343 VAL B CA 1
ATOM 6570 C C . VAL B 1 343 ? 86.035 109.897 101.005 1.00 51.76 343 VAL B C 1
ATOM 6571 O O . VAL B 1 343 ? 85.538 109.731 99.883 1.00 51.76 343 VAL B O 1
ATOM 6575 N N . ALA B 1 344 ? 86.202 111.112 101.531 1.00 50.72 344 ALA B N 1
ATOM 6576 C CA . ALA B 1 344 ? 85.746 112.290 100.807 1.00 50.72 344 ALA B CA 1
ATOM 6577 C C . ALA B 1 344 ? 86.453 112.430 99.470 1.00 50.72 344 ALA B C 1
ATOM 6578 O O . ALA B 1 344 ? 85.859 112.918 98.504 1.00 50.72 344 ALA B O 1
ATOM 6580 N N . ILE B 1 345 ? 87.718 112.015 99.391 1.00 51.35 345 ILE B N 1
ATOM 6581 C CA . ILE B 1 345 ? 88.423 112.070 98.117 1.00 51.35 345 ILE B CA 1
ATOM 6582 C C . ILE B 1 345 ? 87.873 111.022 97.161 1.00 51.35 345 ILE B C 1
ATOM 6583 O O . ILE B 1 345 ? 87.765 111.258 95.952 1.00 51.35 345 ILE B O 1
ATOM 6588 N N . LEU B 1 346 ? 87.499 109.857 97.684 1.00 52.24 346 LEU B N 1
ATOM 6589 C CA . LEU B 1 346 ? 87.153 108.736 96.820 1.00 52.24 346 LEU B CA 1
ATOM 6590 C C . LEU B 1 346 ? 85.667 108.677 96.498 1.00 52.24 346 LEU B C 1
ATOM 6591 O O . LEU B 1 346 ? 85.296 108.335 95.370 1.00 52.24 346 LEU B O 1
ATOM 6596 N N . GLU B 1 347 ? 84.805 109.003 97.459 1.00 55.18 347 GLU B N 1
ATOM 6597 C CA . GLU B 1 347 ? 83.364 108.866 97.279 1.00 55.18 347 GLU B CA 1
ATOM 6598 C C . GLU B 1 347 ? 82.681 110.194 96.971 1.00 55.18 347 GLU B C 1
ATOM 6599 O O . GLU B 1 347 ? 82.018 110.323 95.939 1.00 55.18 347 GLU B O 1
ATOM 6605 N N . SER B 1 348 ? 82.829 111.187 97.851 1.00 52.65 348 SER B N 1
ATOM 6606 C CA . SER B 1 348 ? 82.106 112.445 97.679 1.00 52.65 348 SER B CA 1
ATOM 6607 C C . SER B 1 348 ? 82.518 113.158 96.398 1.00 52.65 348 SER B C 1
ATOM 6608 O O . SER B 1 348 ? 81.666 113.663 95.654 1.00 52.65 348 SER B O 1
ATOM 6611 N N . VAL B 1 349 ? 83.821 113.210 96.121 1.00 53.99 349 VAL B N 1
ATOM 6612 C CA . VAL B 1 349 ? 84.289 113.853 94.899 1.00 53.99 349 VAL B CA 1
ATOM 6613 C C . VAL B 1 349 ? 83.824 113.073 93.677 1.00 53.99 349 VAL B C 1
ATOM 6614 O O . VAL B 1 349 ? 83.489 113.659 92.642 1.00 53.99 349 VAL B O 1
ATOM 6618 N N . GLY B 1 350 ? 83.791 111.744 93.773 1.00 54.97 350 GLY B N 1
ATOM 6619 C CA . GLY B 1 350 ? 83.272 110.949 92.672 1.00 54.97 350 GLY B CA 1
ATOM 6620 C C . GLY B 1 350 ? 81.811 111.233 92.388 1.00 54.97 350 GLY B C 1
ATOM 6621 O O . GLY B 1 350 ? 81.405 111.345 91.227 1.00 54.97 350 GLY B O 1
ATOM 6622 N N . ILE B 1 351 ? 81.002 111.359 93.442 1.00 53.63 351 ILE B N 1
ATOM 6623 C CA . ILE B 1 351 ? 79.593 111.701 93.267 1.00 53.63 351 ILE B CA 1
ATOM 6624 C C . ILE B 1 351 ? 79.457 113.074 92.626 1.00 53.63 351 ILE B C 1
ATOM 6625 O O . ILE B 1 351 ? 78.645 113.274 91.715 1.00 53.63 351 ILE B O 1
ATOM 6630 N N . ALA B 1 352 ? 80.249 114.043 93.095 1.00 55.02 352 ALA B N 1
ATOM 6631 C CA . ALA B 1 352 ? 80.182 115.382 92.522 1.00 55.02 352 ALA B CA 1
ATOM 6632 C C . ALA B 1 352 ? 80.550 115.372 91.044 1.00 55.02 352 ALA B C 1
ATOM 6633 O O . ALA B 1 352 ? 79.877 116.009 90.227 1.00 55.02 352 ALA B O 1
ATOM 6635 N N . LYS B 1 353 ? 81.611 114.647 90.680 1.00 57.46 353 LYS B N 1
ATOM 6636 C CA . LYS B 1 353 ? 82.036 114.599 89.284 1.00 57.46 353 LYS B CA 1
ATOM 6637 C C . LYS B 1 353 ? 81.001 113.905 88.407 1.00 57.46 353 LYS B C 1
ATOM 6638 O O . LYS B 1 353 ? 80.721 114.361 87.292 1.00 57.46 353 LYS B O 1
ATOM 6644 N N . ALA B 1 354 ? 80.425 112.801 88.890 1.00 57.98 354 ALA B N 1
ATOM 6645 C CA . ALA B 1 354 ? 79.400 112.112 88.113 1.00 57.98 354 ALA B CA 1
ATOM 6646 C C . ALA B 1 354 ? 78.182 113.000 87.901 1.00 57.98 354 ALA B C 1
ATOM 6647 O O . ALA B 1 354 ? 77.642 113.072 86.790 1.00 57.98 354 ALA B O 1
ATOM 6649 N N . LEU B 1 355 ? 77.742 113.696 88.953 1.00 59.59 355 LEU B N 1
ATOM 6650 C CA . LEU B 1 355 ? 76.595 114.587 88.816 1.00 59.59 355 LEU B CA 1
ATOM 6651 C C . LEU B 1 355 ? 76.902 115.747 87.879 1.00 59.59 355 LEU B C 1
ATOM 6652 O O . LEU B 1 355 ? 76.039 116.163 87.100 1.00 59.59 355 LEU B O 1
ATOM 6657 N N . ALA B 1 356 ? 78.118 116.292 87.948 1.00 60.27 356 ALA B N 1
ATOM 6658 C CA . ALA B 1 356 ? 78.487 117.388 87.060 1.00 60.27 356 ALA B CA 1
ATOM 6659 C C . ALA B 1 356 ? 78.508 116.938 85.607 1.00 60.27 356 ALA B C 1
ATOM 6660 O O . ALA B 1 356 ? 78.060 117.668 84.716 1.00 60.27 356 ALA B O 1
ATOM 6662 N N . ALA B 1 357 ? 79.033 115.739 85.346 1.00 61.69 357 ALA B N 1
ATOM 6663 C CA . ALA B 1 357 ? 79.025 115.212 83.987 1.00 61.69 357 ALA B CA 1
ATOM 6664 C C . ALA B 1 357 ? 77.602 114.972 83.499 1.00 61.69 357 ALA B C 1
ATOM 6665 O O . ALA B 1 357 ? 77.289 115.216 82.328 1.00 61.69 357 ALA B O 1
ATOM 6667 N N . LYS B 1 358 ? 76.726 114.487 84.382 1.00 65.28 358 LYS B N 1
ATOM 6668 C CA . LYS B 1 358 ? 75.337 114.264 83.993 1.00 65.28 358 LYS B CA 1
ATOM 6669 C C . LYS B 1 358 ? 74.616 115.574 83.698 1.00 65.28 358 LYS B C 1
ATOM 6670 O O . LYS B 1 358 ? 73.819 115.652 82.756 1.00 65.28 358 LYS B O 1
ATOM 6676 N N . ASN B 1 359 ? 74.875 116.613 84.492 1.00 68.39 359 ASN B N 1
ATOM 6677 C CA . ASN B 1 359 ? 74.083 117.834 84.462 1.00 68.39 359 ASN B CA 1
ATOM 6678 C C . ASN B 1 359 ? 74.733 118.962 83.669 1.00 68.39 359 ASN B C 1
ATOM 6679 O O . ASN B 1 359 ? 74.277 120.106 83.761 1.00 68.39 359 ASN B O 1
ATOM 6684 N N . ARG B 1 360 ? 75.790 118.672 82.910 1.00 74.55 360 ARG B N 1
ATOM 6685 C CA . ARG B 1 360 ? 76.338 119.599 81.921 1.00 74.55 360 ARG B CA 1
ATOM 6686 C C . ARG B 1 360 ? 76.882 120.875 82.567 1.00 74.55 360 ARG B C 1
ATOM 6687 O O . ARG B 1 360 ? 76.485 121.992 82.231 1.00 74.55 360 ARG B O 1
ATOM 6695 N N . TYR B 1 361 ? 77.809 120.696 83.506 1.00 65.86 361 TYR B N 1
ATOM 6696 C CA . TYR B 1 361 ? 78.547 121.829 84.046 1.00 65.86 361 TYR B CA 1
ATOM 6697 C C . TYR B 1 361 ? 79.919 121.355 84.504 1.00 65.86 361 TYR B C 1
ATOM 6698 O O . TYR B 1 361 ? 80.140 120.166 84.745 1.00 65.86 361 TYR B O 1
ATOM 6707 N N . GLU B 1 362 ? 80.844 122.306 84.605 1.00 70.30 362 GLU B N 1
ATOM 6708 C CA . GLU B 1 362 ? 82.226 121.996 84.943 1.00 70.30 362 GLU B CA 1
ATOM 6709 C C . GLU B 1 362 ? 82.395 121.803 86.441 1.00 70.30 362 GLU B C 1
ATOM 6710 O O . GLU B 1 362 ? 81.715 122.442 87.248 1.00 70.30 362 GLU B O 1
ATOM 6716 N N . LEU B 1 363 ? 83.322 120.923 86.810 1.00 63.21 363 LEU B N 1
ATOM 6717 C CA . LEU B 1 363 ? 83.658 120.696 88.206 1.00 63.21 363 LEU B CA 1
ATOM 6718 C C . LEU B 1 363 ? 85.079 120.163 88.281 1.00 63.21 363 LEU B C 1
ATOM 6719 O O . LEU B 1 363 ? 85.495 119.366 87.436 1.00 63.21 363 LEU B O 1
ATOM 6724 N N . ASP B 1 364 ? 85.815 120.604 89.296 1.00 62.19 364 ASP B N 1
ATOM 6725 C CA . ASP B 1 364 ? 87.175 120.152 89.538 1.00 62.19 364 ASP B CA 1
ATOM 6726 C C . ASP B 1 364 ? 87.273 119.504 90.912 1.00 62.19 364 ASP B C 1
ATOM 6727 O O . ASP B 1 364 ? 86.552 119.876 91.842 1.00 62.19 364 ASP B O 1
ATOM 6732 N N . SER B 1 365 ? 88.166 118.523 91.029 1.00 57.78 365 SER B N 1
ATOM 6733 C CA . SER B 1 365 ? 88.270 117.732 92.246 1.00 57.78 365 SER B CA 1
ATOM 6734 C C . SER B 1 365 ? 88.992 118.457 93.371 1.00 57.78 365 SER B C 1
ATOM 6735 O O . SER B 1 365 ? 89.018 117.944 94.493 1.00 57.78 365 SER B O 1
ATOM 6738 N N . ASN B 1 366 ? 89.586 119.617 93.105 1.00 57.78 366 ASN B N 1
ATOM 6739 C CA . ASN B 1 366 ? 90.314 120.344 94.137 1.00 57.78 366 ASN B CA 1
ATOM 6740 C C . ASN B 1 366 ? 89.452 121.398 94.819 1.00 57.78 366 ASN B C 1
ATOM 6741 O O . ASN B 1 366 ? 89.463 121.505 96.052 1.00 57.78 366 ASN B O 1
ATOM 6746 N N . SER B 1 367 ? 88.697 122.178 94.043 1.00 58.51 367 SER B N 1
ATOM 6747 C CA . SER B 1 367 ? 87.794 123.151 94.648 1.00 58.51 367 SER B CA 1
ATOM 6748 C C . SER B 1 367 ? 86.692 122.456 95.435 1.00 58.51 367 SER B C 1
ATOM 6749 O O . SER B 1 367 ? 86.220 122.979 96.450 1.00 58.51 367 SER B O 1
ATOM 6752 N N . GLU B 1 368 ? 86.269 121.274 94.983 1.00 54.81 368 GLU B N 1
ATOM 6753 C CA . GLU B 1 368 ? 85.271 120.521 95.734 1.00 54.81 368 GLU B CA 1
ATOM 6754 C C . GLU B 1 368 ? 85.811 120.079 97.088 1.00 54.81 368 GLU B C 1
ATOM 6755 O O . GLU B 1 368 ? 85.114 120.180 98.106 1.00 54.81 368 GLU B O 1
ATOM 6761 N N . LEU B 1 369 ? 87.052 119.587 97.126 1.00 51.85 369 LEU B N 1
ATOM 6762 C CA . LEU B 1 369 ? 87.657 119.228 98.406 1.00 51.85 369 LEU B CA 1
ATOM 6763 C C . LEU B 1 369 ? 87.835 120.448 99.296 1.00 51.85 369 LEU B C 1
ATOM 6764 O O . LEU B 1 369 ? 87.646 120.368 100.513 1.00 51.85 369 LEU B O 1
ATOM 6769 N N . PHE B 1 370 ? 88.212 121.586 98.712 1.00 52.78 370 PHE B N 1
ATOM 6770 C CA . PHE B 1 370 ? 88.344 122.796 99.513 1.00 52.78 370 PHE B CA 1
ATOM 6771 C C . PHE B 1 370 ? 86.999 123.205 100.107 1.00 52.78 370 PHE B C 1
ATOM 6772 O O . PHE B 1 370 ? 86.923 123.615 101.272 1.00 52.78 370 PHE B O 1
ATOM 6780 N N . GLY B 1 371 ? 85.926 123.096 99.322 1.00 51.72 371 GLY B N 1
ATOM 6781 C CA . GLY B 1 371 ? 84.605 123.414 99.838 1.00 51.72 371 GLY B CA 1
ATOM 6782 C C . GLY B 1 371 ? 84.166 122.476 100.945 1.00 51.72 371 GLY B C 1
ATOM 6783 O O . GLY B 1 371 ? 83.599 122.911 101.952 1.00 51.72 371 GLY B O 1
ATOM 6784 N N . LEU B 1 372 ? 84.423 121.176 100.777 1.00 50.53 372 LEU B N 1
ATOM 6785 C CA . LEU B 1 372 ? 84.119 120.224 101.843 1.00 50.53 372 LEU B CA 1
ATOM 6786 C C . LEU B 1 372 ? 84.903 120.545 103.107 1.00 50.53 372 LEU B C 1
ATOM 6787 O O . LEU B 1 372 ? 84.361 120.475 104.215 1.00 50.53 372 LEU B O 1
ATOM 6792 N N . GLY B 1 373 ? 86.183 120.886 102.962 1.00 50.06 373 GLY B N 1
ATOM 6793 C CA . GLY B 1 373 ? 86.981 121.226 104.126 1.00 50.06 373 GLY B CA 1
ATOM 6794 C C . GLY B 1 373 ? 86.481 122.464 104.843 1.00 50.06 373 GLY B C 1
ATOM 6795 O O . GLY B 1 373 ? 86.424 122.498 106.073 1.00 50.06 373 GLY B O 1
ATOM 6796 N N . VAL B 1 374 ? 86.117 123.499 104.085 1.00 49.19 374 VAL B N 1
ATOM 6797 C CA . VAL B 1 374 ? 85.590 124.713 104.703 1.00 49.19 374 VAL B CA 1
ATOM 6798 C C . VAL B 1 374 ? 84.281 124.416 105.426 1.00 49.19 374 VAL B C 1
ATOM 6799 O O . VAL B 1 374 ? 84.049 124.888 106.549 1.00 49.19 374 VAL B O 1
ATOM 6803 N N . ALA B 1 375 ? 83.408 123.625 104.795 1.00 48.56 375 ALA B N 1
ATOM 6804 C CA . ALA B 1 375 ? 82.151 123.256 105.435 1.00 48.56 375 ALA B CA 1
ATOM 6805 C C . ALA B 1 375 ? 82.396 122.495 106.729 1.00 48.56 375 ALA B C 1
ATOM 6806 O O . ALA B 1 375 ? 81.745 122.760 107.745 1.00 48.56 375 ALA B O 1
ATOM 6808 N N . ASN B 1 376 ? 83.340 121.554 106.714 1.00 47.09 376 ASN B N 1
ATOM 6809 C CA . ASN B 1 376 ? 83.641 120.787 107.918 1.00 47.09 376 ASN B CA 1
ATOM 6810 C C . ASN B 1 376 ? 84.218 121.674 109.013 1.00 47.09 376 ASN B C 1
ATOM 6811 O O . ASN B 1 376 ? 83.884 121.510 110.191 1.00 47.09 376 ASN B O 1
ATOM 6816 N N . ILE B 1 377 ? 85.090 122.616 108.648 1.00 49.83 377 ILE B N 1
ATOM 6817 C CA . ILE B 1 377 ? 85.692 123.499 109.646 1.00 49.83 377 ILE B CA 1
ATOM 6818 C C . ILE B 1 377 ? 84.622 124.349 110.321 1.00 49.83 377 ILE B C 1
ATOM 6819 O O . ILE B 1 377 ? 84.578 124.468 111.554 1.00 49.83 377 ILE B O 1
ATOM 6824 N N . LEU B 1 378 ? 83.731 124.945 109.524 1.00 51.48 378 LEU B N 1
ATOM 6825 C CA . LEU B 1 378 ? 82.670 125.756 110.114 1.00 51.48 378 LEU B CA 1
ATOM 6826 C C . LEU B 1 378 ? 81.695 124.910 110.928 1.00 51.48 378 LEU B C 1
ATOM 6827 O O . LEU B 1 378 ? 81.236 125.346 111.994 1.00 51.48 378 LEU B O 1
ATOM 6832 N N . GLY B 1 379 ? 81.372 123.704 110.461 1.00 53.12 379 GLY B N 1
ATOM 6833 C CA . GLY B 1 379 ? 80.530 122.825 111.251 1.00 53.12 379 GLY B CA 1
ATOM 6834 C C . GLY B 1 379 ? 81.153 122.480 112.590 1.00 53.12 379 GLY B C 1
ATOM 6835 O O . GLY B 1 379 ? 80.464 122.440 113.611 1.00 53.12 379 GLY B O 1
ATOM 6836 N N . SER B 1 380 ? 82.463 122.232 112.605 1.00 52.15 380 SER B N 1
ATOM 6837 C CA . SER B 1 380 ? 83.152 121.991 113.866 1.00 52.15 380 SER B CA 1
ATOM 6838 C C . SER B 1 380 ? 83.066 123.209 114.768 1.00 52.15 380 SER B C 1
ATOM 6839 O O . SER B 1 380 ? 82.846 123.084 115.978 1.00 52.15 380 SER B O 1
ATOM 6842 N N . LEU B 1 381 ? 83.236 124.400 114.196 1.00 58.03 381 LEU B N 1
ATOM 6843 C CA . LEU B 1 381 ? 83.052 125.612 114.982 1.00 58.03 381 LEU B CA 1
ATOM 6844 C C . LEU B 1 381 ? 81.632 125.757 115.509 1.00 58.03 381 LEU B C 1
ATOM 6845 O O . LEU B 1 381 ? 81.430 126.471 116.495 1.00 58.03 381 LEU B O 1
ATOM 6850 N N . PHE B 1 382 ? 80.653 125.102 114.890 1.00 58.46 382 PHE B N 1
ATOM 6851 C CA . PHE B 1 382 ? 79.270 125.175 115.352 1.00 58.46 382 PHE B CA 1
ATOM 6852 C C . PHE B 1 382 ? 78.751 123.808 115.785 1.00 58.46 382 PHE B C 1
ATOM 6853 O O . PHE B 1 382 ? 77.601 123.450 115.520 1.00 58.46 382 PHE B O 1
ATOM 6861 N N . SER B 1 383 ? 79.596 123.027 116.461 1.00 55.93 383 SER B N 1
ATOM 6862 C CA . SER B 1 383 ? 79.203 121.777 117.117 1.00 55.93 383 SER B CA 1
ATOM 6863 C C . SER B 1 383 ? 78.606 120.770 116.131 1.00 55.93 383 SER B C 1
ATOM 6864 O O . SER B 1 383 ? 77.452 120.360 116.244 1.00 55.93 383 SER B O 1
ATOM 6867 N N . ALA B 1 384 ? 79.423 120.357 115.165 1.00 51.28 384 ALA B N 1
ATOM 6868 C CA . ALA B 1 384 ? 79.027 119.344 114.200 1.00 51.28 384 ALA B CA 1
ATOM 6869 C C . ALA B 1 384 ? 80.146 118.330 114.022 1.00 51.28 384 ALA B C 1
ATOM 6870 O O . ALA B 1 384 ? 81.322 118.642 114.215 1.00 51.28 384 ALA B O 1
ATOM 6872 N N . TYR B 1 385 ? 79.770 117.115 113.649 1.00 48.64 385 TYR B N 1
ATOM 6873 C CA . TYR B 1 385 ? 80.706 116.033 113.391 1.00 48.64 385 TYR B CA 1
ATOM 6874 C C . TYR B 1 385 ? 80.788 115.768 111.889 1.00 48.64 385 TYR B C 1
ATOM 6875 O O . TYR B 1 385 ? 79.903 116.191 111.138 1.00 48.64 385 TYR B O 1
ATOM 6884 N N . PRO B 1 386 ? 81.843 115.095 111.408 1.00 46.89 386 PRO B N 1
ATOM 6885 C CA . PRO B 1 386 ? 82.189 115.183 109.980 1.00 46.89 386 PRO B CA 1
ATOM 6886 C C . PRO B 1 386 ? 81.028 114.840 109.055 1.00 46.89 386 PRO B C 1
ATOM 6887 O O . PRO B 1 386 ? 80.277 113.891 109.288 1.00 46.89 386 PRO B O 1
ATOM 6891 N N . ALA B 1 387 ? 80.894 115.630 107.993 1.00 48.16 387 ALA B N 1
ATOM 6892 C CA . ALA B 1 387 ? 79.816 115.488 107.028 1.00 48.16 387 ALA B CA 1
ATOM 6893 C C . ALA B 1 387 ? 80.398 115.466 105.624 1.00 48.16 387 ALA B C 1
ATOM 6894 O O . ALA B 1 387 ? 81.194 116.340 105.267 1.00 48.16 387 ALA B O 1
ATOM 6896 N N . THR B 1 388 ? 80.000 114.471 104.831 1.00 49.88 388 THR B N 1
ATOM 6897 C CA . THR B 1 388 ? 80.441 114.377 103.445 1.00 49.88 388 THR B CA 1
ATOM 6898 C C . THR B 1 388 ? 79.250 114.179 102.517 1.00 49.88 388 THR B C 1
ATOM 6899 O O . THR B 1 388 ? 78.099 114.234 102.958 1.00 49.88 388 THR B O 1
ATOM 6903 N N . GLY B 1 389 ? 79.516 113.951 101.234 1.00 52.71 389 GLY B N 1
ATOM 6904 C CA . GLY B 1 389 ? 78.439 113.734 100.287 1.00 52.71 389 GLY B CA 1
ATOM 6905 C C . GLY B 1 389 ? 77.715 112.425 100.537 1.00 52.71 389 GLY B C 1
ATOM 6906 O O . GLY B 1 389 ? 78.289 111.445 101.008 1.00 52.71 389 GLY B O 1
ATOM 6907 N N . SER B 1 390 ? 76.428 112.414 100.208 1.00 54.61 390 SER B N 1
ATOM 6908 C CA . SER B 1 390 ? 75.559 111.272 100.456 1.00 54.61 390 SER B CA 1
ATOM 6909 C C . SER B 1 390 ? 75.175 110.621 99.137 1.00 54.61 390 SER B C 1
ATOM 6910 O O . SER B 1 390 ? 74.717 111.301 98.218 1.00 54.61 390 SER B O 1
ATOM 6913 N N A PHE B 1 391 ? 75.368 109.303 99.051 0.50 56.97 391 PHE B N 1
ATOM 6914 N N B PHE B 1 391 ? 75.358 109.304 99.047 0.50 56.97 391 PHE B N 1
ATOM 6915 C CA A PHE B 1 391 ? 74.966 108.570 97.855 0.50 56.97 391 PHE B CA 1
ATOM 6916 C CA B PHE B 1 391 ? 74.968 108.592 97.837 0.50 56.97 391 PHE B CA 1
ATOM 6917 C C A PHE B 1 391 ? 73.456 108.615 97.663 0.50 56.97 391 PHE B C 1
ATOM 6918 C C B PHE B 1 391 ? 73.455 108.566 97.659 0.50 56.97 391 PHE B C 1
ATOM 6919 O O A PHE B 1 391 ? 72.971 108.744 96.534 0.50 56.97 391 PHE B O 1
ATOM 6920 O O B PHE B 1 391 ? 72.968 108.599 96.523 0.50 56.97 391 PHE B O 1
ATOM 6935 N N . SER B 1 392 ? 72.699 108.499 98.755 1.00 59.07 392 SER B N 1
ATOM 6936 C CA . SER B 1 392 ? 71.245 108.450 98.657 1.00 59.07 392 SER B CA 1
ATOM 6937 C C . SER B 1 392 ? 70.649 109.839 98.472 1.00 59.07 392 SER B C 1
ATOM 6938 O O . SER B 1 392 ? 69.814 110.057 97.587 1.00 59.07 392 SER B O 1
ATOM 6941 N N . ARG B 1 393 ? 71.066 110.789 99.309 1.00 56.80 393 ARG B N 1
ATOM 6942 C CA . ARG B 1 393 ? 70.466 112.117 99.280 1.00 56.80 393 ARG B CA 1
ATOM 6943 C C . ARG B 1 393 ? 70.846 112.874 98.014 1.00 56.80 393 ARG B C 1
ATOM 6944 O O . ARG B 1 393 ? 70.021 113.604 97.457 1.00 56.80 393 ARG B O 1
ATOM 6952 N N . SER B 1 394 ? 72.086 112.719 97.544 1.00 59.10 394 SER B N 1
ATOM 6953 C CA . SER B 1 394 ? 72.478 113.371 96.298 1.00 59.10 394 SER B CA 1
ATOM 6954 C C . SER B 1 394 ? 71.680 112.828 95.124 1.00 59.10 394 SER B C 1
ATOM 6955 O O . SER B 1 394 ? 71.257 113.588 94.249 1.00 59.10 394 SER B O 1
ATOM 6958 N N . ALA B 1 395 ? 71.460 111.513 95.088 1.00 63.67 395 ALA B N 1
ATOM 6959 C CA . ALA B 1 395 ? 70.599 110.951 94.055 1.00 63.67 395 ALA B CA 1
ATOM 6960 C C . ALA B 1 395 ? 69.202 111.549 94.136 1.00 63.67 395 ALA B C 1
ATOM 6961 O O . ALA B 1 395 ? 68.715 112.143 93.167 1.00 63.67 395 ALA B O 1
ATOM 6963 N N . VAL B 1 396 ? 68.583 111.483 95.319 1.00 64.39 396 VAL B N 1
ATOM 6964 C CA . VAL B 1 396 ? 67.222 111.990 95.486 1.00 64.39 396 VAL B CA 1
ATOM 6965 C C . VAL B 1 396 ? 67.139 113.448 95.052 1.00 64.39 396 VAL B C 1
ATOM 6966 O O . VAL B 1 396 ? 66.145 113.882 94.459 1.00 64.39 396 VAL B O 1
ATOM 6970 N N . ASN B 1 397 ? 68.190 114.219 95.323 1.00 66.28 397 ASN B N 1
ATOM 6971 C CA . ASN B 1 397 ? 68.289 115.567 94.780 1.00 66.28 397 ASN B CA 1
ATOM 6972 C C . ASN B 1 397 ? 68.351 115.540 93.256 1.00 66.28 397 ASN B C 1
ATOM 6973 O O . ASN B 1 397 ? 67.799 116.421 92.588 1.00 66.28 397 ASN B O 1
ATOM 6978 N N . ASN B 1 398 ? 69.036 114.542 92.692 1.00 69.79 398 ASN B N 1
ATOM 6979 C CA . ASN B 1 398 ? 69.231 114.497 91.247 1.00 69.79 398 ASN B CA 1
ATOM 6980 C C . ASN B 1 398 ? 67.920 114.258 90.505 1.00 69.79 398 ASN B C 1
ATOM 6981 O O . ASN B 1 398 ? 67.591 114.998 89.572 1.00 69.79 398 ASN B O 1
ATOM 6986 N N . GLU B 1 399 ? 67.147 113.236 90.894 1.00 74.03 399 GLU B N 1
ATOM 6987 C CA . GLU B 1 399 ? 65.887 113.084 90.165 1.00 74.03 399 GLU B CA 1
ATOM 6988 C C . GLU B 1 399 ? 64.808 114.049 90.636 1.00 74.03 399 GLU B C 1
ATOM 6989 O O . GLU B 1 399 ? 63.727 114.074 90.040 1.00 74.03 399 GLU B O 1
ATOM 6995 N N . SER B 1 400 ? 65.063 114.839 91.675 1.00 74.50 400 SER B N 1
ATOM 6996 C CA . SER B 1 400 ? 64.159 115.927 92.026 1.00 74.50 400 SER B CA 1
ATOM 6997 C C . SER B 1 400 ? 64.363 117.157 91.153 1.00 74.50 400 SER B C 1
ATOM 6998 O O . SER B 1 400 ? 63.814 118.218 91.463 1.00 74.50 400 SER B O 1
ATOM 7001 N N . GLU B 1 401 ? 65.142 117.025 90.077 1.00 79.82 401 GLU B N 1
ATOM 7002 C CA . GLU B 1 401 ? 65.384 118.104 89.118 1.00 79.82 401 GLU B CA 1
ATOM 7003 C C . GLU B 1 401 ? 66.034 119.315 89.784 1.00 79.82 401 GLU B C 1
ATOM 7004 O O . GLU B 1 401 ? 65.757 120.461 89.429 1.00 79.82 401 GLU B O 1
ATOM 7010 N N . ALA B 1 402 ? 66.910 119.063 90.751 1.00 75.02 402 ALA B N 1
ATOM 7011 C CA . ALA B 1 402 ? 67.656 120.147 91.375 1.00 75.02 402 ALA B CA 1
ATOM 7012 C C . ALA B 1 402 ? 68.639 120.737 90.374 1.00 75.02 402 ALA B C 1
ATOM 7013 O O . ALA B 1 402 ? 69.387 120.006 89.718 1.00 75.02 402 ALA B O 1
ATOM 7015 N N . LYS B 1 403 ? 68.646 122.063 90.262 1.00 76.88 403 LYS B N 1
ATOM 7016 C CA . LYS B 1 403 ? 69.446 122.759 89.264 1.00 76.88 403 LYS B CA 1
ATOM 7017 C C . LYS B 1 403 ? 70.652 123.471 89.855 1.00 76.88 403 LYS B C 1
ATOM 7018 O O . LYS B 1 403 ? 71.766 123.325 89.343 1.00 76.88 403 LYS B O 1
ATOM 7024 N N . THR B 1 404 ? 70.465 124.240 90.917 1.00 73.51 404 THR B N 1
ATOM 7025 C CA . THR B 1 404 ? 71.539 125.004 91.531 1.00 73.51 404 THR B CA 1
ATOM 7026 C C . THR B 1 404 ? 71.775 124.513 92.956 1.00 73.51 404 THR B C 1
ATOM 7027 O O . THR B 1 404 ? 71.166 123.547 93.416 1.00 73.51 404 THR B O 1
ATOM 7031 N N . GLY B 1 405 ? 72.682 125.195 93.651 1.00 72.37 405 GLY B N 1
ATOM 7032 C CA . GLY B 1 405 ? 72.958 124.887 95.040 1.00 72.37 405 GLY B CA 1
ATOM 7033 C C . GLY B 1 405 ? 71.944 125.420 96.022 1.00 72.37 405 GLY B C 1
ATOM 7034 O O . GLY B 1 405 ? 72.048 125.131 97.217 1.00 72.37 405 GLY B O 1
ATOM 7035 N N . LEU B 1 406 ? 70.968 126.197 95.544 1.00 71.56 406 LEU B N 1
ATOM 7036 C CA . LEU B 1 406 ? 69.911 126.686 96.422 1.00 71.56 406 LEU B CA 1
ATOM 7037 C C . LEU B 1 406 ? 69.150 125.538 97.067 1.00 71.56 406 LEU B C 1
ATOM 7038 O O . LEU B 1 406 ? 68.682 125.667 98.204 1.00 71.56 406 LEU B O 1
ATOM 7043 N N . SER B 1 407 ? 69.029 124.406 96.368 1.00 69.73 407 SER B N 1
ATOM 7044 C CA . SER B 1 407 ? 68.392 123.233 96.954 1.00 69.73 407 SER B CA 1
ATOM 7045 C C . SER B 1 407 ? 69.064 122.829 98.256 1.00 69.73 407 SER B C 1
ATOM 7046 O O . SER B 1 407 ? 68.402 122.309 99.162 1.00 69.73 407 SER B O 1
ATOM 7049 N N . GLY B 1 408 ? 70.375 123.045 98.368 1.00 67.86 408 GLY B N 1
ATOM 7050 C CA . GLY B 1 408 ? 71.034 122.829 99.644 1.00 67.86 408 GLY B CA 1
ATOM 7051 C C . GLY B 1 408 ? 70.550 123.795 100.707 1.00 67.86 408 GLY B C 1
ATOM 7052 O O . GLY B 1 408 ? 70.140 123.383 101.795 1.00 67.86 408 GLY B O 1
ATOM 7053 N N . LEU B 1 409 ? 70.550 125.093 100.386 1.00 66.68 409 LEU B N 1
ATOM 7054 C CA . LEU B 1 409 ? 70.166 126.103 101.368 1.00 66.68 409 LEU B CA 1
ATOM 7055 C C . LEU B 1 409 ? 68.781 125.820 101.928 1.00 66.68 409 LEU B C 1
ATOM 7056 O O . LEU B 1 409 ? 68.591 125.772 103.149 1.00 66.68 409 LEU B O 1
ATOM 7061 N N . ILE B 1 410 ? 67.809 125.589 101.042 1.00 65.72 410 ILE B N 1
ATOM 7062 C CA . ILE B 1 410 ? 66.456 125.276 101.487 1.00 65.72 410 ILE B CA 1
ATOM 7063 C C . ILE B 1 410 ? 66.480 124.082 102.428 1.00 65.72 410 ILE B C 1
ATOM 7064 O O . ILE B 1 410 ? 65.882 124.112 103.511 1.00 65.72 410 ILE B O 1
ATOM 7069 N N . THR B 1 411 ? 67.218 123.034 102.052 1.00 63.43 411 THR B N 1
ATOM 7070 C CA . THR B 1 411 ? 67.352 121.876 102.927 1.00 63.43 411 THR B CA 1
ATOM 7071 C C . THR B 1 411 ? 67.837 122.304 104.301 1.00 63.43 411 THR B C 1
ATOM 7072 O O . THR B 1 411 ? 67.214 121.985 10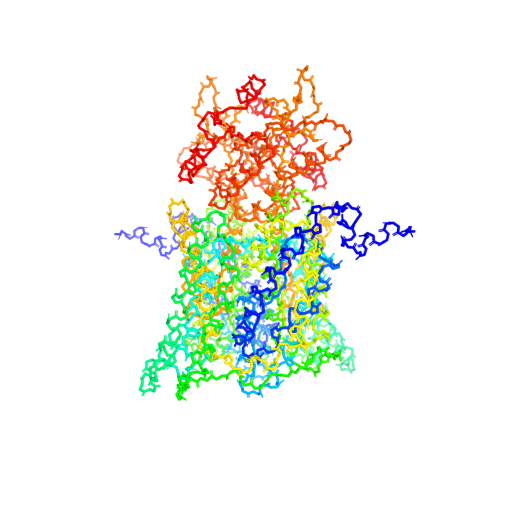5.321 1.00 63.43 411 THR B O 1
ATOM 7076 N N . GLY B 1 412 ? 68.914 123.090 104.338 1.00 62.69 412 GLY B N 1
ATOM 7077 C CA . GLY B 1 412 ? 69.410 123.575 105.612 1.00 62.69 412 GLY B CA 1
ATOM 7078 C C . GLY B 1 412 ? 68.356 124.346 106.376 1.00 62.69 412 GLY B C 1
ATOM 7079 O O . GLY B 1 412 ? 68.191 124.159 107.584 1.00 62.69 412 GLY B O 1
ATOM 7080 N N . ILE B 1 413 ? 67.594 125.187 105.671 1.00 61.73 413 ILE B N 1
ATOM 7081 C CA . ILE B 1 413 ? 66.532 125.942 106.327 1.00 61.73 413 ILE B CA 1
ATOM 7082 C C . ILE B 1 413 ? 65.561 124.989 107.004 1.00 61.73 413 ILE B C 1
ATOM 7083 O O . ILE B 1 413 ? 65.183 125.190 108.167 1.00 61.73 413 ILE B O 1
ATOM 7088 N N . ILE B 1 414 ? 65.189 123.908 106.314 1.00 62.94 414 ILE B N 1
ATOM 7089 C CA . ILE B 1 414 ? 64.304 122.916 106.915 1.00 62.94 414 ILE B CA 1
ATOM 7090 C C . ILE B 1 414 ? 64.899 122.418 108.223 1.00 62.94 414 ILE B C 1
ATOM 7091 O O . ILE B 1 414 ? 64.230 122.400 109.264 1.00 62.94 414 ILE B O 1
ATOM 7096 N N . ILE B 1 415 ? 66.189 122.070 108.199 1.00 63.10 415 ILE B N 1
ATOM 7097 C CA . ILE B 1 415 ? 66.857 121.622 109.416 1.00 63.10 415 ILE B CA 1
ATOM 7098 C C . ILE B 1 415 ? 66.711 122.672 110.504 1.00 63.10 415 ILE B C 1
ATOM 7099 O O . ILE B 1 415 ? 66.300 122.371 111.632 1.00 63.10 415 ILE B O 1
ATOM 7104 N N . GLY B 1 416 ? 66.981 123.933 110.158 1.00 65.72 416 GLY B N 1
ATOM 7105 C CA . GLY B 1 416 ? 66.843 124.994 111.138 1.00 65.72 416 GLY B CA 1
ATOM 7106 C C . GLY B 1 416 ? 65.453 125.034 111.733 1.00 65.72 416 GLY B C 1
ATOM 7107 O O . GLY B 1 416 ? 65.293 125.140 112.953 1.00 65.72 416 GLY B O 1
ATOM 7108 N N . CYS B 1 417 ? 64.430 124.881 110.885 1.00 68.67 417 CYS B N 1
ATOM 7109 C CA . CYS B 1 417 ? 63.061 124.873 111.382 1.00 68.67 417 CYS B CA 1
ATOM 7110 C C . CYS B 1 417 ? 62.882 123.789 112.435 1.00 68.67 417 CYS B C 1
ATOM 7111 O O . CYS B 1 417 ? 62.334 124.042 113.515 1.00 68.67 417 CYS B O 1
ATOM 7114 N N . SER B 1 418 ? 63.384 122.584 112.153 1.00 68.10 418 SER B N 1
ATOM 7115 C CA . SER B 1 418 ? 63.330 121.523 113.150 1.00 68.10 418 SER B CA 1
ATOM 7116 C C . SER B 1 418 ? 63.995 121.974 114.441 1.00 68.10 418 SER B C 1
ATOM 7117 O O . SER B 1 418 ? 63.384 121.934 115.517 1.00 68.10 418 SER B O 1
ATOM 7120 N N . LEU B 1 419 ? 65.212 122.512 114.331 1.00 66.29 419 LEU B N 1
ATOM 7121 C CA . LEU B 1 419 ? 65.959 122.913 115.514 1.00 66.29 419 LEU B CA 1
ATOM 7122 C C . LEU B 1 419 ? 65.248 124.013 116.281 1.00 66.29 419 LEU B C 1
ATOM 7123 O O . LEU B 1 419 ? 65.587 124.268 117.441 1.00 66.29 419 LEU B O 1
ATOM 7128 N N . LEU B 1 420 ? 64.269 124.667 115.661 1.00 68.77 420 LEU B N 1
ATOM 7129 C CA . LEU B 1 420 ? 63.492 125.685 116.345 1.00 68.77 420 LEU B CA 1
ATOM 7130 C C . LEU B 1 420 ? 62.111 125.207 116.760 1.00 68.77 420 LEU B C 1
ATOM 7131 O O . LEU B 1 420 ? 61.547 125.750 117.715 1.00 68.77 420 LEU B O 1
ATOM 7136 N N . PHE B 1 421 ? 61.543 124.212 116.077 1.00 73.02 421 PHE B N 1
ATOM 7137 C CA . PHE B 1 421 ? 60.132 123.928 116.310 1.00 73.02 421 PHE B CA 1
ATOM 7138 C C . PHE B 1 421 ? 59.811 122.452 116.506 1.00 73.02 421 PHE B C 1
ATOM 7139 O O . PHE B 1 421 ? 58.842 122.117 117.195 1.00 73.02 421 PHE B O 1
ATOM 7147 N N . LEU B 1 422 ? 60.604 121.562 115.915 1.00 75.15 422 LEU B N 1
ATOM 7148 C CA . LEU B 1 422 ? 60.257 120.148 115.897 1.00 75.15 422 LEU B CA 1
ATOM 7149 C C . LEU B 1 422 ? 60.965 119.328 116.965 1.00 75.15 422 LEU B C 1
ATOM 7150 O O . LEU B 1 422 ? 60.630 118.152 117.138 1.00 75.15 422 LEU B O 1
ATOM 7155 N N . THR B 1 423 ? 61.925 119.908 117.684 1.00 76.46 423 THR B N 1
ATOM 7156 C CA . THR B 1 423 ? 62.609 119.160 118.735 1.00 76.46 423 THR B CA 1
ATOM 7157 C C . THR B 1 423 ? 61.693 118.683 119.861 1.00 76.46 423 THR B C 1
ATOM 7158 O O . THR B 1 423 ? 61.892 117.548 120.327 1.00 76.46 423 THR B O 1
ATOM 7162 N N . PRO B 1 424 ? 60.718 119.459 120.360 1.00 78.24 424 PRO B N 1
ATOM 7163 C CA . PRO B 1 424 ? 59.862 118.918 121.430 1.00 78.24 424 PRO B CA 1
ATOM 7164 C C . PRO B 1 424 ? 59.095 117.672 121.023 1.00 78.24 424 PRO B C 1
ATOM 7165 O O . PRO B 1 424 ? 58.857 116.800 121.868 1.00 78.24 424 PRO B O 1
ATOM 7169 N N . MET B 1 425 ? 58.700 117.560 119.756 1.00 81.22 425 MET B N 1
ATOM 7170 C CA . MET B 1 425 ? 57.968 116.392 119.287 1.00 81.22 425 MET B CA 1
ATOM 7171 C C . MET B 1 425 ? 58.873 115.215 118.960 1.00 81.22 425 MET B C 1
ATOM 7172 O O . MET B 1 425 ? 58.365 114.122 118.691 1.00 81.22 425 MET B O 1
ATOM 7177 N N . PHE B 1 426 ? 60.193 115.406 118.970 1.00 76.26 426 PHE B N 1
ATOM 7178 C CA . PHE B 1 426 ? 61.108 114.331 118.613 1.00 76.26 426 PHE B CA 1
ATOM 7179 C C . PHE B 1 426 ? 61.345 113.347 119.748 1.00 76.26 426 PHE B C 1
ATOM 7180 O O . PHE B 1 426 ? 61.847 112.249 119.495 1.00 76.26 426 PHE B O 1
ATOM 7188 N N . LYS B 1 427 ? 60.985 113.702 120.984 1.00 82.14 427 LYS B N 1
ATOM 7189 C CA . LYS B 1 427 ? 61.275 112.845 122.127 1.00 82.14 427 LYS B CA 1
ATOM 7190 C C . LYS B 1 427 ? 60.406 111.596 122.176 1.00 82.14 427 LYS B C 1
ATOM 7191 O O . LYS B 1 427 ? 60.689 110.700 122.977 1.00 82.14 427 LYS B O 1
ATOM 7197 N N . TYR B 1 428 ? 59.366 111.510 121.352 1.00 83.93 428 TYR B N 1
ATOM 7198 C CA . TYR B 1 428 ? 58.508 110.335 121.309 1.00 83.93 428 TYR B CA 1
ATOM 7199 C C . TYR B 1 428 ? 58.935 109.325 120.253 1.00 83.93 428 TYR B C 1
ATOM 7200 O O . TYR B 1 428 ? 58.249 108.314 120.074 1.00 83.93 428 TYR B O 1
ATOM 7209 N N . ILE B 1 429 ? 60.035 109.570 119.550 1.00 77.88 429 ILE B N 1
ATOM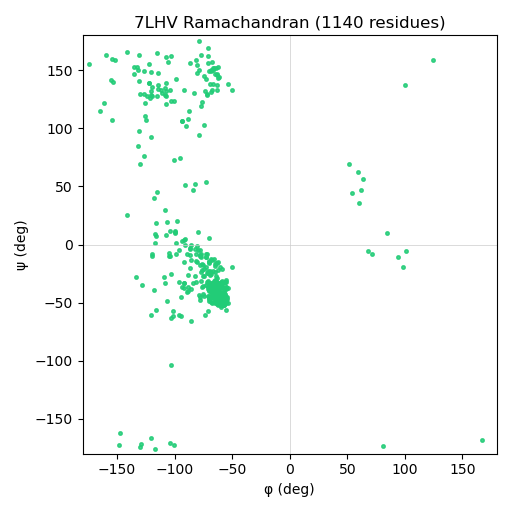 7210 C CA . ILE B 1 429 ? 60.498 108.669 118.499 1.00 77.88 429 ILE B CA 1
ATOM 7211 C C . ILE B 1 429 ? 61.157 107.452 119.137 1.00 77.88 429 ILE B C 1
ATOM 7212 O O . ILE B 1 429 ? 62.109 107.604 119.915 1.00 77.88 429 ILE B O 1
ATOM 7217 N N . PRO B 1 430 ? 60.689 106.240 118.852 1.00 75.04 430 PRO B N 1
ATOM 7218 C CA . PRO B 1 430 ? 61.358 105.050 119.385 1.00 75.04 430 PRO B CA 1
ATOM 7219 C C . PRO B 1 430 ? 62.745 104.875 118.787 1.00 75.04 430 PRO B C 1
ATOM 7220 O O . PRO B 1 430 ? 63.014 105.272 117.653 1.00 75.04 430 PRO B O 1
ATOM 7224 N N . GLN B 1 431 ? 63.636 104.275 119.578 1.00 72.26 431 GLN B N 1
ATOM 7225 C CA . GLN B 1 431 ? 64.985 104.004 119.093 1.00 72.26 431 GLN B CA 1
ATOM 7226 C C . GLN B 1 431 ? 64.994 102.895 118.051 1.00 72.26 431 GLN B C 1
ATOM 7227 O O . GLN B 1 431 ? 65.837 102.902 117.144 1.00 72.26 431 GLN B O 1
ATOM 7233 N N . CYS B 1 432 ? 64.078 101.932 118.164 1.00 69.48 432 CYS B N 1
ATOM 7234 C CA . CYS B 1 432 ? 64.004 100.872 117.165 1.00 69.48 432 CYS B CA 1
ATOM 7235 C C . CYS B 1 432 ? 63.632 101.421 115.796 1.00 69.48 432 CYS B C 1
ATOM 7236 O O . CYS B 1 432 ? 64.052 100.869 114.775 1.00 69.48 432 CYS B O 1
ATOM 7239 N N . ALA B 1 433 ? 62.859 102.510 115.747 1.00 63.06 433 ALA B N 1
ATOM 7240 C CA . ALA B 1 433 ? 62.559 103.143 114.464 1.00 63.06 433 ALA B CA 1
ATOM 7241 C C . ALA B 1 433 ? 63.819 103.693 113.810 1.00 63.06 433 ALA B C 1
ATOM 7242 O O . ALA B 1 433 ? 64.032 103.516 112.605 1.00 63.06 433 ALA B O 1
ATOM 7244 N N . LEU B 1 434 ? 64.670 104.365 114.587 1.00 60.90 434 LEU B N 1
ATOM 7245 C CA . LEU B 1 434 ? 65.926 104.871 114.045 1.00 60.90 434 LEU B CA 1
ATOM 7246 C C . LEU B 1 434 ? 66.839 103.728 113.619 1.00 60.90 434 LEU B C 1
ATOM 7247 O O . LEU B 1 434 ? 67.532 103.820 112.598 1.00 60.90 434 LEU B O 1
ATOM 7252 N N . ALA B 1 435 ? 66.856 102.641 114.394 1.00 60.42 435 ALA B N 1
ATOM 7253 C CA . ALA B 1 435 ? 67.639 101.476 113.998 1.00 60.42 435 ALA B CA 1
ATOM 7254 C C . ALA B 1 435 ? 67.142 100.903 112.677 1.00 60.42 435 ALA B C 1
ATOM 7255 O O . ALA B 1 435 ? 67.942 100.521 111.816 1.00 60.42 435 ALA B O 1
ATOM 7257 N N . ALA B 1 436 ? 65.821 100.832 112.504 1.00 58.95 436 ALA B N 1
ATOM 7258 C CA . ALA B 1 436 ? 65.262 100.341 111.251 1.00 58.95 436 ALA B CA 1
ATOM 7259 C C . ALA B 1 436 ? 65.616 101.263 110.094 1.00 58.95 436 ALA B C 1
ATOM 7260 O O . ALA B 1 436 ? 65.880 100.800 108.981 1.00 58.95 436 ALA B O 1
ATOM 7262 N N . ILE B 1 437 ? 65.624 102.573 110.338 1.00 56.30 437 ILE B N 1
ATOM 7263 C CA . ILE B 1 437 ? 66.006 103.517 109.289 1.00 56.30 437 ILE B CA 1
ATOM 7264 C C . ILE B 1 437 ? 67.457 103.301 108.877 1.00 56.30 437 ILE B C 1
ATOM 7265 O O . ILE B 1 437 ? 67.782 103.302 107.684 1.00 56.30 437 ILE B O 1
ATOM 7270 N N . VAL B 1 438 ? 68.352 103.111 109.849 1.00 53.61 438 VAL B N 1
ATOM 7271 C CA . VAL B 1 438 ? 69.757 102.864 109.522 1.00 53.61 438 VAL B CA 1
ATOM 7272 C C . VAL B 1 438 ? 69.909 101.557 108.752 1.00 53.61 438 VAL B C 1
ATOM 7273 O O . VAL B 1 438 ? 70.677 101.474 107.783 1.00 53.61 438 VAL B O 1
ATOM 7277 N N . ILE B 1 439 ? 69.196 100.513 109.177 1.00 55.85 439 ILE B N 1
ATOM 7278 C CA . ILE B 1 439 ? 69.287 99.224 108.497 1.00 55.85 439 ILE B CA 1
ATOM 7279 C C . ILE B 1 439 ? 68.801 99.344 107.059 1.00 55.85 439 ILE B C 1
ATOM 7280 O O . ILE B 1 439 ? 69.419 98.808 106.132 1.00 55.85 439 ILE B O 1
ATOM 7285 N N . SER B 1 440 ? 67.689 100.051 106.848 1.00 56.68 440 SER B N 1
ATOM 7286 C CA . SER B 1 440 ? 67.185 100.259 105.495 1.00 56.68 440 SER B CA 1
ATOM 7287 C C . SER B 1 440 ? 68.164 101.072 104.659 1.00 56.68 440 SER B C 1
ATOM 7288 O O . SER B 1 440 ? 68.346 100.802 103.467 1.00 56.68 440 SER B O 1
ATOM 7291 N N . ALA B 1 441 ? 68.795 102.079 105.262 1.00 52.12 441 ALA B N 1
ATOM 7292 C CA . ALA B 1 441 ? 69.751 102.901 104.528 1.00 52.12 441 ALA B CA 1
ATOM 7293 C C . ALA B 1 441 ? 70.963 102.091 104.092 1.00 52.12 441 ALA B C 1
ATOM 7294 O O . ALA B 1 441 ? 71.469 102.274 102.979 1.00 52.12 441 ALA B O 1
ATOM 7296 N N . VAL B 1 442 ? 71.454 101.198 104.957 1.00 53.82 442 VAL B N 1
ATOM 7297 C CA . VAL B 1 442 ? 72.656 100.430 104.631 1.00 53.82 442 VAL B CA 1
ATOM 7298 C C . VAL B 1 442 ? 72.369 99.128 103.897 1.00 53.82 442 VAL B C 1
ATOM 7299 O O . VAL B 1 442 ? 73.315 98.467 103.446 1.00 53.82 442 VAL B O 1
ATOM 7303 N N . SER B 1 443 ? 71.102 98.728 103.768 1.00 55.61 443 SER B N 1
ATOM 7304 C CA . SER B 1 443 ? 70.798 97.536 102.984 1.00 55.61 443 SER B CA 1
ATOM 7305 C C . SER B 1 443 ? 71.174 97.722 101.522 1.00 55.61 443 SER B C 1
ATOM 7306 O O . SER B 1 443 ? 71.555 96.756 100.852 1.00 55.61 443 SER B O 1
ATOM 7309 N N . GLY B 1 444 ? 71.073 98.946 101.009 1.00 54.61 444 GLY B N 1
ATOM 7310 C CA . GLY B 1 444 ? 71.485 99.223 99.648 1.00 54.61 444 GLY B CA 1
ATOM 7311 C C . GLY B 1 444 ? 72.976 99.355 99.444 1.00 54.61 444 GLY B C 1
ATOM 7312 O O . GLY B 1 444 ? 73.425 99.420 98.296 1.00 54.61 444 GLY B O 1
ATOM 7313 N N . LEU B 1 445 ? 73.752 99.403 100.525 1.00 53.09 445 LEU B N 1
ATOM 7314 C CA . LEU B 1 445 ? 75.201 99.493 100.430 1.00 53.09 445 LEU B CA 1
ATOM 7315 C C . LEU B 1 445 ? 75.880 98.137 100.296 1.00 53.09 445 LEU B C 1
ATOM 7316 O O . LEU B 1 445 ? 77.067 98.092 99.959 1.00 53.09 445 LEU B O 1
ATOM 7321 N N . VAL B 1 446 ? 75.168 97.038 100.541 1.00 55.37 446 VAL B N 1
ATOM 7322 C CA . VAL B 1 446 ? 75.731 95.703 100.358 1.00 55.37 446 VAL B CA 1
ATOM 7323 C C . VAL B 1 446 ? 75.689 95.422 98.859 1.00 55.37 446 VAL B C 1
ATOM 7324 O O . VAL B 1 446 ? 74.682 94.955 98.326 1.00 55.37 446 VAL B O 1
ATOM 7328 N N . ASP B 1 447 ? 76.792 95.712 98.179 1.00 59.15 447 ASP B N 1
ATOM 7329 C CA . ASP B 1 447 ? 76.798 95.817 96.725 1.00 59.15 447 ASP B CA 1
ATOM 7330 C C . ASP B 1 447 ? 77.363 94.537 96.108 1.00 59.15 447 ASP B C 1
ATOM 7331 O O . ASP B 1 447 ? 78.476 94.488 95.588 1.00 59.15 447 ASP B O 1
ATOM 7336 N N . TYR B 1 448 ? 76.552 93.480 96.183 1.00 61.46 448 TYR B N 1
ATOM 7337 C CA . TYR B 1 448 ? 76.915 92.188 95.613 1.00 61.46 448 TYR B CA 1
ATOM 7338 C C . TYR B 1 448 ? 76.800 92.158 94.095 1.00 61.46 448 TYR B C 1
ATOM 7339 O O . TYR B 1 448 ? 77.368 91.260 93.460 1.00 61.46 448 TYR B O 1
ATOM 7348 N N . ASP B 1 449 ? 76.072 93.105 93.500 1.00 64.09 449 ASP B N 1
ATOM 7349 C CA . ASP B 1 449 ? 75.983 93.161 92.046 1.00 64.09 449 ASP B CA 1
ATOM 7350 C C . ASP B 1 449 ? 77.351 93.403 91.424 1.00 64.09 449 ASP B C 1
ATOM 7351 O O . ASP B 1 449 ? 77.695 92.794 90.405 1.00 64.09 449 ASP B O 1
ATOM 7356 N N . GLU B 1 450 ? 78.149 94.285 92.029 1.00 60.69 450 GLU B N 1
ATOM 7357 C CA . GLU B 1 450 ? 79.505 94.490 91.537 1.00 60.69 450 GLU B CA 1
ATOM 7358 C C . GLU B 1 450 ? 80.348 93.241 91.731 1.00 60.69 450 GLU B C 1
ATOM 7359 O O . GLU B 1 450 ? 81.223 92.950 90.915 1.00 60.69 450 GLU B O 1
ATOM 7365 N N . ALA B 1 451 ? 80.110 92.492 92.809 1.00 56.08 451 ALA B N 1
ATOM 7366 C CA . ALA B 1 451 ? 80.838 91.241 92.999 1.00 56.08 451 ALA B CA 1
ATOM 7367 C C . ALA B 1 451 ? 80.529 90.253 91.883 1.00 56.08 451 ALA B C 1
ATOM 7368 O O . ALA B 1 451 ? 81.435 89.603 91.346 1.00 56.08 451 ALA B O 1
ATOM 7370 N N . ILE B 1 452 ? 79.254 90.136 91.510 1.00 59.02 452 ILE B N 1
ATOM 7371 C CA . ILE B 1 452 ? 78.879 89.252 90.409 1.00 59.02 452 ILE B CA 1
ATOM 7372 C C . ILE B 1 452 ? 79.494 89.736 89.101 1.00 59.02 452 ILE B C 1
ATOM 7373 O O . ILE B 1 452 ? 80.003 88.940 88.301 1.00 59.02 452 ILE B O 1
ATOM 7378 N N . PHE B 1 453 ? 79.461 91.050 88.865 1.00 59.55 453 PHE B N 1
ATOM 7379 C CA . PHE B 1 453 ? 80.049 91.600 87.647 1.00 59.55 453 PHE B CA 1
ATOM 7380 C C . PHE B 1 453 ? 81.546 91.323 87.579 1.00 59.55 453 PHE B C 1
ATOM 7381 O O . PHE B 1 453 ? 82.069 90.947 86.523 1.00 59.55 453 PHE B O 1
ATOM 7389 N N . LEU B 1 454 ? 82.251 91.505 88.697 1.00 56.55 454 LEU B N 1
ATOM 7390 C CA . LEU B 1 454 ? 83.681 91.224 88.734 1.00 56.55 454 LEU B CA 1
ATOM 7391 C C . LEU B 1 454 ? 83.957 89.750 88.490 1.00 56.55 454 LEU B C 1
ATOM 7392 O O . LEU B 1 454 ? 84.890 89.400 87.761 1.00 56.55 454 LEU B O 1
ATOM 7397 N N . TRP B 1 455 ? 83.160 88.867 89.094 1.00 58.80 455 TRP B N 1
ATOM 7398 C CA . TRP B 1 455 ? 83.343 87.443 88.846 1.00 58.80 455 TRP B CA 1
ATOM 7399 C C . TRP B 1 455 ? 83.153 87.126 87.370 1.00 58.80 455 TRP B C 1
ATOM 7400 O O . TRP B 1 455 ? 83.857 86.276 86.813 1.00 58.80 455 TRP B O 1
ATOM 7411 N N . ARG B 1 456 ? 82.205 87.801 86.721 1.00 64.79 456 ARG B N 1
ATOM 7412 C CA . ARG B 1 456 ? 81.970 87.555 85.304 1.00 64.79 456 ARG B CA 1
ATOM 7413 C C . ARG B 1 456 ? 83.113 88.084 84.444 1.00 64.79 456 ARG B C 1
ATOM 7414 O O . ARG B 1 456 ? 83.492 87.448 83.454 1.00 64.79 456 ARG B O 1
ATOM 7422 N N . VAL B 1 457 ? 83.678 89.236 84.801 1.00 63.35 457 VAL B N 1
ATOM 7423 C CA . VAL B 1 457 ? 84.615 89.915 83.909 1.00 63.35 457 VAL B CA 1
ATOM 7424 C C . VAL B 1 457 ? 86.064 89.723 84.344 1.00 63.35 457 VAL B C 1
ATOM 7425 O O . VAL B 1 457 ? 86.864 89.130 83.612 1.00 63.35 457 VAL B O 1
ATOM 7429 N N . ASP B 1 458 ? 86.418 90.219 85.529 1.00 59.82 458 ASP B N 1
ATOM 7430 C CA . ASP B 1 458 ? 87.811 90.289 85.963 1.00 59.82 458 ASP B CA 1
ATOM 7431 C C . ASP B 1 458 ? 87.958 89.580 87.301 1.00 59.82 458 ASP B C 1
ATOM 7432 O O . ASP B 1 458 ? 87.537 90.108 88.334 1.00 59.82 458 ASP B O 1
ATOM 7437 N N . LYS B 1 459 ? 88.573 88.396 87.288 1.00 55.64 459 LYS B N 1
ATOM 7438 C CA . LYS B 1 459 ? 88.682 87.608 88.510 1.00 55.64 459 LYS B CA 1
ATOM 7439 C C . LYS B 1 459 ? 89.744 88.137 89.466 1.00 55.64 459 LYS B C 1
ATOM 7440 O O . LYS B 1 459 ? 89.676 87.840 90.661 1.00 55.64 459 LYS B O 1
ATOM 7446 N N . ARG B 1 460 ? 90.720 88.904 88.982 1.00 54.27 460 ARG B N 1
ATOM 7447 C CA . ARG B 1 460 ? 91.641 89.569 89.898 1.00 54.27 460 ARG B CA 1
ATOM 7448 C C . ARG B 1 460 ? 90.917 90.621 90.731 1.00 54.27 460 ARG B C 1
ATOM 7449 O O . ARG B 1 460 ? 91.122 90.716 91.947 1.00 54.27 460 ARG B O 1
ATOM 7457 N N . ASP B 1 461 ? 90.058 91.414 90.088 1.00 55.18 461 ASP B N 1
ATOM 7458 C CA . ASP B 1 461 ? 89.260 92.390 90.817 1.00 55.18 461 ASP B CA 1
ATOM 7459 C C . ASP B 1 461 ? 88.286 91.703 91.762 1.00 55.18 461 ASP B C 1
ATOM 7460 O O . ASP B 1 461 ? 88.034 92.193 92.868 1.00 55.18 461 ASP B O 1
ATOM 7465 N N . PHE B 1 462 ? 87.722 90.567 91.344 1.00 51.11 462 PHE B N 1
ATOM 7466 C CA . PHE B 1 462 ? 86.851 89.811 92.237 1.00 51.11 462 PHE B CA 1
ATOM 7467 C C . PHE B 1 462 ? 87.615 89.307 93.452 1.00 51.11 462 PHE B C 1
ATOM 7468 O O . PHE B 1 462 ? 87.092 89.318 94.571 1.00 51.11 462 PHE B O 1
ATOM 7476 N N . SER B 1 463 ? 88.849 88.840 93.249 1.00 50.46 463 SER B N 1
ATOM 7477 C CA . SER B 1 463 ? 89.662 88.393 94.374 1.00 50.46 463 SER B CA 1
ATOM 7478 C C . SER B 1 463 ? 89.958 89.542 95.326 1.00 50.46 463 SER B C 1
ATOM 7479 O O . SER B 1 463 ? 89.900 89.374 96.549 1.00 50.46 463 SER B O 1
ATOM 7482 N N . LEU B 1 464 ? 90.280 90.718 94.784 1.00 48.23 464 LEU B N 1
ATOM 7483 C CA . LEU B 1 464 ? 90.502 91.885 95.633 1.00 48.23 464 LEU B CA 1
ATOM 7484 C C . LEU B 1 464 ? 89.246 92.232 96.424 1.00 48.23 464 LEU B C 1
ATOM 7485 O O . LEU B 1 464 ? 89.310 92.504 97.630 1.00 48.23 464 LEU B O 1
ATOM 7490 N N . TRP B 1 465 ? 88.091 92.222 95.758 1.00 49.18 465 TRP B N 1
ATOM 7491 C CA . TRP B 1 465 ? 86.831 92.537 96.421 1.00 49.18 465 TRP B CA 1
ATOM 7492 C C . TRP B 1 465 ? 86.558 91.558 97.552 1.00 49.18 465 TRP B C 1
ATOM 7493 O O . TRP B 1 465 ? 86.231 91.960 98.674 1.00 49.18 465 TRP B O 1
ATOM 7504 N N . THR B 1 466 ? 86.709 90.261 97.276 1.00 48.07 466 THR B N 1
ATOM 7505 C CA . THR B 1 466 ? 86.421 89.244 98.280 1.00 48.07 466 THR B CA 1
ATOM 7506 C C . THR B 1 466 ? 87.382 89.335 99.457 1.00 48.07 466 THR B C 1
ATOM 7507 O O . THR B 1 466 ? 86.963 89.237 100.616 1.00 48.07 466 THR B O 1
ATOM 7511 N N . ILE B 1 467 ? 88.675 89.525 99.183 1.00 45.88 467 ILE B N 1
ATOM 7512 C CA . ILE B 1 467 ? 89.654 89.609 100.262 1.00 45.88 467 ILE B CA 1
ATOM 7513 C C . ILE B 1 467 ? 89.371 90.816 101.143 1.00 45.88 467 ILE B C 1
ATOM 7514 O O . ILE B 1 467 ? 89.348 90.715 102.375 1.00 45.88 467 ILE B O 1
ATOM 7519 N N . THR B 1 468 ? 89.137 91.978 100.525 1.00 44.96 468 THR B N 1
ATOM 7520 C CA . THR B 1 468 ? 88.876 93.179 101.310 1.00 44.96 468 THR B CA 1
ATOM 7521 C C . THR B 1 468 ? 87.606 93.030 102.134 1.00 44.96 468 THR B C 1
ATOM 7522 O O . THR B 1 468 ? 87.586 93.376 103.322 1.00 44.96 468 THR B O 1
ATOM 7526 N N . SER B 1 469 ? 86.541 92.496 101.530 1.00 47.09 469 SER B N 1
ATOM 7527 C CA . SER B 1 469 ? 85.285 92.336 102.250 1.00 47.09 469 SER B CA 1
ATOM 7528 C C . SER B 1 469 ? 85.439 91.380 103.424 1.00 47.09 469 SER B C 1
ATOM 7529 O O . SER B 1 469 ? 85.001 91.678 104.541 1.00 47.09 469 SER B O 1
ATOM 7532 N N . THR B 1 470 ? 86.078 90.229 103.197 1.00 47.50 470 THR B N 1
ATOM 7533 C CA . THR B 1 470 ? 86.227 89.244 104.263 1.00 47.50 470 THR B CA 1
ATOM 7534 C C . THR B 1 470 ? 87.091 89.776 105.398 1.00 47.50 470 THR B C 1
ATOM 7535 O O . THR B 1 470 ? 86.763 89.594 106.577 1.00 47.50 470 THR B O 1
ATOM 7539 N N . ILE B 1 471 ? 88.195 90.445 105.066 1.00 46.77 471 ILE B N 1
ATOM 7540 C CA . ILE B 1 471 ? 89.089 90.936 106.107 1.00 46.77 471 ILE B CA 1
ATOM 7541 C C . ILE B 1 471 ? 88.429 92.057 106.899 1.00 46.77 471 ILE B C 1
ATOM 7542 O O . ILE B 1 471 ? 88.540 92.108 108.129 1.00 46.77 471 ILE B O 1
ATOM 7547 N N . THR B 1 472 ? 87.718 92.963 106.223 1.00 47.53 472 THR B N 1
ATOM 7548 C CA . THR B 1 472 ? 87.006 94.007 106.950 1.00 47.53 472 THR B CA 1
ATOM 7549 C C . THR B 1 472 ? 85.887 93.427 107.805 1.00 47.53 472 THR B C 1
ATOM 7550 O O . THR B 1 472 ? 85.607 93.946 108.891 1.00 47.53 472 THR B O 1
ATOM 7554 N N . LEU B 1 473 ? 85.249 92.352 107.346 1.00 49.54 473 LEU B N 1
ATOM 7555 C CA . LEU B 1 473 ? 84.178 91.736 108.117 1.00 49.54 473 LEU B CA 1
ATOM 7556 C C . LEU B 1 473 ? 84.714 91.078 109.382 1.00 49.54 473 LEU B C 1
ATOM 7557 O O . LEU B 1 473 ? 84.188 91.300 110.480 1.00 49.54 473 LEU B O 1
ATOM 7562 N N . PHE B 1 474 ? 85.766 90.270 109.254 1.00 50.20 474 PHE B N 1
ATOM 7563 C CA . PHE B 1 474 ? 86.246 89.474 110.378 1.00 50.20 474 PHE B CA 1
ATOM 7564 C C . PHE B 1 474 ? 87.257 90.218 111.239 1.00 50.20 474 PHE B C 1
ATOM 7565 O O . PHE B 1 474 ? 87.264 90.055 112.462 1.00 50.20 474 PHE B O 1
ATOM 7573 N N . PHE B 1 475 ? 88.113 91.023 110.628 1.00 53.82 475 PHE B N 1
ATOM 7574 C CA . PHE B 1 475 ? 89.059 91.847 111.355 1.00 53.82 475 PHE B CA 1
ATOM 7575 C C . PHE B 1 475 ? 88.522 93.274 111.421 1.00 53.82 475 PHE B C 1
ATOM 7576 O O . PHE B 1 475 ? 87.388 93.553 111.025 1.00 53.82 475 PHE B O 1
ATOM 7584 N N . GLY B 1 476 ? 89.332 94.192 111.924 1.00 58.37 476 GLY B N 1
ATOM 7585 C CA . GLY B 1 476 ? 88.872 95.549 112.122 1.00 58.37 476 GLY B CA 1
ATOM 7586 C C . GLY B 1 476 ? 88.669 96.298 110.819 1.00 58.37 476 GLY B C 1
ATOM 7587 O O . GLY B 1 476 ? 89.034 95.854 109.730 1.00 58.37 476 GLY B O 1
ATOM 7588 N N . ILE B 1 477 ? 88.039 97.467 110.944 1.00 58.68 477 ILE B N 1
ATOM 7589 C CA . ILE B 1 477 ? 87.928 98.377 109.809 1.00 58.68 477 ILE B CA 1
ATOM 7590 C C . ILE B 1 477 ? 89.308 98.851 109.377 1.00 58.68 477 ILE B C 1
ATOM 7591 O O . ILE B 1 477 ? 89.614 98.918 108.182 1.00 58.68 477 ILE B O 1
ATOM 7596 N N . GLU B 1 478 ? 90.160 99.194 110.346 1.00 62.72 478 GLU B N 1
ATOM 7597 C CA . GLU B 1 478 ? 91.492 99.696 110.028 1.00 62.72 478 GLU B CA 1
ATOM 7598 C C . GLU B 1 478 ? 92.340 98.636 109.338 1.00 62.72 478 GLU B C 1
ATOM 7599 O O . GLU B 1 478 ? 93.075 98.938 108.393 1.00 62.72 478 GLU B O 1
ATOM 7605 N N . ILE B 1 479 ? 92.253 97.386 109.798 1.00 59.57 479 ILE B N 1
ATOM 7606 C CA . ILE B 1 479 ? 92.997 96.309 109.150 1.00 59.57 479 ILE B CA 1
ATOM 7607 C C . ILE B 1 479 ? 92.519 96.117 107.718 1.00 59.57 479 ILE B C 1
ATOM 7608 O O . ILE B 1 479 ? 93.327 95.935 106.801 1.00 59.57 479 ILE B O 1
ATOM 7613 N N . GLY B 1 480 ? 91.203 96.149 107.501 1.00 53.61 480 GLY B N 1
ATOM 7614 C CA . GLY B 1 480 ? 90.684 96.018 106.149 1.00 53.61 480 GLY B CA 1
ATOM 7615 C C . GLY B 1 480 ? 91.115 97.155 105.242 1.00 53.61 480 GLY B C 1
ATOM 7616 O O . GLY B 1 480 ? 91.454 96.939 104.078 1.00 53.61 480 GLY B O 1
ATOM 7617 N N . VAL B 1 481 ? 91.110 98.382 105.767 1.00 55.74 481 VAL B N 1
ATOM 7618 C CA . VAL B 1 481 ? 91.569 99.530 104.991 1.00 55.74 481 VAL B CA 1
ATOM 7619 C C . VAL B 1 481 ? 93.036 99.367 104.622 1.00 55.74 481 VAL B C 1
ATOM 7620 O O . VAL B 1 481 ? 93.438 99.614 103.477 1.00 55.74 481 VAL B O 1
ATOM 7624 N N . LEU B 1 482 ? 93.859 98.953 105.587 1.00 54.24 482 LEU B N 1
ATOM 7625 C CA . LEU B 1 482 ? 95.281 98.772 105.322 1.00 54.24 482 LEU B CA 1
ATOM 7626 C C . LEU B 1 482 ? 95.514 97.683 104.286 1.00 54.24 482 LEU B C 1
ATOM 7627 O O . LEU B 1 482 ? 96.344 97.844 103.388 1.00 54.24 482 LEU B O 1
ATOM 7632 N N . VAL B 1 483 ? 94.784 96.571 104.386 1.00 49.17 483 VAL B N 1
ATOM 7633 C CA . VAL B 1 483 ? 94.935 95.491 103.412 1.00 49.17 483 VAL B CA 1
ATOM 7634 C C . VAL B 1 483 ? 94.523 95.953 102.022 1.00 49.17 483 VAL B C 1
ATOM 7635 O O . VAL B 1 483 ? 95.207 95.666 101.033 1.00 49.17 483 VAL B O 1
ATOM 7639 N N . GLY B 1 484 ? 93.402 96.669 101.917 1.00 48.81 484 GLY B N 1
ATOM 7640 C CA . GLY B 1 484 ? 92.965 97.138 100.611 1.00 48.81 484 GLY B CA 1
ATOM 7641 C C . GLY B 1 484 ? 93.945 98.108 99.981 1.00 48.81 484 GLY B C 1
ATOM 7642 O O . GLY B 1 484 ? 94.289 97.989 98.801 1.00 48.81 484 GLY B O 1
ATOM 7643 N N . VAL B 1 485 ? 94.423 99.075 100.767 1.00 49.75 485 VAL B N 1
ATOM 7644 C CA . VAL B 1 485 ? 95.387 100.042 100.250 1.00 49.75 485 VAL B CA 1
ATOM 7645 C C . VAL B 1 485 ? 96.689 99.347 99.874 1.00 49.75 485 VAL B C 1
ATOM 7646 O O . VAL B 1 485 ? 97.298 99.655 98.841 1.00 49.75 485 VAL B O 1
ATOM 7650 N N . GLY B 1 486 ? 97.134 98.396 100.696 1.00 49.67 486 GLY B N 1
ATOM 7651 C CA . GLY B 1 486 ? 98.364 97.689 100.396 1.00 49.67 486 GLY B CA 1
ATOM 7652 C C . GLY B 1 486 ? 98.270 96.852 99.137 1.00 49.67 486 GLY B C 1
ATOM 7653 O O . GLY B 1 486 ? 99.211 96.802 98.349 1.00 49.67 486 GLY B O 1
ATOM 7654 N N . PHE B 1 487 ? 97.138 96.178 98.933 1.00 49.73 487 PHE B N 1
ATOM 7655 C CA . PHE B 1 487 ? 96.969 95.385 97.721 1.00 49.73 487 PHE B CA 1
ATOM 7656 C C . PHE B 1 487 ? 96.868 96.273 96.487 1.00 49.73 487 PHE B C 1
ATOM 7657 O O . PHE B 1 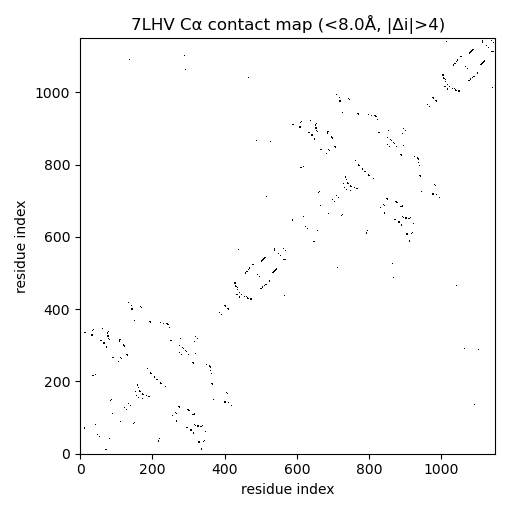487 ? 97.409 95.936 95.427 1.00 49.73 487 PHE B O 1
ATOM 7665 N N . SER B 1 488 ? 96.186 97.416 96.603 1.00 47.89 488 SER B N 1
ATOM 7666 C CA . SER B 1 488 ? 96.147 98.353 95.486 1.00 47.89 488 SER B CA 1
ATOM 7667 C C . SER B 1 488 ? 97.542 98.864 95.147 1.00 47.89 488 SER B C 1
ATOM 7668 O O . SER B 1 488 ? 97.912 98.948 93.969 1.00 47.89 488 SER B O 1
ATOM 7671 N N . LEU B 1 489 ? 98.334 99.204 96.168 1.00 46.69 489 LEU B N 1
ATOM 7672 C CA . LEU B 1 489 ? 99.708 99.637 95.929 1.00 46.69 489 LEU B CA 1
ATOM 7673 C C . LEU B 1 489 ? 100.541 98.523 95.314 1.00 46.69 489 LEU B C 1
ATOM 7674 O O . LEU B 1 489 ? 101.359 98.772 94.423 1.00 46.69 489 LEU B O 1
ATOM 7679 N N . ALA B 1 490 ? 100.361 97.291 95.787 1.00 48.60 490 ALA B N 1
ATOM 7680 C CA . ALA B 1 490 ? 101.112 96.172 95.237 1.00 48.60 490 ALA B CA 1
ATOM 7681 C C . ALA B 1 490 ? 100.799 95.982 93.764 1.00 48.60 490 ALA B C 1
ATOM 7682 O O . ALA B 1 490 ? 101.701 95.735 92.959 1.00 48.60 490 ALA B O 1
ATOM 7684 N N . PHE B 1 491 ? 99.527 96.106 93.386 1.00 51.32 491 PHE B N 1
ATOM 7685 C CA . PHE B 1 491 ? 99.168 95.915 91.984 1.00 51.32 491 PHE B CA 1
ATOM 7686 C C . PHE B 1 491 ? 99.628 97.088 91.124 1.00 51.32 491 PHE B C 1
ATOM 7687 O O . PHE B 1 491 ? 100.034 96.896 89.971 1.00 51.32 491 PHE B O 1
ATOM 7695 N N . VAL B 1 492 ? 99.598 98.307 91.670 1.00 48.77 492 VAL B N 1
ATOM 7696 C CA . VAL B 1 492 ? 100.143 99.454 90.945 1.00 48.77 492 VAL B CA 1
ATOM 7697 C C . VAL B 1 492 ? 101.634 99.265 90.698 1.00 48.77 492 VAL B C 1
ATOM 7698 O O . VAL B 1 492 ? 102.134 99.509 89.591 1.00 48.77 492 VAL B O 1
ATOM 7702 N N . ILE B 1 493 ? 102.365 98.819 91.719 1.00 48.13 493 ILE B N 1
ATOM 7703 C CA . ILE B 1 493 ? 103.802 98.607 91.587 1.00 48.13 493 ILE B CA 1
ATOM 7704 C C . ILE B 1 493 ? 104.090 97.468 90.618 1.00 48.13 493 ILE B C 1
ATOM 7705 O O . ILE B 1 493 ? 105.034 97.537 89.825 1.00 48.13 493 ILE B O 1
ATOM 7710 N N . HIS B 1 494 ? 103.287 96.404 90.663 1.00 51.15 494 HIS B N 1
ATOM 7711 C CA . HIS B 1 494 ? 103.470 95.302 89.727 1.00 51.15 494 HIS B CA 1
ATOM 7712 C C . HIS B 1 494 ? 103.247 95.753 88.291 1.00 51.15 494 HIS B C 1
ATOM 7713 O O . HIS B 1 494 ? 103.981 95.346 87.386 1.00 51.15 494 HIS B O 1
ATOM 7720 N N . GLU B 1 495 ? 102.227 96.580 88.057 1.00 51.47 495 GLU B N 1
ATOM 7721 C CA . GLU B 1 495 ? 102.001 97.086 86.707 1.00 51.47 495 GLU B CA 1
ATOM 7722 C C . GLU B 1 495 ? 103.133 98.000 86.260 1.00 51.47 495 GLU B C 1
ATOM 7723 O O . GLU B 1 495 ? 103.574 97.929 85.107 1.00 51.47 495 GLU B O 1
ATOM 7729 N N . SER B 1 496 ? 103.614 98.868 87.151 1.00 51.19 496 SER B N 1
ATOM 7730 C CA . SER B 1 496 ? 104.687 99.785 86.779 1.00 51.19 496 SER B CA 1
ATOM 7731 C C . SER B 1 496 ? 105.985 99.038 86.501 1.00 51.19 496 SER B C 1
ATOM 7732 O O . SER B 1 496 ? 106.750 99.422 85.612 1.00 51.19 496 SER B O 1
ATOM 7735 N N . ALA B 1 497 ? 106.244 97.967 87.244 1.00 50.18 497 ALA B N 1
ATOM 7736 C CA . ALA B 1 497 ? 107.509 97.252 87.185 1.00 50.18 497 ALA B CA 1
ATOM 7737 C C . ALA B 1 497 ? 107.567 96.198 86.090 1.00 50.18 497 ALA B C 1
ATOM 7738 O O . ALA B 1 497 ? 108.600 95.538 85.947 1.00 50.18 497 ALA B O 1
ATOM 7740 N N . ASN B 1 498 ? 106.502 96.011 85.316 1.00 50.78 498 ASN B N 1
ATOM 7741 C CA . ASN B 1 498 ? 106.482 95.029 84.231 1.00 50.78 498 ASN B CA 1
ATOM 7742 C C . ASN B 1 498 ? 105.977 95.684 82.953 1.00 50.78 498 ASN B C 1
ATOM 7743 O O . ASN B 1 498 ? 104.878 95.379 82.477 1.00 50.78 498 ASN B O 1
ATOM 7748 N N . PRO B 1 499 ? 106.761 96.583 82.364 1.00 51.67 499 PRO B N 1
ATOM 7749 C CA . PRO B 1 499 ? 106.342 97.212 81.111 1.00 51.67 499 PRO B CA 1
ATOM 7750 C C . PRO B 1 499 ? 106.387 96.229 79.953 1.00 51.67 499 PRO B C 1
ATOM 7751 O O . PRO B 1 499 ? 107.108 95.230 79.969 1.00 51.67 499 PRO B O 1
ATOM 7755 N N . HIS B 1 500 ? 105.590 96.529 78.934 1.00 60.29 500 HIS B N 1
ATOM 7756 C CA . HIS B 1 500 ? 105.537 95.691 77.746 1.00 60.29 500 HIS B CA 1
ATOM 7757 C C . HIS B 1 500 ? 106.680 96.051 76.810 1.00 60.29 500 HIS B C 1
ATOM 7758 O O . HIS B 1 500 ? 106.899 97.226 76.505 1.00 60.29 500 HIS B O 1
ATOM 7765 N N . ILE B 1 501 ? 107.415 95.037 76.364 1.00 60.11 501 ILE B N 1
ATOM 7766 C CA . ILE B 1 501 ? 108.530 95.203 75.443 1.00 60.11 501 ILE B CA 1
ATOM 7767 C C . ILE B 1 501 ? 108.271 94.320 74.231 1.00 60.11 501 ILE B C 1
ATOM 7768 O O . ILE B 1 501 ? 108.004 93.123 74.377 1.00 60.11 501 ILE B O 1
ATOM 7773 N N . ALA B 1 502 ? 108.353 94.907 73.042 1.00 63.36 502 ALA B N 1
ATOM 7774 C CA . ALA B 1 502 ? 107.968 94.234 71.813 1.00 63.36 502 ALA B CA 1
ATOM 7775 C C . ALA B 1 502 ? 109.184 93.973 70.936 1.00 63.36 502 ALA B C 1
ATOM 7776 O O . ALA B 1 502 ? 110.010 94.865 70.721 1.00 63.36 502 ALA B O 1
ATOM 7778 N N . VAL B 1 503 ? 109.282 92.748 70.426 1.00 67.03 503 VAL B N 1
ATOM 7779 C CA . VAL B 1 503 ? 110.322 92.375 69.475 1.00 67.03 503 VAL B CA 1
ATOM 7780 C C . VAL B 1 503 ? 109.731 92.565 68.083 1.00 67.03 503 VAL B C 1
ATOM 7781 O O . VAL B 1 503 ? 108.894 91.783 67.635 1.00 67.03 503 VAL B O 1
ATOM 7785 N N . LEU B 1 504 ? 110.172 93.613 67.397 1.00 66.05 504 LEU B N 1
ATOM 7786 C CA . LEU B 1 504 ? 109.592 93.971 66.111 1.00 66.05 504 LEU B CA 1
ATOM 7787 C C . LEU B 1 504 ? 110.131 93.087 64.995 1.00 66.05 504 LEU B C 1
ATOM 7788 O O . LEU B 1 504 ? 111.264 92.605 65.042 1.00 66.05 504 LEU B O 1
ATOM 7793 N N . GLY B 1 505 ? 109.299 92.885 63.981 1.00 82.69 505 GLY B N 1
ATOM 7794 C CA . GLY B 1 505 ? 109.694 92.109 62.828 1.00 82.69 505 GLY B CA 1
ATOM 7795 C C . GLY B 1 505 ? 110.029 92.994 61.651 1.00 82.69 505 GLY B C 1
ATOM 7796 O O . GLY B 1 505 ? 111.097 93.611 61.620 1.00 82.69 505 GLY B O 1
ATOM 7797 N N . ARG B 1 506 ? 109.125 93.073 60.680 1.00 92.47 506 ARG B N 1
ATOM 7798 C CA . ARG B 1 506 ? 109.350 93.933 59.529 1.00 92.47 506 ARG B CA 1
ATOM 7799 C C . ARG B 1 506 ? 109.412 95.388 59.977 1.00 92.47 506 ARG B C 1
ATOM 7800 O O . ARG B 1 506 ? 108.822 95.774 60.990 1.00 92.47 506 ARG B O 1
ATOM 7808 N N . LEU B 1 507 ? 110.148 96.196 59.213 1.00 92.35 507 LEU B N 1
ATOM 7809 C CA . LEU B 1 507 ? 110.492 97.544 59.658 1.00 92.35 507 LEU B CA 1
ATOM 7810 C C . LEU B 1 507 ? 109.268 98.392 59.981 1.00 92.35 507 LEU B C 1
ATOM 7811 O O . LEU B 1 507 ? 109.203 98.935 61.097 1.00 92.35 507 LEU B O 1
ATOM 7816 N N . PRO B 1 508 ? 108.243 98.536 59.084 1.00 92.84 508 PRO B N 1
ATOM 7817 C CA . PRO B 1 508 ? 106.996 99.202 59.480 1.00 92.84 508 PRO B CA 1
ATOM 7818 C C . PRO B 1 508 ? 106.032 98.241 60.168 1.00 92.84 508 PRO B C 1
ATOM 7819 O O . PRO B 1 508 ? 104.841 98.198 59.860 1.00 92.84 508 PRO B O 1
ATOM 7823 N N . GLY B 1 509 ? 106.557 97.461 61.111 1.00 85.36 509 GLY B N 1
ATOM 7824 C CA . GLY B 1 509 ? 105.755 96.466 61.789 1.00 85.36 509 GLY B CA 1
ATOM 7825 C C . GLY B 1 509 ? 105.690 96.670 63.285 1.00 85.36 509 GLY B C 1
ATOM 7826 O O . GLY B 1 509 ? 106.080 97.721 63.801 1.00 85.36 509 GLY B O 1
ATOM 7827 N N . THR B 1 510 ? 105.212 95.655 63.991 1.00 79.56 510 THR B N 1
ATOM 7828 C CA . THR B 1 510 ? 104.983 95.736 65.424 1.00 79.56 510 THR B CA 1
ATOM 7829 C C . THR B 1 510 ? 105.245 94.351 66.005 1.00 79.56 510 THR B C 1
ATOM 7830 O O . THR B 1 510 ? 105.897 93.519 65.367 1.00 79.56 510 THR B O 1
ATOM 7834 N N . THR B 1 511 ? 104.752 94.112 67.219 1.00 79.98 511 THR B N 1
ATOM 7835 C CA . THR B 1 511 ? 105.049 92.879 67.936 1.00 79.98 511 THR B CA 1
ATOM 7836 C C . THR B 1 511 ? 104.800 91.661 67.060 1.00 79.98 511 THR B C 1
ATOM 7837 O O . THR B 1 511 ? 103.770 91.560 66.389 1.00 79.98 511 THR B O 1
ATOM 7841 N N . VAL B 1 512 ? 105.765 90.743 67.054 1.00 85.80 512 VAL B N 1
ATOM 7842 C CA . VAL B 1 512 ? 105.637 89.526 66.261 1.00 85.80 512 VAL B CA 1
ATOM 7843 C C . VAL B 1 512 ? 104.913 88.413 67.008 1.00 85.80 512 VAL B C 1
ATOM 7844 O O . VAL B 1 512 ? 104.400 87.485 66.368 1.00 85.80 512 VAL B O 1
ATOM 7848 N N . TYR B 1 513 ? 104.852 88.479 68.340 1.00 93.71 513 TYR B N 1
ATOM 7849 C CA . TYR B 1 513 ? 104.271 87.384 69.106 1.00 93.71 513 TYR B CA 1
ATOM 7850 C C . TYR B 1 513 ? 102.769 87.281 68.879 1.00 93.71 513 TYR B C 1
ATOM 7851 O O . TYR B 1 513 ? 102.237 86.183 68.679 1.00 93.71 513 TYR B O 1
ATOM 7860 N N . ARG B 1 514 ? 102.069 88.407 68.903 1.00 96.48 514 ARG B N 1
ATOM 7861 C CA . ARG B 1 514 ? 100.614 88.383 68.815 1.00 96.48 514 ARG B CA 1
ATOM 7862 C C . ARG B 1 514 ? 100.047 89.289 67.736 1.00 96.48 514 ARG B C 1
ATOM 7863 O O . ARG B 1 514 ? 99.041 88.936 67.114 1.00 96.48 514 ARG B O 1
ATOM 7865 N N . ASN B 1 515 ? 100.663 90.444 67.487 1.00 90.77 515 ASN B N 1
ATOM 7866 C CA . ASN B 1 515 ? 100.027 91.446 66.638 1.00 90.77 515 ASN B CA 1
ATOM 7867 C C . ASN B 1 515 ? 100.055 91.034 65.169 1.00 90.77 515 ASN B C 1
ATOM 7868 O O . ASN B 1 515 ? 99.005 90.885 64.534 1.00 90.77 515 ASN B O 1
ATOM 7873 N N . ILE B 1 516 ? 101.247 90.849 64.608 1.00 92.72 516 ILE B N 1
ATOM 7874 C CA . ILE B 1 516 ? 101.406 90.561 63.188 1.00 92.72 516 ILE B CA 1
ATOM 7875 C C . ILE B 1 516 ? 102.231 89.293 63.026 1.00 92.72 516 ILE B C 1
ATOM 7876 O O . ILE B 1 516 ? 103.310 89.167 63.615 1.00 92.72 516 ILE B O 1
ATOM 7881 N N . LYS B 1 517 ? 101.720 88.358 62.224 1.00 102.24 517 LYS B N 1
ATOM 7882 C CA . LYS B 1 517 ? 102.444 87.147 61.859 1.00 102.24 517 LYS B CA 1
ATOM 7883 C C . LYS B 1 517 ? 102.717 87.071 60.362 1.00 102.24 517 LYS B C 1
ATOM 7884 O O . LYS B 1 517 ? 103.180 86.032 59.878 1.00 102.24 517 LYS B O 1
ATOM 7890 N N . GLN B 1 518 ? 102.447 88.142 59.621 1.00 108.13 518 GLN B N 1
ATOM 7891 C CA . GLN B 1 518 ? 102.591 88.120 58.174 1.00 108.13 518 GLN B CA 1
ATOM 7892 C C . GLN B 1 518 ? 104.062 88.081 57.773 1.00 108.13 518 GLN B C 1
ATOM 7893 O O . GLN B 1 518 ? 104.962 88.369 58.563 1.00 108.13 518 GLN B O 1
ATOM 7899 N N . TYR B 1 519 ? 104.297 87.698 56.519 1.00 113.52 519 TYR B N 1
ATOM 7900 C CA . TYR B 1 519 ? 105.639 87.625 55.944 1.00 113.52 519 TYR B CA 1
ATOM 7901 C C . TYR B 1 519 ? 105.627 88.316 54.587 1.00 113.52 519 TYR B C 1
ATOM 7902 O O . TYR B 1 519 ? 105.466 87.660 53.547 1.00 113.52 519 TYR B O 1
ATOM 7911 N N . PRO B 1 520 ? 105.798 89.644 54.549 1.00 113.18 520 PRO B N 1
ATOM 7912 C CA . PRO B 1 520 ? 105.876 90.334 53.252 1.00 113.18 520 PRO B CA 1
ATOM 7913 C C . PRO B 1 520 ? 107.193 90.076 52.532 1.00 113.18 520 PRO B C 1
ATOM 7914 O O . PRO B 1 520 ? 107.906 91.016 52.165 1.00 113.18 520 PRO B O 1
ATOM 7918 N N . GLU B 1 521 ? 107.525 88.791 52.361 1.00 114.15 521 GLU B N 1
ATOM 7919 C CA . GLU B 1 521 ? 108.711 88.296 51.661 1.00 114.15 521 GLU B CA 1
ATOM 7920 C C . GLU B 1 521 ? 109.986 88.548 52.459 1.00 114.15 521 GLU B C 1
ATOM 7921 O O . GLU B 1 521 ? 111.058 88.054 52.093 1.00 114.15 521 GLU B O 1
ATOM 7927 N N . ALA B 1 522 ? 109.879 89.302 53.549 1.00 105.77 522 ALA B N 1
ATOM 7928 C CA . ALA B 1 522 ? 111.008 89.542 54.444 1.00 105.77 522 ALA B CA 1
ATOM 7929 C C . ALA B 1 522 ? 110.452 90.095 55.743 1.00 105.77 522 ALA B C 1
ATOM 7930 O O . ALA B 1 522 ? 109.889 91.193 55.749 1.00 105.77 522 ALA B O 1
ATOM 7932 N N . TYR B 1 523 ? 110.601 89.350 56.836 1.00 97.78 523 TYR B N 1
ATOM 7933 C CA . TYR B 1 523 ? 110.040 89.773 58.112 1.00 97.78 523 TYR B CA 1
ATOM 7934 C C . TYR B 1 523 ? 111.112 90.035 59.161 1.00 97.78 523 TYR B C 1
ATOM 7935 O O . TYR B 1 523 ? 111.173 91.141 59.705 1.00 97.78 523 TYR B O 1
ATOM 7944 N N . THR B 1 524 ? 111.966 89.062 59.457 1.00 93.05 524 THR B N 1
ATOM 7945 C CA . THR B 1 524 ? 113.007 89.225 60.459 1.00 93.05 524 THR B CA 1
ATOM 7946 C C . THR B 1 524 ? 114.370 88.969 59.834 1.00 93.05 524 THR B C 1
ATOM 7947 O O . THR B 1 524 ? 114.488 88.270 58.822 1.00 93.05 524 THR B O 1
ATOM 7951 N N . TYR B 1 525 ? 115.397 89.556 60.438 1.00 88.33 525 TYR B N 1
ATOM 7952 C CA . TYR B 1 525 ? 116.761 89.461 59.941 1.00 88.33 525 TYR B CA 1
ATOM 7953 C C . TYR B 1 525 ? 117.624 88.690 60.929 1.00 88.33 525 TYR B C 1
ATOM 7954 O O . TYR B 1 525 ? 117.525 88.888 62.142 1.00 88.33 525 TYR B O 1
ATOM 7963 N N . ASN B 1 526 ? 118.466 87.806 60.398 1.00 86.34 526 ASN B N 1
ATOM 7964 C CA . ASN B 1 526 ? 119.379 87.046 61.239 1.00 86.34 526 ASN B CA 1
ATOM 7965 C C . ASN B 1 526 ? 120.485 87.953 61.760 1.00 86.34 526 ASN B C 1
ATOM 7966 O O . ASN B 1 526 ? 121.142 88.657 60.987 1.00 86.34 526 ASN B O 1
ATOM 7971 N N . GLY B 1 527 ? 120.689 87.936 63.072 1.00 79.59 527 GLY B N 1
ATOM 7972 C CA . GLY B 1 527 ? 121.723 88.711 63.710 1.00 79.59 527 GLY B CA 1
ATOM 7973 C C . GLY B 1 527 ? 121.258 90.017 64.317 1.00 79.59 527 GLY B C 1
ATOM 7974 O O . GLY B 1 527 ? 121.950 90.553 65.186 1.00 79.59 527 GLY B O 1
ATOM 7975 N N . ILE B 1 528 ? 120.101 90.528 63.908 1.00 68.99 528 ILE B N 1
ATOM 7976 C CA . ILE B 1 528 ? 119.599 91.818 64.364 1.00 68.99 528 ILE B CA 1
ATOM 7977 C C . ILE B 1 528 ? 118.329 91.590 65.167 1.00 68.99 528 ILE B C 1
ATOM 7978 O O . ILE B 1 528 ? 117.451 90.829 64.745 1.00 68.99 528 ILE B O 1
ATOM 7983 N N . VAL B 1 529 ? 118.240 92.239 66.325 1.00 64.08 529 VAL B N 1
ATOM 7984 C CA . VAL B 1 529 ? 117.044 92.229 67.155 1.00 64.08 529 VAL B CA 1
ATOM 7985 C C . VAL B 1 529 ? 116.580 93.666 67.332 1.00 64.08 529 VAL B C 1
ATOM 7986 O O . VAL B 1 529 ? 117.360 94.526 67.754 1.00 64.08 529 VAL B O 1
ATOM 7990 N N . ILE B 1 530 ? 115.316 93.924 67.007 1.00 59.25 530 ILE B N 1
ATOM 7991 C CA . ILE B 1 530 ? 114.715 95.247 67.136 1.00 59.25 530 ILE B CA 1
ATOM 7992 C C . ILE B 1 530 ? 113.757 95.208 68.316 1.00 59.25 530 ILE B C 1
ATOM 7993 O O . ILE B 1 530 ? 112.801 94.424 68.322 1.00 59.25 530 ILE B O 1
ATOM 7998 N N . VAL B 1 531 ? 114.005 96.058 69.308 1.00 58.97 531 VAL B N 1
ATOM 7999 C CA . VAL B 1 531 ? 113.262 96.061 70.561 1.00 58.97 531 VAL B CA 1
ATOM 8000 C C . VAL B 1 531 ? 112.612 97.424 70.739 1.00 58.97 531 VAL B C 1
ATOM 8001 O O . VAL B 1 531 ? 113.271 98.456 70.581 1.00 58.97 531 VAL B O 1
ATOM 8005 N N . ARG B 1 532 ? 111.324 97.427 71.070 1.00 60.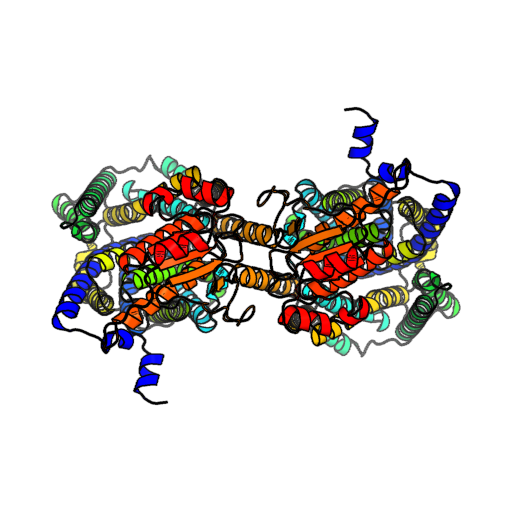15 532 ARG B N 1
ATOM 8006 C CA . ARG B 1 532 ? 110.579 98.645 71.352 1.00 60.15 532 ARG B CA 1
ATOM 8007 C C . ARG B 1 532 ? 110.059 98.587 72.778 1.00 60.15 532 ARG B C 1
ATOM 8008 O O . ARG B 1 532 ? 109.415 97.607 73.168 1.00 60.15 532 ARG B O 1
ATOM 8016 N N . ILE B 1 533 ? 110.341 99.629 73.552 1.00 57.03 533 ILE B N 1
ATOM 8017 C CA . ILE B 1 533 ? 109.853 99.737 74.919 1.00 57.03 533 ILE B CA 1
ATOM 8018 C C . ILE B 1 533 ? 108.554 100.531 74.881 1.00 57.03 533 ILE B C 1
ATOM 8019 O O . ILE B 1 533 ? 108.569 101.749 74.697 1.00 57.03 533 ILE B O 1
ATOM 8024 N N . ASP B 1 534 ? 107.429 99.844 75.064 1.00 56.87 534 ASP B N 1
ATOM 8025 C CA . ASP B 1 534 ? 106.125 100.482 74.942 1.00 56.87 534 ASP B CA 1
ATOM 8026 C C . ASP B 1 534 ? 105.733 101.217 76.216 1.00 56.87 534 ASP B C 1
ATOM 8027 O O . ASP B 1 534 ? 104.630 101.014 76.733 1.00 56.87 534 ASP B O 1
ATOM 8032 N N . SER B 1 535 ? 106.613 102.085 76.715 1.00 53.21 535 SER B N 1
ATOM 8033 C CA . SER B 1 535 ? 106.360 102.841 77.935 1.00 53.21 535 SER B CA 1
ATOM 8034 C C . SER B 1 535 ? 107.482 103.839 78.180 1.00 53.21 535 SER B C 1
ATOM 8035 O O . SER B 1 535 ? 108.602 103.641 77.694 1.00 53.21 535 SER B O 1
ATOM 8038 N N . PRO B 1 536 ? 107.228 104.921 78.913 1.00 50.56 536 PRO B N 1
ATOM 8039 C CA . PRO B 1 536 ? 108.334 105.764 79.371 1.00 50.56 536 PRO B CA 1
ATOM 8040 C C . PRO B 1 536 ? 109.225 104.999 80.334 1.00 50.56 536 PRO B C 1
ATOM 8041 O O . PRO B 1 536 ? 108.763 104.156 81.105 1.00 50.56 536 PRO B O 1
ATOM 8045 N N . ILE B 1 537 ? 110.516 105.305 80.290 1.00 48.83 537 ILE B N 1
ATOM 8046 C CA . ILE B 1 537 ? 111.508 104.634 81.118 1.00 48.83 537 ILE B CA 1
ATOM 8047 C C . ILE B 1 537 ? 111.836 105.535 82.299 1.00 48.83 537 ILE B C 1
ATOM 8048 O O . ILE B 1 537 ? 112.240 106.688 82.118 1.00 48.83 537 ILE B O 1
ATOM 8053 N N . TYR B 1 538 ? 111.662 105.012 83.507 1.00 48.51 538 TYR B N 1
ATOM 8054 C CA . TYR B 1 538 ? 111.992 105.744 84.721 1.00 48.51 538 TYR B CA 1
ATOM 8055 C C . TYR B 1 538 ? 112.432 104.733 85.773 1.00 48.51 538 TYR B C 1
ATOM 8056 O O . TYR B 1 538 ? 112.605 103.547 85.478 1.00 48.51 538 TYR B O 1
ATOM 8065 N N . PHE B 1 539 ? 112.622 105.203 87.006 1.00 47.67 539 PHE B N 1
ATOM 8066 C CA . PHE B 1 539 ? 113.286 104.380 88.012 1.00 47.67 539 PHE B CA 1
ATOM 8067 C C . PHE B 1 539 ? 112.493 103.135 88.385 1.00 47.67 539 PHE B C 1
ATOM 8068 O O . PHE B 1 539 ? 113.086 102.167 88.868 1.00 47.67 539 PHE B O 1
ATOM 8076 N N . ALA B 1 540 ? 111.175 103.135 88.185 1.00 49.22 540 ALA B N 1
ATOM 8077 C CA . ALA B 1 540 ? 110.376 101.993 88.618 1.00 49.22 540 ALA B CA 1
ATOM 8078 C C . ALA B 1 540 ? 110.553 100.796 87.691 1.00 49.22 540 ALA B C 1
ATOM 8079 O O . ALA B 1 540 ? 110.668 99.658 88.160 1.00 49.22 540 ALA B O 1
ATOM 8081 N N . ASN B 1 541 ? 110.573 101.019 86.380 1.00 48.47 541 ASN B N 1
ATOM 8082 C CA . ASN B 1 541 ? 110.618 99.922 85.422 1.00 48.47 541 ASN B CA 1
ATOM 8083 C C . ASN B 1 541 ? 111.994 99.725 84.802 1.00 48.47 541 ASN B C 1
ATOM 8084 O O . ASN B 1 541 ? 112.115 98.989 83.821 1.00 48.47 541 ASN B O 1
ATOM 8089 N N . ILE B 1 542 ? 113.030 100.368 85.340 1.00 52.44 542 ILE B N 1
ATOM 8090 C CA . ILE B 1 542 ? 114.350 100.254 84.731 1.00 52.44 542 ILE B CA 1
ATOM 8091 C C . ILE B 1 542 ? 114.955 98.874 84.963 1.00 52.44 542 ILE B C 1
ATOM 8092 O O . ILE B 1 542 ? 115.707 98.373 84.119 1.00 52.44 542 ILE B O 1
ATOM 8097 N N . SER B 1 543 ? 114.651 98.236 86.096 1.00 56.26 543 SER B N 1
ATOM 8098 C CA . SER B 1 543 ? 115.213 96.916 86.370 1.00 56.26 543 SER B CA 1
ATOM 8099 C C . SER B 1 543 ? 114.677 95.869 85.401 1.00 56.26 543 SER B C 1
ATOM 8100 O O . SER B 1 543 ? 115.440 95.037 84.892 1.00 56.26 543 SER B O 1
ATOM 8103 N N . TYR B 1 544 ? 113.370 95.891 85.136 1.00 53.96 544 TYR B N 1
ATOM 8104 C CA . TYR B 1 544 ? 112.792 94.939 84.194 1.00 53.96 544 TYR B CA 1
ATOM 8105 C C . TYR B 1 544 ? 113.363 95.137 82.797 1.00 53.96 544 TYR B C 1
ATOM 8106 O O . TYR B 1 544 ? 113.656 94.164 82.094 1.00 53.96 544 TYR B O 1
ATOM 8115 N N . ILE B 1 545 ? 113.522 96.392 82.377 1.00 54.03 545 ILE B N 1
ATOM 8116 C CA . ILE B 1 545 ? 114.080 96.666 81.058 1.00 54.03 545 ILE B CA 1
ATOM 8117 C C . ILE B 1 545 ? 115.528 96.202 80.988 1.00 54.03 545 ILE B C 1
ATOM 8118 O O . ILE B 1 545 ? 115.969 95.644 79.975 1.00 54.03 545 ILE B O 1
ATOM 8123 N N . LYS B 1 546 ? 116.289 96.415 82.064 1.00 57.85 546 LYS B N 1
ATOM 8124 C CA . LYS B 1 546 ? 117.666 95.937 82.097 1.00 57.85 546 LYS B CA 1
ATOM 8125 C C . LYS B 1 546 ? 117.725 94.422 81.968 1.00 57.85 546 LYS B C 1
ATOM 8126 O O . LYS B 1 546 ? 118.551 93.890 81.219 1.00 57.85 546 LYS B O 1
ATOM 8132 N N . ASP B 1 547 ? 116.849 93.709 82.680 1.00 56.93 547 ASP B N 1
ATOM 8133 C CA . ASP B 1 547 ? 116.833 92.250 82.582 1.00 56.93 547 ASP B CA 1
ATOM 8134 C C . ASP B 1 547 ? 116.453 91.790 81.179 1.00 56.93 547 ASP B C 1
ATOM 8135 O O . ASP B 1 547 ? 117.061 90.858 80.630 1.00 56.93 547 ASP B O 1
ATOM 8140 N N . ARG B 1 548 ? 115.446 92.431 80.582 1.00 61.98 548 ARG B N 1
ATOM 8141 C CA . ARG B 1 548 ? 115.019 92.051 79.239 1.00 61.98 548 ARG B CA 1
ATOM 8142 C C . ARG B 1 548 ? 116.120 92.291 78.219 1.00 61.98 548 ARG B C 1
ATOM 8143 O O . ARG B 1 548 ? 116.288 91.504 77.281 1.00 61.98 548 ARG B O 1
ATOM 8151 N N . LEU B 1 549 ? 116.871 93.383 78.371 1.00 62.15 549 LEU B N 1
ATOM 8152 C CA . LEU B 1 549 ? 117.962 93.649 77.442 1.00 62.15 549 LEU B CA 1
ATOM 8153 C C . LEU B 1 549 ? 119.164 92.749 77.709 1.00 62.15 549 LEU B C 1
ATOM 8154 O O . LEU B 1 549 ? 119.937 92.467 76.786 1.00 62.15 549 LEU B O 1
ATOM 8159 N N . ARG B 1 550 ? 119.343 92.294 78.951 1.00 60.71 550 ARG B N 1
ATOM 8160 C CA . ARG B 1 550 ? 120.418 91.363 79.269 1.00 60.71 550 ARG B CA 1
ATOM 8161 C C . ARG B 1 550 ? 120.109 89.934 78.850 1.00 60.71 550 ARG B C 1
ATOM 8162 O O . ARG B 1 550 ? 121.027 89.106 78.804 1.00 60.71 550 ARG B O 1
ATOM 8170 N N . GLU B 1 551 ? 118.840 89.614 78.590 1.00 68.00 551 GLU B N 1
ATOM 8171 C CA . GLU B 1 551 ? 118.528 88.286 78.064 1.00 68.00 551 GLU B CA 1
ATOM 8172 C C . GLU B 1 551 ? 119.295 88.004 76.778 1.00 68.00 551 GLU B C 1
ATOM 8173 O O . GLU B 1 551 ? 119.659 86.856 76.501 1.00 68.00 551 GLU B O 1
ATOM 8179 N N . TYR B 1 552 ? 119.561 89.039 75.981 1.00 69.82 552 TYR B N 1
ATOM 8180 C CA . TYR B 1 552 ? 120.331 88.848 74.755 1.00 69.82 552 TYR B CA 1
ATOM 8181 C C . TYR B 1 552 ? 121.793 88.535 75.057 1.00 69.82 552 TYR B C 1
ATOM 8182 O O . TYR B 1 552 ? 122.411 87.713 74.369 1.00 69.82 552 TYR B O 1
ATOM 8191 N N . GLU B 1 553 ? 122.360 89.159 76.093 1.00 72.04 553 GLU B N 1
ATOM 8192 C CA . GLU B 1 553 ? 123.702 88.780 76.523 1.00 72.04 553 GLU B CA 1
ATOM 8193 C C . GLU B 1 553 ? 123.730 87.339 77.005 1.00 72.04 553 GLU B C 1
ATOM 8194 O O . GLU B 1 553 ? 124.689 86.606 76.744 1.00 72.04 553 GLU B O 1
ATOM 8200 N N . VAL B 1 554 ? 122.697 86.924 77.739 1.00 77.35 554 VAL B N 1
ATOM 8201 C CA . VAL B 1 554 ? 122.633 85.543 78.212 1.00 77.35 554 VAL B CA 1
ATOM 8202 C C . VAL B 1 554 ? 122.550 84.580 77.034 1.00 77.35 554 VAL B C 1
ATOM 8203 O O . VAL B 1 554 ? 123.179 83.514 77.035 1.00 77.35 554 VAL B O 1
ATOM 8207 N N . ALA B 1 555 ? 121.773 84.938 76.011 1.00 84.96 555 ALA B N 1
ATOM 8208 C CA . ALA B 1 555 ? 121.699 84.110 74.811 1.00 84.96 555 ALA B CA 1
ATOM 8209 C C . ALA B 1 555 ? 123.052 84.026 74.114 1.00 84.96 555 ALA B C 1
ATOM 8210 O O . ALA B 1 555 ? 123.447 82.957 73.636 1.00 84.96 555 ALA B O 1
ATOM 8212 N N . VAL B 1 556 ? 123.775 85.147 74.043 1.00 87.62 556 VAL B N 1
ATOM 8213 C CA . VAL B 1 556 ? 125.104 85.140 73.433 1.00 87.62 556 VAL B CA 1
ATOM 8214 C C . VAL B 1 556 ? 126.058 84.258 74.231 1.00 87.62 556 VAL B C 1
ATOM 8215 O O . VAL B 1 556 ? 126.868 83.518 73.659 1.00 87.62 556 VAL B O 1
ATOM 8219 N N . ASP B 1 557 ? 125.987 84.334 75.560 1.00 87.37 557 ASP B N 1
ATOM 8220 C CA . ASP B 1 557 ? 126.832 83.492 76.403 1.00 87.37 557 ASP B CA 1
ATOM 8221 C C . ASP B 1 557 ? 126.516 82.017 76.195 1.00 87.37 557 ASP B C 1
ATOM 8222 O O . ASP B 1 557 ? 127.424 81.180 76.137 1.00 87.37 557 ASP B O 1
ATOM 8227 N N . LYS B 1 558 ? 125.229 81.679 76.084 1.00 96.01 558 LYS B N 1
ATOM 8228 C CA . LYS B 1 558 ? 124.847 80.299 75.802 1.00 96.01 558 LYS B CA 1
ATOM 8229 C C . LYS B 1 558 ? 125.365 79.853 74.441 1.00 96.01 558 LYS B C 1
ATOM 8230 O O . LYS B 1 558 ? 125.828 78.716 74.285 1.00 96.01 558 LYS B O 1
ATOM 8236 N N . TYR B 1 559 ? 125.289 80.733 73.439 1.00 103.52 559 TYR B N 1
ATOM 8237 C CA . TYR B 1 559 ? 125.803 80.402 72.114 1.00 103.52 559 TYR B CA 1
ATOM 8238 C C . TYR B 1 559 ? 127.305 80.148 72.150 1.00 103.52 559 TYR B C 1
ATOM 8239 O O . TYR B 1 559 ? 127.798 79.200 71.529 1.00 103.52 559 TYR B O 1
ATOM 8248 N N . THR B 1 560 ? 128.047 80.988 72.875 1.00 103.97 560 THR B N 1
ATOM 8249 C CA . THR B 1 560 ? 129.494 80.824 72.956 1.00 103.97 560 THR B CA 1
ATOM 8250 C C . THR B 1 560 ? 129.898 79.651 73.838 1.00 103.97 560 THR B C 1
ATOM 8251 O O . THR B 1 560 ? 131.018 79.148 73.701 1.00 103.97 560 THR B O 1
ATOM 8255 N N . ASN B 1 561 ? 129.020 79.207 74.733 1.00 106.37 561 ASN B N 1
ATOM 8256 C CA . ASN B 1 561 ? 129.310 78.082 75.612 1.00 106.37 561 ASN B CA 1
ATOM 8257 C C . ASN B 1 561 ? 128.979 76.735 74.983 1.00 106.37 561 ASN B C 1
ATOM 8258 O O . ASN B 1 561 ? 129.241 75.699 75.602 1.00 106.37 561 ASN B O 1
ATOM 8263 N N . ARG B 1 562 ? 128.413 76.720 73.778 1.00 111.82 562 ARG B N 1
ATOM 8264 C CA . ARG B 1 562 ? 128.093 75.472 73.106 1.00 111.82 562 ARG B CA 1
ATOM 8265 C C . ARG B 1 562 ? 129.352 74.872 72.481 1.00 111.82 562 ARG B C 1
ATOM 8266 O O . ARG B 1 562 ? 130.433 75.468 72.493 1.00 111.82 562 ARG B O 1
ATOM 8274 N N . GLY B 1 563 ? 129.208 73.672 71.924 1.00 118.78 563 GLY B N 1
ATOM 8275 C CA . GLY B 1 563 ? 130.312 72.986 71.290 1.00 118.78 563 GLY B CA 1
ATOM 8276 C C . GLY B 1 563 ? 130.626 73.422 69.879 1.00 118.78 563 GLY B C 1
ATOM 8277 O O . GLY B 1 563 ? 131.574 72.907 69.279 1.00 118.78 563 GLY B O 1
ATOM 8278 N N . LEU B 1 564 ? 129.860 74.361 69.328 1.00 121.07 564 LEU B N 1
ATOM 8279 C CA . LEU B 1 564 ? 130.077 74.858 67.978 1.00 121.07 564 LEU B CA 1
ATOM 8280 C C . LEU B 1 564 ? 130.034 76.380 67.984 1.00 121.07 564 LEU B C 1
ATOM 8281 O O . LEU B 1 564 ? 129.385 76.997 68.834 1.00 121.07 564 LEU B O 1
ATOM 8286 N N . GLU B 1 565 ? 130.735 76.978 67.024 1.00 119.93 565 GLU B N 1
ATOM 8287 C CA . GLU B 1 565 ? 130.817 78.430 66.927 1.00 119.93 565 GLU B CA 1
ATOM 8288 C C . GLU B 1 565 ? 129.524 78.979 66.337 1.00 119.93 565 GLU B C 1
ATOM 8289 O O . GLU B 1 565 ? 129.157 78.641 65.207 1.00 119.93 565 GLU B O 1
ATOM 8295 N N . VAL B 1 566 ? 128.836 79.826 67.099 1.00 114.09 566 VAL B N 1
ATOM 8296 C CA . VAL B 1 566 ? 127.594 80.441 66.647 1.00 114.09 566 VAL B CA 1
ATOM 8297 C C . VAL B 1 566 ? 127.418 81.768 67.373 1.00 114.09 566 VAL B C 1
ATOM 8298 O O . VAL B 1 566 ? 127.715 81.885 68.566 1.00 114.09 566 VAL B O 1
ATOM 8302 N N . ASP B 1 567 ? 126.947 82.775 66.638 1.00 106.07 567 ASP B N 1
ATOM 8303 C CA . ASP B 1 567 ? 126.671 84.090 67.213 1.00 106.07 567 ASP B CA 1
ATOM 8304 C C . ASP B 1 567 ? 125.610 84.750 66.344 1.00 106.07 567 ASP B C 1
ATOM 8305 O O . ASP B 1 567 ? 125.906 85.162 65.218 1.00 106.07 567 ASP B O 1
ATOM 8310 N N . ARG B 1 568 ? 124.385 84.847 66.859 1.00 98.84 568 ARG B N 1
ATOM 8311 C CA . ARG B 1 568 ? 123.266 85.383 66.097 1.00 98.84 568 ARG B CA 1
ATOM 8312 C C . ARG B 1 568 ? 122.710 86.672 66.691 1.00 98.84 568 ARG B C 1
ATOM 8313 O O . ARG B 1 568 ? 121.578 87.050 66.382 1.00 98.84 568 ARG B O 1
ATOM 8321 N N . ILE B 1 569 ? 123.477 87.353 67.540 1.00 85.38 569 ILE B N 1
ATOM 8322 C CA . ILE B 1 569 ? 123.105 88.659 68.077 1.00 85.38 569 ILE B CA 1
ATOM 8323 C C . ILE B 1 569 ? 124.314 89.567 67.891 1.00 85.38 569 ILE B C 1
ATOM 8324 O O . ILE B 1 569 ? 125.242 89.549 68.707 1.00 85.38 569 ILE B O 1
ATOM 8329 N N . ASN B 1 570 ? 124.313 90.362 66.822 1.00 78.15 570 ASN B N 1
ATOM 8330 C CA . ASN B 1 570 ? 125.377 91.319 66.564 1.00 78.15 570 ASN B CA 1
ATOM 8331 C C . ASN B 1 570 ? 124.954 92.760 66.781 1.00 78.15 570 ASN B C 1
ATOM 8332 O O . ASN B 1 570 ? 125.778 93.573 67.201 1.00 78.15 570 ASN B O 1
ATOM 8337 N N . PHE B 1 571 ? 123.695 93.094 66.505 1.00 69.76 571 PHE B N 1
ATOM 8338 C CA . PHE B 1 571 ? 123.174 94.440 66.689 1.00 69.76 571 PHE B CA 1
ATOM 8339 C C . PHE B 1 571 ? 121.861 94.373 67.451 1.00 69.76 571 PHE B C 1
ATOM 8340 O O . PHE B 1 571 ? 121.047 93.476 67.219 1.00 69.76 571 PHE B O 1
ATOM 8348 N N . VAL B 1 572 ? 121.663 95.322 68.362 1.00 63.81 572 VAL B N 1
ATOM 8349 C CA . VAL B 1 572 ? 120.407 95.474 69.085 1.00 63.81 572 VAL B CA 1
ATOM 8350 C C . VAL B 1 572 ? 119.931 96.903 68.888 1.00 63.81 572 VAL B C 1
ATOM 8351 O O . VAL B 1 572 ? 120.639 97.849 69.246 1.00 63.81 572 VAL B O 1
ATOM 8355 N N . ILE B 1 573 ? 118.735 97.060 68.331 1.00 62.23 573 ILE B N 1
ATOM 8356 C CA . ILE B 1 573 ? 118.169 98.366 68.016 1.00 62.23 573 ILE B CA 1
ATOM 8357 C C . ILE B 1 573 ? 117.003 98.620 68.954 1.00 62.23 573 ILE B C 1
ATOM 8358 O O . ILE B 1 573 ? 116.123 97.765 69.106 1.00 62.23 573 ILE B O 1
ATOM 8363 N N . LEU B 1 574 ? 116.994 99.789 69.587 1.00 61.85 574 LEU B N 1
ATOM 8364 C CA . LEU B 1 574 ? 115.915 100.188 70.481 1.00 61.85 574 LEU B CA 1
ATOM 8365 C C . LEU B 1 574 ? 115.015 101.186 69.770 1.00 61.85 574 LEU B C 1
ATOM 8366 O O . LEU B 1 574 ? 115.477 102.232 69.306 1.00 61.85 574 LEU B O 1
ATOM 8371 N N . GLU B 1 575 ? 113.731 100.852 69.692 1.00 65.91 575 GLU B N 1
ATOM 8372 C CA . GLU B 1 575 ? 112.712 101.772 69.209 1.00 65.91 575 GLU B CA 1
ATOM 8373 C C . GLU B 1 575 ? 112.211 102.575 70.398 1.00 65.91 575 GLU B C 1
ATOM 8374 O O . GLU B 1 575 ? 111.513 102.041 71.266 1.00 65.91 575 GLU B O 1
ATOM 8380 N N . MET B 1 576 ? 112.572 103.852 70.457 1.00 60.94 576 MET B N 1
ATOM 8381 C CA . MET B 1 576 ? 112.181 104.690 71.579 1.00 60.94 576 MET B CA 1
ATOM 8382 C C . MET B 1 576 ? 111.095 105.686 71.194 1.00 60.94 576 MET B C 1
ATOM 8383 O O . MET B 1 576 ? 110.912 106.697 71.877 1.00 60.94 576 MET B O 1
ATOM 8388 N N . SER B 1 577 ? 110.384 105.424 70.097 1.00 59.55 577 SER B N 1
ATOM 8389 C CA . SER B 1 577 ? 109.254 106.273 69.731 1.00 59.55 577 SER B CA 1
ATOM 8390 C C . SER B 1 577 ? 108.134 106.279 70.768 1.00 59.55 577 SER B C 1
ATOM 8391 O O . SER B 1 577 ? 107.622 107.373 71.064 1.00 59.55 577 SER B O 1
ATOM 8394 N N . PRO B 1 578 ? 107.701 105.153 71.352 1.00 55.47 578 PRO B N 1
ATOM 8395 C CA . PRO B 1 578 ? 106.682 105.236 72.404 1.00 55.47 578 PRO B CA 1
ATOM 8396 C C . PRO B 1 578 ? 107.224 105.677 73.749 1.00 55.47 578 PRO B C 1
ATOM 8397 O O . PRO B 1 578 ? 106.426 105.943 74.657 1.00 55.47 578 PRO B O 1
ATOM 8401 N N . VAL B 1 579 ? 108.543 105.762 73.911 1.00 53.72 579 VAL B N 1
ATOM 8402 C CA . VAL B 1 579 ? 109.147 106.203 75.165 1.00 53.72 579 VAL B CA 1
ATOM 8403 C C . VAL B 1 579 ? 108.942 107.711 75.256 1.00 53.72 579 VAL B C 1
ATOM 8404 O O . VAL B 1 579 ? 109.636 108.485 74.596 1.00 53.72 579 VAL B O 1
ATOM 8408 N N . THR B 1 580 ? 107.978 108.132 76.075 1.00 56.67 580 THR B N 1
ATOM 8409 C CA . THR B 1 580 ? 107.660 109.552 76.171 1.00 56.67 580 THR B CA 1
ATOM 8410 C C . THR B 1 580 ? 108.805 110.338 76.796 1.00 56.67 580 THR B C 1
ATOM 8411 O O . THR B 1 580 ? 109.152 111.424 76.320 1.00 56.67 580 THR B O 1
ATOM 8415 N N . HIS B 1 581 ? 109.410 109.804 77.856 1.00 55.60 581 HIS B N 1
ATOM 8416 C CA . HIS B 1 581 ? 110.474 110.506 78.557 1.00 55.60 581 HIS B CA 1
ATOM 8417 C C . HIS B 1 581 ? 111.361 109.487 79.255 1.00 55.60 581 HIS B C 1
ATOM 8418 O O . HIS B 1 581 ? 110.954 108.351 79.502 1.00 55.60 581 HIS B O 1
ATOM 8425 N N . ILE B 1 582 ? 112.584 109.912 79.570 1.00 57.02 582 ILE B N 1
ATOM 8426 C CA . ILE B 1 582 ? 113.532 109.095 80.316 1.00 57.02 582 ILE B CA 1
ATOM 8427 C C . ILE B 1 582 ? 114.189 109.951 81.388 1.00 57.02 582 ILE B C 1
ATOM 8428 O O . ILE B 1 582 ? 114.403 111.153 81.207 1.00 57.02 582 ILE B O 1
ATOM 8433 N N . ASP B 1 583 ? 114.502 109.323 82.516 1.00 57.46 583 ASP B N 1
ATOM 8434 C CA . ASP B 1 583 ? 115.147 109.989 83.632 1.00 57.46 583 ASP B CA 1
ATOM 8435 C C . ASP B 1 583 ? 116.628 109.611 83.683 1.00 57.46 583 ASP B C 1
ATOM 8436 O O . ASP B 1 583 ? 117.170 108.995 82.764 1.00 57.46 583 ASP B O 1
ATOM 8441 N N . SER B 1 584 ? 117.295 109.997 84.773 1.00 58.99 584 SER B N 1
ATOM 8442 C CA . SER B 1 584 ? 118.720 109.715 84.921 1.00 58.99 584 SER B CA 1
ATOM 8443 C C . SER B 1 584 ? 118.992 108.219 85.006 1.00 58.99 584 SER B C 1
ATOM 8444 O O . SER B 1 584 ? 119.984 107.727 84.453 1.00 58.99 584 SER B O 1
ATOM 8447 N N . SER B 1 585 ? 118.139 107.481 85.719 1.00 60.04 585 SER B N 1
ATOM 8448 C CA . SER B 1 585 ? 118.324 106.037 85.817 1.00 60.04 585 SER B CA 1
ATOM 8449 C C . SER B 1 585 ? 118.288 105.389 84.442 1.00 60.04 585 SER B C 1
ATOM 8450 O O . SER B 1 585 ? 119.032 104.439 84.172 1.00 60.04 585 SER B O 1
ATOM 8453 N N . ALA B 1 586 ? 117.441 105.905 83.551 1.00 59.00 586 ALA B N 1
ATOM 8454 C CA . ALA B 1 586 ? 117.333 105.338 82.213 1.00 59.00 586 ALA B CA 1
ATOM 8455 C C . ALA B 1 586 ? 118.641 105.474 81.445 1.00 59.00 586 ALA B C 1
ATOM 8456 O O . ALA B 1 586 ? 119.120 104.506 80.847 1.00 59.00 586 ALA B O 1
ATOM 8458 N N . VAL B 1 587 ? 119.238 106.667 81.448 1.00 61.85 587 VAL B N 1
ATOM 8459 C CA . VAL B 1 587 ? 120.471 106.860 80.691 1.00 61.85 587 VAL B CA 1
ATOM 8460 C C . VAL B 1 587 ? 121.632 106.122 81.346 1.00 61.85 587 VAL B C 1
ATOM 8461 O O . VAL B 1 587 ? 122.514 105.597 80.657 1.00 61.85 587 VAL B O 1
ATOM 8465 N N . GLU B 1 588 ? 121.657 106.061 82.682 1.00 65.82 588 GLU B N 1
ATOM 8466 C CA . GLU B 1 588 ? 122.697 105.280 83.349 1.00 65.82 588 GLU B CA 1
ATOM 8467 C C . GLU B 1 588 ? 122.611 103.807 82.963 1.00 65.82 588 GLU B C 1
ATOM 8468 O O . GLU B 1 588 ? 123.625 103.176 82.633 1.00 65.82 588 GLU B O 1
ATOM 8474 N N . ALA B 1 589 ? 121.402 103.244 82.982 1.00 61.41 589 ALA B N 1
ATOM 8475 C CA . ALA B 1 589 ? 121.236 101.851 82.588 1.00 61.41 589 ALA B CA 1
ATOM 8476 C C . ALA B 1 589 ? 121.568 101.650 81.117 1.00 61.41 589 ALA B C 1
ATOM 8477 O O . ALA B 1 589 ? 122.134 100.621 80.742 1.00 61.41 589 ALA B O 1
ATOM 8479 N N . LEU B 1 590 ? 121.212 102.612 80.266 1.00 63.89 590 LEU B N 1
ATOM 8480 C CA . LEU B 1 590 ? 121.534 102.489 78.850 1.00 63.89 590 LEU B CA 1
ATOM 8481 C C . LEU B 1 590 ? 123.040 102.472 78.627 1.00 63.89 590 LEU B C 1
ATOM 8482 O O . LEU B 1 590 ? 123.546 101.689 77.817 1.00 63.89 590 LEU B O 1
ATOM 8487 N N . LYS B 1 591 ? 123.775 103.321 79.350 1.00 66.95 591 LYS B N 1
ATOM 8488 C CA . LYS B 1 591 ? 125.231 103.303 79.249 1.00 66.95 591 LYS B CA 1
ATOM 8489 C C . LYS B 1 591 ? 125.806 101.983 79.752 1.00 66.95 591 LYS B C 1
ATOM 8490 O O . LYS B 1 591 ? 126.736 101.430 79.148 1.00 66.95 591 LYS B O 1
ATOM 8496 N N . GLU B 1 592 ? 125.264 101.460 80.856 1.00 67.84 592 GLU B N 1
ATOM 8497 C CA . GLU B 1 592 ? 125.744 100.179 81.369 1.00 67.84 592 GLU B CA 1
ATOM 8498 C C . GLU B 1 592 ? 125.501 99.051 80.370 1.00 67.84 592 GLU B C 1
ATOM 8499 O O . GLU B 1 592 ? 126.384 98.214 80.142 1.00 67.84 592 GLU B O 1
ATOM 8505 N N . LEU B 1 593 ? 124.310 99.006 79.769 1.00 66.30 593 LEU B N 1
ATOM 8506 C CA . LEU B 1 593 ? 124.025 97.978 78.770 1.00 66.30 593 LEU B CA 1
ATOM 8507 C C . LEU B 1 593 ? 124.881 98.150 77.526 1.00 66.30 593 LEU B C 1
ATOM 8508 O O . LEU B 1 593 ? 125.284 97.159 76.911 1.00 66.30 593 LEU B O 1
ATOM 8513 N N . TYR B 1 594 ? 125.174 99.390 77.129 1.00 67.97 594 TYR B N 1
ATOM 8514 C CA . TYR B 1 594 ? 126.070 99.581 75.994 1.00 67.97 594 TYR B CA 1
ATOM 8515 C C . TYR B 1 594 ? 127.463 99.044 76.297 1.00 67.97 594 TYR B C 1
ATOM 8516 O O . TYR B 1 594 ? 128.090 98.399 75.447 1.00 67.97 594 TYR B O 1
ATOM 8525 N N . GLN B 1 595 ? 127.969 99.308 77.504 1.00 71.75 595 GLN B N 1
ATOM 8526 C CA . GLN B 1 595 ? 129.279 98.785 77.875 1.00 71.75 595 GLN B CA 1
ATOM 8527 C C . GLN B 1 595 ? 129.274 97.261 77.907 1.00 71.75 595 GLN B C 1
ATOM 8528 O O . GLN B 1 595 ? 130.211 96.617 77.419 1.00 71.75 595 GLN B O 1
ATOM 8534 N N . GLU B 1 596 ? 128.218 96.665 78.467 1.00 68.78 596 GLU B N 1
ATOM 8535 C CA . GLU B 1 596 ? 128.133 95.208 78.499 1.00 68.78 596 GLU B CA 1
ATOM 8536 C C . GLU B 1 596 ? 128.006 94.620 77.097 1.00 68.78 596 GLU B C 1
ATOM 8537 O O . GLU B 1 596 ? 128.473 93.503 76.851 1.00 68.78 596 GLU B O 1
ATOM 8543 N N . TYR B 1 597 ? 127.365 95.343 76.177 1.00 67.64 597 TYR B N 1
ATOM 8544 C CA . TYR B 1 597 ? 127.271 94.881 74.796 1.00 67.64 597 TYR B CA 1
ATOM 8545 C C . TYR B 1 597 ? 128.622 94.952 74.096 1.00 67.64 597 TYR B C 1
ATOM 8546 O O . TYR B 1 597 ? 128.962 94.068 73.302 1.00 67.64 597 TYR B O 1
ATOM 8555 N N . LYS B 1 598 ? 129.399 96.007 74.362 1.00 70.96 598 LYS B N 1
ATOM 8556 C CA . LYS B 1 598 ? 130.780 96.041 73.883 1.00 70.96 598 LYS B CA 1
ATOM 8557 C C . LYS B 1 598 ? 131.597 94.887 74.447 1.00 70.96 598 LYS B C 1
ATOM 8558 O O . LYS B 1 598 ? 132.456 94.332 73.751 1.00 70.96 598 LYS B O 1
ATOM 8564 N N . THR B 1 599 ? 131.354 94.514 75.703 1.00 71.19 599 THR B N 1
ATOM 8565 C CA . THR B 1 599 ? 132.027 93.341 76.251 1.00 71.19 599 THR B CA 1
ATOM 8566 C C . THR B 1 599 ? 131.638 92.082 75.486 1.00 71.19 599 THR B C 1
ATOM 8567 O O . THR B 1 599 ? 132.482 91.217 75.226 1.00 71.19 599 THR B O 1
ATOM 8571 N N . ARG B 1 600 ? 130.369 91.970 75.099 1.00 72.59 600 ARG B N 1
ATOM 8572 C CA . ARG B 1 600 ? 129.867 90.820 74.361 1.00 72.59 600 ARG B CA 1
ATOM 8573 C C . ARG B 1 600 ? 129.957 90.999 72.852 1.00 72.59 600 ARG B C 1
ATOM 8574 O O . ARG B 1 600 ? 129.470 90.138 72.112 1.00 72.59 600 ARG B O 1
ATOM 8582 N N . ASP B 1 601 ? 130.558 92.094 72.383 1.00 73.53 601 ASP B N 1
ATOM 8583 C CA . ASP B 1 601 ? 130.673 92.392 70.954 1.00 73.53 601 ASP B CA 1
ATOM 8584 C C . ASP B 1 601 ? 129.299 92.548 70.303 1.00 73.53 601 ASP B C 1
ATOM 8585 O O . ASP B 1 601 ? 129.028 91.989 69.237 1.00 73.53 601 ASP B O 1
ATOM 8590 N N . ILE B 1 602 ? 128.424 93.316 70.948 1.00 70.14 602 ILE B N 1
ATOM 8591 C CA . ILE B 1 602 ? 127.096 93.630 70.435 1.00 70.14 602 ILE B CA 1
ATOM 8592 C C . ILE B 1 602 ? 126.996 95.139 70.266 1.00 70.14 602 ILE B C 1
ATOM 8593 O O . ILE B 1 602 ? 127.431 95.896 71.141 1.00 70.14 602 ILE B O 1
ATOM 8598 N N . GLN B 1 603 ? 126.439 95.572 69.139 1.00 68.38 603 GLN B N 1
ATOM 8599 C CA . GLN B 1 603 ? 126.283 96.989 68.844 1.00 68.38 603 GLN B CA 1
ATOM 8600 C C . GLN B 1 603 ? 124.925 97.476 69.331 1.00 68.38 603 GLN B C 1
ATOM 8601 O O . GLN B 1 603 ? 123.901 96.834 69.078 1.00 68.38 603 GLN B O 1
ATOM 8607 N N . LEU B 1 604 ? 124.919 98.612 70.020 1.00 65.94 604 LEU B N 1
ATOM 8608 C CA . LEU B 1 604 ? 123.690 99.233 70.492 1.00 65.94 604 LEU B CA 1
ATOM 8609 C C . LEU B 1 604 ? 123.356 100.427 69.611 1.00 65.94 604 LEU B C 1
ATOM 8610 O O . LEU B 1 604 ? 124.224 101.260 69.331 1.00 65.94 604 LEU B O 1
ATOM 8615 N N . ALA B 1 605 ? 122.100 100.512 69.185 1.00 66.41 605 ALA B N 1
ATOM 8616 C CA . ALA B 1 605 ? 121.628 101.605 68.352 1.00 66.41 605 ALA B CA 1
ATOM 8617 C C . ALA B 1 605 ? 120.326 102.152 68.915 1.00 66.41 605 ALA B C 1
ATOM 8618 O O . ALA B 1 605 ? 119.555 101.430 69.552 1.00 66.41 605 ALA B O 1
ATOM 8620 N N . ILE B 1 606 ? 120.094 103.440 68.685 1.00 67.66 606 ILE B N 1
ATOM 8621 C CA . ILE B 1 606 ? 118.859 104.112 69.072 1.00 67.66 606 ILE B CA 1
ATOM 8622 C C . ILE B 1 606 ? 118.155 104.565 67.803 1.00 67.66 606 ILE B C 1
ATOM 8623 O O . ILE B 1 606 ? 118.759 105.234 66.956 1.00 67.66 606 ILE B O 1
ATOM 8628 N N . SER B 1 607 ? 116.882 104.198 67.667 1.00 71.34 607 SER B N 1
ATOM 8629 C CA . SER B 1 607 ? 116.166 104.340 66.404 1.00 71.34 607 SER B CA 1
ATOM 8630 C C . SER B 1 607 ? 115.343 105.622 66.326 1.00 71.34 607 SER B C 1
ATOM 8631 O O . SER B 1 607 ? 115.567 106.447 65.437 1.00 71.34 607 SER B O 1
ATOM 8634 N N . ASN B 1 608 ? 114.382 105.802 67.230 1.00 72.91 608 ASN B N 1
ATOM 8635 C CA . ASN B 1 608 ? 113.441 106.922 67.167 1.00 72.91 608 ASN B CA 1
ATOM 8636 C C . ASN B 1 608 ? 113.451 107.666 68.493 1.00 72.91 608 ASN B C 1
ATOM 8637 O O . ASN B 1 608 ? 112.519 107.536 69.297 1.00 72.91 608 ASN B O 1
ATOM 8642 N N . PRO B 1 609 ? 114.483 108.466 68.754 1.00 72.77 609 PRO B N 1
ATOM 8643 C CA . PRO B 1 609 ? 114.523 109.208 70.018 1.00 72.77 609 PRO B CA 1
ATOM 8644 C C . PRO B 1 609 ? 113.524 110.354 70.001 1.00 72.77 609 PRO B C 1
ATOM 8645 O O . PRO B 1 609 ? 113.452 111.122 69.041 1.00 72.77 609 PRO B O 1
ATOM 8649 N N . ASN B 1 610 ? 112.749 110.457 71.073 1.00 75.35 610 ASN B N 1
ATOM 8650 C CA . ASN B 1 610 ? 111.889 111.609 71.268 1.00 75.35 610 ASN B CA 1
ATOM 8651 C C . ASN B 1 610 ? 112.742 112.849 71.522 1.00 75.35 610 ASN B C 1
ATOM 8652 O O . ASN B 1 610 ? 113.900 112.759 71.935 1.00 75.35 610 ASN B O 1
ATOM 8657 N N . LYS B 1 611 ? 112.162 114.021 71.255 1.00 76.99 611 LYS B N 1
ATOM 8658 C CA . LYS B 1 611 ? 112.918 115.261 71.398 1.00 76.99 611 LYS B CA 1
ATOM 8659 C C . LYS B 1 611 ? 113.414 115.442 72.828 1.00 76.99 611 LYS B C 1
ATOM 8660 O O . LYS B 1 611 ? 114.593 115.737 73.055 1.00 76.99 611 LYS B O 1
ATOM 8666 N N . ASP B 1 612 ? 112.529 115.253 73.808 1.00 76.66 612 ASP B N 1
ATOM 8667 C CA . ASP B 1 612 ? 112.957 115.290 75.203 1.00 76.66 612 ASP B CA 1
ATOM 8668 C C . ASP B 1 612 ? 113.913 114.147 75.511 1.00 76.66 612 ASP B C 1
ATOM 8669 O O . ASP B 1 612 ? 114.908 114.329 76.224 1.00 76.66 612 ASP B O 1
ATOM 8674 N N . VAL B 1 613 ? 113.626 112.958 74.980 1.00 70.27 613 VAL B N 1
ATOM 8675 C CA . VAL B 1 613 ? 114.508 111.813 75.177 1.00 70.27 613 VAL B CA 1
ATOM 8676 C C . VAL B 1 613 ? 115.874 112.078 74.560 1.00 70.27 613 VAL B C 1
ATOM 8677 O O . VAL B 1 613 ? 116.912 111.791 75.168 1.00 70.27 613 VAL B O 1
ATOM 8681 N N . HIS B 1 614 ? 115.899 112.627 73.344 1.00 72.09 614 HIS B N 1
ATOM 8682 C CA . HIS B 1 614 ? 117.172 112.935 72.702 1.00 72.09 614 HIS B CA 1
ATOM 8683 C C . HIS B 1 614 ? 117.945 113.985 73.487 1.00 72.09 614 HIS B C 1
ATOM 8684 O O . HIS B 1 614 ? 119.170 113.891 73.620 1.00 72.09 614 HIS B O 1
ATOM 8691 N N . LEU B 1 615 ? 117.249 114.998 74.007 1.00 70.37 615 LEU B N 1
ATOM 8692 C CA . LEU B 1 615 ? 117.922 116.019 74.802 1.00 70.37 615 LEU B CA 1
ATOM 8693 C C . LEU B 1 615 ? 118.530 115.421 76.064 1.00 70.37 615 LEU B C 1
ATOM 8694 O O . LEU B 1 615 ? 119.674 115.732 76.418 1.00 70.37 615 LEU B O 1
ATOM 8699 N N . THR B 1 616 ? 117.783 114.554 76.754 1.00 65.64 616 THR B N 1
ATOM 8700 C CA . THR B 1 616 ? 118.314 113.915 77.956 1.00 65.64 616 THR B CA 1
ATOM 8701 C C . THR B 1 616 ? 119.509 113.028 77.628 1.00 65.64 616 THR B C 1
ATOM 8702 O O . THR B 1 616 ? 120.506 113.018 78.359 1.00 65.64 616 THR B O 1
ATOM 8706 N N . ILE B 1 617 ? 119.430 112.282 76.524 1.00 66.99 617 ILE B N 1
ATOM 8707 C CA . ILE B 1 617 ? 120.539 111.421 76.124 1.00 66.99 617 ILE B CA 1
ATOM 8708 C C . ILE B 1 617 ? 121.778 112.253 75.823 1.00 66.99 617 ILE B C 1
ATOM 8709 O O . ILE B 1 617 ? 122.890 111.910 76.242 1.00 66.99 617 ILE B O 1
ATOM 8714 N N . ALA B 1 618 ? 121.607 113.364 75.102 1.00 68.00 618 ALA B N 1
ATOM 8715 C CA . ALA B 1 618 ? 122.744 114.224 74.790 1.00 68.00 618 ALA B CA 1
ATOM 8716 C C . ALA B 1 618 ? 123.337 114.837 76.052 1.00 68.00 618 ALA B C 1
ATOM 8717 O O . ALA B 1 618 ? 124.561 114.966 76.171 1.00 68.00 618 ALA B O 1
ATOM 8719 N N . ARG B 1 619 ? 122.487 115.235 77.000 1.00 68.62 619 ARG B N 1
ATOM 8720 C CA . ARG B 1 619 ? 122.989 115.813 78.243 1.00 68.62 619 ARG B CA 1
ATOM 8721 C C . ARG B 1 619 ? 123.764 114.790 79.064 1.00 68.62 619 ARG B C 1
ATOM 8722 O O . ARG B 1 619 ? 124.795 115.120 79.660 1.00 68.62 619 ARG B O 1
ATOM 8730 N N . SER B 1 620 ? 123.286 113.546 79.112 1.00 68.31 620 SER B N 1
ATOM 8731 C CA . SER B 1 620 ? 123.956 112.529 79.915 1.00 68.31 620 SER B CA 1
ATOM 8732 C C . SER B 1 620 ? 125.284 112.079 79.322 1.00 68.31 620 SER B C 1
ATOM 8733 O O . SER B 1 620 ? 126.015 111.337 79.987 1.00 68.31 620 SER B O 1
ATOM 8736 N N . GLY B 1 621 ? 125.611 112.495 78.102 1.00 70.96 621 GLY B N 1
ATOM 8737 C CA . GLY B 1 621 ? 126.845 112.082 77.471 1.00 70.96 621 GLY B CA 1
ATOM 8738 C C . GLY B 1 621 ? 126.791 110.747 76.766 1.00 70.96 621 GLY B C 1
ATOM 8739 O O . GLY B 1 621 ? 127.842 110.235 76.364 1.00 70.96 621 GLY B O 1
ATOM 8740 N N . MET B 1 622 ? 125.603 110.161 76.608 1.00 70.90 622 MET B N 1
ATOM 8741 C CA . MET B 1 622 ? 125.497 108.865 75.949 1.00 70.90 622 MET B CA 1
ATOM 8742 C C . MET B 1 622 ? 125.817 108.953 74.463 1.00 70.90 622 MET B C 1
ATOM 8743 O O . MET B 1 622 ? 126.352 107.995 73.891 1.00 70.90 622 MET B O 1
ATOM 8748 N N . VAL B 1 623 ? 125.495 110.078 73.820 1.00 72.21 623 VAL B N 1
ATOM 8749 C CA . VAL B 1 623 ? 125.758 110.219 72.388 1.00 72.21 623 VAL B CA 1
ATOM 8750 C C . VAL B 1 623 ? 127.251 110.131 72.109 1.00 72.21 623 VAL B C 1
ATOM 8751 O O . VAL B 1 623 ? 127.684 109.462 71.163 1.00 72.21 623 VAL B O 1
ATOM 8755 N N . GLU B 1 624 ? 128.063 110.804 72.926 1.00 74.98 624 GLU B N 1
ATOM 8756 C CA . GLU B 1 624 ? 129.508 110.733 72.751 1.00 74.98 624 GLU B CA 1
ATOM 8757 C C . GLU B 1 624 ? 130.045 109.347 73.078 1.00 74.98 624 GLU B C 1
ATOM 8758 O O . GLU B 1 624 ? 131.018 108.900 72.462 1.00 74.98 624 GLU B O 1
ATOM 8764 N N . LEU B 1 625 ? 129.433 108.656 74.042 1.00 69.37 625 LEU B N 1
ATOM 8765 C CA . LEU B 1 625 ? 129.923 107.338 74.435 1.00 69.37 625 LEU B CA 1
ATOM 8766 C C . LEU B 1 625 ? 129.660 106.301 73.350 1.00 69.37 625 LEU B C 1
ATOM 8767 O O . LEU B 1 625 ? 130.554 105.528 72.989 1.00 69.37 625 LEU B O 1
ATOM 8772 N N . VAL B 1 626 ? 128.438 106.266 72.814 1.00 71.02 626 VAL B N 1
ATOM 8773 C CA . VAL B 1 626 ? 128.088 105.245 71.832 1.00 71.02 626 VAL B CA 1
ATOM 8774 C C . VAL B 1 626 ? 128.340 105.687 70.397 1.00 71.02 626 VAL B C 1
ATOM 8775 O O . VAL B 1 626 ? 128.358 104.840 69.492 1.00 71.02 626 VAL B O 1
ATOM 8779 N N . GLY B 1 627 ? 128.531 106.980 70.156 1.00 74.61 627 GLY B N 1
ATOM 8780 C CA . GLY B 1 627 ? 128.768 107.459 68.811 1.00 74.61 627 GLY B CA 1
ATOM 8781 C C . GLY B 1 627 ? 127.531 108.057 68.177 1.00 74.61 627 GLY B C 1
ATOM 8782 O O . GLY B 1 627 ? 126.433 107.509 68.304 1.00 74.61 627 GLY B O 1
ATOM 8783 N N . LYS B 1 628 ? 127.698 109.188 67.489 1.00 77.77 628 LYS B N 1
ATOM 8784 C CA . LYS B 1 628 ? 126.558 109.842 66.858 1.00 77.77 628 LYS B CA 1
ATOM 8785 C C . LYS B 1 628 ? 126.060 109.058 65.648 1.00 77.77 628 LYS B C 1
ATOM 8786 O O . LYS B 1 628 ? 124.885 109.166 65.282 1.00 77.77 628 LYS B O 1
ATOM 8792 N N . GLU B 1 629 ? 126.927 108.255 65.029 1.00 75.42 629 GLU B N 1
ATOM 8793 C CA . GLU B 1 629 ? 126.548 107.509 63.836 1.00 75.42 629 GLU B CA 1
ATOM 8794 C C . GLU B 1 629 ? 125.530 106.411 64.112 1.00 75.42 629 GLU B C 1
ATOM 8795 O O . GLU B 1 629 ? 124.964 105.866 63.160 1.00 75.42 629 GLU B O 1
ATOM 8801 N N . TRP B 1 630 ? 125.286 106.070 65.376 1.00 74.28 630 TRP B N 1
ATOM 8802 C CA . TRP B 1 630 ? 124.332 105.030 65.733 1.00 74.28 630 TRP B CA 1
ATOM 8803 C C . TRP B 1 630 ? 122.982 105.585 66.163 1.00 74.28 630 TRP B C 1
ATOM 8804 O O . TRP B 1 630 ? 122.151 104.833 66.679 1.00 74.28 630 TRP B O 1
ATOM 8815 N N . PHE B 1 631 ? 122.745 106.877 65.969 1.00 74.50 631 PHE B N 1
ATOM 8816 C CA . PHE B 1 631 ? 121.461 107.495 66.263 1.00 74.50 631 PHE B CA 1
ATOM 8817 C C . PHE B 1 631 ? 120.761 107.835 64.956 1.00 74.50 631 PHE B C 1
ATOM 8818 O O . PHE B 1 631 ? 121.350 108.478 64.081 1.00 74.50 631 PHE B O 1
ATOM 8826 N N . PHE B 1 632 ? 119.506 107.410 64.831 1.00 78.58 632 PHE B N 1
ATOM 8827 C CA . PHE B 1 632 ? 118.758 107.604 63.596 1.00 78.58 632 PHE B CA 1
ATOM 8828 C C . PHE B 1 632 ? 117.404 108.245 63.861 1.00 78.58 632 PHE B C 1
ATOM 8829 O O . PHE B 1 632 ? 117.122 108.681 64.981 1.00 78.58 632 PHE B O 1
ATOM 8837 N N . VAL B 1 633 ? 116.569 108.319 62.828 1.00 81.51 633 VAL B N 1
ATOM 8838 C CA . VAL B 1 633 ? 115.205 108.816 62.962 1.00 81.51 633 VAL B CA 1
ATOM 8839 C C . VAL B 1 633 ? 114.164 107.782 62.569 1.00 81.51 633 VAL B C 1
ATOM 8840 O O . VAL B 1 633 ? 112.969 108.010 62.808 1.00 81.51 633 VAL B O 1
ATOM 8844 N N . ARG B 1 634 ? 114.568 106.664 61.968 1.00 85.68 634 ARG B N 1
ATOM 8845 C CA . ARG B 1 634 ? 113.654 105.612 61.550 1.00 85.68 634 ARG B CA 1
ATOM 8846 C C . ARG B 1 634 ? 114.310 104.264 61.808 1.00 85.68 634 ARG B C 1
ATOM 8847 O O . ARG B 1 634 ? 115.511 104.178 62.070 1.00 85.68 634 ARG B O 1
ATOM 8855 N N . VAL B 1 635 ? 113.503 103.205 61.754 1.00 86.54 635 VAL B N 1
ATOM 8856 C CA . VAL B 1 635 ? 114.063 101.863 61.880 1.00 86.54 635 VAL B CA 1
ATOM 8857 C C . VAL B 1 635 ? 114.610 101.373 60.545 1.00 86.54 635 VAL B C 1
ATOM 8858 O O . VAL B 1 635 ? 115.542 100.558 60.513 1.00 86.54 635 VAL B O 1
ATOM 8862 N N . HIS B 1 636 ? 114.061 101.864 59.433 1.00 92.94 636 HIS B N 1
ATOM 8863 C CA . HIS B 1 636 ? 114.456 101.359 58.124 1.00 92.94 636 HIS B CA 1
ATOM 8864 C C . HIS B 1 636 ? 115.933 101.618 57.860 1.00 92.94 636 HIS B C 1
ATOM 8865 O O . HIS B 1 636 ? 116.686 100.697 57.528 1.00 92.94 636 HIS B O 1
ATOM 8872 N N . ASP B 1 637 ? 116.370 102.869 58.027 1.00 89.91 637 ASP B N 1
ATOM 8873 C CA . ASP B 1 637 ? 117.770 103.197 57.780 1.00 89.91 637 ASP B CA 1
ATOM 8874 C C . ASP B 1 637 ? 118.695 102.562 58.813 1.00 89.91 637 ASP B C 1
ATOM 8875 O O . ASP B 1 637 ? 119.824 102.185 58.478 1.00 89.91 637 ASP B O 1
ATOM 8880 N N . ALA B 1 638 ? 118.239 102.430 60.061 1.00 86.02 638 ALA B N 1
ATOM 8881 C CA . ALA B 1 638 ? 119.046 101.764 61.079 1.00 86.02 638 ALA B CA 1
ATOM 8882 C C . ALA B 1 638 ? 119.331 100.320 60.692 1.00 86.02 638 ALA B C 1
ATOM 8883 O O . ALA B 1 638 ? 120.480 99.866 60.734 1.00 86.02 638 ALA B O 1
ATOM 8885 N N . VAL B 1 639 ? 118.295 99.581 60.296 1.00 85.28 639 VAL B N 1
ATOM 8886 C CA . VAL B 1 639 ? 118.502 98.197 59.885 1.00 85.28 639 VAL B CA 1
ATOM 8887 C C . VAL B 1 639 ? 119.304 98.134 58.591 1.00 85.28 639 VAL B C 1
ATOM 8888 O O . VAL B 1 639 ? 120.135 97.237 58.407 1.00 85.28 639 VAL B O 1
ATOM 8892 N N . GLN B 1 640 ? 119.090 99.092 57.685 1.00 90.79 640 GLN B N 1
ATOM 8893 C CA . GLN B 1 640 ? 119.839 99.098 56.433 1.00 90.79 640 GLN B CA 1
ATOM 8894 C C . GLN B 1 640 ? 121.333 99.269 56.676 1.00 90.79 640 GLN B C 1
ATOM 8895 O O . GLN B 1 640 ? 122.152 98.601 56.036 1.00 90.79 640 GLN B O 1
ATOM 8901 N N . VAL B 1 641 ? 121.712 100.161 57.593 1.00 88.99 641 VAL B N 1
ATOM 8902 C CA . VAL B 1 641 ? 123.131 100.323 57.893 1.00 88.99 641 VAL B CA 1
ATOM 8903 C C . VAL B 1 641 ? 123.658 99.197 58.773 1.00 88.99 641 VAL B C 1
ATOM 8904 O O . VAL B 1 641 ? 124.865 98.930 58.761 1.00 88.99 641 VAL B O 1
ATOM 8908 N N . CYS B 1 642 ? 122.793 98.527 59.539 1.00 85.34 642 CYS B N 1
ATOM 8909 C CA . CYS B 1 642 ? 123.247 97.380 60.317 1.00 85.34 642 CYS B CA 1
ATOM 8910 C C . CYS B 1 642 ? 123.560 96.186 59.424 1.00 85.34 642 CYS B C 1
ATOM 8911 O O . CYS B 1 642 ? 124.518 95.450 59.682 1.00 85.34 642 CYS B O 1
ATOM 8914 N N . LEU B 1 643 ? 122.759 95.967 58.376 1.00 87.33 643 LEU B N 1
ATOM 8915 C CA . LEU B 1 643 ? 123.066 94.895 57.432 1.00 87.33 643 LEU B CA 1
ATOM 8916 C C . LEU B 1 643 ? 124.384 95.148 56.712 1.00 87.33 643 LEU B C 1
ATOM 8917 O O . LEU B 1 643 ? 125.181 94.223 56.516 1.00 87.33 643 LEU B O 1
ATOM 8922 N N . GLN B 1 644 ? 124.631 96.389 56.311 1.00 94.30 644 GLN B N 1
ATOM 8923 C CA . GLN B 1 644 ? 125.855 96.734 55.600 1.00 94.30 644 GLN B CA 1
ATOM 8924 C C . GLN B 1 644 ? 127.051 96.789 56.545 1.00 94.30 644 GLN B C 1
ATOM 8925 O O . GLN B 1 644 ? 128.101 97.328 56.201 1.00 94.30 644 GLN B O 1
#

Sequence (1150 aa):
MRLVDWIDTLFPCFRWIRTYRWSEYFKLDLMAGITVGIMLVPQAMSYAKLAGLPPIYGLYSSFVPVFVYAIFGSSRQLAIGPVALVSLLVSNALGGIADTNEELHIELAILLALLVGILECIMGLLRLGWLIRFISHSVISGFTSASAIVIGLSQIKYFLGYSIARSSKIVPIVESIIAGADKFQWPPFVMGSLILVILQVMKHVGKAKKELQFLRAAAPLTGIVLGTTIAKVFHPPSISLVGEIPQGLPTFSFPRSFDHAKTLLPTSALITGVAILESVGIAKALAAKNRYELDSNSELFGLGVANILGSLFSAYPATGSFFSRSAVNNESEAKTGLSGLITGIIIGCSLLFLTPMFKYIPQCALAAIVISAVSGLVDYDEAIFLWRVDKRDFSLWTITSTITLFFGIEIGVLVGVGFSLAFVIHESANPHIAVLGRLPGTTVYRNIKQYPEAYTYNGIVIVRIDSPIYFANISYIKDRLREYEVAVDKYTNRGLEVDRINFVILEMSPVTHIDSSAVEALKELYQEYKTRDIQLAISNPNKDVHLTIARSGMVELVGKEWFFVRVHDAVQVCLQMRLVDWIDTLFPCFRWIRTYRWSEYFKLDLMAGITVGIMLVPQAMSYAKLAGLPPIYGLYSSFVPVFVYAIFGSSRQLAIGPVALVSLLVSNALGGIADTNEELHIELAILLALLVGILECIMGLLRLGWLIRFISHSVISGFTSASAIVIGLSQIKYFLGYSIARSSKIVPIVESIIAGADKFQWPPFVMGSLILVILQVMKHVGKAKKELQFLRAAAPLTGIVLGTTIAKVFHPPSISLVGEIPQGLPTFSFPRSFDHAKTLLPTSALITGVAILESVGIAKALAAKNRYELDSNSELFGLGVANILGSLFSAYPATGSFFSRSAVNNESEAKTGLSGLITGIIIGCSLLFLTPMFKYIPQCALAAIVISAVSGLVDYDEAIFLWRVDKRDFSLWTITSTITLFFGIEIGVLVGVGFSLAFVIHESANPHIAVLGRLPGTTVYRNIKQYPEAYTYNGIVIVRIDSPIYFANISYIKDRLREYEVAVDKYTNRGLEVDRINFVILEMSPVTHIDSSAVEALKELYQEYKTRDIQLAISNPNKDVHLTIARSGMVELVGKEWFFVRVHDAVQVCLQ

InterPro domains:
  IPR001902 SLC26A/SulP transporter [PTHR11814] (64-645)
  IPR001902 SLC26A/SulP transporter [TIGR00815] (81-638)
  IPR002645 STAS domain [PF01740] (519-638)
  IPR002645 STAS domain [PS50801] (518-642)
  IPR011547 SLC26A/SulP transporter domain [PF00916] (95-468)
  IPR018045 Sulphate anion transporter, conserved site [PS01130] (124-145)
  IPR036513 STAS domain superfamily [G3DSA:3.30.750.24] (498-645)
  IPR036513 STAS domain superfamily [SSF52091] (520-642)

B-factor: mean 69.27, std 17.38, range [20.0, 126.38]

Nearest PDB structures (foldseek):
  7lhv-assembly1_B  TM=1.002E+00  e=8.092E-88  Arabidopsis thaliana
  8opq-assembly1_B  TM=8.799E-01  e=2.625E-35  Homo sapiens
  8iet-assembly1_B  TM=8.673E-01  e=3.600E-35  Homo sapiens
  8tnw-assembly1_B  TM=8.423E-01  e=1.113E-28  Homo sapiens
  7xlm-assembly1_B  TM=8.441E-01  e=1.527E-27  Homo sapiens

Radius of gyration: 34.98 Å; Cα contacts (8 Å, |Δi|>4): 2100; chains: 2; bounding box: 109×82×77 Å

Solvent-accessible surface area: 49809 Å² total; per-residue (Å²): 180,182,118,102,92,102,43,54,104,87,66,23,9,61,80,19,72,127,96,56,168,170,82,106,53,70,117,34,0,65,95,0,0,59,12,5,0,65,9,1,14,3,10,0,4,0,11,0,32,13,1,49,4,44,10,2,42,0,0,21,0,0,30,18,2,7,59,16,12,8,68,49,4,7,6,47,2,12,9,7,0,0,19,7,12,0,0,12,3,0,23,31,12,0,26,65,53,3,113,119,78,128,110,44,20,22,36,0,1,19,0,0,1,17,21,0,0,73,42,0,16,81,33,5,119,113,162,51,2,84,48,47,37,11,18,1,102,3,8,30,7,0,15,24,2,0,1,2,62,1,0,17,52,24,5,39,56,42,6,17,37,17,100,17,50,120,38,13,82,21,72,38,1,58,106,20,33,120,79,5,58,124,110,79,54,195,48,5,74,80,14,0,43,105,2,31,78,68,3,64,81,28,39,124,52,0,150,75,117,186,159,99,52,108,46,48,4,33,5,8,68,48,0,12,89,66,0,22,71,53,10,105,92,152,117,27,130,46,24,59,75,25,27,155,18,77,116,21,80,16,101,103,53,128,15,178,11,110,140,60,14,185,75,1,76,94,14,0,54,36,0,5,12,13,0,2,42,24,1,0,29,21,0,33,45,12,4,10,119,51,96,24,83,34,67,21,47,48,0,0,72,0,1,0,20,2,4,39,56,1,0,26,59,19,3,4,0,4,2,6,5,110,40,2,0,36,5,6,35,51,12,90,2,70,3,10,40,1,22,41,26,4,0,80,47,0,6,53,2,0,78,137,84,1,58,124,19,78,64,6,0,39,6,0,2,1,0,3,0,24,11,21,5,43,55,42,49,57,140,96,30,9,108,23,0,138,122,6,27,117,79,1,49,55,4,32,51,65,2,14,60,36,0,34,98,105,11,2,104,81,0,31,128,35,0,45,36,79,0,35,23,57,0,7,78,40,13,15,63,12,74,8,0,28,14,1,72,13,106,22,35,6,29,151,74,75,70,130,130,157,73,181,39,17,102,43,144,9,12,23,6,0,39,0,35,20,27,2,11,5,4,4,17,29,66,5,45,62,46,3,31,95,30,2,42,34,3,10,118,47,84,118,140,92,121,180,28,66,146,16,58,52,0,0,0,6,0,61,46,0,40,69,14,8,3,17,0,0,54,4,6,35,67,1,24,102,20,0,94,80,10,113,0,18,2,1,1,0,40,21,39,154,95,0,52,95,16,0,51,101,2,26,0,17,154,70,7,16,118,122,55,22,28,114,116,12,50,51,0,0,82,71,5,88,174,179,182,117,103,90,102,45,56,105,86,66,24,9,61,81,18,72,127,97,54,168,169,83,105,54,68,118,35,0,66,96,0,0,60,13,4,0,66,9,1,13,3,10,0,4,0,12,0,32,13,1,48,3,42,10,3,41,0,0,21,0,0,30,18,3,7,61,16,10,7,69,49,4,7,6,48,2,11,10,7,0,0,19,8,10,0,0,12,3,0,22,32,12,0,26,66,52,4,113,122,79,127,108,43,21,20,38,0,1,20,0,0,2,16,20,0,0,74,41,0,15,81,34,5,120,113,160,51,1,81,46,47,38,10,20,2,106,3,8,31,8,0,16,23,2,0,1,2,63,1,1,16,50,24,6,40,57,42,6,17,36,16,98,17,50,120,37,11,83,21,71,40,1,58,106,18,34,121,79,5,57,124,108,79,55,196,48,5,74,79,14,0,44,104,2,31,79,68,2,63,83,27,41,124,52,0,149,74,115,186,162,98,52,111,48,49,4,32,6,8,68,50,0,12,90,67,0,22,70,53,9,106,94,153,119,27,131,46,24,56,74,25,27,155,19,78,118,20,78,15,101,102,52,130,15,178,10,111,140,60,15,186,75,0,76,94,15,0,55,37,0,5,13,12,0,2,43,25,1,0,29,20,0,36,44,12,4,9,120,53,95,26,83,33,67,20,47,49,0,0,72,0,1,0,21,3,5,40,55,1,0,26,60,20,2,5,0,4,2,6,5,109,40,2,1,36,5,7,36,52,12,88,3,69,3,9,39,2,22,42,26,4,0,80,47,0,7,54,2,0,76,137,85,1,58,126,20,78,65,6,0,39,6,0,2,1,0,3,0,24,11,22,4,42,55,45,49,57,138,96,30,9,107,22,0,138,123,7,29,118,79,2,51,54,4,32,50,65,2,14,61,36,0,32,98,106,11,3,102,82,0,32,126,34,0,46,36,78,0,33,23,56,0,8,79,39,14,15,62,12,76,8,0,28,14,1,72,13,105,23,34,5,30,150,74,74,69,129,130,155,72,180,39,18,101,45,144,9,13,22,7,0,40,0,34,20,26,2,11,5,5,4,16,28,66,3,47,61,45,2,30,92,29,2,42,34,3,11,116,46,82,119,142,93,120,182,30,65,147,16,58,52,0,0,0,6,0,62,43,0,39,68,14,8,3,18,0,0,55,5,7,37,67,1,24,100,20,0,93,80,12,114,0,20,1,0,1,0,40,21,38,154,94,0,53,95,16,0,50,101,1,25,0,15,157,70,8,15,119,123,56,22,28,115,118,11,50,51,0,0,82,70,5,89,176